Protein AF-0000000076528711 (afdb_homodimer)

Structure (mmCIF, N/CA/C/O backbone):
data_AF-0000000076528711-model_v1
#
loop_
_entity.id
_entity.type
_entity.pdbx_description
1 polymer Glycosyltransferase
#
loop_
_atom_site.group_PDB
_atom_site.id
_atom_site.type_symbol
_atom_site.label_atom_id
_atom_site.label_alt_id
_atom_site.label_comp_id
_atom_site.label_asym_id
_atom_site.label_entity_id
_atom_site.label_seq_id
_atom_site.pdbx_PDB_ins_code
_atom_site.Cartn_x
_atom_site.Cartn_y
_atom_site.Cartn_z
_atom_site.occupancy
_atom_site.B_iso_or_equiv
_atom_site.auth_seq_id
_atom_site.auth_comp_id
_atom_site.auth_asym_id
_atom_site.auth_atom_id
_atom_site.pdbx_PDB_model_num
ATOM 1 N N . MET A 1 1 ? 45 19.484 -37.75 1 29.28 1 MET A N 1
ATOM 2 C CA . MET A 1 1 ? 44.656 19.953 -36.406 1 29.28 1 MET A CA 1
ATOM 3 C C . MET A 1 1 ? 43.531 19.125 -35.812 1 29.28 1 MET A C 1
ATOM 5 O O . MET A 1 1 ? 42.469 19 -36.406 1 29.28 1 MET A O 1
ATOM 9 N N . PRO A 1 2 ? 43.688 18.109 -34.906 1 31.39 2 PRO A N 1
ATOM 10 C CA . PRO A 1 2 ? 42.781 17.031 -34.562 1 31.39 2 PRO A CA 1
ATOM 11 C C . PRO A 1 2 ? 41.531 17.516 -33.844 1 31.39 2 PRO A C 1
ATOM 13 O O . PRO A 1 2 ? 41.594 18.469 -33.062 1 31.39 2 PRO A O 1
ATOM 16 N N . GLN A 1 3 ? 40.312 17.516 -34.594 1 31.25 3 GLN A N 1
ATOM 17 C CA . GLN A 1 3 ? 38.969 17.969 -34.219 1 31.25 3 GLN A CA 1
ATOM 18 C C . GLN A 1 3 ? 38.562 17.391 -32.875 1 31.25 3 GLN A C 1
ATOM 20 O O . GLN A 1 3 ? 38.844 16.234 -32.562 1 31.25 3 GLN A O 1
ATOM 25 N N . ASP A 1 4 ? 38.375 18.328 -31.844 1 33.62 4 ASP A N 1
ATOM 26 C CA . ASP A 1 4 ? 38 18.047 -30.469 1 33.62 4 ASP A CA 1
ATOM 27 C C . ASP A 1 4 ? 36.812 17.094 -30.406 1 33.62 4 ASP A C 1
ATOM 29 O O . ASP A 1 4 ? 35.844 17.25 -31.172 1 33.62 4 ASP A O 1
ATOM 33 N N . PRO A 1 5 ? 36.938 15.836 -29.953 1 36.12 5 PRO A N 1
ATOM 34 C CA . PRO A 1 5 ? 35.875 14.82 -29.969 1 36.12 5 PRO A CA 1
ATOM 35 C C . PRO A 1 5 ? 34.531 15.344 -29.469 1 36.12 5 PRO A C 1
ATOM 37 O O . PRO A 1 5 ? 34.5 16.25 -28.625 1 36.12 5 PRO A O 1
ATOM 40 N N . ALA A 1 6 ? 33.438 15.273 -30.25 1 33.62 6 ALA A N 1
ATOM 41 C CA . ALA A 1 6 ? 32.031 15.625 -30.125 1 33.62 6 ALA A CA 1
ATOM 42 C C . ALA A 1 6 ? 31.469 15.141 -28.797 1 33.62 6 ALA A C 1
ATOM 44 O O . ALA A 1 6 ? 31.531 13.953 -28.484 1 33.62 6 ALA A O 1
ATOM 45 N N . GLN A 1 7 ? 31.391 16.047 -27.734 1 35.38 7 GLN A N 1
ATOM 46 C CA . GLN A 1 7 ? 30.766 15.789 -26.453 1 35.38 7 GLN A CA 1
ATOM 47 C C . GLN A 1 7 ? 29.406 15.125 -26.625 1 35.38 7 GLN A C 1
ATOM 49 O O . GLN A 1 7 ? 28.578 15.586 -27.422 1 35.38 7 GLN A O 1
ATOM 54 N N . ASP A 1 8 ? 29.234 13.828 -26.438 1 34.78 8 ASP A N 1
ATOM 55 C CA . ASP A 1 8 ? 28.031 13.031 -26.641 1 34.78 8 ASP A CA 1
ATOM 56 C C . ASP A 1 8 ? 26.828 13.672 -25.953 1 34.78 8 ASP A C 1
ATOM 58 O O . ASP A 1 8 ? 26.859 13.922 -24.75 1 34.78 8 ASP A O 1
ATOM 62 N N . PRO A 1 9 ? 25.906 14.328 -26.562 1 39.84 9 PRO A N 1
ATOM 63 C CA . PRO A 1 9 ? 24.734 15.055 -26.078 1 39.84 9 PRO A CA 1
ATOM 64 C C . PRO A 1 9 ? 23.938 14.266 -25.031 1 39.84 9 PRO A C 1
ATOM 66 O O . PRO A 1 9 ? 23.031 14.812 -24.391 1 39.84 9 PRO A O 1
ATOM 69 N N . GLY A 1 10 ? 23.906 12.945 -25.062 1 39.56 10 GLY A N 1
ATOM 70 C CA . GLY A 1 10 ? 23.047 12.109 -24.219 1 39.56 10 GLY A CA 1
ATOM 71 C C . GLY A 1 10 ? 23.547 11.992 -22.797 1 39.56 10 GLY A C 1
ATOM 72 O O . GLY A 1 10 ? 22.953 11.297 -21.984 1 39.56 10 GLY A O 1
ATOM 73 N N . ARG A 1 11 ? 24.859 12.156 -22.625 1 44.81 11 ARG A N 1
ATOM 74 C CA . ARG A 1 11 ? 25.391 11.883 -21.297 1 44.81 11 ARG A CA 1
ATOM 75 C C . ARG A 1 11 ? 24.984 12.977 -20.312 1 44.81 11 ARG A C 1
ATOM 77 O O . ARG A 1 11 ? 25.281 14.156 -20.531 1 44.81 11 ARG A O 1
ATOM 84 N N . ALA A 1 12 ? 24.062 12.711 -19.328 1 51.72 12 ALA A N 1
ATOM 85 C CA . ALA A 1 12 ? 23.625 13.641 -18.281 1 51.72 12 ALA A CA 1
ATOM 86 C C . ALA A 1 12 ? 24.797 14.398 -17.688 1 51.72 12 ALA A C 1
ATOM 88 O O . ALA A 1 12 ? 25.844 13.805 -17.391 1 51.72 12 ALA A O 1
ATOM 89 N N . PRO A 1 13 ? 24.875 15.734 -17.75 1 55.78 13 PRO A N 1
ATOM 90 C CA . PRO A 1 13 ? 25.984 16.484 -17.172 1 55.78 13 PRO A CA 1
ATOM 91 C C . PRO A 1 13 ? 26.266 16.078 -15.719 1 55.78 13 PRO A C 1
ATOM 93 O O . PRO A 1 13 ? 25.344 15.883 -14.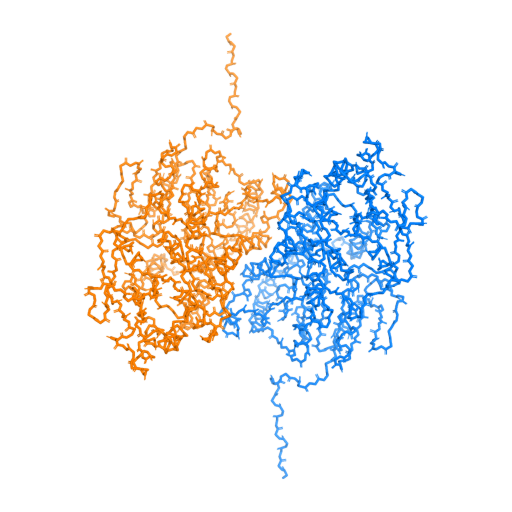938 1 55.78 13 PRO A O 1
ATOM 96 N N . THR A 1 14 ? 27.438 15.461 -15.516 1 65.44 14 THR A N 1
ATOM 97 C CA . THR A 1 14 ? 28.047 15.172 -14.227 1 65.44 14 THR A CA 1
ATOM 98 C C . THR A 1 14 ? 28.578 16.438 -13.57 1 65.44 14 THR A C 1
ATOM 100 O O . THR A 1 14 ? 29.281 17.219 -14.211 1 65.44 14 THR A O 1
ATOM 103 N N . GLY A 1 15 ? 27.688 17.312 -12.734 1 80.62 15 GLY A N 1
ATOM 104 C CA . GLY A 1 15 ? 28.078 18.469 -11.945 1 80.62 15 GLY A CA 1
ATOM 105 C C . GLY A 1 15 ? 26.906 19.203 -11.312 1 80.62 15 GLY A C 1
ATOM 106 O O . GLY A 1 15 ? 25.781 18.688 -11.312 1 80.62 15 GLY A O 1
ATOM 107 N N . PRO A 1 16 ? 27.312 20.359 -10.766 1 92.94 16 PRO A N 1
ATOM 108 C CA . PRO A 1 16 ? 26.25 21.156 -10.148 1 92.94 16 PRO A CA 1
ATOM 109 C C . PRO A 1 16 ? 25.156 21.562 -11.133 1 92.94 16 PRO A C 1
ATOM 111 O O . PRO A 1 16 ? 25.453 21.906 -12.281 1 92.94 16 PRO A O 1
ATOM 114 N N . GLN A 1 17 ? 23.891 21.359 -10.758 1 96.75 17 GLN A N 1
ATOM 115 C CA . GLN A 1 17 ? 22.719 21.688 -11.555 1 96.75 17 GLN A CA 1
ATOM 116 C C . GLN A 1 17 ? 22.125 23.016 -11.133 1 96.75 17 GLN A C 1
ATOM 118 O O . GLN A 1 17 ? 22.344 23.484 -10.008 1 96.75 17 GLN A O 1
ATOM 123 N N . ARG A 1 18 ? 21.469 23.734 -12.102 1 98.06 18 ARG A N 1
ATOM 124 C CA . ARG A 1 18 ? 20.531 24.797 -11.773 1 98.06 18 ARG A CA 1
ATOM 125 C C . ARG A 1 18 ? 19.156 24.25 -11.461 1 98.06 18 ARG A C 1
ATOM 127 O O . ARG A 1 18 ? 18.484 23.688 -12.336 1 98.06 18 ARG A O 1
ATOM 134 N N . ILE A 1 19 ? 18.734 24.375 -10.164 1 98.81 19 ILE A N 1
ATOM 135 C CA . ILE A 1 19 ? 17.5 23.719 -9.727 1 98.81 19 ILE A CA 1
ATOM 136 C C . ILE A 1 19 ? 16.484 24.781 -9.312 1 98.81 19 ILE A C 1
ATOM 138 O O . ILE A 1 19 ? 16.781 25.656 -8.508 1 98.81 19 ILE A O 1
ATOM 142 N N . LEU A 1 20 ? 15.305 24.719 -9.891 1 98.81 20 LEU A N 1
ATOM 143 C CA . LEU A 1 20 ? 14.18 25.578 -9.523 1 98.81 20 LEU A CA 1
ATOM 144 C C . LEU A 1 20 ? 13.164 24.797 -8.688 1 98.81 20 LEU A C 1
ATOM 146 O O . LEU A 1 20 ? 12.648 23.766 -9.117 1 98.81 20 LEU A O 1
ATOM 150 N N . VAL A 1 21 ? 12.93 25.234 -7.465 1 98.81 21 VAL A N 1
ATOM 151 C CA . VAL A 1 21 ? 11.883 24.703 -6.602 1 98.81 21 VAL A CA 1
ATOM 152 C C . VAL A 1 21 ? 10.711 25.688 -6.551 1 98.81 21 VAL A C 1
ATOM 154 O O . VAL A 1 21 ? 10.898 26.875 -6.301 1 98.81 21 VAL A O 1
ATOM 157 N N . VAL A 1 22 ? 9.516 25.172 -6.82 1 98.44 22 VAL A N 1
ATOM 158 C CA . VAL A 1 22 ? 8.359 26.047 -6.934 1 98.44 22 VAL A CA 1
ATOM 159 C C . VAL A 1 22 ? 7.32 25.688 -5.875 1 98.44 22 VAL A C 1
ATOM 161 O O . VAL A 1 22 ? 6.977 24.5 -5.715 1 98.44 22 VAL A O 1
ATOM 164 N N . THR A 1 23 ? 6.816 26.625 -5.133 1 96.06 23 THR A N 1
ATOM 165 C CA . THR A 1 23 ? 5.746 26.406 -4.168 1 96.06 23 THR A CA 1
ATOM 166 C C . THR A 1 23 ? 4.645 27.438 -4.328 1 96.06 23 THR A C 1
ATOM 168 O O . THR A 1 23 ? 4.863 28.5 -4.918 1 96.06 23 THR A O 1
ATOM 171 N N . LEU A 1 24 ? 3.488 27.062 -3.953 1 94.19 24 LEU A N 1
ATOM 172 C CA . LEU A 1 24 ? 2.35 27.969 -3.992 1 94.19 24 LEU A CA 1
ATOM 173 C C . LEU A 1 24 ? 2.102 28.578 -2.621 1 94.19 24 LEU A C 1
ATOM 175 O O . LEU A 1 24 ? 1.238 29.453 -2.475 1 94.19 24 LEU A O 1
ATOM 179 N N . ASP A 1 25 ? 2.893 28.219 -1.648 1 91.25 25 ASP A N 1
ATOM 180 C CA . ASP A 1 25 ? 2.656 28.625 -0.266 1 91.25 25 ASP A CA 1
ATOM 181 C C . ASP A 1 25 ? 3.521 29.828 0.11 1 91.25 25 ASP A C 1
ATOM 183 O O . ASP A 1 25 ? 4.559 30.062 -0.511 1 91.25 25 ASP A O 1
ATOM 187 N N . THR A 1 26 ? 3.084 30.469 1.143 1 90.62 26 THR A N 1
ATOM 188 C CA . THR A 1 26 ? 3.791 31.641 1.662 1 90.62 26 THR A CA 1
ATOM 189 C C . THR A 1 26 ? 5.117 31.234 2.293 1 90.62 26 THR A C 1
ATOM 191 O O . THR A 1 26 ? 5.188 30.234 3.014 1 90.62 26 THR A O 1
ATOM 194 N N . LEU A 1 27 ? 6.148 32.031 1.924 1 92.12 27 LEU A N 1
ATOM 195 C CA . LEU A 1 27 ? 7.457 31.859 2.547 1 92.12 27 LEU A CA 1
ATOM 196 C C . LEU A 1 27 ? 7.727 32.969 3.551 1 92.12 27 LEU A C 1
ATOM 198 O O . LEU A 1 27 ? 8.055 34.094 3.164 1 92.12 27 LEU A O 1
ATOM 202 N N . GLY A 1 28 ? 7.492 32.688 4.785 1 87.69 28 GLY A N 1
ATOM 203 C CA . GLY A 1 28 ? 7.676 33.656 5.859 1 87.69 28 GLY A CA 1
ATOM 204 C C . GLY A 1 28 ? 8.109 33 7.164 1 87.69 28 GLY A C 1
ATOM 205 O O . GLY A 1 28 ? 8.742 31.938 7.164 1 87.69 28 GLY A O 1
ATOM 206 N N . GLU A 1 29 ? 7.898 33.75 8.211 1 77.75 29 GLU A N 1
ATOM 207 C CA . GLU A 1 29 ? 8.242 33.219 9.539 1 77.75 29 GLU A CA 1
ATOM 208 C C . GLU A 1 29 ? 7.371 32.031 9.906 1 77.75 29 GLU A C 1
ATOM 210 O O . GLU A 1 29 ? 7.84 31.078 10.539 1 77.75 29 GLU A O 1
ATOM 215 N N . ARG A 1 30 ? 6.164 32.156 9.5 1 74.81 30 ARG A N 1
ATOM 216 C CA . ARG A 1 30 ? 5.219 31.047 9.688 1 74.81 30 ARG A CA 1
ATOM 217 C C . ARG A 1 30 ? 4.941 30.328 8.367 1 74.81 30 ARG A C 1
ATOM 219 O O . ARG A 1 30 ? 4.402 30.938 7.434 1 74.81 30 ARG A O 1
ATOM 226 N N . MET A 1 31 ? 5.41 29.172 8.32 1 79.56 31 MET A N 1
ATOM 227 C CA . MET A 1 31 ? 5.227 28.406 7.086 1 79.56 31 MET A CA 1
ATOM 228 C C . MET A 1 31 ? 4.418 27.141 7.344 1 79.56 31 MET A C 1
ATOM 230 O O . MET A 1 31 ? 4.594 26.484 8.367 1 79.56 31 MET A O 1
ATOM 234 N N . ALA A 1 32 ? 3.574 26.828 6.348 1 77.5 32 ALA A N 1
ATOM 235 C CA . ALA A 1 32 ? 2.852 25.562 6.375 1 77.5 32 ALA A CA 1
ATOM 236 C C . ALA A 1 32 ? 3.727 24.422 5.863 1 77.5 32 ALA A C 1
ATOM 238 O O . ALA A 1 32 ? 4.867 24.641 5.453 1 77.5 32 ALA A O 1
ATOM 239 N N . GLY A 1 33 ? 3.227 23.219 5.863 1 82.25 33 GLY A N 1
ATOM 240 C CA . GLY A 1 33 ? 3.938 22 5.527 1 82.25 33 GLY A CA 1
ATOM 241 C C . GLY A 1 33 ? 4.629 22.062 4.18 1 82.25 33 GLY A C 1
ATOM 242 O O . GLY A 1 33 ? 5.844 21.859 4.086 1 82.25 33 GLY A O 1
ATOM 243 N N . PRO A 1 34 ? 3.854 22.391 3.18 1 88.62 34 PRO A N 1
ATOM 244 C CA . PRO A 1 34 ? 4.453 22.422 1.844 1 88.62 34 PRO A CA 1
ATOM 245 C C . PRO A 1 34 ? 5.559 23.469 1.716 1 88.62 34 PRO A C 1
ATOM 247 O O . PRO A 1 34 ? 6.559 23.234 1.032 1 88.62 34 PRO A O 1
ATOM 250 N N . ALA A 1 35 ? 5.383 24.625 2.377 1 90.12 35 ALA A N 1
ATOM 251 C CA . ALA A 1 35 ? 6.418 25.656 2.348 1 90.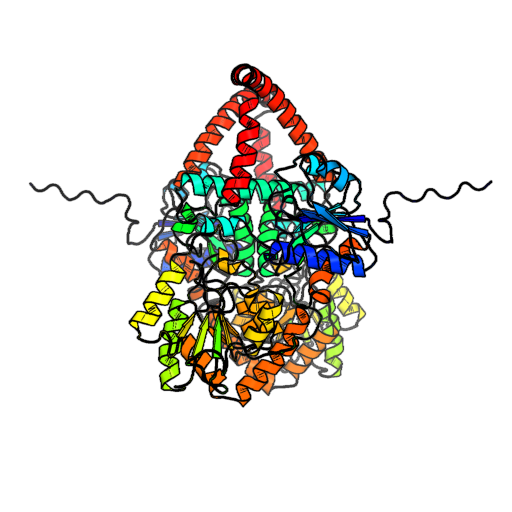12 35 ALA A CA 1
ATOM 252 C C . ALA A 1 35 ? 7.676 25.188 3.07 1 90.12 35 ALA A C 1
ATOM 254 O O . ALA A 1 35 ? 8.789 25.422 2.6 1 90.12 35 ALA A O 1
ATOM 255 N N . ILE A 1 36 ? 7.473 24.578 4.191 1 88.56 36 ILE A N 1
ATOM 256 C CA . ILE A 1 36 ? 8.609 24.047 4.938 1 88.56 36 ILE A CA 1
ATOM 257 C C . ILE A 1 36 ? 9.352 23.016 4.082 1 88.56 36 ILE A C 1
ATOM 259 O O . ILE A 1 36 ? 10.578 23.031 4.016 1 88.56 36 ILE A O 1
ATOM 263 N N . ARG A 1 37 ? 8.617 22.141 3.486 1 94.5 37 ARG A N 1
ATOM 264 C CA . ARG A 1 37 ? 9.211 21.109 2.65 1 94.5 37 ARG A CA 1
ATOM 265 C C . ARG A 1 37 ? 10.008 21.719 1.499 1 94.5 37 ARG A C 1
ATOM 267 O O . ARG A 1 37 ? 11.141 21.297 1.236 1 94.5 37 ARG A O 1
ATOM 274 N N . ALA A 1 38 ? 9.453 22.719 0.844 1 96.75 38 ALA A N 1
ATOM 275 C CA . ALA A 1 38 ? 10.148 23.391 -0.246 1 96.75 38 ALA A CA 1
ATOM 276 C C . ALA A 1 38 ? 11.453 24.016 0.245 1 96.75 38 ALA A C 1
ATOM 278 O O . ALA A 1 38 ? 12.477 23.938 -0.432 1 96.75 38 ALA A O 1
ATOM 279 N N . TRP A 1 39 ? 11.367 24.594 1.369 1 94.75 39 TRP A N 1
ATOM 280 C CA . TRP A 1 39 ? 12.539 25.25 1.95 1 94.75 39 TRP A CA 1
ATOM 281 C C . TRP A 1 39 ? 13.641 24.234 2.246 1 94.75 39 TRP A C 1
ATOM 283 O O . TRP A 1 39 ? 14.797 24.453 1.897 1 94.75 39 TRP A O 1
ATOM 293 N N . GLU A 1 40 ? 13.258 23.141 2.865 1 94.25 40 GLU A N 1
ATOM 294 C CA . GLU A 1 40 ? 14.234 22.141 3.281 1 94.25 40 GLU A CA 1
ATOM 295 C C . GLU A 1 40 ? 14.836 21.422 2.074 1 94.25 40 GLU A C 1
ATOM 297 O O . GLU A 1 40 ? 16.016 21.078 2.078 1 94.25 40 GLU A O 1
ATOM 302 N N . ILE A 1 41 ? 14.062 21.172 1.11 1 98 41 ILE A N 1
ATOM 303 C CA . ILE A 1 41 ? 14.562 20.625 -0.144 1 98 41 ILE A CA 1
ATOM 304 C C . ILE A 1 41 ? 15.609 21.578 -0.737 1 98 41 ILE A C 1
ATOM 306 O O . ILE A 1 41 ? 16.703 21.141 -1.101 1 98 41 ILE A O 1
ATOM 310 N N . SER A 1 42 ? 15.273 22.859 -0.788 1 98.25 42 SER A N 1
ATOM 311 C CA . SER A 1 42 ? 16.172 23.875 -1.343 1 98.25 42 SER A CA 1
ATOM 312 C C . SER A 1 42 ? 17.484 23.938 -0.558 1 98.25 42 SER A C 1
ATOM 314 O O . SER A 1 42 ? 18.562 23.953 -1.146 1 98.25 42 SER A O 1
ATOM 316 N N . ALA A 1 43 ? 17.328 23.938 0.694 1 96.75 43 ALA A N 1
ATOM 317 C CA . ALA A 1 43 ? 18.5 24.016 1.559 1 96.75 43 ALA A CA 1
ATOM 318 C C . ALA A 1 43 ? 19.422 22.812 1.352 1 96.75 43 ALA A C 1
ATOM 320 O O . ALA A 1 43 ? 20.641 22.969 1.253 1 96.75 43 ALA A O 1
ATOM 321 N N . ARG A 1 44 ? 18.859 21.641 1.325 1 97 44 ARG A N 1
ATOM 322 C CA . ARG A 1 44 ? 19.656 20.422 1.187 1 97 44 ARG A CA 1
ATOM 323 C C . ARG A 1 44 ? 20.344 20.375 -0.175 1 97 44 ARG A C 1
ATOM 325 O O . ARG A 1 44 ? 21.5 19.984 -0.272 1 97 44 ARG A O 1
ATOM 332 N N . LEU A 1 45 ? 19.625 20.688 -1.191 1 98.19 45 LEU A N 1
ATOM 333 C CA . LEU A 1 45 ? 20.188 20.656 -2.535 1 98.19 45 LEU A CA 1
ATOM 334 C C . LEU A 1 45 ? 21.297 21.703 -2.68 1 98.19 45 LEU A C 1
ATOM 336 O O . LEU A 1 45 ? 22.297 21.453 -3.346 1 98.19 45 LEU A O 1
ATOM 340 N N . ALA A 1 46 ? 21.109 22.859 -2.068 1 97.94 46 ALA A N 1
ATOM 341 C CA . ALA A 1 46 ? 22.172 23.875 -2.061 1 97.94 46 ALA A CA 1
ATOM 342 C C . ALA A 1 46 ? 23.406 23.375 -1.337 1 97.94 46 ALA A C 1
ATOM 344 O O . ALA A 1 46 ? 24.531 23.594 -1.791 1 97.94 46 ALA A O 1
ATOM 345 N N . ALA A 1 47 ? 23.188 22.719 -0.276 1 96 47 ALA A N 1
ATOM 346 C CA . ALA A 1 47 ? 24.281 22.172 0.51 1 96 47 ALA A CA 1
ATOM 347 C C . ALA A 1 47 ? 25.062 21.125 -0.289 1 96 47 ALA A C 1
ATOM 349 O O . ALA A 1 47 ? 26.25 20.922 -0.057 1 96 47 ALA A O 1
ATOM 350 N N . GLU A 1 48 ? 24.438 20.5 -1.208 1 95.69 48 GLU A N 1
ATOM 351 C CA . GLU A 1 48 ? 25.078 19.5 -2.062 1 95.69 48 GLU A CA 1
ATOM 352 C C . GLU A 1 48 ? 25.859 20.172 -3.193 1 95.69 48 GLU A C 1
ATOM 354 O O . GLU A 1 48 ? 26.484 19.484 -4.008 1 95.69 48 GLU A O 1
ATOM 359 N N . GLY A 1 49 ? 25.75 21.453 -3.346 1 96.19 49 GLY A N 1
ATOM 360 C CA . GLY A 1 49 ? 26.578 22.188 -4.289 1 96.19 49 GLY A CA 1
ATOM 361 C C . GLY A 1 49 ? 25.828 22.672 -5.508 1 96.19 49 GLY A C 1
ATOM 362 O O . GLY A 1 49 ? 26.391 23.297 -6.398 1 96.19 49 GLY A O 1
ATOM 363 N N . HIS A 1 50 ? 24.516 22.484 -5.543 1 98.12 50 HIS A N 1
ATOM 364 C CA . HIS A 1 50 ? 23.719 22.938 -6.676 1 98.12 50 HIS A CA 1
ATOM 365 C C . HIS A 1 50 ? 23.359 24.422 -6.555 1 98.12 50 HIS A C 1
ATOM 367 O O . HIS A 1 50 ? 23.438 24.984 -5.469 1 98.12 50 HIS A O 1
ATOM 373 N N . ARG A 1 51 ? 23.094 25.062 -7.664 1 98.19 51 ARG A N 1
ATOM 374 C CA . ARG A 1 51 ? 22.516 26.406 -7.672 1 98.19 51 ARG A CA 1
ATOM 375 C C . ARG A 1 51 ? 20.984 26.344 -7.59 1 98.19 51 ARG A C 1
ATOM 377 O O . ARG A 1 51 ? 20.328 26.031 -8.578 1 98.19 51 ARG A O 1
ATOM 384 N N . VAL A 1 52 ? 20.516 26.75 -6.422 1 98.69 52 VAL A N 1
ATOM 385 C CA . VAL A 1 52 ? 19.094 26.516 -6.16 1 98.69 52 VAL A CA 1
ATOM 386 C C . VAL A 1 52 ? 18.359 27.859 -6.094 1 98.69 52 VAL A C 1
ATOM 388 O O . VAL A 1 52 ? 18.859 28.812 -5.508 1 98.69 52 VAL A O 1
ATOM 391 N N . ARG A 1 53 ? 17.266 27.922 -6.742 1 98.5 53 ARG A N 1
ATOM 392 C CA . ARG A 1 53 ? 16.312 29.016 -6.641 1 98.5 53 ARG A CA 1
ATOM 393 C C . ARG A 1 53 ? 14.945 28.516 -6.18 1 98.5 53 ARG A C 1
ATOM 395 O O . ARG A 1 53 ? 14.398 27.578 -6.766 1 98.5 53 ARG A O 1
ATOM 402 N N . LEU A 1 54 ? 14.469 29.062 -5.082 1 98.62 54 LEU A N 1
ATOM 403 C CA . LEU A 1 54 ? 13.141 28.781 -4.562 1 98.62 54 LEU A CA 1
ATOM 404 C C . LEU A 1 54 ? 12.18 29.938 -4.871 1 98.62 54 LEU A C 1
ATOM 406 O O . LEU A 1 54 ? 12.422 31.078 -4.465 1 98.62 54 LEU A O 1
ATOM 410 N N . VAL A 1 55 ? 11.078 29.641 -5.578 1 98.19 55 VAL A N 1
ATOM 411 C CA . VAL A 1 55 ? 10.156 30.703 -5.93 1 98.19 55 VAL A CA 1
ATOM 412 C C . VAL A 1 55 ? 8.758 30.375 -5.426 1 98.19 55 VAL A C 1
ATOM 414 O O . VAL A 1 55 ? 8.391 29.188 -5.328 1 98.19 55 VAL A O 1
ATOM 417 N N . THR A 1 56 ? 7.992 31.344 -5.059 1 97.31 56 THR A N 1
ATOM 418 C CA . THR A 1 56 ? 6.605 31.203 -4.629 1 97.31 56 THR A CA 1
ATOM 419 C C . THR A 1 56 ? 5.695 32.156 -5.383 1 97.31 56 THR A C 1
ATOM 421 O O . THR A 1 56 ? 6.129 33.25 -5.789 1 97.31 56 THR A O 1
ATOM 424 N N . PHE A 1 57 ? 4.516 31.719 -5.68 1 94.44 57 PHE A N 1
ATOM 425 C CA . PHE A 1 57 ? 3.498 32.594 -6.254 1 94.44 57 PHE A CA 1
ATOM 426 C C . PHE A 1 57 ? 2.777 33.375 -5.164 1 94.44 57 PHE A C 1
ATOM 428 O O . PHE A 1 57 ? 2.02 34.312 -5.457 1 94.44 57 PHE A O 1
ATOM 435 N N . ALA A 1 58 ? 3.055 33.031 -3.904 1 93.38 58 ALA A N 1
ATOM 436 C CA . ALA A 1 58 ? 2.471 33.688 -2.748 1 93.38 58 ALA A CA 1
ATOM 437 C C . ALA A 1 58 ? 3.438 34.719 -2.168 1 93.38 58 ALA A C 1
ATOM 439 O O . ALA A 1 58 ? 4.336 35.219 -2.863 1 93.38 58 ALA A O 1
ATOM 440 N N . ASP A 1 59 ? 3.152 35.125 -0.963 1 93.31 59 ASP A N 1
ATOM 441 C CA . ASP A 1 59 ? 4.004 36.125 -0.304 1 93.31 59 ASP A CA 1
ATOM 442 C C . ASP A 1 59 ? 5.367 35.531 0.041 1 93.31 59 ASP A C 1
ATOM 444 O O . ASP A 1 59 ? 5.461 34.344 0.426 1 93.31 59 ASP A O 1
ATOM 448 N N . CYS A 1 60 ? 6.387 36.344 -0.137 1 94.56 60 CYS A N 1
ATOM 449 C CA . CYS A 1 60 ? 7.758 35.906 0.097 1 94.56 60 CYS A CA 1
ATOM 450 C C . CYS A 1 60 ? 8.492 36.875 1.002 1 94.56 60 CYS A C 1
ATOM 452 O O . CYS A 1 60 ? 8.922 37.938 0.553 1 94.56 60 CYS A O 1
ATOM 454 N N . GLN A 1 61 ? 8.68 36.5 2.217 1 92.81 61 GLN A N 1
ATOM 455 C CA . GLN A 1 61 ? 9.336 37.375 3.182 1 92.81 61 GLN A CA 1
ATOM 456 C C . GLN A 1 61 ? 10.641 36.75 3.678 1 92.81 61 GLN A C 1
ATOM 458 O O . GLN A 1 61 ? 11.523 37.469 4.156 1 92.81 61 GLN A O 1
ATOM 463 N N . ARG A 1 62 ? 10.789 35.531 3.551 1 90.88 62 ARG A N 1
ATOM 464 C CA . ARG A 1 62 ? 11.953 34.812 4.059 1 90.88 62 ARG A CA 1
ATOM 465 C C . ARG A 1 62 ? 13.102 34.875 3.061 1 90.88 62 ARG A C 1
ATOM 467 O O . ARG A 1 62 ? 12.883 34.844 1.848 1 90.88 62 ARG A O 1
ATOM 474 N N . ARG A 1 63 ? 14.367 34.906 3.619 1 93.38 63 ARG A N 1
ATOM 475 C CA . ARG A 1 63 ? 15.57 34.938 2.799 1 93.38 63 ARG A CA 1
ATOM 476 C C . ARG A 1 63 ? 16.547 33.844 3.236 1 93.38 63 ARG A C 1
ATOM 478 O O . ARG A 1 63 ? 16.438 33.281 4.332 1 93.38 63 ARG A O 1
ATOM 485 N N . SER A 1 64 ? 17.438 33.5 2.291 1 94.56 64 SER A N 1
ATOM 486 C CA . SER A 1 64 ? 18.469 32.531 2.586 1 94.56 64 SER A CA 1
ATOM 487 C C . SER A 1 64 ? 19.844 33 2.104 1 94.56 64 SER A C 1
ATOM 489 O O . SER A 1 64 ? 19.922 33.75 1.12 1 94.56 64 SER A O 1
ATOM 491 N N . ASP A 1 65 ? 20.875 32.562 2.809 1 94.19 65 ASP A N 1
ATOM 492 C CA . ASP A 1 65 ? 22.234 32.875 2.393 1 94.19 65 ASP A CA 1
ATOM 493 C C . ASP A 1 65 ? 22.781 31.781 1.45 1 94.19 65 ASP A C 1
ATOM 495 O O . ASP A 1 65 ? 23.797 32 0.779 1 94.19 65 ASP A O 1
ATOM 499 N N . SER A 1 66 ? 22.094 30.719 1.345 1 95.81 66 SER A N 1
ATOM 500 C CA . SER A 1 66 ? 22.641 29.562 0.647 1 95.81 66 SER A CA 1
ATOM 501 C C . SER A 1 66 ? 22 29.391 -0.727 1 95.81 66 SER A C 1
ATOM 503 O O . SER A 1 66 ? 22.562 28.719 -1.594 1 95.81 66 SER A O 1
ATOM 505 N N . PHE A 1 67 ? 20.797 29.953 -0.855 1 97.44 67 PHE A N 1
ATOM 506 C CA . PHE A 1 67 ? 20.109 29.859 -2.133 1 97.44 67 PHE A CA 1
ATOM 507 C C . PHE A 1 67 ? 19.203 31.062 -2.35 1 97.44 67 PHE A C 1
ATOM 509 O O . PHE A 1 67 ? 18.922 31.812 -1.41 1 97.44 67 PHE A O 1
ATOM 516 N N . LEU A 1 68 ? 18.781 31.312 -3.57 1 97.69 68 LEU A N 1
ATOM 517 C CA . LEU A 1 68 ? 17.969 32.469 -3.908 1 97.69 68 LEU A CA 1
ATOM 518 C C . LEU A 1 68 ? 16.484 32.188 -3.652 1 97.69 68 LEU A C 1
ATOM 520 O O . LEU A 1 68 ? 16 31.078 -3.949 1 97.69 68 LEU A O 1
ATOM 524 N N . VAL A 1 69 ? 15.867 33.125 -3.008 1 97.94 69 VAL A N 1
ATOM 525 C CA . VAL A 1 69 ? 14.438 33.031 -2.719 1 97.94 69 VAL A CA 1
ATOM 526 C C . VAL A 1 69 ? 13.719 34.25 -3.314 1 97.94 69 VAL A C 1
ATOM 528 O O . VAL A 1 69 ? 14.164 35.375 -3.139 1 97.94 69 VAL A O 1
ATOM 531 N N . ALA A 1 70 ? 12.602 34 -4.059 1 97.25 70 ALA A N 1
ATOM 532 C CA . ALA A 1 70 ? 11.938 35.125 -4.691 1 97.25 70 ALA A CA 1
ATOM 533 C C . ALA A 1 70 ? 10.469 34.844 -4.941 1 97.25 70 ALA A C 1
ATOM 535 O O . ALA A 1 70 ? 10.055 33.688 -4.965 1 97.25 70 ALA A O 1
ATOM 536 N N . ARG A 1 71 ? 9.75 35.875 -4.988 1 97.25 71 ARG A N 1
ATOM 537 C CA . ARG A 1 71 ? 8.398 35.781 -5.52 1 97.25 71 ARG A CA 1
ATOM 538 C C . ARG A 1 71 ? 8.406 35.75 -7.043 1 97.25 71 ARG A C 1
ATOM 540 O O . ARG A 1 71 ? 9.18 36.469 -7.676 1 97.25 71 ARG A O 1
ATOM 547 N N . THR A 1 72 ? 7.594 34.906 -7.645 1 96.75 72 THR A N 1
ATOM 548 C CA . THR A 1 72 ? 7.445 34.844 -9.094 1 96.75 72 THR A CA 1
ATOM 549 C C . THR A 1 72 ? 6.02 35.188 -9.5 1 96.75 72 THR A C 1
ATOM 551 O O . THR A 1 72 ? 5.168 35.438 -8.648 1 96.75 72 THR A O 1
ATOM 554 N N . SER A 1 73 ? 5.785 35.469 -10.773 1 94.31 73 SER A N 1
ATOM 555 C CA . SER A 1 73 ? 4.484 35.75 -11.367 1 94.31 73 SER A CA 1
ATOM 556 C C . SER A 1 73 ? 4.246 34.906 -12.617 1 94.31 73 SER A C 1
ATOM 558 O O . SER A 1 73 ? 5.148 34.219 -13.078 1 94.31 73 SER A O 1
ATOM 560 N N . VAL A 1 74 ? 2.994 34.906 -13.047 1 93.75 74 VAL A N 1
ATOM 561 C CA . VAL A 1 74 ? 2.639 34.188 -14.25 1 93.75 74 VAL A CA 1
ATOM 562 C C . VAL A 1 74 ? 3.529 34.625 -15.414 1 93.75 74 VAL A C 1
ATOM 564 O O . VAL A 1 74 ? 3.959 33.781 -16.219 1 93.75 74 VAL A O 1
ATOM 567 N N . GLU A 1 75 ? 3.91 35.844 -15.469 1 92.38 75 GLU A N 1
ATOM 568 C CA . GLU A 1 75 ? 4.672 36.438 -16.578 1 92.38 75 GLU A CA 1
ATOM 569 C C . GLU A 1 75 ? 6.133 36 -16.531 1 92.38 75 GLU A C 1
ATOM 571 O O . GLU A 1 75 ? 6.758 35.781 -17.562 1 92.38 75 GLU A O 1
ATOM 576 N N . THR A 1 76 ? 6.582 35.844 -15.359 1 95.56 76 THR A N 1
ATOM 577 C CA . THR A 1 76 ? 8.016 35.625 -15.219 1 95.56 76 THR A CA 1
ATOM 578 C C . THR A 1 76 ? 8.312 34.125 -15.078 1 95.56 76 THR A C 1
ATOM 580 O O . THR A 1 76 ? 9.461 33.719 -15.219 1 95.56 76 THR A O 1
ATOM 583 N N . PHE A 1 77 ? 7.332 33.406 -14.844 1 97.19 77 PHE A N 1
ATOM 584 C CA . PHE A 1 77 ? 7.516 32 -14.469 1 97.19 77 PHE A CA 1
ATOM 585 C C . PHE A 1 77 ? 8.203 31.219 -15.586 1 97.19 77 PHE A C 1
ATOM 587 O O . PHE A 1 77 ? 9.07 30.391 -15.328 1 97.19 77 PHE A O 1
ATOM 594 N N . ARG A 1 78 ? 7.824 31.453 -16.766 1 96.81 78 ARG A N 1
ATOM 595 C CA . ARG A 1 78 ? 8.414 30.734 -17.891 1 96.81 78 ARG A CA 1
ATOM 596 C C . ARG A 1 78 ? 9.914 30.969 -17.969 1 96.81 78 ARG A C 1
ATOM 598 O O . ARG A 1 78 ? 10.68 30.047 -18.281 1 96.81 78 ARG A O 1
ATOM 605 N N . ARG A 1 79 ? 10.32 32.188 -17.781 1 96.88 79 ARG A N 1
ATOM 606 C CA . ARG A 1 79 ? 11.742 32.5 -17.781 1 96.88 79 ARG A CA 1
ATOM 607 C C . ARG A 1 79 ? 12.469 31.797 -16.641 1 96.88 79 ARG A C 1
ATOM 609 O O . ARG A 1 79 ? 13.617 31.359 -16.797 1 96.88 79 ARG A O 1
ATOM 616 N N . GLU A 1 80 ? 11.805 31.734 -15.5 1 97.62 80 GLU A N 1
ATOM 617 C CA . GLU A 1 80 ? 12.383 31 -14.375 1 97.62 80 GLU A CA 1
ATOM 618 C C . GLU A 1 80 ? 12.641 29.547 -14.742 1 97.62 80 GLU A C 1
ATOM 620 O O . GLU A 1 80 ? 13.719 29.016 -14.453 1 97.62 80 GLU A O 1
ATOM 625 N N . VAL A 1 81 ? 11.68 28.953 -15.328 1 98.25 81 VAL A N 1
ATOM 626 C CA . VAL A 1 81 ? 11.781 27.547 -15.719 1 98.25 81 VAL A CA 1
ATOM 627 C C . VAL A 1 81 ? 12.891 27.359 -16.75 1 98.25 81 VAL A C 1
ATOM 629 O O . VAL A 1 81 ? 13.711 26.453 -16.641 1 98.25 81 VAL A O 1
ATOM 632 N N . ALA A 1 82 ? 12.992 28.266 -17.703 1 97.5 82 ALA A N 1
ATOM 633 C CA . ALA A 1 82 ? 13.961 28.172 -18.797 1 97.5 82 ALA A CA 1
ATOM 634 C C . ALA A 1 82 ? 15.391 28.266 -18.266 1 97.5 82 ALA A C 1
ATOM 636 O O . ALA A 1 82 ? 16.328 27.75 -18.891 1 97.5 82 ALA A O 1
ATOM 637 N N . SER A 1 83 ? 15.539 28.844 -17.188 1 96.88 83 SER A N 1
ATOM 638 C CA . SER A 1 83 ? 16.859 29.078 -16.641 1 96.88 83 SER A CA 1
ATOM 639 C C . SER A 1 83 ? 17.344 27.891 -15.805 1 96.88 83 SER A C 1
ATOM 641 O O . SER A 1 83 ? 18.469 27.891 -15.32 1 96.88 83 SER A O 1
ATOM 643 N N . ALA A 1 84 ? 16.5 26.875 -15.641 1 98.25 84 ALA A N 1
ATOM 644 C CA . ALA A 1 84 ? 16.828 25.75 -14.773 1 98.25 84 ALA A CA 1
ATOM 645 C C . ALA A 1 84 ? 17.109 24.5 -15.594 1 98.25 84 ALA A C 1
ATOM 647 O O . ALA A 1 84 ? 16.75 24.422 -16.766 1 98.25 84 ALA A O 1
ATOM 648 N N . ASP A 1 85 ? 17.844 23.578 -14.984 1 98 85 ASP A N 1
ATOM 649 C CA . ASP A 1 85 ? 18.031 22.234 -15.523 1 98 85 ASP A CA 1
ATOM 650 C C . ASP A 1 85 ? 16.984 21.281 -15 1 98 85 ASP A C 1
ATOM 652 O O . ASP A 1 85 ? 16.531 20.391 -15.727 1 98 85 ASP A O 1
ATOM 656 N N . VAL A 1 86 ? 16.688 21.438 -13.719 1 98.62 86 VAL A N 1
ATOM 657 C CA . VAL A 1 86 ? 15.688 20.625 -13.023 1 98.62 86 VAL A CA 1
ATOM 658 C C . VAL A 1 86 ? 14.641 21.547 -12.383 1 98.62 86 VAL A C 1
ATOM 660 O O . VAL A 1 86 ? 14.984 22.562 -11.773 1 98.62 86 VAL A O 1
ATOM 663 N N . VAL A 1 87 ? 13.391 21.219 -12.57 1 98.81 87 VAL A N 1
ATOM 664 C CA . VAL A 1 87 ? 12.281 21.938 -11.953 1 98.81 87 VAL A CA 1
ATOM 665 C C . VAL A 1 87 ? 11.508 21 -11.039 1 98.81 87 VAL A C 1
ATOM 667 O O . VAL A 1 87 ? 11.086 19.922 -11.461 1 98.81 87 VAL A O 1
ATOM 670 N N . ILE A 1 88 ? 11.328 21.375 -9.766 1 98.88 88 ILE A N 1
ATOM 671 C CA . ILE A 1 88 ? 10.555 20.609 -8.789 1 98.88 88 ILE A CA 1
ATOM 672 C C . ILE A 1 88 ? 9.25 21.328 -8.484 1 98.88 88 ILE A C 1
ATOM 674 O O . ILE A 1 88 ? 9.258 22.469 -8.008 1 98.88 88 ILE A O 1
ATOM 678 N N . ILE A 1 89 ? 8.156 20.688 -8.781 1 98.06 89 ILE A N 1
ATOM 679 C CA . ILE A 1 89 ? 6.875 21.344 -8.562 1 98.06 89 ILE A CA 1
ATOM 680 C C . ILE A 1 89 ? 6.008 20.5 -7.641 1 98.06 89 ILE A C 1
ATOM 682 O O . ILE A 1 89 ? 6.152 19.266 -7.602 1 98.06 89 ILE A O 1
ATOM 686 N N . GLN A 1 90 ? 5.188 21.125 -6.945 1 95 90 GLN A N 1
ATOM 687 C CA . GLN A 1 90 ? 4.195 20.531 -6.055 1 95 90 GLN A CA 1
ATOM 688 C C . GLN A 1 90 ? 2.865 21.266 -6.133 1 95 90 GLN A C 1
ATOM 690 O O . GLN A 1 90 ? 2.84 22.5 -6.227 1 95 90 GLN A O 1
ATOM 695 N N . GLY A 1 91 ? 1.81 20.484 -6.059 1 93.38 91 GLY A N 1
ATOM 696 C CA . GLY A 1 91 ? 0.497 21.109 -6.047 1 93.38 91 GLY A CA 1
ATOM 697 C C . GLY A 1 91 ? 0.002 21.484 -7.43 1 93.38 91 GLY A C 1
ATOM 698 O O . GLY A 1 91 ? 0.29 20.781 -8.406 1 93.38 91 GLY A O 1
ATOM 699 N N . TYR A 1 92 ? -0.8 22.516 -7.539 1 94.19 92 TYR A N 1
ATOM 700 C CA . TYR A 1 92 ? -1.564 22.875 -8.727 1 94.19 92 TYR A CA 1
ATOM 701 C C . TYR A 1 92 ? -0.754 23.781 -9.648 1 94.19 92 TYR A C 1
ATOM 703 O O . TYR A 1 92 ? -1.106 24.938 -9.852 1 94.19 92 TYR A O 1
ATOM 711 N N . ILE A 1 93 ? 0.223 23.234 -10.289 1 96.25 93 ILE A N 1
ATOM 712 C CA . ILE A 1 93 ? 1.107 24.047 -11.125 1 96.25 93 ILE A CA 1
ATOM 713 C C . ILE A 1 93 ? 1.055 23.531 -12.562 1 96.25 93 ILE A C 1
ATOM 715 O O . ILE A 1 93 ? 0.94 24.328 -13.508 1 96.25 93 ILE A O 1
ATOM 719 N N . ALA A 1 94 ? 1.066 22.266 -12.781 1 96.25 94 ALA A N 1
ATOM 720 C CA . ALA A 1 94 ? 1.194 21.672 -14.109 1 96.25 94 ALA A CA 1
ATOM 721 C C . ALA A 1 94 ? -0.014 22 -14.977 1 96.25 94 ALA A C 1
ATOM 723 O O . ALA A 1 94 ? 0.136 22.375 -16.141 1 96.25 94 ALA A O 1
ATOM 724 N N . ALA A 1 95 ? -1.186 21.844 -14.383 1 93.81 95 ALA A N 1
ATOM 725 C CA . ALA A 1 95 ? -2.398 22.141 -15.141 1 93.81 95 ALA A CA 1
ATOM 726 C C . ALA A 1 95 ? -2.541 23.641 -15.383 1 93.81 95 ALA A C 1
ATOM 728 O O . ALA A 1 95 ? -3.104 24.062 -16.406 1 93.81 95 ALA A O 1
ATOM 729 N N . THR A 1 96 ? -2.062 24.453 -14.469 1 94.06 96 THR A N 1
ATOM 730 C CA . THR A 1 96 ? -2.123 25.906 -14.578 1 94.06 96 THR A CA 1
ATOM 731 C C . THR A 1 96 ? -1.206 26.391 -15.695 1 94.06 96 THR A C 1
ATOM 733 O O . THR A 1 96 ? -1.5 27.391 -16.344 1 94.06 96 THR A O 1
ATOM 736 N N . PHE A 1 97 ? -0.128 25.75 -15.891 1 95.81 97 PHE A N 1
ATOM 737 C CA . PHE A 1 97 ? 0.837 26.109 -16.922 1 95.81 97 PHE A CA 1
ATOM 738 C C . PHE A 1 97 ? 1.075 24.953 -17.875 1 95.81 97 PHE A C 1
ATOM 740 O O . PHE A 1 97 ? 2.145 24.344 -17.859 1 95.81 97 PHE A O 1
ATOM 747 N N . PRO A 1 98 ? 0.162 24.719 -18.812 1 93.56 98 PRO A N 1
ATOM 748 C CA . PRO A 1 98 ? 0.212 23.531 -19.688 1 93.56 98 PRO A CA 1
ATOM 749 C C . PRO A 1 98 ? 1.478 23.5 -20.547 1 93.56 98 PRO A C 1
ATOM 751 O O . PRO A 1 98 ? 1.896 22.422 -20.984 1 93.56 98 PRO A O 1
ATOM 754 N N . TRP A 1 99 ? 2.131 24.688 -20.75 1 93.56 99 TRP A N 1
ATOM 755 C CA . TRP A 1 99 ? 3.352 24.734 -21.547 1 93.56 99 TRP A CA 1
ATOM 756 C C . TRP A 1 99 ? 4.473 23.953 -20.859 1 93.56 99 TRP A C 1
ATOM 758 O O . TRP A 1 99 ? 5.477 23.609 -21.5 1 93.56 99 TRP A O 1
ATOM 768 N N . LEU A 1 100 ? 4.352 23.609 -19.609 1 96 100 LEU A N 1
ATOM 769 C CA . LEU A 1 100 ? 5.336 22.812 -18.906 1 96 100 LEU A CA 1
ATOM 770 C C . LEU A 1 100 ? 5.473 21.422 -19.531 1 96 100 LEU A C 1
ATOM 772 O O . LEU A 1 100 ? 6.527 20.797 -19.438 1 96 100 LEU A O 1
ATOM 776 N N . ARG A 1 101 ? 4.41 20.938 -20.141 1 93.94 101 ARG A N 1
ATOM 777 C CA . ARG A 1 101 ? 4.41 19.625 -20.781 1 93.94 101 ARG A CA 1
ATOM 778 C C . ARG A 1 101 ? 5.488 19.531 -21.859 1 93.94 101 ARG A C 1
ATOM 780 O O . ARG A 1 101 ? 6.066 18.469 -22.062 1 93.94 101 ARG A O 1
ATOM 787 N N . GLU A 1 102 ? 5.84 20.672 -22.391 1 92.56 102 GLU A N 1
ATOM 788 C CA . GLU A 1 102 ? 6.781 20.688 -23.516 1 92.56 102 GLU A CA 1
ATOM 789 C C . GLU A 1 102 ? 8.133 21.266 -23.078 1 92.56 102 GLU A C 1
ATOM 791 O O . GLU A 1 102 ? 9.031 21.422 -23.906 1 92.56 102 GLU A O 1
ATOM 796 N N . ALA A 1 103 ? 8.195 21.578 -21.891 1 95.25 103 ALA A N 1
ATOM 797 C CA . ALA A 1 103 ? 9.445 22.156 -21.391 1 95.25 103 ALA A CA 1
ATOM 798 C C . ALA A 1 103 ? 10.602 21.172 -21.531 1 95.25 103 ALA A C 1
ATOM 800 O O . ALA A 1 103 ? 10.43 19.969 -21.344 1 95.25 103 ALA A O 1
ATOM 801 N N . GLU A 1 104 ? 11.797 21.672 -21.781 1 95 104 GLU A N 1
ATOM 802 C CA . GLU A 1 104 ? 12.969 20.828 -22 1 95 104 GLU A CA 1
ATOM 803 C C . GLU A 1 104 ? 13.594 20.375 -20.688 1 95 104 GLU A C 1
ATOM 805 O O . GLU A 1 104 ? 14.383 19.438 -20.672 1 95 104 GLU A O 1
ATOM 810 N N . GLN A 1 105 ? 13.258 21.031 -19.672 1 97.31 105 GLN A N 1
ATOM 811 C CA . GLN A 1 105 ? 13.844 20.766 -18.375 1 97.31 105 GLN A CA 1
ATOM 812 C C . GLN A 1 105 ? 13.383 19.422 -17.812 1 97.31 105 GLN A C 1
ATOM 814 O O . GLN A 1 105 ? 12.336 18.906 -18.234 1 97.31 105 GLN A O 1
ATOM 819 N N . ARG A 1 106 ? 14.164 18.781 -16.953 1 98.19 106 ARG A N 1
ATOM 820 C CA . ARG A 1 106 ? 13.695 17.641 -16.172 1 98.19 106 ARG A CA 1
ATOM 821 C C . ARG A 1 106 ? 12.758 18.094 -15.062 1 98.19 106 ARG A C 1
ATOM 823 O O . ARG A 1 106 ? 13.086 19 -14.289 1 98.19 106 ARG A O 1
ATOM 830 N N . ILE A 1 107 ? 11.617 17.5 -15 1 98.56 107 ILE A N 1
ATOM 831 C CA . ILE A 1 107 ? 10.594 17.953 -14.062 1 98.56 107 ILE A CA 1
ATOM 832 C C . ILE A 1 107 ? 10.352 16.891 -13 1 98.56 107 ILE A C 1
ATOM 834 O O . ILE A 1 107 ? 9.992 15.75 -13.328 1 98.56 107 ILE A O 1
ATOM 838 N N . VAL A 1 108 ? 10.586 17.219 -11.758 1 98.88 108 VAL A N 1
ATOM 839 C CA . VAL A 1 108 ? 10.266 16.375 -10.609 1 98.88 108 VAL A CA 1
ATOM 840 C C . VAL A 1 108 ? 8.891 16.766 -10.062 1 98.88 108 VAL A C 1
ATOM 842 O O . VAL A 1 108 ? 8.633 17.938 -9.781 1 98.88 108 VAL A O 1
ATOM 845 N N . ILE A 1 109 ? 8.016 15.828 -9.961 1 98.81 109 ILE A N 1
ATOM 846 C CA . ILE A 1 109 ? 6.68 16.031 -9.398 1 98.81 109 ILE A CA 1
ATOM 847 C C . ILE A 1 109 ? 6.641 15.539 -7.957 1 98.81 109 ILE A C 1
ATOM 849 O O . ILE A 1 109 ? 6.848 14.352 -7.695 1 98.81 109 ILE A O 1
ATOM 853 N N . ASP A 1 110 ? 6.387 16.406 -7.062 1 98.5 110 ASP A N 1
ATOM 854 C CA . ASP A 1 110 ? 6.266 16.078 -5.645 1 98.5 110 ASP A CA 1
ATOM 855 C C . ASP A 1 110 ? 4.824 15.734 -5.281 1 98.5 110 ASP A C 1
ATOM 857 O O . ASP A 1 110 ? 3.988 16.625 -5.121 1 98.5 110 ASP A O 1
ATOM 861 N N . LEU A 1 111 ? 4.586 14.438 -5.074 1 97.94 111 LEU A N 1
ATOM 862 C CA . LEU A 1 111 ? 3.25 13.914 -4.812 1 97.94 111 LEU A CA 1
ATOM 863 C C . LEU A 1 111 ? 3.096 13.523 -3.344 1 97.94 111 LEU A C 1
ATOM 865 O O . LEU A 1 111 ? 2.332 12.617 -3.012 1 97.94 111 LEU A O 1
ATOM 869 N N . TYR A 1 112 ? 3.809 14.164 -2.449 1 95.19 112 TYR A N 1
ATOM 870 C CA . TYR A 1 112 ? 3.811 13.742 -1.053 1 95.19 112 TYR A CA 1
ATOM 871 C C . TYR A 1 112 ? 2.445 13.969 -0.414 1 95.19 112 TYR A C 1
ATOM 873 O O . TYR A 1 112 ? 2.141 13.391 0.631 1 95.19 112 TYR A O 1
ATOM 881 N N . ASP A 1 113 ? 1.626 14.836 -1.016 1 92.5 113 ASP A N 1
ATOM 882 C CA . ASP A 1 113 ? 0.263 15.086 -0.554 1 92.5 113 ASP A CA 1
ATOM 883 C C . ASP A 1 113 ? -0.76 14.602 -1.58 1 92.5 113 ASP A C 1
ATOM 885 O O . ASP A 1 113 ? -0.965 15.25 -2.609 1 92.5 113 ASP A O 1
ATOM 889 N N . PRO A 1 114 ? -1.469 13.508 -1.293 1 95.5 114 PRO A N 1
ATOM 890 C CA . PRO A 1 114 ? -2.553 13.109 -2.193 1 95.5 114 PRO A CA 1
ATOM 891 C C . PRO A 1 114 ? -3.748 14.062 -2.133 1 95.5 114 PRO A C 1
ATOM 893 O O . PRO A 1 114 ? -4.781 13.719 -1.548 1 95.5 114 PRO A O 1
ATOM 896 N N . PHE A 1 115 ? -3.658 15.164 -2.822 1 92.56 115 PHE A N 1
ATOM 897 C CA . PHE A 1 115 ? -4.582 16.281 -2.639 1 92.56 115 PHE A CA 1
ATOM 898 C C . PHE A 1 115 ? -5.957 15.938 -3.197 1 92.56 115 PHE A C 1
ATOM 900 O O . PHE A 1 115 ? -6.957 16.562 -2.826 1 92.56 115 PHE A O 1
ATOM 907 N N . HIS A 1 116 ? -6.094 14.938 -4.109 1 94.75 116 HIS A N 1
ATOM 908 C CA . HIS A 1 116 ? -7.414 14.523 -4.57 1 94.75 116 HIS A CA 1
ATOM 909 C C . HIS A 1 116 ? -8.188 13.82 -3.461 1 94.75 116 HIS A C 1
ATOM 911 O O . HIS A 1 116 ? -9.406 13.969 -3.357 1 94.75 116 HIS A O 1
ATOM 917 N N . LEU A 1 117 ? -7.527 13.047 -2.66 1 94.31 117 LEU A N 1
ATOM 918 C CA . LEU A 1 117 ? -8.172 12.422 -1.512 1 94.31 117 LEU A CA 1
ATOM 919 C C . LEU A 1 117 ? -8.453 13.453 -0.419 1 94.31 117 LEU A C 1
ATOM 921 O O . LEU A 1 117 ? -9.5 13.406 0.224 1 94.31 117 LEU A O 1
ATOM 925 N N . GLU A 1 118 ? -7.488 14.383 -0.233 1 88.12 118 GLU A N 1
ATOM 926 C CA . GLU A 1 118 ? -7.648 15.453 0.748 1 88.12 118 GLU A CA 1
ATOM 927 C C . GLU A 1 118 ? -8.875 16.312 0.432 1 88.12 118 GLU A C 1
ATOM 929 O O . GLU A 1 118 ? -9.578 16.75 1.34 1 88.12 118 GLU A O 1
ATOM 934 N N . SER A 1 119 ? -9.109 16.516 -0.818 1 90.12 119 SER A N 1
ATOM 935 C CA . SER A 1 119 ? -10.227 17.344 -1.244 1 90.12 119 SER A CA 1
ATOM 936 C C . SER A 1 119 ? -11.562 16.75 -0.799 1 90.12 119 SER A C 1
ATOM 938 O O . SER A 1 119 ? -12.516 17.484 -0.537 1 90.12 119 SER A O 1
ATOM 940 N N . LEU A 1 120 ? -11.648 15.438 -0.697 1 92.25 120 LEU A N 1
ATOM 941 C CA . LEU A 1 120 ? -12.875 14.781 -0.281 1 92.25 120 LEU A CA 1
ATOM 942 C C . LEU A 1 120 ? -13.227 15.133 1.161 1 92.25 120 LEU A C 1
ATOM 944 O O . LEU A 1 120 ? -14.398 15.227 1.516 1 92.25 120 LEU A O 1
ATOM 948 N N . GLU A 1 121 ? -12.203 15.375 1.955 1 84.06 121 GLU A N 1
ATOM 949 C CA . GLU A 1 121 ? -12.414 15.75 3.35 1 84.06 121 GLU A CA 1
ATOM 950 C C . GLU A 1 121 ? -12.586 17.266 3.498 1 84.06 121 GLU A C 1
ATOM 952 O O . GLU A 1 121 ? -13.477 17.719 4.207 1 84.06 121 GLU A O 1
ATOM 957 N N . VAL A 1 122 ? -11.75 18 2.826 1 80.56 122 VAL A N 1
ATOM 958 C CA . VAL A 1 122 ? -11.727 19.453 2.943 1 80.56 122 VAL A CA 1
ATOM 959 C C . VAL A 1 122 ? -13.062 20.016 2.465 1 80.56 122 VAL A C 1
ATOM 961 O O . VAL A 1 122 ? -13.594 20.953 3.066 1 80.56 122 VAL A O 1
ATOM 964 N N . GLU A 1 123 ? -13.656 19.391 1.397 1 86 123 GLU A N 1
ATOM 965 C CA . GLU A 1 123 ? -14.859 19.922 0.776 1 86 123 GLU A CA 1
ATOM 966 C C . GLU A 1 123 ? -16.109 19.188 1.27 1 86 123 GLU A C 1
ATOM 968 O O . GLU A 1 123 ? -17.203 19.391 0.754 1 86 123 GLU A O 1
ATOM 973 N N . LYS A 1 124 ? -15.977 18.375 2.217 1 86.19 124 LYS A N 1
ATOM 974 C CA . LYS A 1 124 ? -16.984 17.406 2.621 1 86.19 124 LYS A CA 1
ATOM 975 C C . LYS A 1 124 ? -18.328 18.094 2.912 1 86.19 124 LYS A C 1
ATOM 977 O O . LYS A 1 124 ? -19.391 17.516 2.682 1 86.19 124 LYS A O 1
ATOM 982 N N . TYR A 1 125 ? -18.297 19.344 3.346 1 84.12 125 TYR A N 1
ATOM 983 C CA . TYR A 1 125 ? -19.531 19.984 3.801 1 84.12 125 TYR A CA 1
ATOM 984 C C . TYR A 1 125 ? -20.016 21.016 2.787 1 84.12 125 TYR A C 1
ATOM 986 O O . TYR A 1 125 ? -21 21.719 3.035 1 84.12 125 TYR A O 1
ATOM 994 N N . GLN A 1 126 ? -19.406 21.062 1.666 1 89.44 126 GLN A N 1
ATOM 995 C CA . GLN A 1 126 ? -19.859 21.906 0.562 1 89.44 126 GLN A CA 1
ATOM 996 C C . GLN A 1 126 ? -20.906 21.188 -0.278 1 89.44 126 GLN A C 1
ATOM 998 O O . GLN A 1 126 ? -21.062 19.969 -0.186 1 89.44 126 GLN A O 1
ATOM 1003 N N . PRO A 1 127 ? -21.672 21.984 -0.996 1 93.44 127 PRO A N 1
ATOM 1004 C CA . PRO A 1 127 ? -22.609 21.359 -1.929 1 93.44 127 PRO A CA 1
ATOM 1005 C C . PRO A 1 127 ? -21.922 20.375 -2.879 1 93.44 127 PRO A C 1
ATOM 1007 O O . PRO A 1 127 ? -20.766 20.594 -3.262 1 93.44 127 PRO A O 1
ATOM 1010 N N . LEU A 1 128 ? -22.656 19.344 -3.268 1 94.44 128 LEU A N 1
ATOM 1011 C CA . LEU A 1 128 ? -22.109 18.25 -4.066 1 94.44 128 LEU A CA 1
ATOM 1012 C C . LEU A 1 128 ? -21.453 18.781 -5.336 1 94.44 128 LEU A C 1
ATOM 1014 O O . LEU A 1 128 ? -20.406 18.297 -5.746 1 94.44 128 LEU A O 1
ATOM 1018 N N . GLU A 1 129 ? -22.047 19.734 -5.934 1 93.81 129 GLU A N 1
ATOM 1019 C CA . GLU A 1 129 ? -21.516 20.281 -7.172 1 93.81 129 GLU A CA 1
ATOM 1020 C C . GLU A 1 129 ? -20.125 20.891 -6.949 1 93.81 129 GLU A C 1
ATOM 1022 O O . GLU A 1 129 ? -19.234 20.75 -7.805 1 93.81 129 GLU A O 1
ATOM 1027 N N . ASP A 1 130 ? -19.953 21.531 -5.859 1 94.19 130 ASP A N 1
ATOM 1028 C CA . ASP A 1 130 ? -18.656 22.125 -5.516 1 94.19 130 ASP A CA 1
ATOM 1029 C C . ASP A 1 130 ? -17.625 21.047 -5.207 1 94.19 130 ASP A C 1
ATOM 1031 O O . ASP A 1 130 ? -16.453 21.172 -5.566 1 94.19 130 ASP A O 1
ATOM 1035 N N . ARG A 1 131 ? -18.062 20.016 -4.535 1 95.31 131 ARG A N 1
ATOM 1036 C CA . ARG A 1 131 ? -17.203 18.891 -4.219 1 95.31 131 ARG A CA 1
ATOM 1037 C C . ARG A 1 131 ? -16.703 18.203 -5.488 1 95.31 131 ARG A C 1
ATOM 1039 O O . ARG A 1 131 ? -15.523 17.891 -5.617 1 95.31 131 ARG A O 1
ATOM 1046 N N . ASP A 1 132 ? -17.609 18.062 -6.426 1 94.62 132 ASP A N 1
ATOM 1047 C CA . ASP A 1 132 ? -17.281 17.453 -7.707 1 94.62 132 ASP A CA 1
ATOM 1048 C C . ASP A 1 132 ? -16.281 18.328 -8.484 1 94.62 132 ASP A C 1
ATOM 1050 O O . ASP A 1 132 ? -15.367 17.812 -9.125 1 94.62 132 ASP A O 1
ATOM 1054 N N . ALA A 1 133 ? -16.531 19.562 -8.438 1 94.06 133 ALA A N 1
ATOM 1055 C CA . ALA A 1 133 ? -15.641 20.5 -9.141 1 94.06 133 ALA A CA 1
ATOM 1056 C C . ALA A 1 133 ? -14.234 20.453 -8.547 1 94.06 133 ALA A C 1
ATOM 1058 O O . ALA A 1 133 ? -13.242 20.5 -9.281 1 94.06 133 ALA A O 1
ATOM 1059 N N . ALA A 1 134 ? -14.172 20.438 -7.277 1 93.5 134 ALA A N 1
ATOM 1060 C CA . ALA A 1 134 ? -12.875 20.375 -6.602 1 93.5 134 ALA A CA 1
ATOM 1061 C C . ALA A 1 134 ? -12.125 19.109 -6.977 1 93.5 134 ALA A C 1
ATOM 1063 O O . ALA A 1 134 ? -10.922 19.141 -7.242 1 93.5 134 ALA A O 1
ATOM 1064 N N . LEU A 1 135 ? -12.828 18.016 -6.988 1 95.25 135 LEU A N 1
ATOM 1065 C CA . LEU A 1 135 ? -12.203 16.75 -7.363 1 95.25 135 LEU A CA 1
ATOM 1066 C C . LEU A 1 135 ? -11.75 16.766 -8.82 1 95.25 135 LEU A C 1
ATOM 1068 O O . LEU A 1 135 ? -10.664 16.297 -9.141 1 95.25 135 LEU A O 1
ATOM 1072 N N . ALA A 1 136 ? -12.586 17.297 -9.641 1 94.31 136 ALA A N 1
ATOM 1073 C CA . ALA A 1 136 ? -12.242 17.391 -11.055 1 94.31 136 ALA A CA 1
ATOM 1074 C C . ALA A 1 136 ? -10.969 18.203 -11.258 1 94.31 136 ALA A C 1
ATOM 1076 O O . ALA A 1 136 ? -10.125 17.859 -12.094 1 94.31 136 ALA A O 1
ATOM 1077 N N . ARG A 1 137 ? -10.844 19.25 -10.547 1 94.38 137 ARG A N 1
ATOM 1078 C CA . ARG A 1 137 ? -9.648 20.094 -10.617 1 94.38 137 ARG A CA 1
ATOM 1079 C C . ARG A 1 137 ? -8.422 19.328 -10.141 1 94.38 137 ARG A C 1
ATOM 1081 O O . ARG A 1 137 ? -7.352 19.422 -10.75 1 94.38 137 ARG A O 1
ATOM 1088 N N . ALA A 1 138 ? -8.578 18.594 -9.094 1 95.94 138 ALA A N 1
ATOM 1089 C CA . ALA A 1 138 ? -7.477 17.797 -8.555 1 95.94 138 ALA A CA 1
ATOM 1090 C C . ALA A 1 138 ? -7.027 16.75 -9.562 1 95.94 138 ALA A C 1
ATOM 1092 O O . ALA A 1 138 ? -5.828 16.562 -9.789 1 95.94 138 ALA A O 1
ATOM 1093 N N . LEU A 1 139 ? -7.984 16.094 -10.164 1 95.69 139 LEU A N 1
ATOM 1094 C CA . LEU A 1 139 ? -7.668 15.039 -11.117 1 95.69 139 LEU A CA 1
ATOM 1095 C C . LEU A 1 139 ? -7.051 15.617 -12.383 1 95.69 139 LEU A C 1
ATOM 1097 O O . LEU A 1 139 ? -6.18 14.992 -13 1 95.69 139 LEU A O 1
ATOM 1101 N N . ALA A 1 140 ? -7.547 16.797 -12.773 1 94.62 140 ALA A N 1
ATOM 1102 C CA . ALA A 1 140 ? -6.941 17.469 -13.914 1 94.62 140 ALA A CA 1
ATOM 1103 C C . ALA A 1 140 ? -5.48 17.812 -13.641 1 94.62 140 ALA A C 1
ATOM 1105 O O . ALA A 1 140 ? -4.621 17.625 -14.508 1 94.62 140 ALA A O 1
ATOM 1106 N N . GLU A 1 141 ? -5.227 18.297 -12.492 1 96.25 141 GLU A N 1
ATOM 1107 C CA . GLU A 1 141 ? -3.854 18.609 -12.094 1 96.25 141 GLU A CA 1
ATOM 1108 C C . GLU A 1 141 ? -2.988 17.344 -12.094 1 96.25 141 GLU A C 1
ATOM 1110 O O . GLU A 1 141 ? -1.887 17.344 -12.641 1 96.25 141 GLU A O 1
ATOM 1115 N N . LEU A 1 142 ? -3.506 16.266 -11.492 1 97.25 142 LEU A N 1
ATOM 1116 C CA . LEU A 1 142 ? -2.768 15.008 -11.445 1 97.25 142 LEU A CA 1
ATOM 1117 C C . LEU A 1 142 ? -2.514 14.477 -12.852 1 97.25 142 LEU A C 1
ATOM 1119 O O . LEU A 1 142 ? -1.438 13.945 -13.133 1 97.25 142 LEU A O 1
ATOM 1123 N N . GLY A 1 143 ? -3.535 14.641 -13.664 1 95.19 143 GLY A N 1
ATOM 1124 C CA . GLY A 1 143 ? -3.371 14.234 -15.047 1 95.19 143 GLY A CA 1
ATOM 1125 C C . GLY A 1 143 ? -2.252 14.961 -15.758 1 95.19 143 GLY A C 1
ATOM 1126 O O . GLY A 1 143 ? -1.443 14.352 -16.453 1 95.19 143 GLY A O 1
ATOM 1127 N N . ALA A 1 144 ? -2.193 16.266 -15.547 1 95.5 144 ALA A N 1
ATOM 1128 C CA . ALA A 1 144 ? -1.14 17.078 -16.141 1 95.5 144 ALA A CA 1
ATOM 1129 C C . ALA A 1 144 ? 0.232 16.672 -15.609 1 95.5 144 ALA A C 1
ATOM 1131 O O . ALA A 1 144 ? 1.202 16.594 -16.359 1 95.5 144 ALA A O 1
ATOM 1132 N N . GLN A 1 145 ? 0.333 16.422 -14.367 1 97.69 145 GLN A N 1
ATOM 1133 C CA . GLN A 1 145 ? 1.586 16.047 -13.719 1 97.69 145 GLN A CA 1
ATOM 1134 C C . GLN A 1 145 ? 2.07 14.68 -14.195 1 97.69 145 GLN A C 1
ATOM 1136 O O . GLN A 1 145 ? 3.229 14.531 -14.594 1 97.69 145 GLN A O 1
ATOM 1141 N N . VAL A 1 146 ? 1.168 13.711 -14.242 1 96.62 146 VAL A N 1
ATOM 1142 C CA . VAL A 1 146 ? 1.496 12.328 -14.586 1 96.62 146 VAL A CA 1
ATOM 1143 C C . VAL A 1 146 ? 1.877 12.242 -16.062 1 96.62 146 VAL A C 1
ATOM 1145 O O . VAL A 1 146 ? 2.75 11.453 -16.438 1 96.62 146 VAL A O 1
ATOM 1148 N N . SER A 1 147 ? 1.317 13.094 -16.844 1 94.75 147 SER A N 1
ATOM 1149 C CA . SER A 1 147 ? 1.545 13.039 -18.281 1 94.75 147 SER A CA 1
ATOM 1150 C C . SER A 1 147 ? 2.904 13.625 -18.641 1 94.75 147 SER A C 1
ATOM 1152 O O . SER A 1 147 ? 3.377 13.453 -19.766 1 94.75 147 SER A O 1
ATOM 1154 N N . ARG A 1 148 ? 3.555 14.219 -17.672 1 95.5 148 ARG A N 1
ATOM 1155 C CA . ARG A 1 148 ? 4.785 14.914 -18.047 1 95.5 148 ARG A CA 1
ATOM 1156 C C . ARG A 1 148 ? 5.926 14.539 -17.109 1 95.5 148 ARG A C 1
ATOM 1158 O O . ARG A 1 148 ? 7.09 14.516 -17.516 1 95.5 148 ARG A O 1
ATOM 1165 N N . GLY A 1 149 ? 5.781 14.211 -15.914 1 98.12 149 GLY A N 1
ATOM 1166 C CA . GLY A 1 149 ? 6.809 14.07 -14.898 1 98.12 149 GLY A CA 1
ATOM 1167 C C . GLY A 1 149 ? 7.938 13.148 -15.312 1 98.12 149 GLY A C 1
ATOM 1168 O O . GLY A 1 149 ? 7.707 12.125 -15.961 1 98.12 149 GLY A O 1
ATOM 1169 N N . ASP A 1 150 ? 9.164 13.547 -14.93 1 98.56 150 ASP A N 1
ATOM 1170 C CA . ASP A 1 150 ? 10.336 12.719 -15.203 1 98.56 150 ASP A CA 1
ATOM 1171 C C . ASP A 1 150 ? 10.688 11.852 -13.992 1 98.56 150 ASP A C 1
ATOM 1173 O O . ASP A 1 150 ? 11.242 10.758 -14.141 1 98.56 150 ASP A O 1
ATOM 1177 N N . PHE A 1 151 ? 10.469 12.383 -12.906 1 98.69 151 PHE A N 1
ATOM 1178 C CA . PHE A 1 151 ? 10.672 11.727 -11.617 1 98.69 151 PHE A CA 1
ATOM 1179 C C . PHE A 1 151 ? 9.609 12.156 -10.617 1 98.69 151 PHE A C 1
ATOM 1181 O O . PHE A 1 151 ? 9.258 13.328 -10.539 1 98.69 151 PHE A O 1
ATOM 1188 N N . PHE A 1 152 ? 9.031 11.188 -9.93 1 98.88 152 PHE A N 1
ATOM 1189 C CA . PHE A 1 152 ? 7.996 11.445 -8.938 1 98.88 152 PHE A CA 1
ATOM 1190 C C . PHE A 1 152 ? 8.492 11.086 -7.539 1 98.88 152 PHE A C 1
ATOM 1192 O O . PHE A 1 152 ? 9.234 10.117 -7.367 1 98.88 152 PHE A O 1
ATOM 1199 N N . ILE A 1 153 ? 8.078 11.875 -6.598 1 98.81 153 ILE A N 1
ATOM 1200 C CA . ILE A 1 153 ? 8.414 11.547 -5.215 1 98.81 153 ILE A CA 1
ATOM 1201 C C . ILE A 1 153 ? 7.148 11.555 -4.363 1 98.81 153 ILE A C 1
ATOM 1203 O O . ILE A 1 153 ? 6.195 12.273 -4.664 1 98.81 153 ILE A O 1
ATOM 1207 N N . CYS A 1 154 ? 7.109 10.711 -3.369 1 98.19 154 CYS A N 1
ATOM 1208 C CA . CYS A 1 154 ? 5.977 10.586 -2.457 1 98.19 154 CYS A CA 1
ATOM 1209 C C . CYS A 1 154 ? 6.453 10.32 -1.034 1 98.19 154 CYS A C 1
ATOM 1211 O O . CYS A 1 154 ? 7.648 10.156 -0.793 1 98.19 154 CYS A O 1
ATOM 1213 N N . ALA A 1 155 ? 5.531 10.234 -0.107 1 96.5 155 ALA A N 1
ATOM 1214 C CA . ALA A 1 155 ? 5.926 10.383 1.292 1 96.5 155 ALA A CA 1
ATOM 1215 C C . ALA A 1 155 ? 6.184 9.016 1.934 1 96.5 155 ALA A C 1
ATOM 1217 O O . ALA A 1 155 ? 6.832 8.93 2.98 1 96.5 155 ALA A O 1
ATOM 1218 N N . SER A 1 156 ? 5.645 7.969 1.403 1 94.81 156 SER A N 1
ATOM 1219 C CA . SER A 1 156 ? 5.77 6.648 2.006 1 94.81 156 SER A CA 1
ATOM 1220 C C . SER A 1 156 ? 5.617 5.547 0.959 1 94.81 156 SER A C 1
ATOM 1222 O O . SER A 1 156 ? 5.16 5.805 -0.158 1 94.81 156 SER A O 1
ATOM 1224 N N . ASP A 1 157 ? 5.992 4.344 1.37 1 93.5 157 ASP A N 1
ATOM 1225 C CA . ASP A 1 157 ? 5.793 3.205 0.477 1 93.5 157 ASP A CA 1
ATOM 1226 C C . ASP A 1 157 ? 4.305 2.951 0.232 1 93.5 157 ASP A C 1
ATOM 1228 O O . ASP A 1 157 ? 3.916 2.52 -0.854 1 93.5 157 ASP A O 1
ATOM 1232 N N . LYS A 1 158 ? 3.471 3.201 1.252 1 93.94 158 LYS A N 1
ATOM 1233 C CA . LYS A 1 158 ? 2.027 3.076 1.07 1 93.94 158 LYS A CA 1
ATOM 1234 C C . LYS A 1 158 ? 1.521 4.051 0.01 1 93.94 158 LYS A C 1
ATOM 1236 O O . LYS A 1 158 ? 0.732 3.676 -0.859 1 93.94 158 LYS A O 1
ATOM 1241 N N . GLN A 1 159 ? 1.969 5.289 0.056 1 96.81 159 GLN A N 1
ATOM 1242 C CA . GLN A 1 159 ? 1.644 6.258 -0.984 1 96.81 159 GLN A CA 1
ATOM 1243 C C . GLN A 1 159 ? 2.182 5.812 -2.34 1 96.81 159 GLN A C 1
ATOM 1245 O O . GLN A 1 159 ? 1.535 6.02 -3.369 1 96.81 159 GLN A O 1
ATOM 1250 N N . ARG A 1 160 ? 3.359 5.324 -2.266 1 97.44 160 ARG A N 1
ATOM 1251 C CA . ARG A 1 160 ? 3.957 4.879 -3.521 1 97.44 160 ARG A CA 1
ATOM 1252 C C . ARG A 1 160 ? 3.078 3.84 -4.207 1 97.44 160 ARG A C 1
ATOM 1254 O O . ARG A 1 160 ? 2.9 3.877 -5.43 1 97.44 160 ARG A O 1
ATOM 1261 N N . ASP A 1 161 ? 2.549 2.928 -3.445 1 96.62 161 ASP A N 1
ATOM 1262 C CA . ASP A 1 161 ? 1.648 1.928 -4.012 1 96.62 161 ASP A CA 1
ATOM 1263 C C . ASP A 1 161 ? 0.432 2.588 -4.656 1 96.62 161 ASP A C 1
ATOM 1265 O O . ASP A 1 161 ? 0.026 2.209 -5.758 1 96.62 161 ASP A O 1
ATOM 1269 N N . LEU A 1 162 ? -0.164 3.57 -3.986 1 97.81 162 LEU A N 1
ATOM 1270 C CA . LEU A 1 162 ? -1.273 4.348 -4.523 1 97.81 162 LEU A CA 1
ATOM 1271 C C . LEU A 1 162 ? -0.89 5 -5.848 1 97.81 162 LEU A C 1
ATOM 1273 O O . LEU A 1 162 ? -1.633 4.91 -6.828 1 97.81 162 LEU A O 1
ATOM 1277 N N . TRP A 1 163 ? 0.267 5.594 -5.84 1 98.5 163 TRP A N 1
ATOM 1278 C CA . TRP A 1 163 ? 0.684 6.363 -7.008 1 98.5 163 TRP A CA 1
ATOM 1279 C C . TRP A 1 163 ? 1.095 5.441 -8.148 1 98.5 163 TRP A C 1
ATOM 1281 O O . TRP A 1 163 ? 0.908 5.773 -9.32 1 98.5 163 TRP A O 1
ATOM 1291 N N . LEU A 1 164 ? 1.624 4.273 -7.816 1 98.19 164 LEU A N 1
ATOM 1292 C CA . LEU A 1 164 ? 1.891 3.287 -8.859 1 98.19 164 LEU A CA 1
ATOM 1293 C C . LEU A 1 164 ? 0.603 2.883 -9.57 1 98.19 164 LEU A C 1
ATOM 1295 O O . LEU A 1 164 ? 0.599 2.664 -10.781 1 98.19 164 LEU A O 1
ATOM 1299 N N . GLY A 1 165 ? -0.463 2.805 -8.773 1 97.75 165 GLY A N 1
ATOM 1300 C CA . GLY A 1 165 ? -1.756 2.568 -9.391 1 97.75 165 GLY A CA 1
ATOM 1301 C C . GLY A 1 165 ? -2.172 3.676 -10.344 1 97.75 165 GLY A C 1
ATOM 1302 O O . GLY A 1 165 ? -2.623 3.406 -11.461 1 97.75 165 GLY A O 1
ATOM 1303 N N . HIS A 1 166 ? -1.963 4.934 -9.938 1 97.38 166 HIS A N 1
ATOM 1304 C CA . HIS A 1 166 ? -2.279 6.09 -10.766 1 97.38 166 HIS A CA 1
ATOM 1305 C C . HIS A 1 166 ? -1.434 6.105 -12.031 1 97.38 166 HIS A C 1
ATOM 1307 O O . HIS A 1 166 ? -1.951 6.352 -13.125 1 97.38 166 HIS A O 1
ATOM 1313 N N . LEU A 1 167 ? -0.18 5.863 -11.875 1 98 167 LEU A N 1
ATOM 1314 C CA . LEU A 1 167 ? 0.765 5.887 -12.992 1 98 167 LEU A CA 1
ATOM 1315 C C . LEU A 1 167 ? 0.474 4.758 -13.977 1 98 167 LEU A C 1
ATOM 1317 O O . LEU A 1 167 ? 0.565 4.945 -15.188 1 98 167 LEU A O 1
ATOM 1321 N N . ALA A 1 168 ? 0.086 3.6 -13.406 1 97.19 168 ALA A N 1
ATOM 1322 C CA . ALA A 1 168 ? -0.257 2.471 -14.273 1 97.19 168 ALA A CA 1
ATOM 1323 C C . ALA A 1 168 ? -1.496 2.777 -15.109 1 97.19 168 ALA A C 1
ATOM 1325 O O . ALA A 1 168 ? -1.523 2.5 -16.312 1 97.19 168 ALA A O 1
ATOM 1326 N N . ALA A 1 169 ? -2.479 3.34 -14.453 1 95.12 169 ALA A N 1
ATOM 1327 C CA . ALA A 1 169 ? -3.713 3.693 -15.148 1 95.12 169 ALA A CA 1
ATOM 1328 C C . ALA A 1 169 ? -3.443 4.695 -16.266 1 95.12 169 ALA A C 1
ATOM 1330 O O . ALA A 1 169 ? -4.117 4.68 -17.297 1 95.12 169 ALA A O 1
ATOM 1331 N N . ALA A 1 170 ? -2.422 5.504 -16.078 1 94.5 170 ALA A N 1
ATOM 1332 C CA . ALA A 1 170 ? -2.088 6.543 -17.047 1 94.5 170 ALA A CA 1
ATOM 1333 C C . ALA A 1 170 ? -1.122 6.02 -18.109 1 94.5 170 ALA A C 1
ATOM 1335 O O . ALA A 1 170 ? -0.692 6.766 -19 1 94.5 170 ALA A O 1
ATOM 1336 N N . GLY A 1 171 ? -0.714 4.75 -18 1 94.94 171 GLY A N 1
ATOM 1337 C CA . GLY A 1 171 ? 0.156 4.137 -18.984 1 94.94 171 GLY A CA 1
ATOM 1338 C C . GLY A 1 171 ? 1.626 4.434 -18.766 1 94.94 171 GLY A C 1
ATOM 1339 O O . GLY A 1 171 ? 2.455 4.211 -19.641 1 94.94 171 GLY A O 1
ATOM 1340 N N . ARG A 1 172 ? 1.929 4.965 -17.547 1 97.38 172 ARG A N 1
ATOM 1341 C CA . ARG A 1 172 ? 3.311 5.332 -17.266 1 97.38 172 ARG A CA 1
ATOM 1342 C C . ARG A 1 172 ? 4.121 4.113 -16.844 1 97.38 172 ARG A C 1
ATOM 1344 O O . ARG A 1 172 ? 5.355 4.156 -16.828 1 97.38 172 ARG A O 1
ATOM 1351 N N . ILE A 1 173 ? 3.443 3.082 -16.344 1 97.69 173 ILE A N 1
ATOM 1352 C CA . ILE A 1 173 ? 4.094 1.792 -16.156 1 97.69 173 ILE A CA 1
ATOM 1353 C C . ILE A 1 173 ? 3.957 0.947 -17.422 1 97.69 173 ILE A C 1
ATOM 1355 O O . ILE A 1 173 ? 2.881 0.417 -17.703 1 97.69 173 ILE A O 1
ATOM 1359 N N . ASN A 1 174 ? 5.004 0.86 -18.156 1 97.12 174 ASN A N 1
ATOM 1360 C CA . ASN A 1 174 ? 5.012 0.271 -19.484 1 97.12 174 ASN A CA 1
ATOM 1361 C C . ASN A 1 174 ? 6.328 -0.446 -19.781 1 97.12 174 ASN A C 1
ATOM 1363 O O . ASN A 1 174 ? 7.246 -0.417 -18.953 1 97.12 174 ASN A O 1
ATOM 1367 N N . PRO A 1 175 ? 6.426 -1.078 -20.891 1 96.19 175 PRO A N 1
ATOM 1368 C CA . PRO A 1 175 ? 7.621 -1.882 -21.156 1 96.19 175 PRO A CA 1
ATOM 1369 C C . PRO A 1 175 ? 8.906 -1.064 -21.078 1 96.19 175 PRO A C 1
ATOM 1371 O O . PRO A 1 175 ? 9.922 -1.546 -20.562 1 96.19 175 PRO A O 1
ATOM 1374 N N . VAL A 1 176 ? 8.898 0.191 -21.469 1 96.94 176 VAL A N 1
ATOM 1375 C CA . VAL A 1 176 ? 10.109 1.006 -21.516 1 96.94 176 VAL A CA 1
ATOM 1376 C C . VAL A 1 176 ? 10.523 1.41 -20.109 1 96.94 176 VAL A C 1
ATOM 1378 O O . VAL A 1 176 ? 11.703 1.32 -19.75 1 96.94 176 VAL A O 1
ATOM 1381 N N . THR A 1 177 ? 9.594 1.872 -19.312 1 97.44 177 THR A N 1
ATOM 1382 C CA . THR A 1 177 ? 9.922 2.238 -17.938 1 97.44 177 THR A CA 1
ATOM 1383 C C . THR A 1 177 ? 10.281 1.002 -17.109 1 97.44 177 THR A C 1
ATOM 1385 O O . THR A 1 177 ? 11.148 1.059 -16.25 1 97.44 177 THR A O 1
ATOM 1388 N N . TYR A 1 178 ? 9.625 -0.118 -17.391 1 95.88 178 TYR A N 1
ATOM 1389 C CA . TYR A 1 178 ? 9.891 -1.368 -16.688 1 95.88 178 TYR A CA 1
ATOM 1390 C C . TYR A 1 178 ? 11.273 -1.908 -17.031 1 95.88 178 TYR A C 1
ATOM 1392 O O . TYR A 1 178 ? 11.984 -2.412 -16.172 1 95.88 178 TYR A O 1
ATOM 1400 N N . ASP A 1 179 ? 11.648 -1.824 -18.266 1 94.44 179 ASP A N 1
ATOM 1401 C CA . ASP A 1 179 ? 12.969 -2.281 -18.688 1 94.44 179 ASP A CA 1
ATOM 1402 C C . ASP A 1 179 ? 14.078 -1.436 -18.062 1 94.44 179 ASP A C 1
ATOM 1404 O O . ASP A 1 179 ? 15.156 -1.944 -17.75 1 94.44 179 ASP A O 1
ATOM 1408 N N . ALA A 1 180 ? 13.781 -0.136 -17.953 1 95.38 180 ALA A N 1
ATOM 1409 C CA . ALA A 1 180 ? 14.773 0.767 -17.359 1 95.38 180 ALA A CA 1
ATOM 1410 C C . ALA A 1 180 ? 15.031 0.42 -15.898 1 95.38 180 ALA A C 1
ATOM 1412 O O . ALA A 1 180 ? 16.172 0.461 -15.438 1 95.38 180 ALA A O 1
ATOM 1413 N N . ASP A 1 181 ? 14.016 0.153 -15.211 1 95.81 181 ASP A N 1
ATOM 1414 C CA . ASP A 1 181 ? 14.102 -0.205 -13.797 1 95.81 181 ASP A CA 1
ATOM 1415 C C . ASP A 1 181 ? 12.867 -0.981 -13.352 1 95.81 181 ASP A C 1
ATOM 1417 O O . ASP A 1 181 ? 11.836 -0.386 -13.031 1 95.81 181 ASP A O 1
ATOM 1421 N N . PRO A 1 182 ? 12.961 -2.234 -13.18 1 93.06 182 PRO A N 1
ATOM 1422 C CA . PRO A 1 182 ? 11.781 -3.041 -12.859 1 93.06 182 PRO A CA 1
ATOM 1423 C C . PRO A 1 182 ? 11.188 -2.707 -11.492 1 93.06 182 PRO A C 1
ATOM 1425 O O . PRO A 1 182 ? 10.023 -3.027 -11.227 1 93.06 182 PRO A O 1
ATOM 1428 N N . SER A 1 183 ? 11.945 -2.094 -10.617 1 93.19 183 SER A N 1
ATOM 1429 C CA . SER A 1 183 ? 11.406 -1.651 -9.336 1 93.19 183 SER A CA 1
ATOM 1430 C C . SER A 1 183 ? 10.617 -0.352 -9.484 1 93.19 183 SER A C 1
ATOM 1432 O O . SER A 1 183 ? 9.844 0.015 -8.602 1 93.19 183 SER A O 1
ATOM 1434 N N . LEU A 1 184 ? 10.992 0.369 -10.531 1 97.25 184 LEU A N 1
ATOM 1435 C CA . LEU A 1 184 ? 10.406 1.652 -10.898 1 97.25 184 LEU A CA 1
ATOM 1436 C C . LEU A 1 184 ? 10.805 2.74 -9.906 1 97.25 184 LEU A C 1
ATOM 1438 O O . LEU A 1 184 ? 10.195 3.811 -9.875 1 97.25 184 LEU A O 1
ATOM 1442 N N . ARG A 1 185 ? 11.797 2.514 -9.125 1 96.5 185 ARG A N 1
ATOM 1443 C CA . ARG A 1 185 ? 12.25 3.537 -8.188 1 96.5 185 ARG A CA 1
ATOM 1444 C C . ARG A 1 185 ? 12.898 4.703 -8.922 1 96.5 185 ARG A C 1
ATOM 1446 O O . ARG A 1 185 ? 12.969 5.816 -8.391 1 96.5 185 ARG A O 1
ATOM 1453 N N . SER A 1 186 ? 13.312 4.484 -10.172 1 97.25 186 SER A N 1
ATOM 1454 C CA . SER A 1 186 ? 13.844 5.566 -11 1 97.25 186 SER A CA 1
ATOM 1455 C C . SER A 1 186 ? 12.727 6.473 -11.5 1 97.25 186 SER A C 1
ATOM 1457 O O . SER A 1 186 ? 12.977 7.598 -11.945 1 97.25 186 SER A O 1
ATOM 1459 N N . LEU A 1 187 ? 11.492 5.922 -11.461 1 98.25 187 LEU A N 1
ATOM 1460 C CA . LEU A 1 187 ? 10.344 6.715 -11.883 1 98.25 187 LEU A CA 1
ATOM 1461 C C . LEU A 1 187 ? 9.68 7.383 -10.68 1 98.25 187 LEU A C 1
ATOM 1463 O O . LEU A 1 187 ? 9.289 8.555 -10.75 1 98.25 187 LEU A O 1
ATOM 1467 N N . ILE A 1 188 ? 9.531 6.664 -9.617 1 98.69 188 ILE A N 1
ATOM 1468 C CA . ILE A 1 188 ? 8.922 7.195 -8.398 1 98.69 188 ILE A CA 1
ATOM 1469 C C . ILE A 1 188 ? 9.602 6.578 -7.18 1 98.69 188 ILE A C 1
ATOM 1471 O O . ILE A 1 188 ? 9.766 5.359 -7.102 1 98.69 188 ILE A O 1
ATOM 1475 N N . ASP A 1 189 ? 9.93 7.391 -6.285 1 98.31 189 ASP A N 1
ATOM 1476 C CA . ASP A 1 189 ? 10.57 6.902 -5.062 1 98.31 189 ASP A CA 1
ATOM 1477 C C . ASP A 1 189 ? 10.047 7.645 -3.836 1 98.31 189 ASP A C 1
ATOM 1479 O O . ASP A 1 189 ? 9.203 8.539 -3.957 1 98.31 189 ASP A O 1
ATOM 1483 N N . VAL A 1 190 ? 10.484 7.25 -2.707 1 97.75 190 VAL A N 1
ATOM 1484 C CA . VAL A 1 190 ? 9.938 7.719 -1.438 1 97.75 190 VAL A CA 1
ATOM 1485 C C . VAL A 1 190 ? 10.836 8.805 -0.854 1 97.75 190 VAL A C 1
ATOM 1487 O O . VAL A 1 190 ? 12.016 8.562 -0.578 1 97.75 190 VAL A O 1
ATOM 1490 N N . VAL A 1 191 ? 10.297 9.961 -0.713 1 98.19 191 VAL A N 1
ATOM 1491 C CA . VAL A 1 191 ? 10.906 11.109 -0.051 1 98.19 191 VAL A CA 1
ATOM 1492 C C . VAL A 1 191 ? 9.945 11.688 0.983 1 98.19 191 VAL A C 1
ATOM 1494 O O . VAL A 1 191 ? 9.219 12.641 0.698 1 98.19 191 VAL A O 1
ATOM 1497 N N . PRO A 1 192 ? 10.008 11.156 2.16 1 96.38 192 PRO A N 1
ATOM 1498 C CA . PRO A 1 192 ? 9.086 11.633 3.189 1 96.38 192 PRO A CA 1
ATOM 1499 C C . PRO A 1 192 ? 9.398 13.055 3.656 1 96.38 192 PRO A C 1
ATOM 1501 O O . PRO A 1 192 ? 10.43 13.617 3.277 1 96.38 192 PRO A O 1
ATOM 1504 N N . PHE A 1 193 ? 8.375 13.625 4.398 1 94.75 193 PHE A N 1
ATOM 1505 C CA . PHE A 1 193 ? 8.688 14.805 5.191 1 94.75 193 PHE A CA 1
ATOM 1506 C C . PHE A 1 193 ? 9.75 14.492 6.234 1 94.75 193 PHE A C 1
ATOM 1508 O O . PHE A 1 193 ? 9.852 13.352 6.703 1 94.75 193 PHE A O 1
ATOM 1515 N N . GLY A 1 194 ? 10.633 15.375 6.527 1 93.56 194 GLY A N 1
ATOM 1516 C CA . GLY A 1 194 ? 11.727 15.109 7.445 1 93.56 194 GLY A CA 1
ATOM 1517 C C . GLY A 1 194 ? 11.688 15.969 8.688 1 93.56 194 GLY A C 1
ATOM 1518 O O . GLY A 1 194 ? 10.719 16.703 8.914 1 93.56 194 GLY A O 1
ATOM 1519 N N . THR A 1 195 ? 12.711 15.719 9.516 1 92.81 195 THR A N 1
ATOM 1520 C CA . THR A 1 195 ? 12.953 16.547 10.688 1 92.81 195 THR A CA 1
ATOM 1521 C C . THR A 1 195 ? 14.367 17.125 10.656 1 92.81 195 THR A C 1
ATOM 1523 O O . THR A 1 195 ? 15.211 16.672 9.883 1 92.81 195 THR A O 1
ATOM 1526 N N . SER A 1 196 ? 14.531 18.078 11.469 1 89.94 196 SER A N 1
ATOM 1527 C CA . SER A 1 196 ? 15.812 18.781 11.5 1 89.94 196 SER A CA 1
ATOM 1528 C C . SER A 1 196 ? 16.969 17.812 11.727 1 89.94 196 SER A C 1
ATOM 1530 O O . SER A 1 196 ? 16.844 16.859 12.508 1 89.94 196 SER A O 1
ATOM 1532 N N . ASP A 1 197 ? 18.078 18.062 11.07 1 91.56 197 ASP A N 1
ATOM 1533 C CA . ASP A 1 197 ? 19.281 17.266 11.25 1 91.56 197 ASP A CA 1
ATOM 1534 C C . ASP A 1 197 ? 19.938 17.562 12.594 1 91.56 197 ASP A C 1
ATOM 1536 O O . ASP A 1 197 ? 20.781 16.781 13.062 1 91.56 197 ASP A O 1
ATOM 1540 N N . GLU A 1 198 ? 19.578 18.656 13.117 1 89.88 198 GLU A N 1
ATOM 1541 C CA . GLU A 1 198 ? 20.094 19.016 14.438 1 89.88 198 GLU A CA 1
ATOM 1542 C C . GLU A 1 198 ? 19.297 18.328 15.539 1 89.88 198 GLU A C 1
ATOM 1544 O O . GLU A 1 198 ? 18.078 18.188 15.445 1 89.88 198 GLU A O 1
ATOM 1549 N N . ALA A 1 199 ? 20.031 17.984 16.562 1 90.56 199 ALA A N 1
ATOM 1550 C CA . ALA A 1 199 ? 19.359 17.359 17.719 1 90.56 199 ALA A CA 1
ATOM 1551 C C . ALA A 1 199 ? 18.406 18.344 18.391 1 90.56 199 ALA A C 1
ATOM 1553 O O . ALA A 1 199 ? 18.703 19.531 18.516 1 90.56 199 ALA A O 1
ATOM 1554 N N . PRO A 1 200 ? 17.281 17.781 18.812 1 91.94 200 PRO A N 1
ATOM 1555 C CA . PRO A 1 200 ? 16.359 18.672 19.531 1 91.94 200 PRO A CA 1
ATOM 1556 C C . PRO A 1 200 ? 16.891 19.125 20.891 1 91.94 200 PRO A C 1
ATOM 1558 O O . PRO A 1 200 ? 17.609 18.375 21.547 1 91.94 200 PRO A O 1
ATOM 1561 N N . ALA A 1 201 ? 16.594 20.375 21.219 1 92.69 201 ALA A N 1
ATOM 1562 C CA . ALA A 1 201 ? 17.016 20.938 22.5 1 92.69 201 ALA A CA 1
ATOM 1563 C C . ALA A 1 201 ? 15.883 21.719 23.141 1 92.69 201 ALA A C 1
ATOM 1565 O O . ALA A 1 201 ? 15.289 22.594 22.516 1 92.69 201 ALA A O 1
ATOM 1566 N N . GLN A 1 202 ? 15.656 21.344 24.328 1 94.75 202 GLN A N 1
ATOM 1567 C CA . GLN A 1 202 ? 14.656 22.078 25.094 1 94.75 202 GLN A CA 1
ATOM 1568 C C . GLN A 1 202 ? 15.297 23.266 25.828 1 94.75 202 GLN A C 1
ATOM 1570 O O . GLN A 1 202 ? 16.266 23.094 26.547 1 94.75 202 GLN A O 1
ATOM 1575 N N . THR A 1 203 ? 14.703 24.422 25.672 1 95.31 203 THR A N 1
ATOM 1576 C CA . THR A 1 203 ? 15.297 25.609 26.297 1 95.31 203 THR A CA 1
ATOM 1577 C C . THR A 1 203 ? 14.383 26.156 27.375 1 95.31 203 THR A C 1
ATOM 1579 O O . THR A 1 203 ? 14.812 26.984 28.188 1 95.31 203 THR A O 1
ATOM 1582 N N . ARG A 1 204 ? 13.203 25.734 27.391 1 95.69 204 ARG A N 1
ATOM 1583 C CA . ARG A 1 204 ? 12.258 26.156 28.422 1 95.69 204 ARG A CA 1
ATOM 1584 C C . ARG A 1 204 ? 11.148 25.125 28.594 1 95.69 204 ARG A C 1
ATOM 1586 O O . ARG A 1 204 ? 11.008 24.203 27.781 1 95.69 204 ARG A O 1
ATOM 1593 N N . HIS A 1 205 ? 10.383 25.297 29.672 1 96.94 205 HIS A N 1
ATOM 1594 C CA . HIS A 1 205 ? 9.227 24.469 29.969 1 96.94 205 HIS A CA 1
ATOM 1595 C C . HIS A 1 205 ? 7.922 25.234 29.797 1 96.94 205 HIS A C 1
ATOM 1597 O O . HIS A 1 205 ? 7.379 25.781 30.766 1 96.94 205 HIS A O 1
ATOM 1603 N N . PRO A 1 206 ? 7.328 25.141 28.609 1 96.25 206 PRO A N 1
ATOM 1604 C CA . PRO A 1 206 ? 6.129 25.969 28.406 1 96.25 206 PRO A CA 1
ATOM 1605 C C . PRO A 1 206 ? 4.871 25.312 28.984 1 96.25 206 PRO A C 1
ATOM 1607 O O . PRO A 1 206 ? 3.834 25.969 29.109 1 96.25 206 PRO A O 1
ATOM 1610 N N . ILE A 1 207 ? 4.926 23.984 29.312 1 97.44 207 ILE A N 1
ATOM 1611 C CA . ILE A 1 207 ? 3.748 23.281 29.812 1 97.44 207 ILE A CA 1
ATOM 1612 C C . ILE A 1 207 ? 3.904 23.016 31.297 1 97.44 207 ILE A C 1
ATOM 1614 O O . ILE A 1 207 ? 3.27 23.672 32.125 1 97.44 207 ILE A O 1
ATOM 1618 N N . LYS A 1 208 ? 4.824 22.234 31.609 1 98.06 208 LYS A N 1
ATOM 1619 C CA . LYS A 1 208 ? 5.02 21.781 33 1 98.06 208 LYS A CA 1
ATOM 1620 C C . LYS A 1 208 ? 5.492 22.922 33.875 1 98.06 208 LYS A C 1
ATOM 1622 O O . LYS A 1 208 ? 6.504 23.578 33.594 1 98.06 208 LYS A O 1
ATOM 1627 N N . GLY A 1 209 ? 4.762 23.094 34.938 1 97.44 209 GLY A N 1
ATOM 1628 C CA . GLY A 1 209 ? 5.121 24.141 35.875 1 97.44 209 GLY A CA 1
ATOM 1629 C C . GLY A 1 209 ? 4.781 25.531 35.406 1 97.44 209 GLY A C 1
ATOM 1630 O O . GLY A 1 209 ? 4.895 26.5 36.156 1 97.44 209 GLY A O 1
ATOM 1631 N N . THR A 1 210 ? 4.359 25.719 34.188 1 97.12 210 THR A N 1
ATOM 1632 C CA . THR A 1 210 ? 4.086 27.031 33.625 1 97.12 210 THR A CA 1
ATOM 1633 C C . THR A 1 210 ? 2.588 27.234 33.406 1 97.12 210 THR A C 1
ATOM 1635 O O . THR A 1 210 ? 2.049 28.297 33.75 1 97.12 210 THR A O 1
ATOM 1638 N N . ILE A 1 211 ? 1.902 26.281 32.938 1 95.81 211 ILE A N 1
ATOM 1639 C CA . ILE A 1 211 ? 0.457 26.375 32.75 1 95.81 211 ILE A CA 1
ATOM 1640 C C . ILE A 1 211 ? -0.244 26.094 34.094 1 95.81 211 ILE A C 1
ATOM 1642 O O . ILE A 1 211 ? -0.023 25.047 34.688 1 95.81 211 ILE A O 1
ATOM 1646 N N . PRO A 1 212 ? -1.071 26.984 34.469 1 96.31 212 PRO A N 1
ATOM 1647 C CA . PRO A 1 212 ? -1.814 26.703 35.719 1 96.31 212 PRO A CA 1
ATOM 1648 C C . PRO A 1 212 ? -2.59 25.391 35.656 1 96.31 212 PRO A C 1
ATOM 1650 O O . PRO A 1 212 ? -3.309 25.141 34.688 1 96.31 212 PRO A O 1
ATOM 1653 N N . GLY A 1 213 ? -2.371 24.594 36.594 1 96 213 GLY A N 1
ATOM 1654 C CA . GLY A 1 213 ? -3.072 23.328 36.656 1 96 213 GLY A CA 1
ATOM 1655 C C . GLY A 1 213 ? -2.197 22.156 36.281 1 96 213 GLY A C 1
ATOM 1656 O O . GLY A 1 213 ? -2.572 21 36.469 1 96 213 GLY A O 1
ATOM 1657 N N . ILE A 1 214 ? -1.04 22.469 35.75 1 98.19 214 ILE A N 1
ATOM 1658 C CA . ILE A 1 214 ? -0.1 21.406 35.406 1 98.19 214 ILE A CA 1
ATOM 1659 C C . ILE A 1 214 ? 1.171 21.547 36.219 1 98.19 214 ILE A C 1
ATOM 1661 O O . ILE A 1 214 ? 1.911 22.516 36.094 1 98.19 214 ILE A O 1
ATOM 1665 N N . GLY A 1 215 ? 1.432 20.562 37.031 1 97.62 215 GLY A N 1
ATOM 1666 C CA . GLY A 1 215 ? 2.617 20.578 37.875 1 97.62 215 GLY A CA 1
ATOM 1667 C C . GLY A 1 215 ? 3.889 20.234 37.125 1 97.62 215 GLY A C 1
ATOM 1668 O O . GLY A 1 215 ? 3.832 19.688 36 1 97.62 215 GLY A O 1
ATOM 1669 N N . PRO A 1 216 ? 5.043 20.516 37.688 1 97.38 216 PRO A N 1
ATOM 1670 C CA . PRO A 1 216 ? 6.328 20.281 37.031 1 97.38 216 PRO A CA 1
ATOM 1671 C C . PRO A 1 216 ? 6.613 18.797 36.781 1 97.38 216 PRO A C 1
ATOM 1673 O O . PRO A 1 216 ? 7.398 18.438 35.906 1 97.38 216 PRO A O 1
ATOM 1676 N N . ASP A 1 217 ? 5.93 17.922 37.594 1 96.81 217 ASP A N 1
ATOM 1677 C CA . ASP A 1 217 ? 6.223 16.5 37.5 1 96.81 217 ASP A CA 1
ATOM 1678 C C . ASP A 1 217 ? 5.047 15.734 36.906 1 96.81 217 ASP A C 1
ATOM 1680 O O . ASP A 1 217 ? 5.07 14.5 36.812 1 96.81 217 ASP A O 1
ATOM 1684 N N . ASP A 1 218 ? 4.016 16.453 36.5 1 98.19 218 ASP A N 1
ATOM 1685 C CA . ASP A 1 218 ? 2.836 15.789 35.938 1 98.19 218 ASP A CA 1
ATOM 1686 C C . ASP A 1 218 ? 3.156 15.125 34.594 1 98.19 218 ASP A C 1
ATOM 1688 O O . ASP A 1 218 ? 3.812 15.727 33.75 1 98.19 218 ASP A O 1
ATOM 1692 N N . PRO A 1 219 ? 2.75 13.867 34.438 1 98.5 219 PRO A N 1
ATOM 1693 C CA . PRO A 1 219 ? 2.855 13.305 33.094 1 98.5 219 PRO A CA 1
ATOM 1694 C C . PRO A 1 219 ? 1.931 13.992 32.062 1 98.5 219 PRO A C 1
ATOM 1696 O O . PRO A 1 219 ? 0.747 14.188 32.344 1 98.5 219 PRO A O 1
ATOM 1699 N N . VAL A 1 220 ? 2.461 14.352 30.969 1 98.69 220 VAL A N 1
ATOM 1700 C CA . VAL A 1 220 ? 1.709 15.109 29.969 1 98.69 220 VAL A CA 1
ATOM 1701 C C . VAL A 1 220 ? 1.601 14.305 28.672 1 98.69 220 VAL A C 1
ATOM 1703 O O . VAL A 1 220 ? 2.611 13.859 28.125 1 98.69 220 VAL A O 1
ATOM 1706 N N . VAL A 1 221 ? 0.395 14.055 28.219 1 98.81 221 VAL A N 1
ATOM 1707 C CA . VAL A 1 221 ? 0.097 13.562 26.875 1 98.81 221 VAL A CA 1
ATOM 1708 C C . VAL A 1 221 ? -0.196 14.734 25.938 1 98.81 221 VAL A C 1
ATOM 1710 O O . VAL A 1 221 ? -1.058 15.562 26.234 1 98.81 221 VAL A O 1
ATOM 1713 N N . ILE A 1 222 ? 0.501 14.789 24.828 1 98.38 222 ILE A N 1
ATOM 1714 C CA . ILE A 1 222 ? 0.369 15.977 23.984 1 98.38 222 ILE A CA 1
ATOM 1715 C C . ILE A 1 222 ? -0.265 15.594 22.656 1 98.38 222 ILE A C 1
ATOM 1717 O O . ILE A 1 222 ? 0.078 14.562 22.062 1 98.38 222 ILE A O 1
ATOM 1721 N N . TRP A 1 223 ? -1.256 16.281 22.266 1 96.81 223 TRP A N 1
ATOM 1722 C CA . TRP A 1 223 ? -1.776 16.312 20.906 1 96.81 223 TRP A CA 1
ATOM 1723 C C . TRP A 1 223 ? -1.084 17.406 20.094 1 96.81 223 TRP A C 1
ATOM 1725 O O . TRP A 1 223 ? -1.416 18.594 20.203 1 96.81 223 TRP A O 1
ATOM 1735 N N . GLY A 1 224 ? -0.125 16.844 19.203 1 89.88 224 GLY A N 1
ATOM 1736 C CA . GLY A 1 224 ? 0.744 17.766 18.484 1 89.88 224 GLY A CA 1
ATOM 1737 C C . GLY A 1 224 ? 0.174 18.219 17.156 1 89.88 224 GLY A C 1
ATOM 1738 O O . GLY A 1 224 ? 0.441 17.594 16.125 1 89.88 224 GLY A O 1
ATOM 1739 N N . GLY A 1 225 ? -0.632 19.188 17.016 1 83.5 225 GLY A N 1
ATOM 1740 C CA . GLY A 1 225 ? -1.152 19.734 15.781 1 83.5 225 GLY A CA 1
ATOM 1741 C C . GLY A 1 225 ? -2.611 20.141 15.867 1 83.5 225 GLY A C 1
ATOM 1742 O O . GLY A 1 225 ? -3.199 20.125 16.953 1 83.5 225 GLY A O 1
ATOM 1743 N N . GLY A 1 226 ? -3.129 20.469 14.711 1 81.38 226 GLY A N 1
ATOM 1744 C CA . GLY A 1 226 ? -4.504 20.938 14.688 1 81.38 226 GLY A CA 1
ATOM 1745 C C . GLY A 1 226 ? -5.516 19.828 14.875 1 81.38 226 GLY A C 1
ATOM 1746 O O . GLY A 1 226 ? -5.168 18.641 14.812 1 81.38 226 GLY A O 1
ATOM 1747 N N . VAL A 1 227 ? -6.734 20.234 15.289 1 87.69 227 VAL A N 1
ATOM 1748 C CA . VAL A 1 227 ? -7.875 19.328 15.438 1 87.69 227 VAL A CA 1
ATOM 1749 C C . VAL A 1 227 ? -8.82 19.484 14.25 1 87.69 227 VAL A C 1
ATOM 1751 O O . VAL A 1 227 ? -9.539 20.484 14.156 1 87.69 227 VAL A O 1
ATOM 1754 N N . TYR A 1 228 ? -8.75 18.469 13.383 1 82.44 228 TYR A N 1
ATOM 1755 C CA . TYR A 1 228 ? -9.57 18.5 12.172 1 82.44 228 TYR A CA 1
ATOM 1756 C C . TYR A 1 228 ? -10.656 17.422 12.227 1 82.44 228 TYR A C 1
ATOM 1758 O O . TYR A 1 228 ? -10.594 16.516 13.055 1 82.44 228 TYR A O 1
ATOM 1766 N N . ASN A 1 229 ? -11.586 17.578 11.336 1 82.62 229 ASN A N 1
ATOM 1767 C CA . ASN A 1 229 ? -12.789 16.75 11.375 1 82.62 229 ASN A CA 1
ATOM 1768 C C . ASN A 1 229 ? -12.453 15.273 11.141 1 82.62 229 ASN A C 1
ATOM 1770 O O . ASN A 1 229 ? -13.227 14.391 11.508 1 82.62 229 ASN A O 1
ATOM 1774 N N . TRP A 1 230 ? -11.359 15.008 10.633 1 82.88 230 TRP A N 1
ATOM 1775 C CA . TRP A 1 230 ? -11.039 13.617 10.297 1 82.88 230 TRP A CA 1
ATOM 1776 C C . TRP A 1 230 ? -10.172 12.984 11.383 1 82.88 230 TRP A C 1
ATOM 1778 O O . TRP A 1 230 ? -9.742 11.836 11.242 1 82.88 230 TRP A O 1
ATOM 1788 N N . PHE A 1 231 ? -9.992 13.711 12.445 1 89.75 231 PHE A N 1
ATOM 1789 C CA . PHE A 1 231 ? -9.305 13.172 13.609 1 89.75 231 PHE A CA 1
ATOM 1790 C C . PHE A 1 231 ? -10.305 12.781 14.695 1 89.75 231 PHE A C 1
ATOM 1792 O O . PHE A 1 231 ? -11.461 13.203 14.656 1 89.75 231 PHE A O 1
ATOM 1799 N N . ASP A 1 232 ? -9.805 11.938 15.633 1 94.56 232 ASP A N 1
ATOM 1800 C CA . ASP A 1 232 ? -10.648 11.461 16.719 1 94.56 232 ASP A CA 1
ATOM 1801 C C . ASP A 1 232 ? -10.102 11.906 18.078 1 94.56 232 ASP A C 1
ATOM 1803 O O . ASP A 1 232 ? -9.781 11.078 18.922 1 94.56 232 ASP A O 1
ATOM 1807 N N . PRO A 1 233 ? -10.133 13.227 18.312 1 96.12 233 PRO A N 1
ATOM 1808 C CA . PRO A 1 233 ? -9.703 13.703 19.641 1 96.12 233 PRO A CA 1
ATOM 1809 C C . PRO A 1 233 ? -10.695 13.367 20.734 1 96.12 233 PRO A C 1
ATOM 1811 O O . PRO A 1 233 ? -10.352 13.406 21.922 1 96.12 233 PRO A O 1
ATOM 1814 N N . LEU A 1 234 ? -11.914 13.047 20.391 1 97.31 234 LEU A N 1
ATOM 1815 C CA . LEU A 1 234 ? -12.93 12.711 21.375 1 97.31 234 LEU A CA 1
ATOM 1816 C C . LEU A 1 234 ? -12.547 11.445 22.141 1 97.31 234 LEU A C 1
ATOM 1818 O O . LEU A 1 234 ? -12.633 11.414 23.375 1 97.31 234 LEU A O 1
ATOM 1822 N N . SER A 1 235 ? -12.125 10.445 21.359 1 97.94 235 SER A N 1
ATOM 1823 C CA . SER A 1 235 ? -11.672 9.219 22 1 97.94 235 SER A CA 1
ATOM 1824 C C . SER A 1 235 ? -10.492 9.484 22.938 1 97.94 235 SER A C 1
ATOM 1826 O O . SER A 1 235 ? -10.352 8.828 23.969 1 97.94 235 SER A O 1
ATOM 1828 N N . VAL A 1 236 ? -9.648 10.453 22.609 1 98.5 236 VAL A N 1
ATOM 1829 C CA . VAL A 1 236 ? -8.477 10.789 23.422 1 98.5 236 VAL A CA 1
ATOM 1830 C C . VAL A 1 236 ? -8.922 11.391 24.75 1 98.5 236 VAL A C 1
ATOM 1832 O O . VAL A 1 236 ? -8.438 11 25.812 1 98.5 236 VAL A O 1
ATOM 1835 N N . VAL A 1 237 ? -9.852 12.297 24.672 1 98.56 237 VAL A N 1
ATOM 1836 C CA . VAL A 1 237 ? -10.367 12.938 25.875 1 98.56 237 VAL A CA 1
ATOM 1837 C C . VAL A 1 237 ? -11 11.898 26.781 1 98.56 237 VAL A C 1
ATOM 1839 O O . VAL A 1 237 ? -10.742 11.875 28 1 98.56 237 VAL A O 1
ATOM 1842 N N . ARG A 1 238 ? -11.734 11.039 26.25 1 98.56 238 ARG A N 1
ATOM 1843 C CA . ARG A 1 238 ? -12.406 9.992 27.016 1 98.56 238 ARG A CA 1
ATOM 1844 C C . ARG A 1 238 ? -11.391 9.023 27.609 1 98.56 238 ARG A C 1
ATOM 1846 O O . ARG A 1 238 ? -11.555 8.57 28.75 1 98.56 238 ARG A O 1
ATOM 1853 N N . ALA A 1 239 ? -10.422 8.695 26.812 1 98.75 239 ALA A N 1
ATOM 1854 C CA . ALA A 1 239 ? -9.383 7.793 27.297 1 98.75 239 ALA A CA 1
ATOM 1855 C C . ALA A 1 239 ? -8.633 8.406 28.469 1 98.75 239 ALA A C 1
ATOM 1857 O O . ALA A 1 239 ? -8.312 7.711 29.438 1 98.75 239 ALA A O 1
ATOM 1858 N N . ILE A 1 240 ? -8.336 9.672 28.406 1 98.69 240 ILE A N 1
ATOM 1859 C CA . ILE A 1 240 ? -7.609 10.352 29.469 1 98.69 240 ILE A CA 1
ATOM 1860 C C . ILE A 1 240 ? -8.438 10.344 30.75 1 98.69 240 ILE A C 1
ATOM 1862 O O . ILE A 1 240 ? -7.887 10.234 31.844 1 98.69 240 ILE A O 1
ATOM 1866 N N . ASP A 1 241 ? -9.719 10.492 30.578 1 98.44 241 ASP A N 1
ATOM 1867 C CA . ASP A 1 241 ? -10.609 10.398 31.734 1 98.44 241 ASP A CA 1
ATOM 1868 C C . ASP A 1 241 ? -10.492 9.031 32.406 1 98.44 241 ASP A C 1
ATOM 1870 O O . ASP A 1 241 ? -10.516 8.945 33.625 1 98.44 241 ASP A O 1
ATOM 1874 N N . MET A 1 242 ? -10.375 8.039 31.656 1 98.44 242 MET A N 1
ATOM 1875 C CA . MET A 1 242 ? -10.195 6.691 32.188 1 98.44 242 MET A CA 1
ATOM 1876 C C . MET A 1 242 ? -8.836 6.543 32.844 1 98.44 242 MET A C 1
ATOM 1878 O O . MET A 1 242 ? -8.719 5.934 33.906 1 98.44 242 MET A O 1
ATOM 1882 N N . VAL A 1 243 ? -7.82 7.086 32.281 1 98.69 243 VAL A N 1
ATOM 1883 C CA . VAL A 1 243 ? -6.445 6.965 32.75 1 98.69 243 VAL A CA 1
ATOM 1884 C C . VAL A 1 243 ? -6.297 7.637 34.094 1 98.69 243 VAL A C 1
ATOM 1886 O O . VAL A 1 243 ? -5.531 7.172 34.938 1 98.69 243 VAL A O 1
ATOM 1889 N N . ARG A 1 244 ? -7 8.719 34.344 1 97.38 244 ARG A N 1
ATOM 1890 C CA . ARG A 1 244 ? -6.863 9.5 35.562 1 97.38 244 ARG A CA 1
ATOM 1891 C C . ARG A 1 244 ? -7.227 8.672 36.781 1 97.38 244 ARG A C 1
ATOM 1893 O O . ARG A 1 244 ? -6.82 9 37.906 1 97.38 244 ARG A O 1
ATOM 1900 N N . ALA A 1 245 ? -7.941 7.629 36.562 1 96.69 245 ALA A N 1
ATOM 1901 C CA . ALA A 1 245 ? -8.273 6.734 37.688 1 96.69 245 ALA A CA 1
ATOM 1902 C C . ALA A 1 245 ? -7.027 6.047 38.219 1 96.69 245 ALA A C 1
ATOM 1904 O O . ALA A 1 245 ? -6.914 5.812 39.438 1 96.69 245 ALA A O 1
ATOM 1905 N N . GLU A 1 246 ? -6.117 5.762 37.406 1 97.31 246 GLU A N 1
ATOM 1906 C CA . GLU A 1 246 ? -4.887 5.078 37.812 1 97.31 246 GLU A CA 1
ATOM 1907 C C . GLU A 1 246 ? -3.725 6.055 37.938 1 97.31 246 GLU A C 1
ATOM 1909 O O . GLU A 1 246 ? -2.814 5.852 38.75 1 97.31 246 GLU A O 1
ATOM 1914 N N . VAL A 1 247 ? -3.775 7.066 37.188 1 98.19 247 VAL A N 1
ATOM 1915 C CA . VAL A 1 247 ? -2.764 8.117 37.188 1 98.19 247 VAL A CA 1
ATOM 1916 C C . VAL A 1 247 ? -3.436 9.477 37.375 1 98.19 247 VAL A C 1
ATOM 1918 O O . VAL A 1 247 ? -3.561 10.25 36.406 1 98.19 247 VAL A O 1
ATOM 1921 N N . PRO A 1 248 ? -3.709 9.828 38.469 1 97.5 248 PRO A N 1
ATOM 1922 C CA . PRO A 1 248 ? -4.566 10.984 38.75 1 97.5 248 PRO A CA 1
ATOM 1923 C C . PRO A 1 248 ? -3.949 12.305 38.281 1 97.5 248 PRO A C 1
ATOM 1925 O O . PRO A 1 248 ? -4.672 13.266 38 1 97.5 248 PRO A O 1
ATOM 1928 N N . ASN A 1 249 ? -2.678 12.391 38.188 1 98 249 ASN A N 1
ATOM 1929 C CA . ASN A 1 249 ? -2.027 13.641 37.781 1 98 249 ASN A CA 1
ATOM 1930 C C . ASN A 1 249 ? -1.755 13.695 36.281 1 98 249 ASN A C 1
ATOM 1932 O O . ASN A 1 249 ? -1.032 14.57 35.812 1 98 249 ASN A O 1
ATOM 1936 N N . VAL A 1 250 ? -2.275 12.781 35.469 1 98.69 250 VAL A N 1
ATOM 1937 C CA . VAL A 1 250 ? -2.088 12.805 34.031 1 98.69 250 VAL A CA 1
ATOM 1938 C C . VAL A 1 250 ? -2.734 14.062 33.438 1 98.69 250 VAL A C 1
ATOM 1940 O O . VAL A 1 250 ? -3.793 14.492 33.906 1 98.69 250 VAL A O 1
ATOM 1943 N N . ARG A 1 251 ? -2.109 14.703 32.5 1 98.75 251 ARG A N 1
ATOM 1944 C CA . ARG A 1 251 ? -2.625 15.875 31.797 1 98.75 251 ARG A CA 1
ATOM 1945 C C . ARG A 1 251 ? -2.611 15.656 30.281 1 98.75 251 ARG A C 1
ATOM 1947 O O . ARG A 1 251 ? -1.675 15.062 29.734 1 98.75 251 ARG A O 1
ATOM 1954 N N . LEU A 1 252 ? -3.658 16.094 29.656 1 98.75 252 LEU A N 1
ATOM 1955 C CA . LEU A 1 252 ? -3.73 16.125 28.203 1 98.75 252 LEU A CA 1
ATOM 1956 C C . LEU A 1 252 ? -3.627 17.562 27.688 1 98.75 252 LEU A C 1
ATOM 1958 O O . LEU A 1 252 ? -4.383 18.438 28.125 1 98.75 252 LEU A O 1
ATOM 1962 N N . PHE A 1 253 ? -2.715 17.781 26.828 1 97.94 253 PHE A N 1
ATOM 1963 C CA . PHE A 1 253 ? -2.469 19.125 26.328 1 97.94 253 PHE A CA 1
ATOM 1964 C C . PHE A 1 253 ? -2.619 19.156 24.812 1 97.94 253 PHE A C 1
ATOM 1966 O O . PHE A 1 253 ? -1.885 18.484 24.078 1 97.94 253 PHE A O 1
ATOM 1973 N N . PHE A 1 254 ? -3.553 19.953 24.344 1 96.31 254 PHE A N 1
ATOM 1974 C CA . PHE A 1 254 ? -3.727 20.203 22.906 1 96.31 254 PHE A CA 1
ATOM 1975 C C . PHE A 1 254 ? -2.914 21.406 22.469 1 96.31 254 PHE A C 1
ATOM 1977 O O . PHE A 1 254 ? -3.221 22.547 22.844 1 96.31 254 PHE A O 1
ATOM 1984 N N . LEU A 1 255 ? -1.923 21.188 21.625 1 91.5 255 LEU A N 1
ATOM 1985 C CA . LEU A 1 255 ? -0.962 22.203 21.219 1 91.5 255 LEU A CA 1
ATOM 1986 C C . LEU A 1 255 ? -1.6 23.203 20.266 1 91.5 255 LEU A C 1
ATOM 1988 O O . LEU A 1 255 ? -1.203 24.375 20.219 1 91.5 255 LEU A O 1
ATOM 1992 N N . GLY A 1 256 ? -2.553 22.719 19.375 1 79.69 256 GLY A N 1
ATOM 1993 C CA . GLY A 1 256 ? -3.137 23.625 18.391 1 79.69 256 GLY A CA 1
ATOM 1994 C C . GLY A 1 256 ? -4.586 23.312 18.078 1 79.69 256 GLY A C 1
ATOM 1995 O O . GLY A 1 256 ? -4.902 22.203 17.625 1 79.69 256 GLY A O 1
ATOM 1996 N N . MET A 1 257 ? -5.43 24.25 18.359 1 70.19 257 MET A N 1
ATOM 1997 C CA . MET A 1 257 ? -6.859 24.062 18.109 1 70.19 257 MET A CA 1
ATOM 1998 C C . MET A 1 257 ? -7.281 24.766 16.828 1 70.19 257 MET A C 1
ATOM 2000 O O . MET A 1 257 ? -8.289 24.406 16.219 1 70.19 257 MET A O 1
ATOM 2004 N N . LYS A 1 258 ? -6.398 25.656 16.391 1 64.06 258 LYS A N 1
ATOM 2005 C CA . LYS A 1 258 ? -6.754 26.438 15.203 1 64.06 258 LYS A CA 1
ATOM 2006 C C . LYS A 1 258 ? -5.762 26.188 14.07 1 64.06 258 LYS A C 1
ATOM 2008 O O . LYS A 1 258 ? -4.609 25.828 14.312 1 64.06 258 LYS A O 1
ATOM 2013 N N . HIS A 1 259 ? -6.34 26.266 12.828 1 62.41 259 HIS A N 1
ATOM 2014 C CA . HIS A 1 259 ? -5.438 26.203 11.688 1 62.41 259 HIS A CA 1
ATOM 2015 C C . HIS A 1 259 ? -4.562 27.438 11.602 1 62.41 259 HIS A C 1
ATOM 2017 O O . HIS A 1 259 ? -5.039 28.562 11.844 1 62.41 259 HIS A O 1
ATOM 2023 N N . PRO A 1 260 ? -3.297 27.234 11.328 1 57.72 260 PRO A N 1
ATOM 2024 C CA . PRO A 1 260 ? -2.402 28.391 11.258 1 57.72 260 PRO A CA 1
ATOM 2025 C C . PRO A 1 260 ? -2.84 29.422 10.211 1 57.72 260 PRO A C 1
ATOM 2027 O O . PRO A 1 260 ? -2.561 30.609 10.352 1 57.72 260 PRO A O 1
ATOM 2030 N N . ASN A 1 261 ? -3.512 28.781 9.242 1 55.53 261 ASN A N 1
ATOM 2031 C CA . ASN A 1 261 ? -4.102 29.688 8.25 1 55.53 261 ASN A CA 1
ATOM 2032 C C . ASN A 1 261 ? -5.43 30.25 8.734 1 55.53 261 ASN A C 1
ATOM 2034 O O . ASN A 1 261 ? -6.406 29.516 8.898 1 55.53 261 ASN A O 1
ATOM 2038 N N . PRO A 1 262 ? -5.406 31.516 9.047 1 54.38 262 PRO A N 1
ATOM 2039 C CA . PRO A 1 262 ? -6.613 32.125 9.602 1 54.38 262 PRO A CA 1
ATOM 2040 C C . PRO A 1 262 ? -7.824 31.984 8.688 1 54.38 262 PRO A C 1
ATOM 2042 O O . PRO A 1 262 ? -8.969 32.125 9.133 1 54.38 262 PRO A O 1
ATOM 2045 N N . ASP A 1 263 ? -7.531 31.672 7.469 1 51.28 263 ASP A N 1
ATOM 2046 C CA . ASP A 1 263 ? -8.617 31.594 6.492 1 51.28 263 ASP A CA 1
ATOM 2047 C C . ASP A 1 263 ? -9.32 30.25 6.562 1 51.28 263 ASP A C 1
ATOM 2049 O O . ASP A 1 263 ? -10.359 30.047 5.934 1 51.28 263 ASP A O 1
ATOM 2053 N N . VAL A 1 264 ? -8.766 29.438 7.352 1 56.75 264 VAL A N 1
ATOM 2054 C CA . VAL A 1 264 ? -9.391 28.125 7.465 1 56.75 264 VAL A CA 1
ATOM 2055 C C . VAL A 1 264 ? -10.336 28.109 8.664 1 56.75 264 VAL A C 1
ATOM 2057 O O . VAL A 1 264 ? -9.922 28.391 9.797 1 56.75 264 VAL A O 1
ATOM 2060 N N . PRO A 1 265 ? -11.656 28.047 8.414 1 59.44 265 PRO A N 1
ATOM 2061 C CA . PRO A 1 265 ? -12.617 28.031 9.516 1 59.44 265 PRO A CA 1
ATOM 2062 C C . PRO A 1 265 ? -12.328 26.938 10.539 1 59.44 265 PRO A C 1
ATOM 2064 O O . PRO A 1 265 ? -11.719 25.922 10.195 1 59.44 265 PRO A O 1
ATOM 2067 N N . GLU A 1 266 ? -12.688 27.422 11.766 1 65.25 266 GLU A N 1
ATOM 2068 C CA . GLU A 1 266 ? -12.602 26.406 12.82 1 65.25 266 GLU A CA 1
ATOM 2069 C C . GLU A 1 266 ? -13.43 25.188 12.469 1 65.25 266 GLU A C 1
ATOM 2071 O O . GLU A 1 266 ? -14.57 25.297 12.016 1 65.25 266 GLU A O 1
ATOM 2076 N N . MET A 1 267 ? -12.781 24.125 12.656 1 74.5 267 MET A N 1
ATOM 2077 C CA . MET A 1 267 ? -13.438 22.875 12.305 1 74.5 267 MET A CA 1
ATOM 2078 C C . MET A 1 267 ? -14.391 22.422 13.406 1 74.5 267 MET A C 1
ATOM 2080 O O . MET A 1 267 ? -14.148 22.688 14.586 1 74.5 267 MET A O 1
ATOM 2084 N N . ASP A 1 268 ? -15.461 21.844 13.07 1 82.88 268 ASP A N 1
ATOM 2085 C CA . ASP A 1 268 ? -16.484 21.359 13.984 1 82.88 268 ASP A CA 1
ATOM 2086 C C . ASP A 1 268 ? -15.875 20.453 15.055 1 82.88 268 ASP A C 1
ATOM 2088 O O . ASP A 1 268 ? -16.281 20.5 16.219 1 82.88 268 ASP A O 1
ATOM 2092 N N . MET A 1 269 ? -14.906 19.781 14.758 1 89.19 269 MET A N 1
ATOM 2093 C CA . MET A 1 269 ? -14.32 18.797 15.664 1 89.19 269 MET A CA 1
ATOM 2094 C C . MET A 1 269 ? -13.594 19.484 16.812 1 89.19 269 MET A C 1
ATOM 2096 O O . MET A 1 269 ? -13.562 18.969 17.938 1 89.19 269 MET A O 1
ATOM 2100 N N . ALA A 1 270 ? -13.039 20.625 16.578 1 89.5 270 ALA A N 1
ATOM 2101 C CA . ALA A 1 270 ? -12.406 21.391 17.656 1 89.5 270 ALA A CA 1
ATOM 2102 C C . ALA A 1 270 ? -13.43 21.781 18.719 1 89.5 270 ALA A C 1
ATOM 2104 O O . ALA A 1 270 ? -13.164 21.656 19.922 1 89.5 270 ALA A O 1
ATOM 2105 N N . LEU A 1 271 ? -14.539 22.203 18.234 1 90.25 271 LEU A N 1
ATOM 2106 C CA . LEU A 1 271 ? -15.617 22.578 19.141 1 90.25 271 LEU A CA 1
ATOM 2107 C C . LEU A 1 271 ? -16.125 21.375 19.922 1 90.25 271 LEU A C 1
ATOM 2109 O O . LEU A 1 271 ? -16.312 21.438 21.141 1 90.25 271 LEU A O 1
ATOM 2113 N N . ARG A 1 272 ? -16.312 20.328 19.219 1 94.12 272 ARG A N 1
ATOM 2114 C CA . ARG A 1 272 ? -16.828 19.109 19.844 1 94.12 272 ARG A CA 1
ATOM 2115 C C . ARG A 1 272 ? -15.852 18.594 20.891 1 94.12 272 ARG A C 1
ATOM 2117 O O . ARG A 1 272 ? -16.266 18.047 21.922 1 94.12 272 ARG A O 1
ATOM 2124 N N . THR A 1 273 ? -14.633 18.734 20.656 1 95.75 273 THR A N 1
ATOM 2125 C CA . THR A 1 273 ? -13.602 18.266 21.578 1 95.75 273 THR A CA 1
ATOM 2126 C C . THR A 1 273 ? -13.641 19.062 22.875 1 95.75 273 THR A C 1
ATOM 2128 O O . THR A 1 273 ? -13.586 18.5 23.969 1 95.75 273 THR A O 1
ATOM 2131 N N . ARG A 1 274 ? -13.781 20.344 22.766 1 95.38 274 ARG A N 1
ATOM 2132 C CA . ARG A 1 274 ? -13.906 21.188 23.953 1 95.38 274 ARG A CA 1
ATOM 2133 C C . ARG A 1 274 ? -15.156 20.859 24.75 1 95.38 274 ARG A C 1
ATOM 2135 O O . ARG A 1 274 ? -15.117 20.781 25.969 1 95.38 274 ARG A O 1
ATOM 2142 N N . GLN A 1 275 ? -16.172 20.641 23.969 1 96.69 275 GLN A N 1
ATOM 2143 C CA . GLN A 1 275 ? -17.438 20.312 24.609 1 96.69 275 GLN A CA 1
ATOM 2144 C C . GLN A 1 275 ? -17.359 18.984 25.344 1 96.69 275 GLN A C 1
ATOM 2146 O O . GLN A 1 275 ? -17.938 18.844 26.438 1 96.69 275 GLN A O 1
ATOM 2151 N N . GLU A 1 276 ? -16.719 18.062 24.75 1 97.56 276 GLU A N 1
ATOM 2152 C CA . GLU A 1 276 ? -16.547 16.766 25.391 1 97.56 276 GLU A CA 1
ATOM 2153 C C . GLU A 1 276 ? -15.75 16.875 26.688 1 97.56 276 GLU A C 1
ATOM 2155 O O . GLU A 1 276 ? -16.094 16.266 27.688 1 97.56 276 GLU A O 1
ATOM 2160 N N . ALA A 1 277 ? -14.695 17.625 26.703 1 97.88 277 ALA A N 1
ATOM 2161 C CA . ALA A 1 277 ? -13.883 17.859 27.906 1 97.88 277 ALA A CA 1
ATOM 2162 C C . ALA A 1 277 ? -14.703 18.562 28.984 1 97.88 277 ALA A C 1
ATOM 2164 O O . ALA A 1 277 ? -14.617 18.203 30.172 1 97.88 277 ALA A O 1
ATOM 2165 N N . ASP A 1 278 ? -15.492 19.5 28.547 1 97.75 278 ASP A N 1
ATOM 2166 C CA . ASP A 1 278 ? -16.359 20.219 29.484 1 97.75 278 ASP A CA 1
ATOM 2167 C C . ASP A 1 278 ? -17.391 19.266 30.109 1 97.75 278 ASP A C 1
ATOM 2169 O O . ASP A 1 278 ? -17.594 19.297 31.328 1 97.75 278 ASP A O 1
ATOM 2173 N N . ARG A 1 279 ? -17.969 18.578 29.25 1 98.06 279 ARG A N 1
ATOM 2174 C CA . ARG A 1 279 ? -19.016 17.641 29.688 1 98.06 279 ARG A CA 1
ATOM 2175 C C . ARG A 1 279 ? -18.484 16.703 30.75 1 98.06 279 ARG A C 1
ATOM 2177 O O . ARG A 1 279 ? -19.188 16.375 31.703 1 98.06 279 ARG A O 1
ATOM 2184 N N . LEU A 1 280 ? -17.234 16.328 30.656 1 97.81 280 LEU A N 1
ATOM 2185 C CA . LEU A 1 280 ? -16.625 15.383 31.578 1 97.81 280 LEU A CA 1
ATOM 2186 C C . LEU A 1 280 ? -15.992 16.109 32.75 1 97.81 280 LEU A C 1
ATOM 2188 O O . LEU A 1 280 ? -15.438 15.469 33.656 1 97.81 280 LEU A O 1
ATOM 2192 N N . GLY A 1 281 ? -16 17.438 32.75 1 97.44 281 GLY A N 1
ATOM 2193 C CA . GLY A 1 281 ? -15.453 18.219 33.844 1 97.44 281 GLY A CA 1
ATOM 2194 C C . GLY A 1 281 ? -13.938 18.203 33.875 1 97.44 281 GLY A C 1
ATOM 2195 O O . GLY A 1 281 ? -13.344 18.281 34.969 1 97.44 281 GLY A O 1
ATOM 2196 N N . LEU A 1 282 ? -13.359 18.109 32.719 1 98.06 282 LEU A N 1
ATOM 2197 C CA . LEU A 1 282 ? -11.914 17.906 32.688 1 98.06 282 LEU A CA 1
ATOM 2198 C C . LEU A 1 282 ? -11.188 19.188 32.312 1 98.06 282 LEU A C 1
ATOM 2200 O O . LEU A 1 282 ? -9.977 19.297 32.5 1 98.06 282 LEU A O 1
ATOM 2204 N N . THR A 1 283 ? -11.891 20.172 31.766 1 97.75 283 THR A N 1
ATOM 2205 C CA . THR A 1 283 ? -11.281 21.375 31.219 1 97.75 283 THR A CA 1
ATOM 2206 C C . THR A 1 283 ? -10.57 22.172 32.312 1 97.75 283 THR A C 1
ATOM 2208 O O . THR A 1 283 ? -11.172 22.516 33.312 1 97.75 283 THR A O 1
ATOM 2211 N N . GLY A 1 284 ? -9.312 22.375 32.094 1 96.38 284 GLY A N 1
ATOM 2212 C CA . GLY A 1 284 ? -8.547 23.203 33 1 96.38 284 GLY A CA 1
ATOM 2213 C C . GLY A 1 284 ? -8.008 22.438 34.188 1 96.38 284 GLY A C 1
ATOM 2214 O O . GLY A 1 284 ? -7.285 22.984 35.031 1 96.38 284 GLY A O 1
ATOM 2215 N N . THR A 1 285 ? -8.328 21.219 34.281 1 97.06 285 THR A N 1
ATOM 2216 C CA . THR A 1 285 ? -7.809 20.375 35.344 1 97.06 285 THR A CA 1
ATOM 2217 C C . THR A 1 285 ? -6.996 19.203 34.781 1 97.06 285 THR A C 1
ATOM 2219 O O . THR A 1 285 ? -5.848 19 35.188 1 97.06 285 THR A O 1
ATOM 2222 N N . THR A 1 286 ? -7.574 18.547 33.844 1 98.25 286 THR A N 1
ATOM 2223 C CA . THR A 1 286 ? -6.918 17.391 33.281 1 98.25 286 THR A CA 1
ATOM 2224 C C . THR A 1 286 ? -6.637 17.625 31.781 1 98.25 286 THR A C 1
ATOM 2226 O O . THR A 1 286 ? -5.648 17.109 31.25 1 98.25 286 THR A O 1
ATOM 2229 N N . VAL A 1 287 ? -7.551 18.344 31.141 1 98.38 287 VAL A N 1
ATOM 2230 C CA . VAL A 1 287 ? -7.418 18.609 29.719 1 98.38 287 VAL A CA 1
ATOM 2231 C C . VAL A 1 287 ? -7.199 20.109 29.484 1 98.38 287 VAL A C 1
ATOM 2233 O O . VAL A 1 287 ? -7.945 20.938 30.016 1 98.38 287 VAL A O 1
ATOM 2236 N N . PHE A 1 288 ? -6.23 20.469 28.703 1 97.69 288 PHE A N 1
ATOM 2237 C CA . PHE A 1 288 ? -5.844 21.859 28.469 1 97.69 288 PHE A CA 1
ATOM 2238 C C . PHE A 1 288 ? -5.734 22.141 26.969 1 97.69 288 PHE A C 1
ATOM 2240 O O . PHE A 1 288 ? -5.242 21.297 26.203 1 97.69 288 PHE A O 1
ATOM 2247 N N . PHE A 1 289 ? -6.207 23.281 26.547 1 95.31 289 PHE A N 1
ATOM 2248 C CA . PHE A 1 289 ? -6.207 23.672 25.156 1 95.31 289 PHE A CA 1
ATOM 2249 C C . PHE A 1 289 ? -5.348 24.922 24.938 1 95.31 289 PHE A C 1
ATOM 2251 O O . PHE A 1 289 ? -5.582 25.953 25.562 1 95.31 289 PHE A O 1
ATOM 2258 N N . HIS A 1 290 ? -4.395 24.703 24.094 1 90.94 290 HIS A N 1
ATOM 2259 C CA . HIS A 1 290 ? -3.633 25.875 23.672 1 90.94 290 HIS A CA 1
ATOM 2260 C C . HIS A 1 290 ? -4.305 26.562 22.484 1 90.94 290 HIS A C 1
ATOM 2262 O O . HIS A 1 290 ? -4.434 25.984 21.406 1 90.94 290 HIS A O 1
ATOM 2268 N N . GLU A 1 291 ? -4.707 27.734 22.594 1 77.69 291 GLU A N 1
ATOM 2269 C CA . GLU A 1 291 ? -5.551 28.422 21.625 1 77.69 291 GLU A CA 1
ATOM 2270 C C . GLU A 1 291 ? -4.703 29.141 20.578 1 77.69 291 GLU A C 1
ATOM 2272 O O . GLU A 1 291 ? -5.145 29.328 19.438 1 77.69 291 GLU A O 1
ATOM 2277 N N . ASP A 1 292 ? -3.52 29.516 20.922 1 72.62 292 ASP A N 1
ATOM 2278 C CA . ASP A 1 292 ? -2.725 30.344 20.016 1 72.62 292 ASP A CA 1
ATOM 2279 C C . ASP A 1 292 ? -1.773 29.484 19.188 1 72.62 292 ASP A C 1
ATOM 2281 O O . ASP A 1 292 ? -1.555 28.312 19.484 1 72.62 292 ASP A O 1
ATOM 2285 N N . TRP A 1 293 ? -1.379 30.047 18.109 1 68.69 293 TRP A N 1
ATOM 2286 C CA . TRP A 1 293 ? -0.389 29.391 17.25 1 68.69 293 TRP A CA 1
ATOM 2287 C C . TRP A 1 293 ? 0.996 29.438 17.891 1 68.69 293 TRP A C 1
ATOM 2289 O O . TRP A 1 293 ? 1.373 30.469 18.484 1 68.69 293 TRP A O 1
ATOM 2299 N N . VAL A 1 294 ? 1.656 28.297 17.953 1 76.69 294 VAL A N 1
ATOM 2300 C CA . VAL A 1 294 ? 3.025 28.188 18.438 1 76.69 294 VAL A CA 1
ATOM 2301 C C . VAL A 1 294 ? 4.008 28.406 17.297 1 76.69 294 VAL A C 1
ATOM 2303 O O . VAL A 1 294 ? 3.855 27.828 16.219 1 76.69 294 VAL A O 1
ATOM 2306 N N . VAL A 1 295 ? 4.875 29.312 17.484 1 73.56 295 VAL A N 1
ATOM 2307 C CA . VAL A 1 295 ? 5.906 29.547 16.469 1 73.56 295 VAL A CA 1
ATOM 2308 C C . VAL A 1 295 ? 6.707 28.281 16.234 1 73.56 295 VAL A C 1
ATOM 2310 O O . VAL A 1 295 ? 6.996 27.531 17.172 1 73.56 295 VAL A O 1
ATOM 2313 N N . TYR A 1 296 ? 7.07 28.047 14.977 1 72.12 296 TYR A N 1
ATOM 2314 C CA . TYR A 1 296 ? 7.727 26.828 14.531 1 72.12 296 TYR A CA 1
ATOM 2315 C C . TYR A 1 296 ? 8.961 26.531 15.375 1 72.12 296 TYR A C 1
ATOM 2317 O O . TYR A 1 296 ? 9.172 25.391 15.805 1 72.12 296 TYR A O 1
ATOM 2325 N N . GLU A 1 297 ? 9.703 27.516 15.758 1 74.75 297 GLU A N 1
ATOM 2326 C CA . GLU A 1 297 ? 10.969 27.359 16.469 1 74.75 297 GLU A CA 1
ATOM 2327 C C . GLU A 1 297 ? 10.734 26.984 17.922 1 74.75 297 GLU A C 1
ATOM 2329 O O . GLU A 1 297 ? 11.625 26.438 18.578 1 74.75 297 GLU A O 1
ATOM 2334 N N . ASP A 1 298 ? 9.547 27.266 18.391 1 85.81 298 ASP A N 1
ATOM 2335 C CA . ASP A 1 298 ? 9.258 27.047 19.812 1 85.81 298 ASP A CA 1
ATOM 2336 C C . ASP A 1 298 ? 8.523 25.719 20 1 85.81 298 ASP A C 1
ATOM 2338 O O . ASP A 1 298 ? 8.344 25.266 21.141 1 85.81 298 ASP A O 1
ATOM 2342 N N . ARG A 1 299 ? 8.148 25.125 18.969 1 86.38 299 ARG A N 1
ATOM 2343 C CA . ARG A 1 299 ? 7.359 23.906 19.016 1 86.38 299 ARG A CA 1
ATOM 2344 C C . ARG A 1 299 ? 8.102 22.797 19.75 1 86.38 299 ARG A C 1
ATOM 2346 O O . ARG A 1 299 ? 7.496 22.016 20.484 1 86.38 299 ARG A O 1
ATOM 2353 N N . ILE A 1 300 ? 9.398 22.797 19.641 1 91.5 300 ILE A N 1
ATOM 2354 C CA . ILE A 1 300 ? 10.211 21.734 20.219 1 91.5 300 ILE A CA 1
ATOM 2355 C C . ILE A 1 300 ? 10.125 21.781 21.75 1 91.5 300 ILE A C 1
ATOM 2357 O O . ILE A 1 300 ? 10.141 20.75 22.422 1 91.5 300 ILE A O 1
ATOM 2361 N N . ASN A 1 301 ? 9.977 22.969 22.297 1 95.38 301 ASN A N 1
ATOM 2362 C CA . ASN A 1 301 ? 9.875 23.109 23.75 1 95.38 301 ASN A CA 1
ATOM 2363 C C . ASN A 1 301 ? 8.586 22.484 24.297 1 95.38 301 ASN A C 1
ATOM 2365 O O . ASN A 1 301 ? 8.586 21.906 25.375 1 95.38 301 ASN A O 1
ATOM 2369 N N . TYR A 1 302 ? 7.547 22.641 23.516 1 95.38 302 TYR A N 1
ATOM 2370 C CA . TYR A 1 302 ? 6.289 22.031 23.906 1 95.38 302 TYR A CA 1
ATOM 2371 C C . TYR A 1 302 ? 6.367 20.5 23.812 1 95.38 302 TYR A C 1
ATOM 2373 O O . TYR A 1 302 ? 5.93 19.797 24.719 1 95.38 302 TYR A O 1
ATOM 2381 N N . LEU A 1 303 ? 6.953 20.047 22.781 1 96.38 303 LEU A N 1
ATOM 2382 C CA . LEU A 1 303 ? 7.035 18.609 22.531 1 96.38 303 LEU A CA 1
ATOM 2383 C C . LEU A 1 303 ? 7.906 17.922 23.578 1 96.38 303 LEU A C 1
ATOM 2385 O O . LEU A 1 303 ? 7.516 16.891 24.141 1 96.38 303 LEU A O 1
ATOM 2389 N N . MET A 1 304 ? 8.961 18.547 23.906 1 96.88 304 MET A N 1
ATOM 2390 C CA . MET A 1 304 ? 9.906 17.922 24.828 1 96.88 304 MET A CA 1
ATOM 2391 C C . MET A 1 304 ? 9.43 18.062 26.266 1 96.88 304 MET A C 1
ATOM 2393 O O . MET A 1 304 ? 9.953 17.406 27.172 1 96.88 304 MET A O 1
ATOM 2397 N N . ASP A 1 305 ? 8.43 18.859 26.422 1 97.25 305 ASP A N 1
ATOM 2398 C CA . ASP A 1 305 ? 7.844 19.016 27.75 1 97.25 305 ASP A CA 1
ATOM 2399 C C . ASP A 1 305 ? 6.77 17.969 28 1 97.25 305 ASP A C 1
ATOM 2401 O O . ASP A 1 305 ? 6.184 17.922 29.094 1 97.25 305 ASP A O 1
ATOM 2405 N N . ALA A 1 306 ? 6.516 17.125 27.047 1 98.12 306 ALA A N 1
ATOM 2406 C CA . ALA A 1 306 ? 5.508 16.078 27.156 1 98.12 306 ALA A CA 1
ATOM 2407 C C . ALA A 1 306 ? 6.152 14.703 27.359 1 98.12 306 ALA A C 1
ATOM 2409 O O . ALA A 1 306 ? 7.375 14.57 27.266 1 98.12 306 ALA A O 1
ATOM 2410 N N . ASP A 1 307 ? 5.266 13.727 27.672 1 98.38 307 ASP A N 1
ATOM 2411 C CA . ASP A 1 307 ? 5.762 12.383 27.953 1 98.38 307 ASP A CA 1
ATOM 2412 C C . ASP A 1 307 ? 5.277 11.383 26.906 1 98.38 307 ASP A C 1
ATOM 2414 O O . ASP A 1 307 ? 5.879 10.328 26.734 1 98.38 307 ASP A O 1
ATOM 2418 N N . ILE A 1 308 ? 4.184 11.695 26.312 1 98.69 308 ILE A N 1
ATOM 2419 C CA . ILE A 1 308 ? 3.598 10.867 25.266 1 98.69 308 ILE A CA 1
ATOM 2420 C C . ILE A 1 308 ? 3.051 11.75 24.156 1 98.69 308 ILE A C 1
ATOM 2422 O O . ILE A 1 308 ? 2.428 12.781 24.422 1 98.69 308 ILE A O 1
ATOM 2426 N N . GLY A 1 309 ? 3.383 11.43 22.891 1 98.5 309 GLY A N 1
ATOM 2427 C CA . GLY A 1 309 ? 2.68 12.008 21.75 1 98.5 309 GLY A CA 1
ATOM 2428 C C . GLY A 1 309 ? 1.521 11.156 21.266 1 98.5 309 GLY A C 1
ATOM 2429 O O . GLY A 1 309 ? 1.667 9.945 21.078 1 98.5 309 GLY A O 1
ATOM 2430 N N . ILE A 1 310 ? 0.357 11.789 21.062 1 98.31 310 ILE A N 1
ATOM 2431 C CA . ILE A 1 310 ? -0.827 11.008 20.719 1 98.31 310 ILE A CA 1
ATOM 2432 C C . ILE A 1 310 ? -1.42 11.508 19.406 1 98.31 310 ILE A C 1
ATOM 2434 O O . ILE A 1 310 ? -1.313 12.695 19.094 1 98.31 310 ILE A O 1
ATOM 2438 N N . SER A 1 311 ? -1.928 10.633 18.578 1 96.38 311 SER A N 1
ATOM 2439 C CA . SER A 1 311 ? -2.604 10.953 17.312 1 96.38 311 SER A CA 1
ATOM 2440 C C . SER A 1 311 ? -3.652 9.898 16.969 1 96.38 311 SER A C 1
ATOM 2442 O O . SER A 1 311 ? -3.314 8.75 16.688 1 96.38 311 SER A O 1
ATOM 2444 N N . THR A 1 312 ? -4.895 10.281 17.031 1 96.5 312 THR A N 1
ATOM 2445 C CA . THR A 1 312 ? -5.953 9.344 16.688 1 96.5 312 THR A CA 1
ATOM 2446 C C . THR A 1 312 ? -6.789 9.883 15.523 1 96.5 312 THR A C 1
ATOM 2448 O O . THR A 1 312 ? -6.988 11.094 15.398 1 96.5 312 THR A O 1
ATOM 2451 N N . HIS A 1 313 ? -7.184 9.047 14.688 1 92.62 313 HIS A N 1
ATOM 2452 C CA . HIS A 1 313 ? -7.957 9.406 13.508 1 92.62 313 HIS A CA 1
ATOM 2453 C C . HIS A 1 313 ? -9.039 8.375 13.219 1 92.62 313 HIS A C 1
ATOM 2455 O O . HIS A 1 313 ? -9.008 7.27 13.766 1 92.62 313 HIS A O 1
ATOM 2461 N N . PHE A 1 314 ? -9.953 8.75 12.414 1 90 314 PHE A N 1
ATOM 2462 C CA . PHE A 1 314 ? -10.977 7.812 11.953 1 90 314 PHE A CA 1
ATOM 2463 C C . PHE A 1 314 ? -10.477 7.008 10.758 1 90 314 PHE A C 1
ATOM 2465 O O . PHE A 1 314 ? -9.422 7.309 10.203 1 90 314 PHE A O 1
ATOM 2472 N N . ASP A 1 315 ? -11.273 5.965 10.492 1 87.69 315 ASP A N 1
ATOM 2473 C CA . ASP A 1 315 ? -10.906 5.078 9.391 1 87.69 315 ASP A CA 1
ATOM 2474 C C . ASP A 1 315 ? -11.438 5.605 8.062 1 87.69 315 ASP A C 1
ATOM 2476 O O . ASP A 1 315 ? -12.57 5.309 7.676 1 87.69 315 ASP A O 1
ATOM 2480 N N . HIS A 1 316 ? -10.625 6.355 7.367 1 88.88 316 HIS A N 1
ATOM 2481 C CA . HIS A 1 316 ? -10.969 6.809 6.023 1 88.88 316 HIS A CA 1
ATOM 2482 C C . HIS A 1 316 ? -9.727 6.898 5.141 1 88.88 316 HIS A C 1
ATOM 2484 O O . HIS A 1 316 ? -8.602 6.898 5.641 1 88.88 316 HIS A O 1
ATOM 2490 N N . ILE A 1 317 ? -9.93 6.934 3.848 1 90.25 317 ILE A N 1
ATOM 2491 C CA . ILE A 1 317 ? -8.828 6.766 2.9 1 90.25 317 ILE A CA 1
ATOM 2492 C C . ILE A 1 317 ? -7.902 7.98 2.961 1 90.25 317 ILE A C 1
ATOM 2494 O O . ILE A 1 317 ? -6.695 7.855 2.746 1 90.25 317 ILE A O 1
ATOM 2498 N N . GLU A 1 318 ? -8.422 9.125 3.24 1 87.06 318 GLU A N 1
ATOM 2499 C CA . GLU A 1 318 ? -7.547 10.289 3.387 1 87.06 318 GLU A CA 1
ATOM 2500 C C . GLU A 1 318 ? -6.496 10.062 4.469 1 87.06 318 GLU A C 1
ATOM 2502 O O . GLU A 1 318 ? -5.309 10.32 4.25 1 87.06 318 GLU A O 1
ATOM 2507 N N . THR A 1 319 ? -6.941 9.516 5.527 1 84.69 319 THR A N 1
ATOM 2508 C CA . THR A 1 319 ? -6.027 9.266 6.633 1 84.69 319 THR A CA 1
ATOM 2509 C C . THR A 1 319 ? -5.07 8.125 6.297 1 84.69 319 THR A C 1
ATOM 2511 O O . THR A 1 319 ? -3.9 8.156 6.688 1 84.69 319 THR A O 1
ATOM 2514 N N . ALA A 1 320 ? -5.574 7.203 5.574 1 89.38 320 ALA A N 1
ATOM 2515 C CA . ALA A 1 320 ? -4.762 6.031 5.258 1 89.38 320 ALA A CA 1
ATOM 2516 C C . ALA A 1 320 ? -3.535 6.418 4.441 1 89.38 320 ALA A C 1
ATOM 2518 O O . ALA A 1 320 ? -2.473 5.805 4.578 1 89.38 320 ALA A O 1
ATOM 2519 N N . PHE A 1 321 ? -3.678 7.426 3.658 1 93.38 321 PHE A N 1
ATOM 2520 C CA . PHE A 1 321 ? -2.592 7.754 2.742 1 93.38 321 PHE A CA 1
ATOM 2521 C C . PHE A 1 321 ? -1.94 9.078 3.127 1 93.38 321 PHE A C 1
ATOM 2523 O O . PHE A 1 321 ? -1.089 9.586 2.4 1 93.38 321 PHE A O 1
ATOM 2530 N N . SER A 1 322 ? -2.32 9.57 4.254 1 87.88 322 SER A N 1
ATOM 2531 C CA . SER A 1 322 ? -1.712 10.805 4.73 1 87.88 322 SER A CA 1
ATOM 2532 C C . SER A 1 322 ? -0.393 10.539 5.445 1 87.88 322 SER A C 1
ATOM 2534 O O . SER A 1 322 ? -0.193 9.453 6.004 1 87.88 322 SER A O 1
ATOM 2536 N N . PHE A 1 323 ? 0.508 11.422 5.309 1 87.94 323 PHE A N 1
ATOM 2537 C CA . PHE A 1 323 ? 1.755 11.43 6.066 1 87.94 323 PHE A CA 1
ATOM 2538 C C . PHE A 1 323 ? 1.751 12.547 7.105 1 87.94 323 PHE A C 1
ATOM 2540 O O . PHE A 1 323 ? 2.051 13.703 6.789 1 87.94 323 PHE A O 1
ATOM 2547 N N . ARG A 1 324 ? 1.466 12.195 8.281 1 85.75 324 ARG A N 1
ATOM 2548 C CA . ARG A 1 324 ? 1.188 13.188 9.312 1 85.75 324 ARG A CA 1
ATOM 2549 C C . ARG A 1 324 ? 2.477 13.672 9.969 1 85.75 324 ARG A C 1
ATOM 2551 O O . ARG A 1 324 ? 3.115 12.938 10.719 1 85.75 324 ARG A O 1
ATOM 2558 N N . THR A 1 325 ? 2.732 14.898 9.867 1 87.38 325 THR A N 1
ATOM 2559 C CA . THR A 1 325 ? 3.984 15.5 10.312 1 87.38 325 THR A CA 1
ATOM 2560 C C . THR A 1 325 ? 4.055 15.531 11.844 1 87.38 325 THR A C 1
ATOM 2562 O O . THR A 1 325 ? 5.145 15.531 12.414 1 87.38 325 THR A O 1
ATOM 2565 N N . ARG A 1 326 ? 2.91 15.5 12.508 1 90.19 326 ARG A N 1
ATOM 2566 C CA . ARG A 1 326 ? 2.936 15.516 13.961 1 90.19 326 ARG A CA 1
ATOM 2567 C C . ARG A 1 326 ? 3.656 14.289 14.516 1 90.19 326 ARG A C 1
ATOM 2569 O O . ARG A 1 326 ? 4.324 14.367 15.547 1 90.19 326 ARG A O 1
ATOM 2576 N N . ILE A 1 327 ? 3.516 13.18 13.852 1 94.31 327 ILE A N 1
ATOM 2577 C CA . ILE A 1 327 ? 4.199 11.969 14.297 1 94.31 327 ILE A CA 1
ATOM 2578 C C . ILE A 1 327 ? 5.707 12.141 14.133 1 94.31 327 ILE A C 1
ATOM 2580 O O . ILE A 1 327 ? 6.484 11.68 14.977 1 94.31 327 ILE A O 1
ATOM 2584 N N . LEU A 1 328 ? 6.098 12.805 13.094 1 93.38 328 LEU A N 1
ATOM 2585 C CA . LEU A 1 328 ? 7.512 13.094 12.898 1 93.38 328 LEU A CA 1
ATOM 2586 C C . LEU A 1 328 ? 8.039 13.984 14.023 1 93.38 328 LEU A C 1
ATOM 2588 O O . LEU A 1 328 ? 9.164 13.797 14.484 1 93.38 328 LEU A O 1
ATOM 2592 N N . ASP A 1 329 ? 7.219 14.906 14.391 1 92.62 329 ASP A N 1
ATOM 2593 C CA . ASP A 1 329 ? 7.59 15.766 15.516 1 92.62 329 ASP A CA 1
ATOM 2594 C C . ASP A 1 329 ? 7.793 14.953 16.781 1 92.62 329 ASP A C 1
ATOM 2596 O O . ASP A 1 329 ? 8.734 15.211 17.547 1 92.62 329 ASP A O 1
ATOM 2600 N N . TYR A 1 330 ? 6.918 14.023 17.016 1 96.88 330 TYR A N 1
ATOM 2601 C CA . TYR A 1 330 ? 7.043 13.156 18.188 1 96.88 330 TYR A CA 1
ATOM 2602 C C . TYR A 1 330 ? 8.336 12.352 18.141 1 96.88 330 TYR A C 1
ATOM 2604 O O . TYR A 1 330 ? 9.039 12.234 19.141 1 96.88 330 TYR A O 1
ATOM 2612 N N . LEU A 1 331 ? 8.625 11.812 16.953 1 96.19 331 LEU A N 1
ATOM 2613 C CA . LEU A 1 331 ? 9.867 11.078 16.766 1 96.19 331 LEU A CA 1
ATOM 2614 C C . LEU A 1 331 ? 11.078 11.961 17.062 1 96.19 331 LEU A C 1
ATOM 2616 O O . LEU A 1 331 ? 11.977 11.57 17.797 1 96.19 331 LEU A O 1
ATOM 2620 N N . TRP A 1 332 ? 11.039 13.117 16.562 1 94.69 332 TRP A N 1
ATOM 2621 C CA . TRP A 1 332 ? 12.148 14.047 16.719 1 94.69 332 TRP A CA 1
ATOM 2622 C C . TRP A 1 332 ? 12.352 14.398 18.188 1 94.69 332 TRP A C 1
ATOM 2624 O O . TRP A 1 332 ? 13.484 14.477 18.672 1 94.69 332 TRP A O 1
ATOM 2634 N N . ALA A 1 333 ? 11.258 14.531 18.859 1 96.12 333 ALA A N 1
ATOM 2635 C CA . ALA A 1 333 ? 11.297 14.945 20.25 1 96.12 333 ALA A CA 1
ATOM 2636 C C . ALA A 1 333 ? 11.57 13.758 21.172 1 96.12 333 ALA A C 1
ATOM 2638 O O . ALA A 1 333 ? 11.695 13.914 22.391 1 96.12 333 ALA A O 1
ATOM 2639 N N . GLY A 1 334 ? 11.539 12.555 20.656 1 96.56 334 GLY A N 1
ATOM 2640 C CA . GLY A 1 334 ? 11.836 11.359 21.422 1 96.56 334 GLY A CA 1
ATOM 2641 C C . GLY A 1 334 ? 10.664 10.875 22.25 1 96.56 334 GLY A C 1
ATOM 2642 O O . GLY A 1 334 ? 10.852 10.219 23.281 1 96.56 334 GLY A O 1
ATOM 2643 N N . LEU A 1 335 ? 9.5 11.141 21.812 1 97.88 335 LEU A N 1
ATOM 2644 C CA . LEU A 1 335 ? 8.312 10.805 22.578 1 97.88 335 LEU A CA 1
ATOM 2645 C C . LEU A 1 335 ? 7.777 9.422 22.188 1 97.88 335 LEU A C 1
ATOM 2647 O O . LEU A 1 335 ? 7.668 9.109 21 1 97.88 335 LEU A O 1
ATOM 26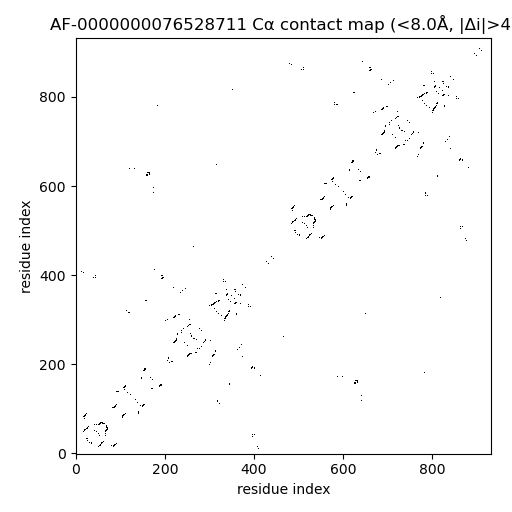51 N N . PRO A 1 336 ? 7.438 8.602 23.266 1 98.56 336 PRO A N 1
ATOM 2652 C CA . PRO A 1 336 ? 6.562 7.473 22.922 1 98.56 336 PRO A CA 1
ATOM 2653 C C . PRO A 1 336 ? 5.289 7.906 22.203 1 98.56 336 PRO A C 1
ATOM 2655 O O . PRO A 1 336 ? 4.715 8.953 22.531 1 98.56 336 PRO A O 1
ATOM 2658 N N . ILE A 1 337 ? 4.852 7.043 21.281 1 98.62 337 ILE A N 1
ATOM 2659 C CA . ILE A 1 337 ? 3.727 7.438 20.438 1 98.62 337 ILE A CA 1
ATOM 2660 C C . ILE A 1 337 ? 2.551 6.488 20.672 1 98.62 337 ILE A C 1
ATOM 2662 O O . ILE A 1 337 ? 2.709 5.27 20.609 1 98.62 337 ILE A O 1
ATOM 2666 N N . VAL A 1 338 ? 1.415 7.012 20.969 1 98.62 338 VAL A N 1
ATOM 2667 C CA . VAL A 1 338 ? 0.169 6.25 20.984 1 98.62 338 VAL A CA 1
ATOM 2668 C C . VAL A 1 338 ? -0.744 6.738 19.859 1 98.62 338 VAL A C 1
ATOM 2670 O O . VAL A 1 338 ? -1.102 7.918 19.812 1 98.62 338 VAL A O 1
ATOM 2673 N N . CYS A 1 339 ? -1.081 5.828 18.906 1 97.5 339 CYS A N 1
ATOM 2674 C CA . CYS A 1 339 ? -1.842 6.301 17.766 1 97.5 339 CYS A CA 1
ATOM 2675 C C . CYS A 1 339 ? -2.805 5.227 17.266 1 97.5 339 CYS A C 1
ATOM 2677 O O . CYS A 1 339 ? -2.719 4.07 17.688 1 97.5 339 CYS A O 1
ATOM 2679 N N . SER A 1 340 ? -3.779 5.664 16.469 1 95.06 340 SER A N 1
ATOM 2680 C CA . SER A 1 340 ? -4.668 4.734 15.781 1 95.06 340 SER A CA 1
ATOM 2681 C C . SER A 1 340 ? -3.924 3.955 14.695 1 95.06 340 SER A C 1
ATOM 2683 O O . SER A 1 340 ? -2.998 4.48 14.07 1 95.06 340 SER A O 1
ATOM 2685 N N . ALA A 1 341 ? -4.332 2.721 14.461 1 90.19 341 ALA A N 1
ATOM 2686 C CA . ALA A 1 341 ? -3.816 1.921 13.359 1 90.19 341 ALA A CA 1
ATOM 2687 C C . ALA A 1 341 ? -4.414 2.369 12.031 1 90.19 341 ALA A C 1
ATOM 2689 O O . ALA A 1 341 ? -5.379 3.137 12 1 90.19 341 ALA A O 1
ATOM 2690 N N . GLY A 1 342 ? -3.746 1.887 10.914 1 84.12 342 GLY A N 1
ATOM 2691 C CA . GLY A 1 342 ? -4.391 2.041 9.617 1 84.12 342 GLY A CA 1
ATOM 2692 C C . GLY A 1 342 ? -3.586 2.881 8.641 1 84.12 342 GLY A C 1
ATOM 2693 O O . GLY A 1 342 ? -3.822 2.836 7.434 1 84.12 342 GLY A O 1
ATOM 2694 N N . ASP A 1 343 ? -2.715 3.707 9.148 1 86.62 343 ASP A N 1
ATOM 2695 C CA . ASP A 1 343 ? -1.885 4.5 8.242 1 86.62 343 ASP A CA 1
ATOM 2696 C C . ASP A 1 343 ? -0.424 4.059 8.312 1 86.62 343 ASP A C 1
ATOM 2698 O O . ASP A 1 343 ? -0.1 3.068 8.977 1 86.62 343 ASP A O 1
ATOM 2702 N N . SER A 1 344 ? 0.415 4.711 7.547 1 87.62 344 SER A N 1
ATOM 2703 C CA . SER A 1 344 ? 1.817 4.324 7.438 1 87.62 344 SER A CA 1
ATOM 2704 C C . SER A 1 344 ? 2.533 4.457 8.781 1 87.62 344 SER A C 1
ATOM 2706 O O . SER A 1 344 ? 3.354 3.607 9.133 1 87.62 344 SER A O 1
ATOM 2708 N N . PHE A 1 345 ? 2.225 5.449 9.477 1 90.5 345 PHE A N 1
ATOM 2709 C CA . PHE A 1 345 ? 2.902 5.637 10.75 1 90.5 345 PHE A CA 1
ATOM 2710 C C . PHE A 1 345 ? 2.406 4.629 11.781 1 90.5 345 PHE A C 1
ATOM 2712 O O . PHE A 1 345 ? 3.178 4.164 12.625 1 90.5 345 PHE A O 1
ATOM 2719 N N . GLY A 1 346 ? 1.146 4.383 11.758 1 91.06 346 GLY A N 1
ATOM 2720 C CA . GLY A 1 346 ? 0.662 3.312 12.617 1 91.06 346 GLY A CA 1
ATOM 2721 C C . GLY A 1 346 ? 1.415 2.01 12.422 1 91.06 346 GLY A C 1
ATOM 2722 O O . GLY A 1 346 ? 1.772 1.346 13.398 1 91.06 346 GLY A O 1
ATOM 2723 N N . ALA A 1 347 ? 1.654 1.714 11.188 1 87.56 347 ALA A N 1
ATOM 2724 C CA . ALA A 1 347 ? 2.412 0.504 10.883 1 87.56 347 ALA A CA 1
ATOM 2725 C C . ALA A 1 347 ? 3.84 0.601 11.414 1 87.56 347 ALA A C 1
ATOM 2727 O O . ALA A 1 347 ? 4.375 -0.371 11.953 1 87.56 347 ALA A O 1
ATOM 2728 N N . LEU A 1 348 ? 4.453 1.698 11.273 1 91.56 348 LEU A N 1
ATOM 2729 C CA . LEU A 1 348 ? 5.812 1.913 11.75 1 91.56 348 LEU A CA 1
ATOM 2730 C C . LEU A 1 348 ? 5.879 1.784 13.273 1 91.56 348 LEU A C 1
ATOM 2732 O O . LEU A 1 348 ? 6.781 1.134 13.805 1 91.56 348 LEU A O 1
ATOM 2736 N N . VAL A 1 349 ? 4.918 2.383 13.938 1 95.62 349 VAL A N 1
ATOM 2737 C CA . VAL A 1 349 ? 4.879 2.365 15.398 1 95.62 349 VAL A CA 1
ATOM 2738 C C . VAL A 1 349 ? 4.742 0.928 15.898 1 95.62 349 VAL A C 1
ATOM 2740 O O . VAL A 1 349 ? 5.414 0.527 16.844 1 95.62 349 VAL A O 1
ATOM 2743 N N . GLU A 1 350 ? 3.914 0.211 15.25 1 91.75 350 GLU A N 1
ATOM 2744 C CA . GLU A 1 350 ? 3.693 -1.18 15.633 1 91.75 350 GLU A CA 1
ATOM 2745 C C . GLU A 1 350 ? 4.926 -2.033 15.352 1 91.75 350 GLU A C 1
ATOM 2747 O O . GLU A 1 350 ? 5.398 -2.762 16.219 1 91.75 350 GLU A O 1
ATOM 2752 N N . GLN A 1 351 ? 5.484 -1.89 14.188 1 86.25 351 GLN A N 1
ATOM 2753 C CA . GLN A 1 351 ? 6.586 -2.727 13.734 1 86.25 351 GLN A CA 1
ATOM 2754 C C . GLN A 1 351 ? 7.848 -2.471 14.555 1 86.25 351 GLN A C 1
ATOM 2756 O O . GLN A 1 351 ? 8.594 -3.402 14.867 1 86.25 351 GLN A O 1
ATOM 2761 N N . ARG A 1 352 ? 8.039 -1.194 14.906 1 92.88 352 ARG A N 1
ATOM 2762 C CA . ARG A 1 352 ? 9.273 -0.822 15.586 1 92.88 352 ARG A CA 1
ATOM 2763 C C . ARG A 1 352 ? 9.039 -0.652 17.094 1 92.88 352 ARG A C 1
ATOM 2765 O O . ARG A 1 352 ? 9.953 -0.273 17.828 1 92.88 352 ARG A O 1
ATOM 2772 N N . GLU A 1 353 ? 7.844 -0.91 17.5 1 94.44 353 GLU A N 1
ATOM 2773 C CA . GLU A 1 353 ? 7.473 -0.815 18.906 1 94.44 353 GLU A CA 1
ATOM 2774 C C . GLU A 1 353 ? 7.828 0.554 19.484 1 94.44 353 GLU A C 1
ATOM 2776 O O . GLU A 1 353 ? 8.492 0.647 20.516 1 94.44 353 GLU A O 1
ATOM 2781 N N . LEU A 1 354 ? 7.375 1.595 18.844 1 98.19 354 LEU A N 1
ATOM 2782 C CA . LEU A 1 354 ? 7.691 2.971 19.203 1 98.19 354 LEU A CA 1
ATOM 2783 C C . LEU A 1 354 ? 6.672 3.518 20.203 1 98.19 354 LEU A C 1
ATOM 2785 O O . LEU A 1 354 ? 6.703 4.703 20.547 1 98.19 354 LEU A O 1
ATOM 2789 N N . GLY A 1 355 ? 5.84 2.742 20.672 1 98.12 355 GLY A N 1
ATOM 2790 C CA . GLY A 1 355 ? 4.711 3.016 21.547 1 98.12 355 GLY A CA 1
ATOM 2791 C C . GLY A 1 355 ? 3.607 1.981 21.438 1 98.12 355 GLY A C 1
ATOM 2792 O O . GLY A 1 355 ? 3.84 0.791 21.656 1 98.12 355 GLY A O 1
ATOM 2793 N N . ALA A 1 356 ? 2.412 2.539 21.016 1 97.81 356 ALA A N 1
ATOM 2794 C CA . ALA A 1 356 ? 1.293 1.612 20.859 1 97.81 356 ALA A CA 1
ATOM 2795 C C . ALA A 1 356 ? 0.341 2.078 19.766 1 97.81 356 ALA A C 1
ATOM 2797 O O . ALA A 1 356 ? 0.072 3.275 19.625 1 97.81 356 ALA A O 1
ATOM 2798 N N . THR A 1 357 ? -0.019 1.087 19.047 1 96.88 357 THR A N 1
ATOM 2799 C CA . THR A 1 357 ? -1.083 1.303 18.078 1 96.88 357 THR A CA 1
ATOM 2800 C C . THR A 1 357 ? -2.373 0.621 18.516 1 96.88 357 THR A C 1
ATOM 2802 O O . THR A 1 357 ? -2.344 -0.506 19.016 1 96.88 357 THR A O 1
ATOM 2805 N N . VAL A 1 358 ? -3.502 1.38 18.359 1 97.31 358 VAL A N 1
ATOM 2806 C CA . VAL A 1 358 ? -4.777 0.832 18.812 1 97.31 358 VAL A CA 1
ATOM 2807 C C . VAL A 1 358 ? -5.789 0.869 17.672 1 97.31 358 VAL A C 1
ATOM 2809 O O . VAL A 1 358 ? -5.652 1.666 16.734 1 97.31 358 VAL A O 1
ATOM 2812 N N . PRO A 1 359 ? -6.793 -0.031 17.734 1 94.75 359 PRO A N 1
ATOM 2813 C CA . PRO A 1 359 ? -7.859 0.058 16.734 1 94.75 359 PRO A CA 1
ATOM 2814 C C . PRO A 1 359 ? -8.586 1.4 16.766 1 94.75 359 PRO A C 1
ATOM 2816 O O . PRO A 1 359 ? -8.734 2.006 17.828 1 94.75 359 PRO A O 1
ATOM 2819 N N . VAL A 1 360 ? -9.047 1.825 15.664 1 93.69 360 VAL A N 1
ATOM 2820 C CA . VAL A 1 360 ? -9.75 3.094 15.539 1 93.69 360 VAL A CA 1
ATOM 2821 C C . VAL A 1 360 ? -10.977 3.1 16.453 1 93.69 360 VAL A C 1
ATOM 2823 O O . VAL A 1 360 ? -11.734 2.127 16.484 1 93.69 360 VAL A O 1
ATOM 2826 N N . GLY A 1 361 ? -11.094 4.102 17.219 1 94.06 361 GLY A N 1
ATOM 2827 C CA . GLY A 1 361 ? -12.266 4.32 18.047 1 94.06 361 GLY A CA 1
ATOM 2828 C C . GLY A 1 361 ? -12.242 3.525 19.344 1 94.06 361 GLY A C 1
ATOM 2829 O O . GLY A 1 361 ? -13.188 3.586 20.141 1 94.06 361 GLY A O 1
ATOM 2830 N N . ASP A 1 362 ? -11.203 2.826 19.562 1 96.56 362 ASP A N 1
ATOM 2831 C CA . ASP A 1 362 ? -11.141 1.977 20.75 1 96.56 362 ASP A CA 1
ATOM 2832 C C . ASP A 1 362 ? -10.586 2.746 21.953 1 96.56 362 ASP A C 1
ATOM 2834 O O . ASP A 1 362 ? -9.406 2.621 22.281 1 96.56 362 ASP A O 1
ATOM 2838 N N . THR A 1 363 ? -11.477 3.377 22.656 1 98 363 THR A N 1
ATOM 2839 C CA . THR A 1 363 ? -11.125 4.238 23.781 1 98 363 THR A CA 1
ATOM 2840 C C . THR A 1 363 ? -10.461 3.436 24.891 1 98 363 THR A C 1
ATOM 2842 O O . THR A 1 363 ? -9.508 3.906 25.531 1 98 363 THR A O 1
ATOM 2845 N N . GLU A 1 364 ? -10.922 2.26 25.125 1 98.06 364 GLU A N 1
ATOM 2846 C CA . GLU A 1 364 ? -10.367 1.424 26.188 1 98.06 364 GLU A CA 1
ATOM 2847 C C . GLU A 1 364 ? -8.93 1.009 25.859 1 98.06 364 GLU A C 1
ATOM 2849 O O . GLU A 1 364 ? -8.062 1.034 26.734 1 98.06 364 GLU A O 1
ATOM 2854 N N . ALA A 1 365 ? -8.766 0.68 24.641 1 98.12 365 ALA A N 1
ATOM 2855 C CA . ALA A 1 365 ? -7.418 0.313 24.219 1 98.12 365 ALA A CA 1
ATOM 2856 C C . ALA A 1 365 ? -6.469 1.505 24.312 1 98.12 365 ALA A C 1
ATOM 2858 O O . ALA A 1 365 ? -5.301 1.347 24.672 1 98.12 365 ALA A O 1
ATOM 2859 N N . LEU A 1 366 ? -6.953 2.66 24.016 1 98.25 366 LEU A N 1
ATOM 2860 C CA . LEU A 1 366 ? -6.172 3.887 24.125 1 98.25 366 LEU A CA 1
ATOM 2861 C C . LEU A 1 366 ? -5.758 4.145 25.578 1 98.25 366 LEU A C 1
ATOM 2863 O O . LEU A 1 366 ? -4.59 4.422 25.844 1 98.25 366 LEU A O 1
ATOM 2867 N N . ALA A 1 367 ? -6.719 4.02 26.438 1 98.69 367 ALA A N 1
ATOM 2868 C CA . ALA A 1 367 ? -6.465 4.254 27.859 1 98.69 367 ALA A CA 1
ATOM 2869 C C . ALA A 1 367 ? -5.441 3.264 28.406 1 98.69 367 ALA A C 1
ATOM 2871 O O . ALA A 1 367 ? -4.535 3.645 29.156 1 98.69 367 ALA A O 1
ATOM 2872 N N . SER A 1 368 ? -5.637 2.07 28.016 1 98.5 368 SER A N 1
ATOM 2873 C CA . SER A 1 368 ? -4.73 1.026 28.484 1 98.5 368 SER A CA 1
ATOM 2874 C C . SER A 1 368 ? -3.307 1.273 28 1 98.5 368 SER A C 1
ATOM 2876 O O . SER A 1 368 ? -2.348 1.062 28.75 1 98.5 368 SER A O 1
ATOM 2878 N N . ALA A 1 369 ? -3.166 1.646 26.734 1 98.56 369 ALA A N 1
ATOM 2879 C CA . ALA A 1 369 ? -1.853 1.915 26.156 1 98.56 369 ALA A CA 1
ATOM 2880 C C . ALA A 1 369 ? -1.166 3.076 26.875 1 98.56 369 ALA A C 1
ATOM 2882 O O . ALA A 1 369 ? 0.017 2.994 27.219 1 98.56 369 ALA A O 1
ATOM 2883 N N . ILE A 1 370 ? -1.894 4.133 27.125 1 98.75 370 ILE A N 1
ATOM 2884 C CA . ILE A 1 370 ? -1.359 5.312 27.797 1 98.75 370 ILE A CA 1
ATOM 2885 C C . ILE A 1 370 ? -0.937 4.945 29.219 1 98.75 370 ILE A C 1
ATOM 2887 O O . ILE A 1 370 ? 0.173 5.27 29.656 1 98.75 370 ILE A O 1
ATOM 2891 N N . THR A 1 371 ? -1.764 4.238 29.906 1 98.69 371 THR A N 1
ATOM 2892 C CA . THR A 1 371 ? -1.509 3.857 31.281 1 98.69 371 THR A CA 1
ATOM 2893 C C . THR A 1 371 ? -0.245 3.008 31.391 1 98.69 371 THR A C 1
ATOM 2895 O O . THR A 1 371 ? 0.588 3.229 32.281 1 98.69 371 THR A O 1
ATOM 2898 N N . ARG A 1 372 ? -0.13 2.086 30.516 1 98.31 372 ARG A N 1
ATOM 2899 C CA . ARG A 1 372 ? 1.026 1.195 30.547 1 98.31 372 ARG A CA 1
ATOM 2900 C C . ARG A 1 372 ? 2.324 1.979 30.391 1 98.31 372 ARG A C 1
ATOM 2902 O O . ARG A 1 372 ? 3.285 1.757 31.125 1 98.31 372 ARG A O 1
ATOM 2909 N N . ILE A 1 373 ? 2.355 2.904 29.5 1 98.44 373 ILE A N 1
ATOM 2910 C CA . ILE A 1 373 ? 3.562 3.682 29.234 1 98.44 373 ILE A CA 1
ATOM 2911 C C . ILE A 1 373 ? 3.863 4.578 30.438 1 98.44 373 ILE A C 1
ATOM 2913 O O . ILE A 1 373 ? 5.027 4.766 30.797 1 98.44 373 ILE A O 1
ATOM 2917 N N . LEU A 1 374 ? 2.82 5.07 31.094 1 98.19 374 LEU A N 1
ATOM 2918 C CA . LEU A 1 374 ? 3.006 6.023 32.188 1 98.19 374 LEU A CA 1
ATOM 2919 C C . LEU A 1 374 ? 3.375 5.305 33.469 1 98.19 374 LEU A C 1
ATOM 2921 O O . LEU A 1 374 ? 3.986 5.898 34.375 1 98.19 374 LEU A O 1
ATOM 2925 N N . THR A 1 375 ? 3.082 4.023 33.594 1 97.94 375 THR A N 1
ATOM 2926 C CA . THR A 1 375 ? 3.24 3.363 34.875 1 97.94 375 THR A CA 1
ATOM 2927 C C . THR A 1 375 ? 4.383 2.354 34.844 1 97.94 375 THR A C 1
ATOM 2929 O O . THR A 1 375 ? 4.875 1.915 35.875 1 97.94 375 THR A O 1
ATOM 2932 N N . ASP A 1 376 ? 4.766 1.958 33.688 1 97.38 376 ASP A N 1
ATOM 2933 C CA . ASP A 1 376 ? 5.891 1.039 33.531 1 97.38 376 ASP A CA 1
ATOM 2934 C C . ASP A 1 376 ? 7.125 1.767 33 1 97.38 376 ASP A C 1
ATOM 2936 O O . ASP A 1 376 ? 7.371 1.777 31.781 1 97.38 376 ASP A O 1
ATOM 2940 N N . GLU A 1 377 ? 7.945 2.158 33.875 1 95.62 377 GLU A N 1
ATOM 2941 C CA . GLU A 1 377 ? 9.094 2.99 33.531 1 95.62 377 GLU A CA 1
ATOM 2942 C C . GLU A 1 377 ? 10.078 2.229 32.656 1 95.62 377 GLU A C 1
ATOM 2944 O O . GLU A 1 377 ? 10.664 2.799 31.719 1 95.62 377 GLU A O 1
ATOM 2949 N N . ALA A 1 378 ? 10.258 1.034 32.938 1 96.94 378 ALA A N 1
ATOM 2950 C CA . ALA A 1 378 ? 11.164 0.22 32.125 1 96.94 378 ALA A CA 1
ATOM 2951 C C . ALA A 1 378 ? 10.664 0.101 30.688 1 96.94 378 ALA A C 1
ATOM 2953 O O . ALA A 1 378 ? 11.453 0.187 29.75 1 96.94 378 ALA A O 1
ATOM 2954 N N . HIS A 1 379 ? 9.398 -0.093 30.609 1 96.69 379 HIS A N 1
ATOM 2955 C CA . HIS A 1 379 ? 8.773 -0.168 29.297 1 96.69 379 HIS A CA 1
ATOM 2956 C C . HIS A 1 379 ? 8.906 1.15 28.531 1 96.69 379 HIS A C 1
ATOM 2958 O O . HIS A 1 379 ? 9.258 1.161 27.359 1 96.69 379 HIS A O 1
ATOM 2964 N N . ALA A 1 380 ? 8.734 2.201 29.188 1 97.06 380 ALA A N 1
ATOM 2965 C CA . ALA A 1 380 ? 8.828 3.529 28.594 1 97.06 380 ALA A CA 1
ATOM 2966 C C . ALA A 1 380 ? 10.25 3.824 28.125 1 97.06 380 ALA A C 1
ATOM 2968 O O . ALA A 1 380 ? 10.445 4.414 27.062 1 97.06 380 ALA A O 1
ATOM 2969 N N . GLU A 1 381 ? 11.148 3.4 28.875 1 96.69 381 GLU A N 1
ATOM 2970 C CA . GLU A 1 381 ? 12.547 3.648 28.531 1 96.69 381 GLU A CA 1
ATOM 2971 C C . GLU A 1 381 ? 12.961 2.861 27.297 1 96.69 381 GLU A C 1
ATOM 2973 O O . GLU A 1 381 ? 13.711 3.363 26.453 1 96.69 381 GLU A O 1
ATOM 2978 N N . GLN A 1 382 ? 12.492 1.696 27.25 1 97.5 382 GLN A N 1
ATOM 2979 C CA . GLN A 1 382 ? 12.758 0.896 26.062 1 97.5 382 GLN A CA 1
ATOM 2980 C C . GLN A 1 382 ? 12.164 1.55 24.812 1 97.5 382 GLN A C 1
ATOM 2982 O O . GLN A 1 382 ? 12.805 1.583 23.75 1 97.5 382 GLN A O 1
ATOM 2987 N N . ILE A 1 383 ? 11.016 2.016 24.953 1 98.12 383 ILE A N 1
ATOM 2988 C CA . ILE A 1 383 ? 10.344 2.682 23.844 1 98.12 383 ILE A CA 1
ATOM 2989 C C . ILE A 1 383 ? 11.141 3.912 23.422 1 98.12 383 ILE A C 1
ATOM 2991 O O . ILE A 1 383 ? 11.367 4.129 22.219 1 98.12 383 ILE A O 1
ATOM 2995 N N . ARG A 1 384 ? 11.562 4.711 24.359 1 97.06 384 ARG A N 1
ATOM 2996 C CA . ARG A 1 384 ? 12.305 5.93 24.047 1 97.06 384 ARG A CA 1
ATOM 2997 C C . ARG A 1 384 ? 13.586 5.621 23.281 1 97.06 384 ARG A C 1
ATOM 2999 O O . ARG A 1 384 ? 13.969 6.371 22.391 1 97.06 384 ARG A O 1
ATOM 3006 N N . GLY A 1 385 ? 14.203 4.582 23.656 1 96.62 385 GLY A N 1
ATOM 3007 C CA . GLY A 1 385 ? 15.383 4.156 22.922 1 96.62 385 GLY A CA 1
ATOM 3008 C C . GLY A 1 385 ? 15.086 3.814 21.469 1 96.62 385 GLY A C 1
ATOM 3009 O O . GLY A 1 385 ? 15.828 4.207 20.578 1 96.62 385 GLY A O 1
ATOM 3010 N N . ARG A 1 386 ? 14.023 3.141 21.234 1 97.5 386 ARG A N 1
ATOM 3011 C CA . ARG A 1 386 ? 13.633 2.762 19.875 1 97.5 386 ARG A CA 1
ATOM 3012 C C . ARG A 1 386 ? 13.188 3.979 19.078 1 97.5 386 ARG A C 1
ATOM 3014 O O . ARG A 1 386 ? 13.438 4.059 17.875 1 97.5 386 ARG A O 1
ATOM 3021 N N . VAL A 1 387 ? 12.539 4.832 19.766 1 97.56 387 VAL A N 1
ATOM 3022 C CA . VAL A 1 387 ? 12.109 6.07 19.125 1 97.56 387 VAL A CA 1
ATOM 3023 C C . VAL A 1 387 ? 13.336 6.852 18.656 1 97.56 387 VAL A C 1
ATOM 3025 O O . VAL A 1 387 ? 13.352 7.367 17.531 1 97.56 387 VAL A O 1
ATOM 3028 N N . ALA A 1 388 ? 14.297 6.902 19.453 1 95.62 388 ALA A N 1
ATOM 3029 C CA . ALA A 1 388 ? 15.516 7.621 19.109 1 95.62 388 ALA A CA 1
ATOM 3030 C C . ALA A 1 388 ? 16.172 7.016 17.859 1 95.62 388 ALA A C 1
ATOM 3032 O O . ALA A 1 388 ? 16.656 7.742 16.984 1 95.62 388 ALA A O 1
ATOM 3033 N N . GLN A 1 389 ? 16.156 5.789 17.812 1 95.19 389 GLN A N 1
ATOM 3034 C CA . GLN A 1 389 ? 16.719 5.102 16.656 1 95.19 389 GLN A CA 1
ATOM 3035 C C . GLN A 1 389 ? 15.906 5.367 15.398 1 95.19 389 GLN A C 1
ATOM 3037 O O . GLN A 1 389 ? 16.469 5.645 14.336 1 95.19 389 GLN A O 1
ATOM 3042 N N . ALA A 1 390 ? 14.641 5.293 15.523 1 95.12 390 ALA A N 1
ATOM 3043 C CA . ALA A 1 390 ? 13.766 5.508 14.383 1 95.12 390 ALA A CA 1
ATOM 3044 C C . ALA A 1 390 ? 13.828 6.957 13.898 1 95.12 390 ALA A C 1
ATOM 3046 O O . ALA A 1 390 ? 13.734 7.223 12.703 1 95.12 390 ALA A O 1
ATOM 3047 N N . ALA A 1 391 ? 13.945 7.852 14.805 1 95.44 391 ALA A N 1
ATOM 3048 C CA . ALA A 1 391 ? 13.992 9.273 14.484 1 95.44 391 ALA A CA 1
ATOM 3049 C C . ALA A 1 391 ? 15.133 9.578 13.516 1 95.44 391 ALA A C 1
ATOM 3051 O O . ALA A 1 391 ? 15 10.461 12.664 1 95.44 391 ALA A O 1
ATOM 3052 N N . GLU A 1 392 ? 16.156 8.844 13.586 1 94.5 392 GLU A N 1
ATOM 3053 C CA . GLU A 1 392 ? 17.328 9.078 12.742 1 94.5 392 GLU A CA 1
ATOM 3054 C C . GLU A 1 392 ? 17 8.836 11.266 1 94.5 392 GLU A C 1
ATOM 3056 O O . GLU A 1 392 ? 17.594 9.461 10.383 1 94.5 392 GLU A O 1
ATOM 3061 N N . GLU A 1 393 ? 16.078 8.055 11.047 1 93.44 393 GLU A N 1
ATOM 3062 C CA . GLU A 1 393 ? 15.727 7.684 9.68 1 93.44 393 GLU A CA 1
ATOM 3063 C C . GLU A 1 393 ? 14.961 8.805 8.984 1 93.44 393 GLU A C 1
ATOM 3065 O O . GLU A 1 393 ? 14.867 8.828 7.754 1 93.44 393 GLU A O 1
ATOM 3070 N N . PHE A 1 394 ? 14.461 9.758 9.773 1 95.69 394 PHE A N 1
ATOM 3071 C CA . PHE A 1 394 ? 13.602 10.781 9.188 1 95.69 394 PHE A CA 1
ATOM 3072 C C . PHE A 1 394 ? 14.273 12.148 9.234 1 95.69 394 PHE A C 1
ATOM 3074 O O . PHE A 1 394 ? 13.609 13.172 9.062 1 95.69 394 PHE A O 1
ATOM 3081 N N . ARG A 1 395 ? 15.547 12.086 9.469 1 95.25 395 ARG A N 1
ATOM 3082 C CA . ARG A 1 395 ? 16.281 13.336 9.297 1 95.25 395 ARG A CA 1
ATOM 3083 C C . ARG A 1 395 ? 16.234 13.797 7.844 1 95.25 395 ARG A C 1
ATOM 3085 O O . ARG A 1 395 ? 16.297 12.977 6.926 1 95.25 395 ARG A O 1
ATOM 3092 N N . TRP A 1 396 ? 16.188 15.117 7.625 1 95.5 396 TRP A N 1
ATOM 3093 C CA . TRP A 1 396 ? 16.094 15.648 6.273 1 95.5 396 TRP A CA 1
ATOM 3094 C C . TRP A 1 396 ? 17.203 15.102 5.383 1 95.5 396 TRP A C 1
ATOM 3096 O O . TRP A 1 396 ? 16.953 14.742 4.23 1 95.5 396 TRP A O 1
ATOM 3106 N N . ARG A 1 397 ? 18.391 15.008 5.887 1 95.12 397 ARG A N 1
ATOM 3107 C CA . ARG A 1 397 ? 19.531 14.531 5.105 1 95.12 397 ARG A CA 1
ATOM 3108 C C . ARG A 1 397 ? 19.266 13.117 4.582 1 95.12 397 ARG A C 1
ATOM 3110 O O . ARG A 1 397 ? 19.703 12.773 3.479 1 95.12 397 ARG A O 1
ATOM 3117 N N . ARG A 1 398 ? 18.562 12.352 5.348 1 95.69 398 ARG A N 1
ATOM 3118 C CA . ARG A 1 398 ? 18.25 10.977 4.949 1 95.69 398 ARG A CA 1
ATOM 3119 C C . ARG A 1 398 ? 16.984 10.93 4.102 1 95.69 398 ARG A C 1
ATOM 3121 O O . ARG A 1 398 ? 16.953 10.25 3.072 1 95.69 398 ARG A O 1
ATOM 3128 N N . SER A 1 399 ? 16.016 11.633 4.543 1 96.38 399 SER A N 1
ATOM 3129 C CA . SER A 1 399 ? 14.719 11.617 3.879 1 96.38 399 SER A CA 1
ATOM 3130 C C . SER A 1 399 ? 14.828 12.102 2.438 1 96.38 399 SER A C 1
ATOM 3132 O O . SER A 1 399 ? 14.125 11.609 1.556 1 96.38 399 SER A O 1
ATOM 3134 N N . LEU A 1 400 ? 15.75 12.977 2.137 1 98.12 400 LEU A N 1
ATOM 3135 C CA . LEU A 1 400 ? 15.805 13.633 0.834 1 98.12 400 LEU A CA 1
ATOM 3136 C C . LEU A 1 400 ? 16.781 12.922 -0.091 1 98.12 400 LEU A C 1
ATOM 3138 O O . LEU A 1 400 ? 17 13.344 -1.229 1 98.12 400 LEU A O 1
ATOM 3142 N N . GLU A 1 401 ? 17.297 11.789 0.298 1 97.44 401 GLU A N 1
ATOM 3143 C CA . GLU A 1 401 ? 18.375 11.117 -0.419 1 97.44 401 GLU A CA 1
ATOM 3144 C C . GLU A 1 401 ? 17.953 10.75 -1.838 1 97.44 401 GLU A C 1
ATOM 3146 O O . GLU A 1 401 ? 18.688 10.992 -2.795 1 97.44 401 GLU A O 1
ATOM 3151 N N . PRO A 1 402 ? 16.781 10.172 -2.027 1 97.94 402 PRO A N 1
ATOM 3152 C CA . PRO A 1 402 ? 16.422 9.828 -3.404 1 97.94 402 PRO A CA 1
ATOM 3153 C C . PRO A 1 402 ? 16.328 11.055 -4.312 1 97.94 402 PRO A C 1
ATOM 3155 O O . PRO A 1 402 ? 16.688 10.984 -5.492 1 97.94 402 PRO A O 1
ATOM 3158 N N . LEU A 1 403 ? 15.891 12.133 -3.768 1 98.62 403 LEU A N 1
ATOM 3159 C CA . LEU A 1 403 ? 15.773 13.352 -4.555 1 98.62 403 LEU A CA 1
ATOM 3160 C C . LEU A 1 403 ? 17.156 13.945 -4.844 1 98.62 403 LEU A C 1
ATOM 3162 O O . LEU A 1 403 ? 17.422 14.383 -5.961 1 98.62 403 LEU A O 1
ATOM 3166 N N . THR A 1 404 ? 18.047 14 -3.814 1 97.94 404 THR A N 1
ATOM 3167 C CA . THR A 1 404 ? 19.375 14.547 -4.031 1 97.94 404 THR A CA 1
ATOM 3168 C C . THR A 1 404 ? 20.156 13.695 -5.027 1 97.94 404 THR A C 1
ATOM 3170 O O . THR A 1 404 ? 20.906 14.219 -5.855 1 97.94 404 THR A O 1
ATOM 3173 N N . SER A 1 405 ? 19.969 12.367 -4.945 1 97.38 405 SER A N 1
ATOM 3174 C CA . SER A 1 405 ? 20.594 11.461 -5.902 1 97.38 405 SER A CA 1
ATOM 3175 C C . SER A 1 405 ? 20.109 11.734 -7.32 1 97.38 405 SER A C 1
ATOM 3177 O O . SER A 1 405 ? 20.906 11.742 -8.266 1 97.38 405 SER A O 1
ATOM 3179 N N . TYR A 1 406 ? 18.859 11.953 -7.5 1 98.06 406 TYR A N 1
ATOM 3180 C CA . TYR A 1 406 ? 18.312 12.273 -8.812 1 98.06 406 TYR A CA 1
ATOM 3181 C C . TYR A 1 406 ? 18.875 13.578 -9.344 1 98.06 406 TYR A C 1
ATOM 3183 O O . TYR A 1 406 ? 19.266 13.664 -10.516 1 98.06 406 TYR A O 1
ATOM 3191 N N . CYS A 1 407 ? 18.906 14.586 -8.492 1 98.06 407 CYS A N 1
ATOM 3192 C CA . CYS A 1 407 ? 19.344 15.914 -8.922 1 98.06 407 CYS A CA 1
ATOM 3193 C C . CYS A 1 407 ? 20.828 15.914 -9.273 1 98.06 407 CYS A C 1
ATOM 3195 O O . CYS A 1 407 ? 21.281 16.766 -10.047 1 98.06 407 CYS A O 1
ATOM 3197 N N . ALA A 1 408 ? 21.562 15 -8.695 1 96.62 408 ALA A N 1
ATOM 3198 C CA . ALA A 1 408 ? 22.969 14.867 -9.031 1 96.62 408 ALA A CA 1
ATOM 3199 C C . ALA A 1 408 ? 23.156 14.32 -10.438 1 96.62 408 ALA A C 1
ATOM 3201 O O . ALA A 1 408 ? 24.156 14.625 -11.102 1 96.62 408 ALA A O 1
ATOM 3202 N N . HIS A 1 409 ? 22.219 13.477 -10.867 1 95.81 409 HIS A N 1
ATOM 3203 C CA . HIS A 1 409 ? 22.219 12.906 -12.211 1 95.81 409 HIS A CA 1
ATOM 3204 C C . HIS A 1 409 ? 20.812 12.898 -12.812 1 95.81 409 HIS A C 1
ATOM 3206 O O . HIS A 1 409 ? 20.281 11.836 -13.109 1 95.81 409 HIS A O 1
ATOM 3212 N N . PRO A 1 410 ? 20.359 14.141 -13.086 1 96.94 410 PRO A N 1
ATOM 3213 C CA . PRO A 1 410 ? 18.984 14.219 -13.57 1 96.94 410 PRO A CA 1
ATOM 3214 C C . PRO A 1 410 ? 18.797 13.539 -14.93 1 96.94 410 PRO A C 1
ATOM 3216 O O . PRO A 1 410 ? 19.672 13.617 -15.789 1 96.94 410 PRO A O 1
ATOM 3219 N N . ARG A 1 411 ? 17.734 12.883 -15.07 1 96.19 411 ARG A N 1
ATOM 3220 C CA . ARG A 1 411 ? 17.422 12.172 -16.312 1 96.19 411 ARG A CA 1
ATOM 3221 C C . ARG A 1 411 ? 15.945 12.305 -16.656 1 96.19 411 ARG A C 1
ATOM 3223 O O . ARG A 1 411 ? 15.102 12.508 -15.781 1 96.19 411 ARG A O 1
ATO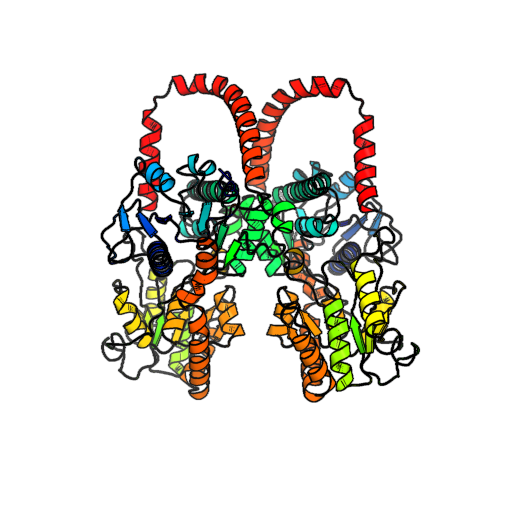M 3230 N N . ARG A 1 412 ? 15.734 12.188 -17.922 1 97.06 412 ARG A N 1
ATOM 3231 C CA . ARG A 1 412 ? 14.344 12.086 -18.375 1 97.06 412 ARG A CA 1
ATOM 3232 C C . ARG A 1 412 ? 13.766 10.711 -18.047 1 97.06 412 ARG A C 1
ATOM 3234 O O . ARG A 1 412 ? 14.508 9.727 -17.938 1 97.06 412 ARG A O 1
ATOM 3241 N N . ALA A 1 413 ? 12.422 10.75 -17.828 1 97.88 413 ALA A N 1
ATOM 3242 C CA . ALA A 1 413 ? 11.789 9.438 -17.688 1 97.88 413 ALA A CA 1
ATOM 3243 C C . ALA A 1 413 ? 12.039 8.57 -18.922 1 97.88 413 ALA A C 1
ATOM 3245 O O . ALA A 1 413 ? 12.102 9.086 -20.047 1 97.88 413 ALA A O 1
ATOM 3246 N N . ALA A 1 414 ? 12.141 7.285 -18.734 1 97.06 414 ALA A N 1
ATOM 3247 C CA . ALA A 1 414 ? 12.461 6.371 -19.812 1 97.06 414 ALA A CA 1
ATOM 3248 C C . ALA A 1 414 ? 11.438 6.484 -20.953 1 97.06 414 ALA A C 1
ATOM 3250 O O . ALA A 1 414 ? 11.773 6.301 -22.125 1 97.06 414 ALA A O 1
ATOM 3251 N N . ASP A 1 415 ? 10.227 6.863 -20.609 1 96.62 415 ASP A N 1
ATOM 3252 C CA . ASP A 1 415 ? 9.18 6.898 -21.625 1 96.62 415 ASP A CA 1
ATOM 3253 C C . ASP A 1 415 ? 8.883 8.336 -22.062 1 96.62 415 ASP A C 1
ATOM 3255 O O . ASP A 1 415 ? 7.824 8.609 -22.625 1 96.62 415 ASP A O 1
ATOM 3259 N N . HIS A 1 416 ? 9.742 9.266 -21.75 1 95.25 416 HIS A N 1
ATOM 3260 C CA . HIS A 1 416 ? 9.531 10.672 -22.078 1 95.25 416 HIS A CA 1
ATOM 3261 C C . HIS A 1 416 ? 9.25 10.859 -23.562 1 95.25 416 HIS A C 1
ATOM 3263 O O . HIS A 1 416 ? 8.32 11.57 -23.938 1 95.25 416 HIS A O 1
ATOM 3269 N N . ASP A 1 417 ? 10.039 10.242 -24.375 1 91.31 417 ASP A N 1
ATOM 3270 C CA . ASP A 1 417 ? 9.906 10.414 -25.812 1 91.31 417 ASP A CA 1
ATOM 3271 C C . ASP A 1 417 ? 8.578 9.852 -26.312 1 91.31 417 ASP A C 1
ATOM 3273 O O . ASP A 1 417 ? 7.969 10.406 -27.219 1 91.31 417 ASP A O 1
ATOM 3277 N N . ARG A 1 418 ? 8.156 8.828 -25.688 1 89.94 418 ARG A N 1
ATOM 3278 C CA . ARG A 1 418 ? 6.871 8.227 -26.031 1 89.94 418 ARG A CA 1
ATOM 3279 C C . ARG A 1 418 ? 5.715 9.156 -25.688 1 89.94 418 ARG A C 1
ATOM 3281 O O . ARG A 1 418 ? 4.746 9.258 -26.453 1 89.94 418 ARG A O 1
ATOM 3288 N N . LEU A 1 419 ? 5.809 9.75 -24.609 1 88.19 419 LEU A N 1
ATOM 3289 C CA . LEU A 1 419 ? 4.777 10.68 -24.141 1 88.19 419 LEU A CA 1
ATOM 3290 C C . LEU A 1 419 ? 4.695 11.891 -25.062 1 88.19 419 LEU A C 1
ATOM 3292 O O . LEU A 1 419 ? 3.602 12.375 -25.375 1 88.19 419 LEU A O 1
ATOM 3296 N N . ALA A 1 420 ? 5.801 12.289 -25.484 1 82.62 420 ALA A N 1
ATOM 3297 C CA . ALA A 1 420 ? 5.863 13.445 -26.375 1 82.62 420 ALA A CA 1
ATOM 3298 C C . ALA A 1 420 ? 5.23 13.125 -27.734 1 82.62 420 ALA A C 1
ATOM 3300 O O . ALA A 1 420 ? 4.527 13.961 -28.312 1 82.62 420 ALA A O 1
ATOM 3301 N N . GLU A 1 421 ? 5.445 11.938 -28.156 1 77.62 421 GLU A N 1
ATOM 3302 C CA . GLU A 1 421 ? 4.875 11.5 -29.422 1 77.62 421 GLU A CA 1
ATOM 3303 C C . GLU A 1 421 ? 3.357 11.367 -29.328 1 77.62 421 GLU A C 1
ATOM 3305 O O . GLU A 1 421 ? 2.637 11.75 -30.25 1 77.62 421 GLU A O 1
ATOM 3310 N N . ALA A 1 422 ? 2.932 10.859 -28.234 1 71.69 422 ALA A N 1
ATOM 3311 C CA . ALA A 1 422 ? 1.496 10.688 -28.031 1 71.69 422 ALA A CA 1
ATOM 3312 C C . ALA A 1 422 ? 0.792 12.039 -27.922 1 71.69 422 ALA A C 1
ATOM 3314 O O . ALA A 1 422 ? -0.321 12.203 -28.438 1 71.69 422 ALA A O 1
ATOM 3315 N N . ALA A 1 423 ? 1.388 12.914 -27.266 1 64 423 ALA A N 1
ATOM 3316 C CA . ALA A 1 423 ? 0.841 14.266 -27.141 1 64 423 ALA A CA 1
ATOM 3317 C C . ALA A 1 423 ? 0.779 14.969 -28.484 1 64 423 ALA A C 1
ATOM 3319 O O . ALA A 1 423 ? -0.181 15.688 -28.766 1 64 423 ALA A O 1
ATOM 3320 N N . GLY A 1 424 ? 1.828 14.727 -29.125 1 50.19 424 GLY A N 1
ATOM 3321 C CA . GLY A 1 424 ? 1.855 15.273 -30.469 1 50.19 424 GLY A CA 1
ATOM 3322 C C . GLY A 1 424 ? 0.792 14.688 -31.375 1 50.19 424 GLY A C 1
ATOM 3323 O O . GLY A 1 424 ? 0.153 15.406 -32.125 1 50.19 424 GLY A O 1
ATOM 3324 N N . ALA A 1 425 ? 0.556 13.43 -31.141 1 44.78 425 ALA A N 1
ATOM 3325 C CA . ALA A 1 425 ? -0.445 12.734 -31.938 1 44.78 425 ALA A CA 1
ATOM 3326 C C . ALA A 1 425 ? -1.857 13.117 -31.5 1 44.78 425 ALA A C 1
ATOM 3328 O O . ALA A 1 425 ? -2.754 13.242 -32.344 1 44.78 425 ALA A O 1
ATOM 3329 N N . ALA A 1 426 ? -1.979 13.234 -30.188 1 49.31 426 ALA A N 1
ATOM 3330 C CA . ALA A 1 426 ? -3.258 13.672 -29.641 1 49.31 426 ALA A CA 1
ATOM 3331 C C . ALA A 1 426 ? -3.535 15.133 -30 1 49.31 426 ALA A C 1
ATOM 3333 O O . ALA A 1 426 ? -4.684 15.516 -30.234 1 49.31 426 ALA A O 1
ATOM 3334 N N . GLY A 1 427 ? -2.508 15.953 -29.734 1 39.38 427 GLY A N 1
ATOM 3335 C CA . GLY A 1 427 ? -2.592 17.344 -30.172 1 39.38 427 GLY A CA 1
ATOM 3336 C C . GLY A 1 427 ? -3.004 17.484 -31.625 1 39.38 427 GLY A C 1
ATOM 3337 O O . GLY A 1 427 ? -3.77 18.391 -31.969 1 39.38 427 GLY A O 1
ATOM 3338 N N . LEU A 1 428 ? -2.443 16.625 -32.406 1 39.06 428 LEU A N 1
ATOM 3339 C CA . LEU A 1 428 ? -2.887 16.625 -33.781 1 39.06 428 LEU A CA 1
ATOM 3340 C C . LEU A 1 428 ? -4.348 16.188 -33.906 1 39.06 428 LEU A C 1
ATOM 3342 O O . LEU A 1 428 ? -5.098 16.719 -34.719 1 39.06 428 LEU A O 1
ATOM 3346 N N . SER A 1 429 ? -4.59 15.227 -33.062 1 37.09 429 SER A N 1
ATOM 3347 C CA . SER A 1 429 ? -5.977 14.773 -33.094 1 37.09 429 SER A CA 1
ATOM 3348 C C . SER A 1 429 ? -6.914 15.797 -32.469 1 37.09 429 SER A C 1
ATOM 3350 O O . SER A 1 429 ? -8 16.062 -32.969 1 37.09 429 SER A O 1
ATOM 3352 N N . LEU A 1 430 ? -6.559 16.266 -31.328 1 35.72 430 LEU A N 1
ATOM 3353 C CA . LEU A 1 430 ? -7.324 17.344 -30.703 1 35.72 430 LEU A CA 1
ATOM 3354 C C . LEU A 1 430 ? -7.25 18.625 -31.562 1 35.72 430 LEU A C 1
ATOM 3356 O O . LEU A 1 430 ? -8.227 19.359 -31.656 1 35.72 430 LEU A O 1
ATOM 3360 N N . ALA A 1 431 ? -6.191 19.031 -32.094 1 34.44 431 ALA A N 1
ATOM 3361 C CA . ALA A 1 431 ? -6.176 20.109 -33.094 1 34.44 431 ALA A CA 1
ATOM 3362 C C . ALA A 1 431 ? -7.133 19.797 -34.25 1 34.44 431 ALA A C 1
ATOM 3364 O O . ALA A 1 431 ? -7.824 20.688 -34.75 1 34.44 431 ALA A O 1
ATOM 3365 N N . ALA A 1 432 ? -7.102 18.531 -34.656 1 34.06 432 ALA A N 1
ATOM 3366 C CA . ALA A 1 432 ? -8.102 18.188 -35.656 1 34.06 432 ALA A CA 1
ATOM 3367 C C . ALA A 1 432 ? -9.508 18.25 -35.062 1 34.06 432 ALA A C 1
ATOM 3369 O O . ALA A 1 432 ? -10.445 18.734 -35.719 1 34.06 432 ALA A O 1
ATOM 3370 N N . ALA A 1 433 ? -9.57 17.906 -33.781 1 33.97 433 ALA A N 1
ATOM 3371 C CA . ALA A 1 433 ? -10.867 17.984 -33.125 1 33.97 433 ALA A CA 1
ATOM 3372 C C . ALA A 1 433 ? -11.188 19.422 -32.688 1 33.97 433 ALA A C 1
ATOM 3374 O O . ALA A 1 433 ? -12.32 19.875 -32.844 1 33.97 433 ALA A O 1
ATOM 3375 N N . ALA A 1 434 ? -10.219 20.109 -32.062 1 34.69 434 ALA A N 1
ATOM 3376 C CA . ALA A 1 434 ? -10.367 21.531 -31.766 1 34.69 434 ALA A CA 1
ATOM 3377 C C . ALA A 1 434 ? -10.594 22.328 -33.062 1 34.69 434 ALA A C 1
ATOM 3379 O O . ALA A 1 434 ? -11.391 23.266 -33.062 1 34.69 434 ALA A O 1
ATOM 3380 N N . ARG A 1 435 ? -9.914 22 -34.094 1 34.41 435 ARG A N 1
ATOM 3381 C CA . ARG A 1 435 ? -10.273 22.625 -35.344 1 34.41 435 ARG A CA 1
ATOM 3382 C C . ARG A 1 435 ? -11.742 22.406 -35.688 1 34.41 435 ARG A C 1
ATOM 3384 O O . ARG A 1 435 ? -12.406 23.297 -36.219 1 34.41 435 ARG A O 1
ATOM 3391 N N . ARG A 1 436 ? -12.141 21.203 -35.281 1 32.88 436 ARG A N 1
ATOM 3392 C CA . ARG A 1 436 ? -13.562 20.984 -35.5 1 32.88 436 ARG A CA 1
ATOM 3393 C C . ARG A 1 436 ? -14.398 21.781 -34.5 1 32.88 436 ARG A C 1
ATOM 3395 O O . ARG A 1 436 ? -15.391 22.406 -34.875 1 32.88 436 ARG A O 1
ATOM 3402 N N . ASP A 1 437 ? -13.945 21.672 -33.188 1 32.91 437 ASP A N 1
ATOM 3403 C CA . ASP A 1 437 ? -14.773 22.375 -32.219 1 32.91 437 ASP A CA 1
ATOM 3404 C C . ASP A 1 437 ? -14.43 23.859 -32.156 1 32.91 437 ASP A C 1
ATOM 3406 O O . ASP A 1 437 ? -15.266 24.688 -31.781 1 32.91 437 ASP A O 1
ATOM 3410 N N . LEU A 1 438 ? -13.188 24.234 -32.406 1 32.78 438 LEU A N 1
ATOM 3411 C CA . LEU A 1 438 ? -12.898 25.656 -32.5 1 32.78 438 LEU A CA 1
ATOM 3412 C C . LEU A 1 438 ? -13.828 26.328 -33.5 1 32.78 438 LEU A C 1
ATOM 3414 O O . LEU A 1 438 ? -14.273 27.453 -33.312 1 32.78 438 LEU A O 1
ATOM 3418 N N . ARG A 1 439 ? -14.156 25.547 -34.531 1 32.59 439 ARG A N 1
ATOM 3419 C CA . ARG A 1 439 ? -15.141 26.219 -35.375 1 32.59 439 ARG A CA 1
ATOM 3420 C C . ARG A 1 439 ? -16.422 26.531 -34.594 1 32.59 439 ARG A C 1
ATOM 3422 O O . ARG A 1 439 ? -17.016 27.594 -34.75 1 32.59 439 ARG A O 1
ATOM 3429 N N . ALA A 1 440 ? -16.703 25.469 -33.719 1 32.12 440 ALA A N 1
ATOM 3430 C CA . ALA A 1 440 ? -17.969 25.703 -33.031 1 32.12 440 ALA A CA 1
ATOM 3431 C C . ALA A 1 440 ? -17.812 26.734 -31.906 1 32.12 440 ALA A C 1
ATOM 3433 O O . ALA A 1 440 ? -18.656 27.609 -31.75 1 32.12 440 ALA A O 1
ATOM 3434 N N . ALA A 1 441 ? -16.688 26.516 -31.125 1 30.83 441 ALA A N 1
ATOM 3435 C CA . ALA A 1 441 ? -16.547 27.375 -29.969 1 30.83 441 ALA A CA 1
ATOM 3436 C C . ALA A 1 441 ? -16.125 28.781 -30.375 1 30.83 441 ALA A C 1
ATOM 3438 O O . ALA A 1 441 ? -16.469 29.766 -29.719 1 30.83 441 ALA A O 1
ATOM 3439 N N . VAL A 1 442 ? -15.367 28.906 -31.438 1 32.78 442 VAL A N 1
ATOM 3440 C CA . VAL A 1 442 ? -15.055 30.266 -31.891 1 32.78 442 VAL A CA 1
ATOM 3441 C C . VAL A 1 442 ? -16.344 31.078 -32.031 1 32.78 442 VAL A C 1
ATOM 3443 O O . VAL A 1 442 ? -16.344 32.281 -31.797 1 32.78 442 VAL A O 1
ATOM 3446 N N . ARG A 1 443 ? -17.391 30.25 -32.375 1 31.22 443 ARG A N 1
ATOM 3447 C CA . ARG A 1 443 ? -18.641 31.016 -32.5 1 31.22 443 ARG A CA 1
ATOM 3448 C C . ARG A 1 443 ? -19.062 31.578 -31.141 1 31.22 443 ARG A C 1
ATOM 3450 O O . ARG A 1 443 ? -19.516 32.719 -31.062 1 31.22 443 ARG A O 1
ATOM 3457 N N . VAL A 1 444 ? -18.891 30.594 -30.125 1 28.47 444 VAL A N 1
ATOM 3458 C CA . VAL A 1 444 ? -19.484 31.062 -28.875 1 28.47 444 VAL A CA 1
ATOM 3459 C C . VAL A 1 444 ? -18.547 32.062 -28.203 1 28.47 444 VAL A C 1
ATOM 3461 O O . VAL A 1 444 ? -19 33.031 -27.562 1 28.47 444 VAL A O 1
ATOM 3464 N N . LEU A 1 445 ? -17.219 31.812 -28.281 1 29.27 445 LEU A N 1
ATOM 3465 C CA . LEU A 1 445 ? -16.266 32.688 -27.609 1 29.27 445 LEU A CA 1
ATOM 3466 C C . LEU A 1 445 ? -16.297 34.094 -28.172 1 29.27 445 LEU A C 1
ATOM 3468 O O . LEU A 1 445 ? -15.789 35.031 -27.562 1 29.27 445 LEU A O 1
ATOM 3472 N N . ARG A 1 446 ? -16.609 34.219 -29.453 1 30.44 446 ARG A N 1
ATOM 3473 C CA . ARG A 1 446 ? -16.609 35.562 -29.953 1 30.44 446 ARG A CA 1
ATOM 3474 C C . ARG A 1 446 ? -17.438 36.5 -29.047 1 30.44 446 ARG A C 1
ATOM 3476 O O . ARG A 1 446 ? -17.312 37.719 -29.109 1 30.44 446 ARG A O 1
ATOM 3483 N N . THR A 1 447 ? -18.609 35.812 -28.641 1 28.12 447 THR A N 1
ATOM 3484 C CA . THR A 1 447 ? -19.406 36.844 -27.953 1 28.12 447 THR A CA 1
ATOM 3485 C C . THR A 1 447 ? -18.781 37.219 -26.609 1 28.12 447 THR A C 1
ATOM 3487 O O . THR A 1 447 ? -18.828 38.375 -26.203 1 28.12 447 THR A O 1
ATOM 3490 N N . ARG A 1 448 ? -18.672 36.188 -25.547 1 29.33 448 ARG A N 1
ATOM 3491 C CA . ARG A 1 448 ? -18.469 36.719 -24.203 1 29.33 448 ARG A CA 1
ATOM 3492 C C . ARG A 1 448 ? -17 37.031 -23.953 1 29.33 448 ARG A C 1
ATOM 3494 O O . ARG A 1 448 ? -16.125 36.281 -24.422 1 29.33 448 ARG A O 1
ATOM 3501 N N . GLY A 1 449 ? -16.516 38.188 -23.812 1 27.23 449 GLY A N 1
ATOM 3502 C CA . GLY A 1 449 ? -15.266 38.938 -23.703 1 27.23 449 GLY A CA 1
ATOM 3503 C C . GLY A 1 449 ? -14.25 38.25 -22.812 1 27.23 449 GLY A C 1
ATOM 3504 O O . GLY A 1 449 ? -14.594 37.344 -22.062 1 27.23 449 GLY A O 1
ATOM 3505 N N . VAL A 1 450 ? -12.891 38.312 -23.062 1 30.38 450 VAL A N 1
ATOM 3506 C CA . VAL A 1 450 ? -11.609 37.906 -22.516 1 30.38 450 VAL A CA 1
ATOM 3507 C C . VAL A 1 450 ? -11.594 38.125 -21 1 30.38 450 VAL A C 1
ATOM 3509 O O . VAL A 1 450 ? -10.695 37.625 -20.312 1 30.38 450 VAL A O 1
ATOM 3512 N N . LYS A 1 451 ? -12.406 39.031 -20.375 1 32.91 451 LYS A N 1
ATOM 3513 C CA . LYS A 1 451 ? -12.305 39.469 -19 1 32.91 451 LYS A CA 1
ATOM 3514 C C . LYS A 1 451 ? -12.648 38.344 -18.016 1 32.91 451 LYS A C 1
ATOM 3516 O O . LYS A 1 451 ? -12.297 38.438 -16.844 1 32.91 451 LYS A O 1
ATOM 3521 N N . GLY A 1 452 ? -13.375 37.375 -18.516 1 29.81 452 GLY A N 1
ATOM 3522 C CA . GLY A 1 452 ? -13.883 36.344 -17.609 1 29.81 452 GLY A CA 1
ATOM 3523 C C . GLY A 1 452 ? -12.82 35.375 -17.156 1 29.81 452 GLY A C 1
ATOM 3524 O O . GLY A 1 452 ? -13.047 34.594 -16.234 1 29.81 452 GLY A O 1
ATOM 3525 N N . VAL A 1 453 ? -11.789 35.219 -17.906 1 30.62 453 VAL A N 1
ATOM 3526 C CA . VAL A 1 453 ? -10.836 34.156 -17.531 1 30.62 453 VAL A CA 1
ATOM 3527 C C . VAL A 1 453 ? -9.969 34.656 -16.375 1 30.62 453 VAL A C 1
ATOM 3529 O O . VAL A 1 453 ? -9.641 33.875 -15.477 1 30.62 453 VAL A O 1
ATOM 3532 N N . ALA A 1 454 ? -9.508 35.938 -16.234 1 32.28 454 ALA A N 1
ATOM 3533 C CA . ALA A 1 454 ? -8.648 36.438 -15.156 1 32.28 454 ALA A CA 1
ATOM 3534 C C . ALA A 1 454 ? -9.352 36.344 -13.805 1 32.28 454 ALA A C 1
ATOM 3536 O O . ALA A 1 454 ? -8.727 36 -12.797 1 32.28 454 ALA A O 1
ATOM 3537 N N . ASP A 1 455 ? -10.617 36.719 -13.656 1 33.56 455 ASP A N 1
ATOM 3538 C CA . ASP A 1 455 ? -11.336 36.656 -12.383 1 33.56 455 ASP A CA 1
ATOM 3539 C C . ASP A 1 455 ? -11.461 35.219 -11.875 1 33.56 455 ASP A C 1
ATOM 3541 O O . ASP A 1 455 ? -11.453 35 -10.664 1 33.56 455 ASP A O 1
ATOM 3545 N N . LYS A 1 456 ? -11.383 34.219 -12.656 1 30.81 456 LYS A N 1
ATOM 3546 C CA . LYS A 1 456 ? -11.516 32.844 -12.234 1 30.81 456 LYS A CA 1
ATOM 3547 C C . LYS A 1 456 ? -10.211 32.312 -11.641 1 30.81 456 LYS A C 1
ATOM 3549 O O . LYS A 1 456 ? -10.219 31.453 -10.766 1 30.81 456 LYS A O 1
ATOM 3554 N N . ILE A 1 457 ? -9.055 32.75 -12.117 1 34.97 457 ILE A N 1
ATOM 3555 C CA . ILE A 1 457 ? -7.797 32.375 -11.484 1 34.97 457 ILE A CA 1
ATOM 3556 C C . ILE A 1 457 ? -7.707 33 -10.102 1 34.97 457 ILE A C 1
ATOM 3558 O O . ILE A 1 457 ? -7.34 32.344 -9.125 1 34.97 457 ILE A O 1
ATOM 3562 N N . SER A 1 458 ? -8.016 34.375 -9.922 1 32.91 458 SER A N 1
ATOM 3563 C CA . SER A 1 458 ? -7.996 35 -8.609 1 32.91 458 SER A CA 1
ATOM 3564 C C . SER A 1 458 ? -9.016 34.375 -7.668 1 32.91 458 SER A C 1
ATOM 3566 O O . SER A 1 458 ? -8.758 34.219 -6.473 1 32.91 458 SER A O 1
ATOM 3568 N N . TRP A 1 459 ? -10.266 34.062 -8.086 1 33.16 459 TRP A N 1
ATOM 3569 C CA . TRP A 1 459 ? -11.266 33.406 -7.238 1 33.16 459 TRP A CA 1
ATOM 3570 C C . TRP A 1 459 ? -10.828 32 -6.852 1 33.16 459 TRP A C 1
ATOM 3572 O O . TRP A 1 459 ? -10.93 31.609 -5.688 1 33.16 459 TRP A O 1
ATOM 3582 N N . ARG A 1 460 ? -10.234 31.219 -7.73 1 32.66 460 ARG A N 1
ATOM 3583 C CA . ARG A 1 460 ? -9.773 29.875 -7.379 1 32.66 460 ARG A CA 1
ATOM 3584 C C . ARG A 1 460 ? -8.609 29.953 -6.395 1 32.66 460 ARG A C 1
ATOM 3586 O O . ARG A 1 460 ? -8.531 29.141 -5.469 1 32.66 460 ARG A O 1
ATOM 3593 N N . LEU A 1 461 ? -7.68 30.844 -6.559 1 33.72 461 LEU A N 1
ATOM 3594 C CA . LEU A 1 461 ? -6.617 31.078 -5.586 1 33.72 461 LEU A CA 1
ATOM 3595 C C . LEU A 1 461 ? -7.184 31.672 -4.297 1 33.72 461 LEU A C 1
ATOM 3597 O O . LEU A 1 461 ? -6.711 31.359 -3.205 1 33.72 461 LEU A O 1
ATOM 3601 N N . ALA A 1 462 ? -8.109 32.562 -4.328 1 31.78 462 ALA A N 1
ATOM 3602 C CA . ALA A 1 462 ? -8.734 33.188 -3.16 1 31.78 462 ALA A CA 1
ATOM 3603 C C . ALA A 1 462 ? -9.586 32.188 -2.402 1 31.78 462 ALA A C 1
ATOM 3605 O O . ALA A 1 462 ? -9.766 32.281 -1.188 1 31.78 462 ALA A O 1
ATOM 3606 N N . ARG A 1 463 ? -10.297 31.281 -3.102 1 30.88 463 ARG A N 1
ATOM 3607 C CA . ARG A 1 463 ? -11.109 30.312 -2.377 1 30.88 463 ARG A CA 1
ATOM 3608 C C . ARG A 1 463 ? -10.242 29.281 -1.675 1 30.88 463 ARG A C 1
ATOM 3610 O O . ARG A 1 463 ? -10.727 28.5 -0.847 1 30.88 463 ARG A O 1
ATOM 3617 N N . TYR A 1 464 ? -9.094 29 -2.191 1 28.94 464 TYR A N 1
ATOM 3618 C CA . TYR A 1 464 ? -8.188 28.234 -1.34 1 28.94 464 TYR A CA 1
ATOM 3619 C C . TYR A 1 464 ? -7.656 29.094 -0.203 1 28.94 464 TYR A C 1
ATOM 3621 O O . TYR A 1 464 ? -6.926 28.609 0.663 1 28.94 464 TYR A O 1
ATOM 3629 N N . ARG A 1 465 ? -7.688 30.438 -0.332 1 26.97 465 ARG A N 1
ATOM 3630 C CA . ARG A 1 465 ? -7.297 31.297 0.776 1 26.97 465 ARG A CA 1
ATOM 3631 C C . ARG A 1 465 ? -8.375 31.344 1.85 1 26.97 465 ARG A C 1
ATOM 3633 O O . ARG A 1 465 ? -8.203 31.969 2.893 1 26.97 465 ARG A O 1
ATOM 3640 N N . ARG A 1 466 ? -9.727 31.078 1.386 1 25.59 466 ARG A N 1
ATOM 3641 C CA . ARG A 1 466 ? -10.602 30.984 2.553 1 25.59 466 ARG A CA 1
ATOM 3642 C C . ARG A 1 466 ? -10.555 29.594 3.154 1 25.59 466 ARG A C 1
ATOM 3644 O O . ARG A 1 466 ? -10.609 28.594 2.428 1 25.59 466 ARG A O 1
ATOM 3651 N N . MET B 1 1 ? -60.969 -2.77 0.89 1 28.72 1 MET B N 1
ATOM 3652 C CA . MET B 1 1 ? -60 -3.863 0.878 1 28.72 1 MET B CA 1
ATOM 3653 C C . MET B 1 1 ? -58.594 -3.328 0.877 1 28.72 1 MET B C 1
ATOM 3655 O O . MET B 1 1 ? -58.219 -2.529 0.013 1 28.72 1 MET B O 1
ATOM 3659 N N . PRO B 1 2 ? -57.781 -3.268 1.993 1 30.84 2 PRO B N 1
ATOM 3660 C CA . PRO B 1 2 ? -56.594 -2.441 2.223 1 30.84 2 PRO B CA 1
ATOM 3661 C C . PRO B 1 2 ? -55.406 -2.867 1.364 1 30.84 2 PRO B C 1
ATOM 3663 O O . PRO B 1 2 ? -55.219 -4.059 1.096 1 30.84 2 PRO B O 1
ATOM 3666 N N . GLN B 1 3 ? -55.094 -2.029 0.269 1 31.19 3 GLN B N 1
ATOM 3667 C CA . GLN B 1 3 ? -54.062 -2.217 -0.751 1 31.19 3 GLN B CA 1
ATOM 3668 C C . GLN B 1 3 ? -52.719 -2.543 -0.119 1 31.19 3 GLN B C 1
ATOM 3670 O O . GLN B 1 3 ? -52.344 -1.986 0.922 1 31.19 3 GLN B O 1
ATOM 3675 N N . ASP B 1 4 ? -52.219 -3.807 -0.377 1 33.84 4 ASP B N 1
ATOM 3676 C CA . ASP B 1 4 ? -50.969 -4.387 0.106 1 33.84 4 ASP B CA 1
ATOM 3677 C C . ASP B 1 4 ? -49.812 -3.422 -0.098 1 33.84 4 ASP B C 1
ATOM 3679 O O . ASP B 1 4 ? -49.688 -2.814 -1.163 1 33.84 4 ASP B O 1
ATOM 3683 N N . PRO B 1 5 ? -49.219 -2.838 0.97 1 36.06 5 PRO B N 1
ATOM 3684 C CA . PRO B 1 5 ? -48.188 -1.81 0.865 1 36.06 5 PRO B CA 1
ATOM 3685 C C . PRO B 1 5 ? -47.094 -2.18 -0.129 1 36.06 5 PRO B C 1
ATOM 3687 O O . PRO B 1 5 ? -46.781 -3.363 -0.313 1 36.06 5 PRO B O 1
ATOM 3690 N N . ALA B 1 6 ? -46.844 -1.384 -1.18 1 33.59 6 ALA B N 1
ATOM 3691 C CA . ALA B 1 6 ? -45.906 -1.382 -2.295 1 33.59 6 ALA B CA 1
ATOM 3692 C C . ALA B 1 6 ? -44.5 -1.682 -1.814 1 33.59 6 ALA B C 1
ATOM 3694 O O . ALA B 1 6 ? -43.969 -1.007 -0.92 1 33.59 6 ALA B O 1
ATOM 3695 N N . GLN B 1 7 ? -44 -2.971 -1.953 1 35.28 7 GLN B N 1
ATOM 3696 C CA . GLN B 1 7 ? -42.656 -3.42 -1.671 1 35.28 7 GLN B CA 1
ATOM 3697 C C . GLN B 1 7 ? -41.625 -2.449 -2.24 1 35.28 7 GLN B C 1
ATOM 3699 O O . GLN B 1 7 ? -41.688 -2.062 -3.408 1 35.28 7 GLN B O 1
ATOM 3704 N N . ASP B 1 8 ? -41 -1.577 -1.458 1 34.66 8 ASP B N 1
ATOM 3705 C CA . ASP B 1 8 ? -40.031 -0.542 -1.846 1 34.66 8 ASP B CA 1
ATOM 3706 C C . ASP B 1 8 ? -38.938 -1.112 -2.742 1 34.66 8 ASP B C 1
ATOM 3708 O O . ASP B 1 8 ? -38.25 -2.055 -2.357 1 34.66 8 ASP B O 1
ATOM 3712 N N . PRO B 1 9 ? -38.906 -0.97 -4.02 1 40.06 9 PRO B N 1
ATOM 3713 C CA . PRO B 1 9 ? -37.969 -1.491 -5.031 1 40.06 9 PRO B CA 1
ATOM 3714 C C . PRO B 1 9 ? -36.531 -1.355 -4.613 1 40.06 9 PRO B C 1
ATOM 3716 O O . PRO B 1 9 ? -35.625 -1.898 -5.277 1 40.06 9 PRO B O 1
ATOM 3719 N N . GLY B 1 10 ? -36.094 -0.385 -3.82 1 39.44 10 GLY B N 1
ATOM 3720 C CA . GLY B 1 10 ? -34.719 -0.085 -3.486 1 39.44 10 GLY B CA 1
ATOM 3721 C C . GLY B 1 10 ? -34.125 -1.05 -2.477 1 39.44 10 GLY B C 1
ATOM 3722 O O . GLY B 1 10 ? -32.969 -0.892 -2.061 1 39.44 10 GLY B O 1
ATOM 3723 N N . ARG B 1 11 ? -35 -1.66 -1.67 1 44.56 11 ARG B N 1
ATOM 3724 C CA . ARG B 1 11 ? -34.438 -2.463 -0.589 1 44.56 11 ARG B CA 1
ATOM 3725 C C . ARG B 1 11 ? -33.844 -3.752 -1.127 1 44.56 11 ARG B C 1
ATOM 3727 O O . ARG B 1 11 ? -34.5 -4.527 -1.81 1 44.56 11 ARG B O 1
ATOM 3734 N N . ALA B 1 12 ? -32.469 -3.941 -1.127 1 51.56 12 ALA B N 1
ATOM 3735 C CA . ALA B 1 12 ? -31.734 -5.137 -1.554 1 51.56 12 ALA B CA 1
ATOM 3736 C C . ALA B 1 12 ? -32.406 -6.402 -1.02 1 51.56 12 ALA B C 1
ATOM 3738 O O . ALA B 1 12 ? -32.781 -6.461 0.15 1 51.56 12 ALA B O 1
ATOM 3739 N N . PRO B 1 13 ? -32.875 -7.301 -1.857 1 55.12 13 PRO B N 1
ATOM 3740 C CA . PRO B 1 13 ? -33.5 -8.539 -1.382 1 55.12 13 PRO B CA 1
ATOM 3741 C C . PRO B 1 13 ? -32.656 -9.25 -0.324 1 55.12 13 PRO B C 1
ATOM 3743 O O . PRO B 1 13 ? -31.438 -9.344 -0.455 1 55.12 13 PRO B O 1
ATOM 3746 N N . THR B 1 14 ? -33.156 -9.242 0.91 1 65.44 14 THR B N 1
ATOM 3747 C CA . THR B 1 14 ? -32.688 -10.031 2.043 1 65.44 14 THR B CA 1
ATOM 3748 C C . THR B 1 14 ? -33 -11.508 1.851 1 65.44 14 THR B C 1
ATOM 3750 O O . THR B 1 14 ? -34.156 -11.867 1.624 1 65.44 14 THR B O 1
ATOM 3753 N N . GLY B 1 15 ? -32.156 -12.391 0.973 1 80.44 15 GLY B N 1
ATOM 3754 C CA . GLY B 1 15 ? -32.281 -13.836 0.82 1 80.44 15 GLY B CA 1
ATOM 3755 C C . GLY B 1 15 ? -31.25 -14.422 -0.123 1 80.44 15 GLY B C 1
ATOM 3756 O O . GLY B 1 15 ? -30.312 -13.734 -0.522 1 80.44 15 GLY B O 1
ATOM 3757 N N . PRO B 1 16 ? -31.5 -15.719 -0.364 1 92.88 16 PRO B N 1
ATOM 3758 C CA . PRO B 1 16 ? -30.578 -16.391 -1.295 1 92.88 16 PRO B CA 1
ATOM 3759 C C . PRO B 1 16 ? -30.562 -15.734 -2.674 1 92.88 16 PRO B C 1
ATOM 3761 O O . PRO B 1 16 ? -31.609 -15.32 -3.18 1 92.88 16 PRO B O 1
ATOM 3764 N N . GLN B 1 17 ? -29.375 -15.438 -3.191 1 96.81 17 GLN B N 1
ATOM 3765 C CA . GLN B 1 17 ? -29.141 -14.82 -4.492 1 96.81 17 GLN B CA 1
ATOM 3766 C C . GLN B 1 17 ? -28.828 -15.867 -5.555 1 96.81 17 GLN B C 1
ATOM 3768 O O . GLN B 1 17 ? -28.406 -16.984 -5.238 1 96.81 17 GLN B O 1
ATOM 3773 N N . ARG B 1 18 ? -29.203 -15.555 -6.84 1 98.12 18 ARG B N 1
ATOM 3774 C CA . ARG B 1 18 ? -28.656 -16.25 -7.988 1 98.12 18 ARG B CA 1
ATOM 3775 C C . ARG B 1 18 ? -27.312 -15.656 -8.398 1 98.12 18 ARG B C 1
ATOM 3777 O O . ARG B 1 18 ? -27.234 -14.508 -8.828 1 98.12 18 ARG B O 1
ATOM 3784 N N . ILE B 1 19 ? -26.219 -16.453 -8.211 1 98.81 19 ILE B N 1
ATOM 3785 C CA . ILE B 1 19 ? -24.875 -15.922 -8.406 1 98.81 19 ILE B CA 1
ATOM 3786 C C . ILE B 1 19 ? -24.188 -16.641 -9.57 1 98.81 19 ILE B C 1
ATOM 3788 O O . ILE B 1 19 ? -24.141 -17.875 -9.602 1 98.81 19 ILE B O 1
ATOM 3792 N N . LEU B 1 20 ? -23.703 -15.883 -10.523 1 98.81 20 LEU B N 1
ATOM 3793 C CA . LEU B 1 20 ? -22.922 -16.391 -11.641 1 98.81 20 LEU B CA 1
ATOM 3794 C C . LEU B 1 20 ? -21.438 -16.094 -11.445 1 98.81 20 LEU B C 1
ATOM 3796 O O . LEU B 1 20 ? -21.062 -14.93 -11.305 1 98.81 20 LEU B O 1
ATOM 3800 N N . VAL B 1 21 ? -20.625 -17.125 -11.359 1 98.81 21 VAL B N 1
ATOM 3801 C CA . VAL B 1 21 ? -19.172 -17 -11.344 1 98.81 21 VAL B CA 1
ATOM 3802 C C . VAL B 1 21 ? -18.594 -17.375 -12.703 1 98.81 21 VAL B C 1
ATOM 3804 O O . VAL B 1 21 ? -18.922 -18.438 -13.234 1 98.81 21 VAL B O 1
ATOM 3807 N N . VAL B 1 22 ? -17.766 -16.484 -13.258 1 98.44 22 VAL B N 1
ATOM 3808 C CA . VAL B 1 22 ? -17.266 -16.703 -14.617 1 98.44 22 VAL B CA 1
ATOM 3809 C C . VAL B 1 22 ? -15.75 -16.828 -14.602 1 98.44 22 VAL B C 1
ATOM 3811 O O . VAL B 1 22 ? -15.062 -15.992 -14.008 1 98.44 22 VAL B O 1
ATOM 3814 N N . THR B 1 23 ? -15.195 -17.828 -15.227 1 96.06 23 THR B N 1
ATOM 3815 C CA . THR B 1 23 ? -13.75 -17.984 -15.367 1 96.06 23 THR B CA 1
ATOM 3816 C C . THR B 1 23 ? -13.375 -18.297 -16.812 1 96.06 23 THR B C 1
ATOM 3818 O O . THR B 1 23 ? -14.219 -18.719 -17.594 1 96.06 23 THR B O 1
ATOM 3821 N N . LEU B 1 24 ? -12.203 -17.922 -17.156 1 94.19 24 LEU B N 1
ATOM 3822 C CA . LEU B 1 24 ? -11.688 -18.203 -18.5 1 94.19 24 LEU B CA 1
ATOM 3823 C C . LEU B 1 24 ? -10.805 -19.453 -18.484 1 94.19 24 LEU B C 1
ATOM 3825 O O . LEU B 1 24 ? -10.352 -19.922 -19.531 1 94.19 24 LEU B O 1
ATOM 3829 N N . ASP B 1 25 ? -10.641 -20.047 -17.328 1 91.25 25 ASP B N 1
ATOM 3830 C CA . ASP B 1 25 ? -9.695 -21.156 -17.156 1 91.25 25 ASP B CA 1
ATOM 3831 C C . ASP B 1 25 ? -10.422 -22.5 -17.203 1 91.25 25 ASP B C 1
ATOM 3833 O O . ASP B 1 25 ? -11.625 -22.578 -16.953 1 91.25 25 ASP B O 1
ATOM 3837 N N . THR B 1 26 ? -9.633 -23.5 -17.484 1 90.69 26 THR B N 1
ATOM 3838 C CA . THR B 1 26 ? -10.141 -24.859 -17.562 1 90.69 26 THR B CA 1
ATOM 3839 C C . THR B 1 26 ? -10.555 -25.359 -16.188 1 90.69 26 THR B C 1
ATOM 3841 O O . THR B 1 26 ? -9.852 -25.141 -15.203 1 90.69 26 THR B O 1
ATOM 3844 N N . LEU B 1 27 ? -11.75 -25.984 -16.172 1 92.19 27 LEU B N 1
ATOM 3845 C CA . LEU B 1 27 ? -12.227 -26.641 -14.961 1 92.19 27 LEU B CA 1
ATOM 3846 C C . LEU B 1 27 ? -12.102 -28.156 -15.086 1 92.19 27 LEU B C 1
ATOM 3848 O O . LEU B 1 27 ? -12.906 -28.812 -15.758 1 92.19 27 LEU B O 1
ATOM 3852 N N . GLY B 1 28 ? -11.062 -28.672 -14.539 1 87.75 28 GLY B N 1
ATOM 3853 C CA . GLY B 1 28 ? -10.781 -30.109 -14.586 1 87.75 28 GLY B CA 1
ATOM 3854 C C . GLY B 1 28 ? -10.062 -30.609 -13.344 1 87.75 28 GLY B C 1
ATOM 3855 O O . GLY B 1 28 ? -10.203 -30.047 -12.266 1 87.75 28 GLY B O 1
ATOM 3856 N N . GLU B 1 29 ? -9.453 -31.734 -13.508 1 77.62 29 GLU B N 1
ATOM 3857 C CA . GLU B 1 29 ? -8.695 -32.312 -12.398 1 77.62 29 GLU B CA 1
ATOM 3858 C C . GLU B 1 29 ? -7.492 -31.453 -12.047 1 77.62 29 GLU B C 1
ATOM 3860 O O . GLU B 1 29 ? -7.137 -31.328 -10.867 1 77.62 29 GLU B O 1
ATOM 3865 N N . ARG B 1 30 ? -6.941 -30.922 -13.07 1 74.69 30 ARG B N 1
ATOM 3866 C CA . ARG B 1 30 ? -5.836 -29.984 -12.898 1 74.69 30 ARG B CA 1
ATOM 3867 C C . ARG B 1 30 ? -6.281 -28.562 -13.164 1 74.69 30 ARG B C 1
ATOM 3869 O O . ARG B 1 30 ? -6.691 -28.234 -14.281 1 74.69 30 ARG B O 1
ATOM 3876 N N . MET B 1 31 ? -6.293 -27.828 -12.133 1 79.5 31 MET B N 1
ATOM 3877 C CA . MET B 1 31 ? -6.738 -26.453 -12.273 1 79.5 31 MET B CA 1
ATOM 3878 C C . MET B 1 31 ? -5.633 -25.469 -11.883 1 79.5 31 MET B C 1
ATOM 3880 O O . MET B 1 31 ? -4.906 -25.719 -10.914 1 79.5 31 MET B O 1
ATOM 3884 N N . ALA B 1 32 ? -5.582 -24.375 -12.641 1 77.12 32 ALA B N 1
ATOM 3885 C CA . ALA B 1 32 ? -4.684 -23.281 -12.289 1 77.12 32 ALA B CA 1
ATOM 3886 C C . ALA B 1 32 ? -5.297 -22.391 -11.203 1 77.12 32 ALA B C 1
ATOM 3888 O O . ALA B 1 32 ? -6.422 -22.641 -10.766 1 77.12 32 ALA B O 1
ATOM 3889 N N . GLY B 1 33 ? -4.594 -21.406 -10.773 1 82.25 33 GLY B N 1
ATOM 3890 C CA . GLY B 1 33 ? -4.957 -20.531 -9.672 1 82.25 33 GLY B CA 1
ATOM 3891 C C . GLY B 1 33 ? -6.332 -19.906 -9.828 1 82.25 33 GLY B C 1
ATOM 3892 O O . GLY B 1 33 ? -7.191 -20.062 -8.953 1 82.25 33 GLY B O 1
ATOM 3893 N N . PRO B 1 34 ? -6.52 -19.281 -10.961 1 88.56 34 PRO B N 1
ATOM 3894 C CA . PRO B 1 34 ? -7.812 -18.625 -11.148 1 88.56 34 PRO B CA 1
ATOM 3895 C C . PRO B 1 34 ? -8.984 -19.609 -11.156 1 88.56 34 PRO B C 1
ATOM 3897 O O . PRO B 1 34 ? -10.062 -19.297 -10.656 1 88.56 34 PRO B O 1
ATOM 3900 N N . ALA B 1 35 ? -8.766 -20.797 -11.734 1 90.06 35 ALA B N 1
ATOM 3901 C CA . ALA B 1 35 ? -9.812 -21.812 -11.734 1 90.06 35 ALA B CA 1
ATOM 3902 C C . ALA B 1 35 ? -10.102 -22.297 -10.32 1 90.06 35 ALA B C 1
ATOM 3904 O O . ALA B 1 35 ? -11.266 -22.484 -9.953 1 90.06 35 ALA B O 1
ATOM 3905 N N . ILE B 1 36 ? -9.062 -22.531 -9.602 1 88.56 36 ILE B N 1
ATOM 3906 C CA . ILE B 1 36 ? -9.227 -22.953 -8.219 1 88.56 36 ILE B CA 1
ATOM 3907 C C . ILE B 1 36 ? -10.008 -21.891 -7.438 1 88.56 36 ILE B C 1
ATOM 3909 O O . ILE B 1 36 ? -10.922 -22.219 -6.68 1 88.56 36 ILE B O 1
ATOM 3913 N N . ARG B 1 37 ? -9.625 -20.688 -7.602 1 94.44 37 ARG B N 1
ATOM 3914 C CA . ARG B 1 37 ? -10.273 -19.578 -6.902 1 94.44 37 ARG B CA 1
ATOM 3915 C C . ARG B 1 37 ? -11.75 -19.516 -7.258 1 94.44 37 ARG B C 1
ATOM 3917 O O . ARG B 1 37 ? -12.602 -19.391 -6.375 1 94.44 37 ARG B O 1
ATOM 3924 N N . ALA B 1 38 ? -12.07 -19.641 -8.531 1 96.69 38 ALA B N 1
ATOM 3925 C CA . ALA B 1 38 ? -13.469 -19.625 -8.969 1 96.69 38 ALA B CA 1
ATOM 3926 C C . ALA B 1 38 ? -14.25 -20.766 -8.328 1 96.69 38 ALA B C 1
ATOM 3928 O O . ALA B 1 38 ? -15.391 -20.578 -7.895 1 96.69 38 ALA B O 1
ATOM 3929 N N . TRP B 1 39 ? -13.633 -21.859 -8.281 1 94.75 39 TRP B N 1
ATOM 3930 C CA . TRP B 1 39 ? -14.273 -23.031 -7.711 1 94.75 39 TRP B CA 1
ATOM 3931 C C . TRP B 1 39 ? -14.57 -22.828 -6.23 1 94.75 39 TRP B C 1
ATOM 3933 O O . TRP B 1 39 ? -15.68 -23.094 -5.766 1 94.75 39 TRP B O 1
ATOM 3943 N N . GLU B 1 40 ? -13.578 -22.344 -5.512 1 94.25 40 GLU B N 1
ATOM 3944 C CA . GLU B 1 40 ? -13.711 -22.172 -4.066 1 94.25 40 GLU B CA 1
ATOM 3945 C C . GLU B 1 40 ? -14.711 -21.078 -3.725 1 94.25 40 GLU B C 1
ATOM 3947 O O . GLU B 1 40 ? -15.445 -21.172 -2.738 1 94.25 40 GLU B O 1
ATOM 3952 N N . ILE B 1 41 ? -14.711 -20.062 -4.465 1 98 41 ILE B N 1
ATOM 3953 C CA . ILE B 1 41 ? -15.711 -19.016 -4.312 1 98 41 ILE B CA 1
ATOM 3954 C C . ILE B 1 41 ? -17.109 -19.609 -4.488 1 98 41 ILE B C 1
ATOM 3956 O O . ILE B 1 41 ? -17.984 -19.391 -3.654 1 98 41 ILE B O 1
ATOM 3960 N N . SER B 1 42 ? -17.281 -20.391 -5.559 1 98.19 42 SER B N 1
ATOM 3961 C CA . SER B 1 42 ? -18.562 -21.016 -5.848 1 98.19 42 SER B CA 1
ATOM 3962 C C . SER B 1 42 ? -19 -21.938 -4.719 1 98.19 42 SER B C 1
ATOM 3964 O O . SER B 1 42 ? -20.156 -21.891 -4.277 1 98.19 42 SER B O 1
ATOM 3966 N N . ALA B 1 43 ? -18.094 -22.703 -4.293 1 96.69 43 ALA B N 1
ATOM 3967 C CA . ALA B 1 43 ? -18.391 -23.656 -3.23 1 96.69 43 ALA B CA 1
ATOM 3968 C C . ALA B 1 43 ? -18.828 -22.938 -1.954 1 96.69 43 ALA B C 1
ATOM 3970 O O . ALA B 1 43 ? -19.797 -23.328 -1.311 1 96.69 43 ALA B O 1
ATOM 3971 N N . ARG B 1 44 ? -18.109 -21.938 -1.575 1 96.94 44 ARG B N 1
ATOM 3972 C CA . ARG B 1 44 ? -18.406 -21.203 -0.343 1 96.94 44 ARG B CA 1
ATOM 3973 C C . ARG B 1 44 ? -19.75 -20.484 -0.432 1 96.94 44 ARG B C 1
ATOM 3975 O O . ARG B 1 44 ? -20.516 -20.484 0.526 1 96.94 44 ARG B O 1
ATOM 3982 N N . LEU B 1 45 ? -19.969 -19.859 -1.531 1 98.19 45 LEU B N 1
ATOM 3983 C CA . LEU B 1 45 ? -21.234 -19.141 -1.71 1 98.19 45 LEU B CA 1
ATOM 3984 C C . LEU B 1 45 ? -22.406 -20.109 -1.723 1 98.19 45 LEU B C 1
ATOM 3986 O O . LEU B 1 45 ? -23.484 -19.797 -1.192 1 98.19 45 LEU B O 1
ATOM 3990 N N . ALA B 1 46 ? -22.234 -21.281 -2.328 1 97.94 46 ALA B N 1
ATOM 3991 C CA . ALA B 1 46 ? -23.266 -22.312 -2.295 1 97.94 46 ALA B CA 1
ATOM 3992 C C . ALA B 1 46 ? -23.531 -22.766 -0.866 1 97.94 46 ALA B C 1
ATOM 3994 O O . ALA B 1 46 ? -24.688 -22.969 -0.475 1 97.94 46 ALA B O 1
ATOM 3995 N N . ALA B 1 47 ? -22.516 -22.922 -0.151 1 96 47 ALA B N 1
ATOM 3996 C CA . ALA B 1 47 ? -22.625 -23.359 1.24 1 96 47 ALA B CA 1
ATOM 3997 C C . ALA B 1 47 ? -23.391 -22.328 2.072 1 96 47 ALA B C 1
ATOM 3999 O O . ALA B 1 47 ? -24.016 -22.672 3.068 1 96 47 ALA B O 1
ATOM 4000 N N . GLU B 1 48 ? -23.344 -21.109 1.684 1 95.69 48 GLU B N 1
ATOM 4001 C CA . GLU B 1 48 ? -24.062 -20.031 2.375 1 95.69 48 GLU B CA 1
ATOM 4002 C C . GLU B 1 48 ? -25.531 -20.016 1.977 1 95.69 48 GLU B C 1
ATOM 4004 O O . GLU B 1 48 ? -26.297 -19.172 2.469 1 95.69 48 GLU B O 1
ATOM 4009 N N . GLY B 1 49 ? -25.938 -20.812 1.021 1 96.12 49 GLY B N 1
ATOM 4010 C CA . GLY B 1 49 ? -27.344 -20.953 0.696 1 96.12 49 GLY B CA 1
ATOM 4011 C C . GLY B 1 49 ? -27.734 -20.297 -0.618 1 96.12 49 GLY B C 1
ATOM 4012 O O . GLY B 1 49 ? -28.891 -20.344 -1.022 1 96.12 49 GLY B O 1
ATOM 4013 N N . HIS B 1 50 ? -26.766 -19.766 -1.348 1 98.12 50 HIS B N 1
ATOM 4014 C CA . HIS B 1 50 ? -27.062 -19.125 -2.623 1 98.12 50 HIS B CA 1
ATOM 4015 C C . HIS B 1 50 ? -27.172 -20.156 -3.748 1 98.12 50 HIS B C 1
ATOM 4017 O O . HIS B 1 50 ? -26.688 -21.281 -3.613 1 98.12 50 HIS B O 1
ATOM 4023 N N . ARG B 1 51 ? -27.891 -19.828 -4.801 1 98.19 51 ARG B N 1
ATOM 4024 C CA . ARG B 1 51 ? -27.875 -20.594 -6.039 1 98.19 51 ARG B CA 1
ATOM 4025 C C . ARG B 1 51 ? -26.719 -20.172 -6.945 1 98.19 51 ARG B C 1
ATOM 4027 O O . ARG B 1 51 ? -26.812 -19.125 -7.602 1 98.19 51 ARG B O 1
ATOM 4034 N N . VAL B 1 52 ? -25.75 -21.062 -7.016 1 98.69 52 VAL B N 1
ATOM 4035 C CA . VAL B 1 52 ? -24.516 -20.656 -7.672 1 98.69 52 VAL B CA 1
ATOM 4036 C C . VAL B 1 52 ? -24.344 -21.422 -8.977 1 98.69 52 VAL B C 1
ATOM 4038 O O . VAL B 1 52 ? -24.594 -22.641 -9.023 1 98.69 52 VAL B O 1
ATOM 4041 N N . ARG B 1 53 ? -24 -20.75 -9.992 1 98.5 53 ARG B N 1
ATOM 4042 C CA . ARG B 1 53 ? -23.578 -21.312 -11.266 1 98.5 53 ARG B CA 1
ATOM 4043 C C . ARG B 1 53 ? -22.172 -20.859 -11.633 1 98.5 53 ARG B C 1
ATOM 4045 O O . ARG B 1 53 ? -21.875 -19.656 -11.625 1 98.5 53 ARG B O 1
ATOM 4052 N N . LEU B 1 54 ? -21.297 -21.812 -11.828 1 98.62 54 LEU B N 1
ATOM 4053 C CA . LEU B 1 54 ? -19.938 -21.562 -12.297 1 98.62 54 LEU B CA 1
ATOM 4054 C C . LEU B 1 54 ? -19.797 -21.906 -13.773 1 98.62 54 LEU B C 1
ATOM 4056 O O . LEU B 1 54 ? -20.031 -23.047 -14.18 1 98.62 54 LEU B O 1
ATOM 4060 N N . VAL B 1 55 ? -19.375 -20.906 -14.586 1 98.19 55 VAL B N 1
ATOM 4061 C CA . VAL B 1 55 ? -19.25 -21.172 -16.016 1 98.19 55 VAL B CA 1
ATOM 4062 C C . VAL B 1 55 ? -17.844 -20.844 -16.484 1 98.19 55 VAL B C 1
ATOM 4064 O O . VAL B 1 55 ? -17.188 -19.969 -15.93 1 98.19 55 VAL B O 1
ATOM 4067 N N . THR B 1 56 ? -17.344 -21.562 -17.453 1 97.31 56 THR B N 1
ATOM 4068 C CA . THR B 1 56 ? -16.047 -21.328 -18.062 1 97.31 56 THR B CA 1
ATOM 4069 C C . THR B 1 56 ? -16.172 -21.266 -19.594 1 97.31 56 THR B C 1
ATOM 4071 O O . THR B 1 56 ? -17.047 -21.906 -20.172 1 97.31 56 THR B O 1
ATOM 4074 N N . PHE B 1 57 ? -15.406 -20.406 -20.188 1 94.56 57 PHE B N 1
ATOM 4075 C CA . PHE B 1 57 ? -15.312 -20.359 -21.641 1 94.56 57 PHE B CA 1
ATOM 4076 C C . PHE B 1 57 ? -14.328 -21.406 -22.156 1 94.56 57 PHE B C 1
ATOM 4078 O O . PHE B 1 57 ? -14.258 -21.656 -23.359 1 94.56 57 PHE B O 1
ATOM 4085 N N . ALA B 1 58 ? -13.602 -22.047 -21.234 1 93.38 58 ALA B N 1
ATOM 4086 C CA . ALA B 1 58 ? -12.648 -23.094 -21.562 1 93.38 58 ALA B CA 1
ATOM 4087 C C . ALA B 1 58 ? -13.266 -24.484 -21.359 1 93.38 58 ALA B C 1
ATOM 4089 O O . ALA B 1 58 ? -14.484 -24.625 -21.375 1 93.38 58 ALA B O 1
ATOM 4090 N N . ASP B 1 59 ? -12.414 -25.453 -21.297 1 93.31 59 ASP B N 1
ATOM 4091 C CA . ASP B 1 59 ? -12.883 -26.828 -21.109 1 93.31 59 ASP B CA 1
ATOM 4092 C C . ASP B 1 59 ? -13.445 -27.016 -19.703 1 93.31 59 ASP B C 1
ATOM 4094 O O . ASP B 1 59 ? -12.922 -26.469 -18.734 1 93.31 59 ASP B O 1
ATOM 4098 N N . CYS B 1 60 ? -14.523 -27.781 -19.656 1 94.56 60 CYS B N 1
ATOM 4099 C CA . CYS B 1 60 ? -15.211 -28.031 -18.391 1 94.56 60 CYS B CA 1
ATOM 4100 C C . CYS B 1 60 ? -15.43 -29.516 -18.172 1 94.56 60 CYS B C 1
ATOM 4102 O O . CYS B 1 60 ? -16.328 -30.109 -18.766 1 94.56 60 CYS B O 1
ATOM 4104 N N . GLN B 1 61 ? -14.656 -30.078 -17.297 1 92.62 61 GLN B N 1
ATOM 4105 C CA . GLN B 1 61 ? -14.75 -31.5 -17.031 1 92.62 61 GLN B CA 1
ATOM 4106 C C . GLN B 1 61 ? -15.172 -31.781 -15.586 1 92.62 61 GLN B C 1
ATOM 4108 O O . GLN B 1 61 ? -15.68 -32.844 -15.273 1 92.62 61 GLN B O 1
ATOM 4113 N N . ARG B 1 62 ? -15.016 -30.859 -14.758 1 90.81 62 ARG B N 1
ATOM 4114 C CA . ARG B 1 62 ? -15.305 -31.016 -13.336 1 90.81 62 ARG B CA 1
ATOM 4115 C C . ARG B 1 62 ? -16.766 -30.75 -13.039 1 90.81 62 ARG B C 1
ATOM 4117 O O . ARG B 1 62 ? -17.391 -29.891 -13.68 1 90.81 62 ARG B O 1
ATOM 4124 N N . ARG B 1 63 ? -17.312 -31.5 -12.016 1 93.31 63 ARG B N 1
ATOM 4125 C CA . ARG B 1 63 ? -18.703 -31.344 -11.594 1 93.31 63 ARG B CA 1
ATOM 4126 C C . ARG B 1 63 ? -18.797 -31.141 -10.086 1 93.31 63 ARG B C 1
ATOM 4128 O O . ARG B 1 63 ? -17.844 -31.422 -9.359 1 93.31 63 ARG B O 1
ATOM 4135 N N . SER B 1 64 ? -19.922 -30.562 -9.695 1 94.56 64 SER B N 1
ATOM 4136 C CA . SER B 1 64 ? -20.188 -30.359 -8.273 1 94.56 64 SER B CA 1
ATOM 4137 C C . SER B 1 64 ? -21.609 -30.781 -7.91 1 94.56 64 SER B C 1
ATOM 4139 O O . SER B 1 64 ? -22.516 -30.719 -8.734 1 94.56 64 SER B O 1
ATOM 4141 N N . ASP B 1 65 ? -21.766 -31.219 -6.656 1 94.19 65 ASP B N 1
ATOM 4142 C CA . ASP B 1 65 ? -23.078 -31.562 -6.145 1 94.19 65 ASP B CA 1
ATOM 4143 C C . ASP B 1 65 ? -23.75 -30.344 -5.5 1 94.19 65 ASP B C 1
ATOM 4145 O O . ASP B 1 65 ? -24.969 -30.359 -5.258 1 94.19 65 ASP B O 1
ATOM 4149 N N . SER B 1 66 ? -23.016 -29.312 -5.312 1 95.81 66 SER B N 1
ATOM 4150 C CA . SER B 1 66 ? -23.516 -28.203 -4.504 1 95.81 66 SER B CA 1
ATOM 4151 C C . SER B 1 66 ? -23.906 -27.016 -5.379 1 95.81 66 SER B C 1
ATOM 4153 O O . SER B 1 66 ? -24.656 -26.141 -4.949 1 95.81 66 SER B O 1
ATOM 4155 N N . PHE B 1 67 ? -23.297 -26.984 -6.562 1 97.44 67 PHE B N 1
ATOM 4156 C CA . PHE B 1 67 ? -23.609 -25.891 -7.484 1 97.44 67 PHE B CA 1
ATOM 4157 C C . PHE B 1 67 ? -23.453 -26.359 -8.93 1 97.44 67 PHE B C 1
ATOM 4159 O O . PHE B 1 67 ? -22.875 -27.406 -9.195 1 97.44 67 PHE B O 1
ATOM 4166 N N . LEU B 1 68 ? -24.016 -25.609 -9.859 1 97.69 68 LEU B N 1
ATOM 4167 C CA . LEU B 1 68 ? -23.984 -25.984 -11.273 1 97.69 68 LEU B CA 1
ATOM 4168 C C . LEU B 1 68 ? -22.688 -25.516 -11.938 1 97.69 68 LEU B C 1
ATOM 4170 O O . LEU B 1 68 ? -22.219 -24.406 -11.672 1 97.69 68 LEU B O 1
ATOM 4174 N N . VAL B 1 69 ? -22.125 -26.422 -12.664 1 97.94 69 VAL B N 1
ATOM 4175 C CA . VAL B 1 69 ? -20.906 -26.141 -13.414 1 97.94 69 VAL B CA 1
ATOM 4176 C C . VAL B 1 69 ? -21.125 -26.406 -14.898 1 97.94 69 VAL B C 1
ATOM 4178 O O . VAL B 1 69 ? -21.672 -27.453 -15.273 1 97.94 69 VAL B O 1
ATOM 4181 N N . ALA B 1 70 ? -20.734 -25.406 -15.773 1 97.25 70 ALA B N 1
ATOM 4182 C CA . ALA B 1 70 ? -21 -25.625 -17.188 1 97.25 70 ALA B CA 1
ATOM 4183 C C . ALA B 1 70 ? -20.031 -24.812 -18.062 1 97.25 70 ALA B C 1
ATOM 4185 O O . ALA B 1 70 ? -19.422 -23.859 -17.578 1 97.25 70 ALA B O 1
ATOM 4186 N N . ARG B 1 71 ? -19.859 -25.312 -19.203 1 97.25 71 ARG B N 1
ATOM 4187 C CA . ARG B 1 71 ? -19.219 -24.516 -20.234 1 97.25 71 ARG B CA 1
ATOM 4188 C C . ARG B 1 71 ? -20.203 -23.516 -20.844 1 97.25 71 ARG B C 1
ATOM 4190 O O . ARG B 1 71 ? -21.375 -23.844 -21.062 1 97.25 71 ARG B O 1
ATOM 4197 N N . THR B 1 72 ? -19.766 -22.297 -21.078 1 96.75 72 THR B N 1
ATOM 4198 C CA . THR B 1 72 ? -20.594 -21.297 -21.734 1 96.75 72 THR B CA 1
ATOM 4199 C C . THR B 1 72 ? -19.953 -20.859 -23.062 1 96.75 72 THR B C 1
ATOM 4201 O O . THR B 1 72 ? -18.875 -21.344 -23.422 1 96.75 72 THR B O 1
ATOM 4204 N N . SER B 1 73 ? -20.672 -20.172 -23.906 1 94.38 73 SER B N 1
ATOM 4205 C CA . SER B 1 73 ? -20.234 -19.625 -25.172 1 94.38 73 SER B CA 1
ATOM 4206 C C . SER B 1 73 ? -20.609 -18.156 -25.312 1 94.38 73 SER B C 1
ATOM 4208 O O . SER B 1 73 ? -21.344 -17.625 -24.469 1 94.38 73 SER B O 1
ATOM 4210 N N . VAL B 1 74 ? -20.016 -17.5 -26.281 1 93.75 74 VAL B N 1
ATOM 4211 C CA . VAL B 1 74 ? -20.312 -16.094 -26.531 1 93.75 74 VAL B CA 1
ATOM 4212 C C . VAL B 1 74 ? -21.828 -15.922 -26.719 1 93.75 74 VAL B C 1
ATOM 4214 O O . VAL B 1 74 ? -22.406 -14.945 -26.25 1 93.75 74 VAL B O 1
ATOM 4217 N N . GLU B 1 75 ? -22.484 -16.875 -27.312 1 92.31 75 GLU B N 1
ATOM 4218 C CA . GLU B 1 75 ? -23.906 -16.797 -27.641 1 92.31 75 GLU B CA 1
ATOM 4219 C C . GLU B 1 75 ? -24.781 -16.953 -26.406 1 92.31 75 GLU B C 1
ATOM 4221 O O . GLU B 1 75 ? -25.828 -16.312 -26.297 1 92.31 75 GLU B O 1
ATOM 4226 N N . THR B 1 76 ? -24.312 -17.719 -25.547 1 95.62 76 THR B N 1
ATOM 4227 C CA . THR B 1 76 ? -25.172 -18.062 -24.422 1 95.62 76 THR B CA 1
ATOM 4228 C C . THR B 1 76 ? -24.844 -17.188 -23.219 1 95.62 76 THR B C 1
ATOM 4230 O O . THR B 1 76 ? -25.625 -17.141 -22.266 1 95.62 76 THR B O 1
ATOM 4233 N N . PHE B 1 77 ? -23.781 -16.531 -23.297 1 97.12 77 PHE B N 1
ATOM 4234 C CA . PHE B 1 77 ? -23.266 -15.836 -22.125 1 97.12 77 PHE B CA 1
ATOM 4235 C C . PHE B 1 77 ? -24.234 -14.773 -21.656 1 97.12 77 PHE B C 1
ATOM 4237 O O . PHE B 1 77 ? -24.438 -14.594 -20.453 1 97.12 77 PHE B O 1
ATOM 4244 N N . ARG B 1 78 ? -24.812 -14.062 -22.516 1 96.81 78 ARG B N 1
ATOM 4245 C CA . ARG B 1 78 ? -25.734 -13 -22.156 1 96.81 78 ARG B CA 1
ATOM 4246 C C . ARG B 1 78 ? -26.922 -13.555 -21.359 1 96.81 78 ARG B C 1
ATOM 4248 O O . ARG B 1 78 ? -27.391 -12.93 -20.422 1 96.81 78 ARG B O 1
ATOM 4255 N N . ARG B 1 79 ? -27.438 -14.656 -21.797 1 96.88 79 ARG B N 1
ATOM 4256 C CA . ARG B 1 79 ? -28.531 -15.305 -21.094 1 96.88 79 ARG B CA 1
ATOM 4257 C C . ARG B 1 79 ? -28.109 -15.742 -19.703 1 96.88 79 ARG B C 1
ATOM 4259 O O . ARG B 1 79 ? -28.906 -15.672 -18.75 1 96.88 79 ARG B O 1
ATOM 4266 N N . GLU B 1 80 ? -26.891 -16.25 -19.609 1 97.62 80 GLU B N 1
ATOM 4267 C CA . GLU B 1 80 ? -26.359 -16.625 -18.297 1 97.62 80 GLU B CA 1
ATOM 4268 C C . GLU B 1 80 ? -26.359 -15.43 -17.344 1 97.62 80 GLU B C 1
ATOM 4270 O O . GLU B 1 80 ? -26.766 -15.547 -16.188 1 97.62 80 GLU B O 1
ATOM 4275 N N . VAL B 1 81 ? -25.891 -14.344 -17.828 1 98.25 81 VAL B N 1
ATOM 4276 C CA . VAL B 1 81 ? -25.797 -13.133 -17.016 1 98.25 81 VAL B CA 1
ATOM 4277 C C . VAL B 1 81 ? -27.188 -12.664 -16.625 1 98.25 81 VAL B C 1
ATOM 4279 O O . VAL B 1 81 ? -27.438 -12.336 -15.461 1 98.25 81 VAL B O 1
ATOM 4282 N N . ALA B 1 82 ? -28.141 -12.727 -17.531 1 97.5 82 ALA B N 1
ATOM 4283 C CA . ALA B 1 82 ? -29.5 -12.234 -17.297 1 97.5 82 ALA B CA 1
ATOM 4284 C C . ALA B 1 82 ? -30.203 -13.062 -16.219 1 97.5 82 ALA B C 1
ATOM 4286 O O . ALA B 1 82 ? -31.109 -12.57 -15.547 1 97.5 82 ALA B O 1
ATOM 4287 N N . SER B 1 83 ? -29.766 -14.195 -16.047 1 96.88 83 SER B N 1
ATOM 4288 C CA . SER B 1 83 ? -30.422 -15.109 -15.117 1 96.88 83 SER B CA 1
ATOM 4289 C C . SER B 1 83 ? -29.875 -14.945 -13.703 1 96.88 83 SER B C 1
ATOM 4291 O O . SER B 1 83 ? -30.375 -15.578 -12.766 1 96.88 83 SER B O 1
ATOM 4293 N N . ALA B 1 84 ? -28.891 -14.078 -13.531 1 98.25 84 ALA B N 1
ATOM 4294 C CA . ALA B 1 84 ? -28.234 -13.93 -12.234 1 98.25 84 ALA B CA 1
ATOM 4295 C C . ALA B 1 84 ? -28.609 -12.602 -11.586 1 98.25 84 ALA B C 1
ATOM 4297 O O . ALA B 1 84 ? -29.078 -11.68 -12.258 1 98.25 84 ALA B O 1
ATOM 4298 N N . ASP B 1 85 ? -28.453 -12.547 -10.273 1 98 85 ASP B N 1
ATOM 4299 C CA . ASP B 1 85 ? -28.547 -11.305 -9.508 1 98 85 ASP B CA 1
ATOM 4300 C C . ASP B 1 85 ? -27.188 -10.648 -9.359 1 98 85 ASP B C 1
ATOM 4302 O O . ASP B 1 85 ? -27.062 -9.422 -9.383 1 98 85 ASP B O 1
ATOM 4306 N N . VAL B 1 86 ? -26.203 -11.508 -9.117 1 98.62 86 VAL B N 1
ATOM 4307 C CA . VAL B 1 86 ? -24.812 -11.086 -8.953 1 98.62 86 VAL B CA 1
ATOM 4308 C C . VAL B 1 86 ? -23.922 -11.844 -9.945 1 98.62 86 VAL B C 1
ATOM 4310 O O . VAL B 1 86 ? -24.078 -13.055 -10.125 1 98.62 86 VAL B O 1
ATOM 4313 N N . VAL B 1 87 ? -23.062 -11.125 -10.625 1 98.81 87 VAL B N 1
ATOM 4314 C CA . VAL B 1 87 ? -22.094 -11.711 -11.547 1 98.81 87 VAL B CA 1
ATOM 4315 C C . VAL B 1 87 ? -20.672 -11.398 -11.062 1 98.81 87 VAL B C 1
ATOM 4317 O O . VAL B 1 87 ? -20.344 -10.242 -10.812 1 98.81 87 VAL B O 1
ATOM 4320 N N . ILE B 1 88 ? -19.844 -12.438 -10.883 1 98.88 88 ILE B N 1
ATOM 4321 C CA . ILE B 1 88 ? -18.438 -12.289 -10.484 1 98.88 88 ILE B CA 1
ATOM 4322 C C . ILE B 1 88 ? -17.531 -12.617 -11.664 1 98.88 88 ILE B C 1
ATOM 4324 O O . ILE B 1 88 ? -17.562 -13.734 -12.18 1 98.88 88 ILE B O 1
ATOM 4328 N N . ILE B 1 89 ? -16.766 -11.648 -12.078 1 98.06 89 ILE B N 1
ATOM 4329 C CA . ILE B 1 89 ? -15.914 -11.883 -13.234 1 98.06 89 ILE B CA 1
ATOM 4330 C C . ILE B 1 89 ? -14.453 -11.609 -12.867 1 98.06 89 ILE B C 1
ATOM 4332 O O . ILE B 1 89 ? -14.18 -10.797 -11.977 1 98.06 89 ILE B O 1
ATOM 4336 N N . GLN B 1 90 ? -13.609 -12.273 -13.5 1 94.94 90 GLN B N 1
ATOM 4337 C CA . GLN B 1 90 ? -12.164 -12.133 -13.375 1 94.94 90 GLN B CA 1
ATOM 4338 C C . GLN B 1 90 ? -11.484 -12.227 -14.742 1 94.94 90 GLN B C 1
ATOM 4340 O O . GLN B 1 90 ? -11.883 -13.031 -15.586 1 94.94 90 GLN B O 1
ATOM 4345 N N . GLY B 1 91 ? -10.461 -11.398 -14.891 1 93.38 91 GLY B N 1
ATOM 4346 C CA . GLY B 1 91 ? -9.703 -11.469 -16.125 1 93.38 91 GLY B CA 1
ATOM 4347 C C . GLY B 1 91 ? -10.352 -10.695 -17.266 1 93.38 91 GLY B C 1
ATOM 4348 O O . GLY B 1 91 ? -10.977 -9.656 -17.047 1 93.38 91 GLY B O 1
ATOM 4349 N N . TYR B 1 92 ? -10.156 -11.133 -18.5 1 94.19 92 TYR B N 1
ATOM 4350 C CA . TYR B 1 92 ? -10.492 -10.398 -19.719 1 94.19 92 TYR B CA 1
ATOM 4351 C C . TYR B 1 92 ? -11.914 -10.695 -20.156 1 94.19 92 TYR B C 1
ATOM 4353 O O . TYR B 1 92 ? -12.133 -11.305 -21.203 1 94.19 92 TYR B O 1
ATOM 4361 N N . ILE B 1 93 ? -12.859 -10.172 -19.453 1 96.31 93 ILE B N 1
ATOM 4362 C CA . ILE B 1 93 ? -14.258 -10.469 -19.75 1 96.31 93 ILE B CA 1
ATOM 4363 C C . ILE B 1 93 ? -15.008 -9.172 -20.062 1 96.31 93 ILE B C 1
ATOM 4365 O O . ILE B 1 93 ? -15.758 -9.102 -21.031 1 96.31 93 ILE B O 1
ATOM 4369 N N . ALA B 1 94 ? -14.789 -8.148 -19.312 1 96.25 94 ALA B N 1
ATOM 4370 C CA . ALA B 1 94 ? -15.57 -6.91 -19.406 1 96.25 94 ALA B CA 1
ATOM 4371 C C . ALA B 1 94 ? -15.375 -6.234 -20.766 1 96.25 94 ALA B C 1
ATOM 4373 O O . ALA B 1 94 ? -16.344 -5.797 -21.391 1 96.25 94 ALA B O 1
ATOM 4374 N N . ALA B 1 95 ? -14.117 -6.156 -21.172 1 93.69 95 ALA B N 1
ATOM 4375 C CA . ALA B 1 95 ? -13.836 -5.523 -22.453 1 93.69 95 ALA B CA 1
ATOM 4376 C C . ALA B 1 95 ? -14.32 -6.391 -23.609 1 93.69 95 ALA B C 1
ATOM 4378 O O . ALA B 1 95 ? -14.703 -5.875 -24.672 1 93.69 95 ALA B O 1
ATOM 4379 N N . THR B 1 96 ? -14.297 -7.691 -23.438 1 94.06 96 THR B N 1
ATOM 4380 C CA . THR B 1 96 ? -14.742 -8.633 -24.453 1 94.06 96 THR B CA 1
ATOM 4381 C C . THR B 1 96 ? -16.25 -8.539 -24.656 1 94.06 96 THR B C 1
ATOM 4383 O O . THR B 1 96 ? -16.766 -8.742 -25.75 1 94.06 96 THR B O 1
ATOM 4386 N N . PHE B 1 97 ? -16.953 -8.266 -23.609 1 95.88 97 PHE B N 1
ATOM 4387 C CA . PHE B 1 97 ? -18.406 -8.148 -23.656 1 95.88 97 PHE B CA 1
ATOM 4388 C C . PHE B 1 97 ? -18.859 -6.781 -23.172 1 95.88 97 PHE B C 1
ATOM 4390 O O . PHE B 1 97 ? -19.422 -6.668 -22.078 1 95.88 97 PHE B O 1
ATOM 4397 N N . PRO B 1 98 ? -18.75 -5.75 -23.984 1 93.5 98 PRO B N 1
ATOM 4398 C CA . PRO B 1 98 ? -19 -4.367 -23.578 1 93.5 98 PRO B CA 1
ATOM 4399 C C . PRO B 1 98 ? -20.438 -4.156 -23.078 1 93.5 98 PRO B C 1
ATOM 4401 O O . PRO B 1 98 ? -20.688 -3.236 -22.297 1 93.5 98 PRO B O 1
ATOM 4404 N N . TRP B 1 99 ? -21.375 -5.066 -23.5 1 93.56 99 TRP B N 1
ATOM 4405 C CA . TRP B 1 99 ? -22.766 -4.941 -23.078 1 93.56 99 TRP B CA 1
ATOM 4406 C C . TRP B 1 99 ? -22.891 -5.148 -21.578 1 93.56 99 TRP B C 1
ATOM 4408 O O . TRP B 1 99 ? -23.906 -4.801 -20.984 1 93.56 99 TRP B O 1
ATOM 4418 N N . LEU B 1 100 ? -21.906 -5.676 -20.906 1 96 100 LEU B N 1
ATOM 4419 C CA . LEU B 1 100 ? -21.906 -5.844 -19.453 1 96 100 LEU B CA 1
ATOM 4420 C C . LEU B 1 100 ? -22.016 -4.496 -18.75 1 96 100 LEU B C 1
ATOM 4422 O O . LEU B 1 100 ? -22.516 -4.418 -17.625 1 96 100 LEU B O 1
ATOM 4426 N N . ARG B 1 101 ? -21.5 -3.447 -19.375 1 93.94 101 ARG B N 1
ATOM 4427 C CA . ARG B 1 101 ? -21.531 -2.107 -18.797 1 93.94 101 ARG B CA 1
ATOM 4428 C C . ARG B 1 101 ? -22.969 -1.669 -18.5 1 93.94 101 ARG B C 1
ATOM 4430 O O . ARG B 1 101 ? -23.203 -0.941 -17.531 1 93.94 101 ARG B O 1
ATOM 4437 N N . GLU B 1 102 ? -23.891 -2.232 -19.219 1 92.5 102 GLU B N 1
ATOM 4438 C CA . GLU B 1 102 ? -25.281 -1.808 -19.094 1 92.5 102 GLU B CA 1
ATOM 4439 C C . GLU B 1 102 ? -26.125 -2.883 -18.422 1 92.5 102 GLU B C 1
ATOM 4441 O O . GLU B 1 102 ? -27.344 -2.727 -18.281 1 92.5 102 GLU B O 1
ATOM 4446 N N . ALA B 1 103 ? -25.5 -3.896 -18.078 1 95.25 103 ALA B N 1
ATOM 4447 C CA . ALA B 1 103 ? -26.234 -4.988 -17.453 1 95.25 103 ALA B CA 1
ATOM 4448 C C . ALA B 1 103 ? -26.859 -4.539 -16.125 1 95.25 103 ALA B C 1
ATOM 4450 O O . ALA B 1 103 ? -26.266 -3.754 -15.391 1 95.25 103 ALA B O 1
ATOM 4451 N N . GLU B 1 104 ? -28 -5.074 -15.773 1 95 104 GLU B N 1
ATOM 4452 C CA . GLU B 1 104 ? -28.734 -4.672 -14.578 1 95 104 GLU B CA 1
ATOM 4453 C C . GLU B 1 104 ? -28.188 -5.371 -13.336 1 95 104 GLU B C 1
ATOM 4455 O O . GLU B 1 104 ? -28.469 -4.953 -12.211 1 95 104 GLU B O 1
ATOM 4460 N N . GLN B 1 105 ? -27.5 -6.383 -13.547 1 97.38 105 GLN B N 1
ATOM 4461 C CA . GLN B 1 105 ? -27 -7.207 -12.453 1 97.38 105 GLN B CA 1
ATOM 4462 C C . GLN B 1 105 ? -25.922 -6.469 -11.664 1 97.38 105 GLN B C 1
ATOM 4464 O O . GLN B 1 105 ? -25.297 -5.531 -12.164 1 97.38 105 GLN B O 1
ATOM 4469 N N . ARG B 1 106 ? -25.734 -6.812 -10.391 1 98.19 106 ARG B N 1
ATOM 4470 C CA . ARG B 1 106 ? -24.562 -6.371 -9.633 1 98.19 106 ARG B CA 1
ATOM 4471 C C . ARG B 1 106 ? -23.312 -7.129 -10.07 1 98.19 106 ARG B C 1
ATOM 4473 O O . ARG B 1 106 ? -23.312 -8.359 -10.109 1 98.19 106 ARG B O 1
ATOM 4480 N N . ILE B 1 107 ? -22.281 -6.406 -10.398 1 98.56 107 ILE B N 1
ATOM 4481 C CA . ILE B 1 107 ? -21.094 -7.035 -10.953 1 98.56 107 ILE B CA 1
ATOM 4482 C C . ILE B 1 107 ? -19.922 -6.887 -9.984 1 98.56 107 ILE B C 1
ATOM 4484 O O . ILE B 1 107 ? -19.547 -5.77 -9.625 1 98.56 107 ILE B O 1
ATOM 4488 N N . VAL B 1 108 ? -19.391 -7.984 -9.516 1 98.88 108 VAL B N 1
ATOM 4489 C CA . VAL B 1 108 ? -18.188 -8.039 -8.711 1 98.88 108 VAL B CA 1
ATOM 4490 C C . VAL B 1 108 ? -16.969 -8.258 -9.617 1 98.88 108 VAL B C 1
ATOM 4492 O O . VAL B 1 108 ? -16.953 -9.195 -10.422 1 98.88 108 VAL B O 1
ATOM 4495 N N . ILE B 1 109 ? -16 -7.398 -9.539 1 98.81 109 ILE B N 1
ATOM 4496 C CA . ILE B 1 109 ? -14.766 -7.52 -10.305 1 98.81 109 ILE B CA 1
ATOM 4497 C C . ILE B 1 109 ? -13.664 -8.078 -9.406 1 98.81 109 ILE B C 1
ATOM 4499 O O . ILE B 1 109 ? -13.297 -7.465 -8.406 1 98.81 109 ILE B O 1
ATOM 4503 N N . ASP B 1 110 ? -13.156 -9.203 -9.758 1 98.5 110 ASP B N 1
ATOM 4504 C CA . ASP B 1 110 ? -12.062 -9.836 -9.031 1 98.5 110 ASP B CA 1
ATOM 4505 C C . ASP B 1 110 ? -10.703 -9.406 -9.586 1 98.5 110 ASP B C 1
ATOM 4507 O O . ASP B 1 110 ? -10.266 -9.898 -10.625 1 98.5 110 ASP B O 1
ATOM 4511 N N . LEU B 1 111 ? -10.031 -8.547 -8.812 1 97.94 111 LEU B N 1
ATOM 4512 C CA . LEU B 1 111 ? -8.766 -7.949 -9.227 1 97.94 111 LEU B CA 1
ATOM 4513 C C . LEU B 1 111 ? -7.598 -8.57 -8.461 1 97.94 111 LEU B C 1
ATOM 4515 O O . LEU B 1 111 ? -6.586 -7.91 -8.227 1 97.94 111 LEU B O 1
ATOM 4519 N N . TYR B 1 112 ? -7.699 -9.805 -8.055 1 95.31 112 TYR B N 1
ATOM 4520 C CA . TYR B 1 112 ? -6.68 -10.406 -7.199 1 95.31 112 TYR B CA 1
ATOM 4521 C C . TYR B 1 112 ? -5.367 -10.57 -7.949 1 95.31 112 TYR B C 1
ATOM 4523 O O . TYR B 1 112 ? -4.312 -10.75 -7.336 1 95.31 112 TYR B O 1
ATOM 4531 N N . ASP B 1 113 ? -5.426 -10.562 -9.281 1 92.5 113 ASP B N 1
ATOM 4532 C CA . ASP B 1 113 ? -4.238 -10.641 -10.125 1 92.5 113 ASP B CA 1
ATOM 4533 C C . ASP B 1 113 ? -4.035 -9.344 -10.906 1 92.5 113 ASP B C 1
ATOM 4535 O O . ASP B 1 113 ? -4.742 -9.086 -11.883 1 92.5 113 ASP B O 1
ATOM 4539 N N . PRO B 1 114 ? -3.041 -8.539 -10.539 1 95.56 114 PRO B N 1
ATOM 4540 C CA . PRO B 1 114 ? -2.74 -7.363 -11.359 1 95.56 114 PRO B CA 1
ATOM 4541 C C . PRO B 1 114 ? -2.133 -7.73 -12.711 1 95.56 114 PRO B C 1
ATOM 4543 O O . PRO B 1 114 ? -0.927 -7.566 -12.914 1 95.56 114 PRO B O 1
ATOM 4546 N N . PHE B 1 115 ? -2.961 -8.094 -13.656 1 92.5 115 PHE B N 1
ATOM 4547 C CA . PHE B 1 115 ? -2.516 -8.734 -14.891 1 92.5 115 PHE B CA 1
ATOM 4548 C C . PHE B 1 115 ? -1.802 -7.73 -15.789 1 92.5 115 PHE B C 1
ATOM 4550 O O . PHE B 1 115 ? -1.036 -8.117 -16.672 1 92.5 115 PHE B O 1
ATOM 4557 N N . HIS B 1 116 ? -2.004 -6.406 -15.617 1 94.75 116 HIS B N 1
ATOM 4558 C CA . HIS B 1 116 ? -1.249 -5.426 -16.391 1 94.75 116 HIS B CA 1
ATOM 4559 C C . HIS B 1 116 ? 0.219 -5.406 -15.977 1 94.75 116 HIS B C 1
ATOM 4561 O O . HIS B 1 116 ? 1.103 -5.223 -16.812 1 94.75 116 HIS B O 1
ATOM 4567 N N . LEU B 1 117 ? 0.488 -5.562 -14.727 1 94.31 117 LEU B N 1
ATOM 4568 C CA . LEU B 1 117 ? 1.867 -5.664 -14.258 1 94.31 117 LEU B CA 1
ATOM 4569 C C . LEU B 1 117 ? 2.471 -7.012 -14.641 1 94.31 117 LEU B C 1
ATOM 4571 O O . LEU B 1 117 ? 3.641 -7.086 -15.031 1 94.31 117 LEU B O 1
ATOM 4575 N N . GLU B 1 118 ? 1.643 -8.078 -14.547 1 88.19 118 GLU B N 1
ATOM 4576 C CA . GLU B 1 118 ? 2.078 -9.414 -14.93 1 88.19 118 GLU B CA 1
ATOM 4577 C C . GLU B 1 118 ? 2.488 -9.461 -16.391 1 88.19 118 GLU B C 1
ATOM 4579 O O . GLU B 1 118 ? 3.445 -10.148 -16.766 1 88.19 118 GLU B O 1
ATOM 4584 N N . SER B 1 119 ? 1.792 -8.742 -17.203 1 90 119 SER B N 1
ATOM 4585 C CA . SER B 1 119 ? 2.061 -8.734 -18.625 1 90 119 SER B CA 1
ATOM 4586 C C . SER B 1 119 ? 3.463 -8.211 -18.922 1 90 119 SER B C 1
ATOM 4588 O O . SER B 1 119 ? 4.09 -8.625 -19.906 1 90 119 SER B O 1
ATOM 4590 N N . LEU B 1 120 ? 3.965 -7.32 -18.094 1 92.19 120 LEU B N 1
ATOM 4591 C CA . LEU B 1 120 ? 5.297 -6.758 -18.297 1 92.19 120 LEU B CA 1
ATOM 4592 C C . LEU B 1 120 ? 6.367 -7.836 -18.156 1 92.19 120 LEU B C 1
ATOM 4594 O O . LEU B 1 120 ? 7.395 -7.793 -18.844 1 92.19 120 LEU B O 1
ATOM 4598 N N . GLU B 1 121 ? 6.094 -8.797 -17.312 1 84 121 GLU B N 1
ATOM 4599 C CA . GLU B 1 121 ? 7.035 -9.898 -17.094 1 84 121 GLU B CA 1
ATOM 4600 C C . GLU B 1 121 ? 6.812 -11.016 -18.109 1 84 121 GLU B C 1
ATOM 4602 O O . GLU B 1 121 ? 7.77 -11.531 -18.703 1 84 121 GLU B O 1
ATOM 4607 N N . VAL B 1 122 ? 5.57 -11.352 -18.328 1 80.5 122 VAL B N 1
ATOM 4608 C CA . VAL B 1 122 ? 5.211 -12.469 -19.203 1 80.5 122 VAL B CA 1
ATOM 4609 C C . VAL B 1 122 ? 5.68 -12.18 -20.625 1 80.5 122 VAL B C 1
ATOM 4611 O O . VAL B 1 122 ? 6.176 -13.07 -21.312 1 80.5 122 VAL B O 1
ATOM 4614 N N . GLU B 1 123 ? 5.59 -10.883 -21.047 1 85.75 123 GLU B N 1
ATOM 4615 C CA . GLU B 1 123 ? 5.887 -10.508 -22.422 1 85.75 123 GLU B CA 1
ATOM 4616 C C . GLU B 1 123 ? 7.297 -9.938 -22.547 1 85.75 123 GLU B C 1
ATOM 4618 O O . GLU B 1 123 ? 7.68 -9.438 -23.609 1 85.75 123 GLU B O 1
ATOM 4623 N N . LYS B 1 124 ? 8.062 -10.008 -21.547 1 86.25 124 LYS B N 1
ATOM 4624 C CA . LYS B 1 124 ? 9.32 -9.273 -21.406 1 86.25 124 LYS B CA 1
ATOM 4625 C C . LYS B 1 124 ? 10.25 -9.562 -22.578 1 86.25 124 LYS B C 1
ATOM 4627 O O . LYS B 1 124 ? 11.023 -8.703 -23 1 86.25 124 LYS B O 1
ATOM 4632 N N . TYR B 1 125 ? 10.148 -10.734 -23.203 1 83.94 125 TYR B N 1
ATOM 4633 C CA . TYR B 1 125 ? 11.117 -11.133 -24.203 1 83.94 125 TYR B CA 1
ATOM 4634 C C . TYR B 1 125 ? 10.516 -11.07 -25.609 1 83.94 125 TYR B C 1
ATOM 4636 O O . TYR B 1 125 ? 11.156 -11.445 -26.594 1 83.94 125 TYR B O 1
ATOM 4644 N N . GLN B 1 126 ? 9.344 -10.57 -25.719 1 89.25 126 GLN B N 1
ATOM 4645 C CA . GLN B 1 126 ? 8.711 -10.328 -27 1 89.25 126 GLN B CA 1
ATOM 4646 C C . GLN B 1 126 ? 9.125 -8.977 -27.562 1 89.25 126 GLN B C 1
ATOM 4648 O O . GLN B 1 126 ? 9.641 -8.125 -26.844 1 89.25 126 GLN B O 1
ATOM 4653 N N . PRO B 1 127 ? 8.961 -8.852 -28.875 1 93.25 127 PRO B N 1
ATOM 4654 C CA . PRO B 1 127 ? 9.203 -7.531 -29.469 1 93.25 127 PRO B CA 1
ATOM 4655 C C . PRO B 1 127 ? 8.391 -6.43 -28.797 1 93.25 127 PRO B C 1
ATOM 4657 O O . PRO B 1 127 ? 7.266 -6.676 -28.344 1 93.25 127 PRO B O 1
ATOM 4660 N N . LEU B 1 128 ? 8.961 -5.23 -28.766 1 94.38 128 LEU B N 1
ATOM 4661 C CA . LEU B 1 128 ? 8.383 -4.098 -28.047 1 94.38 128 LEU B CA 1
ATOM 4662 C C . LEU B 1 128 ? 6.945 -3.852 -28.5 1 94.38 128 LEU B C 1
ATOM 4664 O O . LEU B 1 128 ? 6.078 -3.549 -27.672 1 94.38 128 LEU B O 1
ATOM 4668 N N . GLU B 1 129 ? 6.699 -3.975 -29.734 1 93.69 129 GLU B N 1
ATOM 4669 C CA . GLU B 1 129 ? 5.359 -3.734 -30.266 1 93.69 129 GLU B CA 1
ATOM 4670 C C . GLU B 1 129 ? 4.348 -4.703 -29.656 1 93.69 129 GLU B C 1
ATOM 4672 O O . GLU B 1 129 ? 3.213 -4.32 -29.359 1 93.69 129 GLU B O 1
ATOM 4677 N N . ASP B 1 130 ? 4.734 -5.918 -29.516 1 94.12 130 ASP B N 1
ATOM 4678 C CA . ASP B 1 130 ? 3.867 -6.93 -28.922 1 94.12 130 ASP B CA 1
ATOM 4679 C C . ASP B 1 130 ? 3.65 -6.664 -27.438 1 94.12 130 ASP B C 1
ATOM 4681 O O . ASP B 1 130 ? 2.551 -6.867 -26.906 1 94.12 130 ASP B O 1
ATOM 4685 N N . ARG B 1 131 ? 4.691 -6.234 -26.781 1 95.19 131 ARG B N 1
ATOM 4686 C CA . ARG B 1 131 ? 4.605 -5.895 -25.359 1 95.19 131 ARG B CA 1
ATOM 4687 C C . ARG B 1 131 ? 3.645 -4.73 -25.141 1 95.19 131 ARG B C 1
ATOM 4689 O O . ARG B 1 131 ? 2.812 -4.773 -24.234 1 95.19 131 ARG B O 1
ATOM 4696 N N . ASP B 1 132 ? 3.727 -3.771 -26.016 1 94.5 132 ASP B N 1
ATOM 4697 C CA . ASP B 1 132 ? 2.838 -2.615 -25.938 1 94.5 132 ASP B CA 1
ATOM 4698 C C . ASP B 1 132 ? 1.386 -3.021 -26.188 1 94.5 132 ASP B C 1
ATOM 4700 O O . ASP B 1 132 ? 0.475 -2.514 -25.531 1 94.5 132 ASP B O 1
ATOM 4704 N N . ALA B 1 133 ? 1.224 -3.865 -27.125 1 94.06 133 ALA B N 1
ATOM 4705 C CA . ALA B 1 133 ? -0.123 -4.336 -27.438 1 94.06 133 ALA B CA 1
ATOM 4706 C C . ALA B 1 133 ? -0.726 -5.102 -26.266 1 94.06 133 ALA B C 1
ATOM 4708 O O . ALA B 1 133 ? -1.911 -4.949 -25.953 1 94.06 133 ALA B O 1
ATOM 4709 N N . ALA B 1 134 ? 0.056 -5.918 -25.688 1 93.44 134 ALA B N 1
ATOM 4710 C CA . ALA B 1 134 ? -0.406 -6.688 -24.531 1 93.44 134 ALA B CA 1
ATOM 4711 C C . ALA B 1 134 ? -0.807 -5.762 -23.375 1 93.44 134 ALA B C 1
ATOM 4713 O O . ALA B 1 134 ? -1.841 -5.973 -22.734 1 93.44 134 ALA B O 1
ATOM 4714 N N . LEU B 1 135 ? 0.004 -4.766 -23.141 1 95.12 135 LEU B N 1
ATOM 4715 C CA . LEU B 1 135 ? -0.308 -3.811 -22.078 1 95.12 135 LEU B CA 1
ATOM 4716 C C . LEU B 1 135 ? -1.574 -3.029 -22.406 1 95.12 135 LEU B C 1
ATOM 4718 O O . LEU B 1 135 ? -2.418 -2.809 -21.531 1 95.12 135 LEU B O 1
ATOM 4722 N N . ALA B 1 136 ? -1.679 -2.629 -23.609 1 94.31 136 ALA B N 1
ATOM 4723 C CA . ALA B 1 136 ? -2.863 -1.89 -24.047 1 94.31 136 ALA B CA 1
ATOM 4724 C C . ALA B 1 136 ? -4.129 -2.713 -23.828 1 94.31 136 ALA B C 1
ATOM 4726 O O . ALA B 1 136 ? -5.16 -2.182 -23.422 1 94.31 136 ALA B O 1
ATOM 4727 N N . ARG B 1 137 ? -4.059 -3.949 -24.141 1 94.31 137 ARG B N 1
ATOM 4728 C CA . ARG B 1 137 ? -5.191 -4.848 -23.922 1 94.31 137 ARG B CA 1
ATOM 4729 C C . ARG B 1 137 ? -5.527 -4.965 -22.453 1 94.31 137 ARG B C 1
ATOM 4731 O O . ARG B 1 137 ? -6.703 -4.949 -22.062 1 94.31 137 ARG B O 1
ATOM 4738 N N . ALA B 1 138 ? -4.527 -5.078 -21.656 1 95.94 138 ALA B N 1
ATOM 4739 C CA . ALA B 1 138 ? -4.727 -5.176 -20.203 1 95.94 138 ALA B CA 1
ATOM 4740 C C . ALA B 1 138 ? -5.379 -3.914 -19.656 1 95.94 138 ALA B C 1
ATOM 4742 O O . ALA B 1 138 ? -6.32 -3.99 -18.859 1 95.94 138 ALA B O 1
ATOM 4743 N N . LEU B 1 139 ? -4.906 -2.779 -20.109 1 95.69 139 LEU B N 1
ATOM 4744 C CA . LEU B 1 139 ? -5.434 -1.51 -19.625 1 95.69 139 LEU B CA 1
ATOM 4745 C C . LEU B 1 139 ? -6.859 -1.29 -20.125 1 95.69 139 LEU B C 1
ATOM 4747 O O . LEU B 1 139 ? -7.688 -0.708 -19.422 1 95.69 139 LEU B O 1
ATOM 4751 N N . ALA B 1 140 ? -7.105 -1.736 -21.359 1 94.56 140 ALA B N 1
ATOM 4752 C CA . ALA B 1 140 ? -8.469 -1.665 -21.875 1 94.56 140 ALA B CA 1
ATOM 4753 C C . ALA B 1 140 ? -9.422 -2.504 -21.031 1 94.56 140 ALA B C 1
ATOM 4755 O O . ALA B 1 140 ? -10.539 -2.072 -20.734 1 94.56 140 ALA B O 1
ATOM 4756 N N . GLU B 1 141 ? -9.008 -3.666 -20.719 1 96.19 141 GLU B N 1
ATOM 4757 C CA . GLU B 1 141 ? -9.805 -4.535 -19.859 1 96.19 141 GLU B CA 1
ATOM 4758 C C . GLU B 1 141 ? -10.047 -3.896 -18.484 1 96.19 141 GLU B C 1
ATOM 4760 O O . GLU B 1 141 ? -11.18 -3.861 -18 1 96.19 141 GLU B O 1
ATOM 4765 N N . LEU B 1 142 ? -8.984 -3.361 -17.891 1 97.25 142 LEU B N 1
ATOM 4766 C CA . LEU B 1 142 ? -9.109 -2.713 -16.594 1 97.25 142 LEU B CA 1
ATOM 4767 C C . LEU B 1 142 ? -10.039 -1.508 -16.672 1 97.25 142 LEU B C 1
ATOM 4769 O O . LEU B 1 142 ? -10.828 -1.267 -15.75 1 97.25 142 LEU B O 1
ATOM 4773 N N . GLY B 1 143 ? -9.891 -0.809 -17.766 1 95.19 143 GLY B N 1
ATOM 4774 C CA . GLY B 1 143 ? -10.781 0.323 -17.969 1 95.19 143 GLY B CA 1
ATOM 4775 C C . GLY B 1 143 ? -12.242 -0.069 -18.016 1 95.19 143 GLY B C 1
ATOM 4776 O O . GLY B 1 143 ? -13.086 0.58 -17.391 1 95.19 143 GLY B O 1
ATOM 4777 N N . ALA B 1 144 ? -12.523 -1.147 -18.719 1 95.5 144 ALA B N 1
ATOM 4778 C CA . ALA B 1 144 ? -13.891 -1.65 -18.812 1 95.5 144 ALA B CA 1
ATOM 4779 C C . ALA B 1 144 ? -14.398 -2.115 -17.453 1 95.5 144 ALA B C 1
ATOM 4781 O O . ALA B 1 144 ? -15.547 -1.854 -17.078 1 95.5 144 ALA B O 1
ATOM 4782 N N . GLN B 1 145 ? -13.594 -2.748 -16.703 1 97.69 145 GLN B N 1
ATOM 4783 C CA . GLN B 1 145 ? -13.945 -3.264 -15.383 1 97.69 145 GLN B CA 1
ATOM 4784 C C . GLN B 1 145 ? -14.203 -2.127 -14.398 1 97.69 145 GLN B C 1
ATOM 4786 O O . GLN B 1 145 ? -15.234 -2.105 -13.727 1 97.69 145 GLN B O 1
ATOM 4791 N N . VAL B 1 146 ? -13.305 -1.147 -14.383 1 96.62 146 VAL B N 1
ATOM 4792 C CA . VAL B 1 146 ? -13.359 -0.044 -13.43 1 96.62 146 VAL B CA 1
ATOM 4793 C C . VAL B 1 146 ? -14.547 0.856 -13.742 1 96.62 146 VAL B C 1
ATOM 4795 O O . VAL B 1 146 ? -15.18 1.402 -12.836 1 96.62 146 VAL B O 1
ATOM 4798 N N . SER B 1 147 ? -14.914 0.911 -14.969 1 94.69 147 SER B N 1
ATOM 4799 C CA . SER B 1 147 ? -15.984 1.806 -15.391 1 94.69 147 SER B CA 1
ATOM 4800 C C . SER B 1 147 ? -17.359 1.229 -15.039 1 94.69 147 SER B C 1
ATOM 4802 O O . SER B 1 147 ? -18.359 1.935 -15.094 1 94.69 147 SER B O 1
ATOM 4804 N N . ARG B 1 148 ? -17.359 -0.004 -14.602 1 95.5 148 ARG B N 1
ATOM 4805 C CA . ARG B 1 148 ? -18.672 -0.619 -14.406 1 95.5 148 ARG B CA 1
ATOM 4806 C C . ARG B 1 148 ? -18.766 -1.285 -13.039 1 95.5 148 ARG B C 1
ATOM 4808 O O . ARG B 1 148 ? -19.844 -1.343 -12.445 1 95.5 148 ARG B O 1
ATOM 4815 N N . GLY B 1 149 ? -17.797 -1.779 -12.422 1 98.12 149 GLY B N 1
ATOM 4816 C CA . GLY B 1 149 ? -17.828 -2.637 -11.25 1 98.12 149 GLY B CA 1
ATOM 4817 C C . GLY B 1 149 ? -18.625 -2.049 -10.102 1 98.12 149 GLY B C 1
ATOM 4818 O O . GLY B 1 149 ? -18.578 -0.84 -9.859 1 98.12 149 GLY B O 1
ATOM 4819 N N . ASP B 1 150 ? -19.359 -2.924 -9.414 1 98.56 150 ASP B N 1
ATOM 4820 C CA . ASP B 1 150 ? -20.109 -2.504 -8.234 1 98.56 150 ASP B CA 1
ATOM 4821 C C . ASP B 1 150 ? -19.328 -2.771 -6.953 1 98.56 150 ASP B C 1
ATOM 4823 O O . ASP B 1 150 ? -19.5 -2.062 -5.957 1 98.56 150 ASP B O 1
ATOM 4827 N N . PHE B 1 151 ? -18.641 -3.785 -6.984 1 98.69 151 PHE B N 1
ATOM 4828 C CA . PHE B 1 151 ? -17.766 -4.199 -5.895 1 98.69 151 PHE B CA 1
ATOM 4829 C C . PHE B 1 151 ? -16.5 -4.836 -6.438 1 98.69 151 PHE B C 1
ATOM 4831 O O . PHE B 1 151 ? -16.547 -5.613 -7.395 1 98.69 151 PHE B O 1
ATOM 4838 N N . PHE B 1 152 ? -15.375 -4.422 -5.902 1 98.88 152 PHE B N 1
ATOM 4839 C CA . PHE B 1 152 ? -14.07 -4.938 -6.32 1 98.88 152 PHE B CA 1
ATOM 4840 C C . PHE B 1 152 ? -13.414 -5.723 -5.191 1 98.88 152 PHE B C 1
ATOM 4842 O O . PHE B 1 152 ? -13.555 -5.371 -4.02 1 98.88 152 PHE B O 1
ATOM 4849 N N . ILE B 1 153 ? -12.727 -6.762 -5.566 1 98.81 153 ILE B N 1
ATOM 4850 C CA . ILE B 1 153 ? -11.984 -7.512 -4.566 1 98.81 153 ILE B CA 1
ATOM 4851 C C . ILE B 1 153 ? -10.539 -7.699 -5.031 1 98.81 153 ILE B C 1
ATOM 4853 O O . ILE B 1 153 ? -10.266 -7.738 -6.234 1 98.81 153 ILE B O 1
ATOM 4857 N N . CYS B 1 154 ? -9.633 -7.734 -4.102 1 98.12 154 CYS B N 1
ATOM 4858 C CA . CYS B 1 154 ? -8.211 -7.906 -4.375 1 98.12 154 CYS B CA 1
ATOM 4859 C C . CYS B 1 154 ? -7.551 -8.766 -3.301 1 98.12 154 CYS B C 1
ATOM 4861 O O . CYS B 1 154 ? -8.195 -9.148 -2.326 1 98.12 154 CYS B O 1
ATOM 4863 N N . ALA B 1 155 ? -6.281 -9.031 -3.449 1 96.5 155 ALA B N 1
ATOM 4864 C CA . ALA B 1 155 ? -5.703 -10.148 -2.703 1 96.5 155 ALA B CA 1
ATOM 4865 C C . ALA B 1 155 ? -5.074 -9.664 -1.399 1 96.5 155 ALA B C 1
ATOM 4867 O O . ALA B 1 155 ? -4.824 -10.461 -0.492 1 96.5 155 ALA B O 1
ATOM 4868 N N . SER B 1 156 ? -4.734 -8.422 -1.291 1 94.81 156 SER B N 1
ATOM 4869 C CA . SER B 1 156 ? -4.047 -7.902 -0.114 1 94.81 156 SER B CA 1
ATOM 4870 C C . SER B 1 156 ? -4.289 -6.41 0.056 1 94.81 156 SER B C 1
ATOM 4872 O O . SER B 1 156 ? -4.762 -5.742 -0.868 1 94.81 156 SER B O 1
ATOM 4874 N N . ASP B 1 157 ? -3.934 -5.922 1.241 1 93.56 157 ASP B N 1
ATOM 4875 C CA . ASP B 1 157 ? -4.035 -4.484 1.47 1 93.56 157 ASP B CA 1
ATOM 4876 C C . ASP B 1 157 ? -3.07 -3.715 0.573 1 93.56 157 ASP B C 1
ATOM 4878 O O . ASP B 1 157 ? -3.367 -2.598 0.144 1 93.56 157 ASP B O 1
ATOM 4882 N N . LYS B 1 158 ? -1.896 -4.297 0.306 1 94.06 158 LYS B N 1
ATOM 4883 C CA . LYS B 1 158 ? -0.956 -3.674 -0.62 1 94.06 158 LYS B CA 1
ATOM 4884 C C . LYS B 1 158 ? -1.563 -3.541 -2.014 1 94.06 158 LYS B C 1
ATOM 4886 O O . LYS B 1 158 ? -1.457 -2.486 -2.645 1 94.06 158 LYS B O 1
ATOM 4891 N N . GLN B 1 159 ? -2.213 -4.578 -2.496 1 96.81 159 GLN B N 1
ATOM 4892 C CA . GLN B 1 159 ? -2.934 -4.508 -3.764 1 96.81 159 GLN B CA 1
ATOM 4893 C C . GLN B 1 159 ? -4.059 -3.477 -3.699 1 96.81 159 GLN B C 1
ATOM 4895 O O . GLN B 1 159 ? -4.32 -2.773 -4.676 1 96.81 159 GLN B O 1
ATOM 4900 N N . ARG B 1 160 ? -4.699 -3.51 -2.598 1 97.44 160 ARG B N 1
ATOM 4901 C CA . ARG B 1 160 ? -5.801 -2.564 -2.453 1 97.44 160 ARG B CA 1
ATOM 4902 C C . ARG B 1 160 ? -5.32 -1.13 -2.639 1 97.44 160 ARG B C 1
ATOM 4904 O O . ARG B 1 160 ? -5.992 -0.323 -3.285 1 97.44 160 ARG B O 1
ATOM 4911 N N . ASP B 1 161 ? -4.184 -0.817 -2.07 1 96.62 161 ASP B N 1
ATOM 4912 C CA . ASP B 1 161 ? -3.623 0.519 -2.246 1 96.62 161 ASP B CA 1
ATOM 4913 C C . ASP B 1 161 ? -3.371 0.819 -3.721 1 96.62 161 ASP B C 1
ATOM 4915 O O . ASP B 1 161 ? -3.68 1.913 -4.199 1 96.62 161 ASP B O 1
ATOM 4919 N N . LEU B 1 162 ? -2.803 -0.139 -4.457 1 97.81 162 LEU B N 1
ATOM 4920 C CA . LEU B 1 162 ? -2.594 -0.024 -5.898 1 97.81 162 LEU B CA 1
ATOM 4921 C C . LEU B 1 162 ? -3.908 0.253 -6.617 1 97.81 162 LEU B C 1
ATOM 4923 O O . LEU B 1 162 ? -3.986 1.159 -7.449 1 97.81 162 LEU B O 1
ATOM 4927 N N . TRP B 1 163 ? -4.891 -0.509 -6.262 1 98.5 163 TRP B N 1
ATOM 4928 C CA . TRP B 1 163 ? -6.164 -0.426 -6.973 1 98.5 163 TRP B CA 1
ATOM 4929 C C . TRP B 1 163 ? -6.918 0.841 -6.59 1 98.5 163 TRP B C 1
ATOM 4931 O O . TRP B 1 163 ? -7.637 1.415 -7.41 1 98.5 163 TRP B O 1
ATOM 4941 N N . LEU B 1 164 ? -6.742 1.304 -5.355 1 98.19 164 LEU B N 1
ATOM 4942 C CA . LEU B 1 164 ? -7.312 2.594 -4.984 1 98.19 164 LEU B CA 1
ATOM 4943 C C . LEU B 1 164 ? -6.742 3.711 -5.852 1 98.19 164 LEU B C 1
ATOM 4945 O O . LEU B 1 164 ? -7.453 4.648 -6.215 1 98.19 164 LEU B O 1
ATOM 4949 N N . GLY B 1 165 ? -5.449 3.562 -6.152 1 97.81 165 GLY B N 1
ATOM 4950 C CA . GLY B 1 165 ? -4.867 4.508 -7.09 1 97.81 165 GLY B CA 1
ATOM 4951 C C . GLY B 1 165 ? -5.508 4.457 -8.469 1 97.81 165 GLY B C 1
ATOM 4952 O O . GLY B 1 165 ? -5.828 5.496 -9.047 1 97.81 165 GLY B O 1
ATOM 4953 N N . HIS B 1 166 ? -5.762 3.244 -8.969 1 97.38 166 HIS B N 1
ATOM 4954 C CA . HIS B 1 166 ? -6.406 3.047 -10.258 1 97.38 166 HIS B CA 1
ATOM 4955 C C . HIS B 1 166 ? -7.828 3.598 -10.258 1 97.38 166 HIS B C 1
ATOM 4957 O O . HIS B 1 166 ? -8.234 4.277 -11.203 1 97.38 166 HIS B O 1
ATOM 4963 N N . LEU B 1 167 ? -8.539 3.307 -9.227 1 98.06 167 LEU B N 1
ATOM 4964 C CA . LEU B 1 167 ? -9.93 3.725 -9.102 1 98.06 167 LEU B CA 1
ATOM 4965 C C . LEU B 1 167 ? -10.031 5.242 -8.969 1 98.06 167 LEU B C 1
ATOM 4967 O O . LEU B 1 167 ? -10.938 5.859 -9.539 1 98.06 167 LEU B O 1
ATOM 4971 N N . ALA B 1 168 ? -9.055 5.809 -8.242 1 97.31 168 ALA B N 1
ATOM 4972 C CA . ALA B 1 168 ? -9.039 7.262 -8.094 1 97.31 168 ALA B CA 1
ATOM 4973 C C . ALA B 1 168 ? -8.797 7.945 -9.438 1 97.31 168 ALA B C 1
ATOM 4975 O O . ALA B 1 168 ? -9.469 8.922 -9.773 1 97.31 168 ALA B O 1
ATOM 4976 N N . ALA B 1 169 ? -7.844 7.418 -10.164 1 95.19 169 ALA B N 1
ATOM 4977 C CA . ALA B 1 169 ? -7.523 7.977 -11.477 1 95.19 169 ALA B CA 1
ATOM 4978 C C . ALA B 1 169 ? -8.727 7.906 -12.414 1 95.19 169 ALA B C 1
ATOM 4980 O O . ALA B 1 169 ? -8.906 8.773 -13.266 1 95.19 169 ALA B O 1
ATOM 4981 N N . ALA B 1 170 ? -9.562 6.914 -12.195 1 94.56 170 ALA B N 1
ATOM 4982 C CA . ALA B 1 170 ? -10.727 6.699 -13.055 1 94.56 170 ALA B CA 1
ATOM 4983 C C . ALA B 1 170 ? -11.938 7.469 -12.539 1 94.56 170 ALA B C 1
ATOM 4985 O O . ALA B 1 170 ? -13.023 7.379 -13.109 1 94.56 170 ALA B O 1
ATOM 4986 N N . GLY B 1 171 ? -11.797 8.172 -11.406 1 94.94 171 GLY B N 1
ATOM 4987 C CA . GLY B 1 171 ? -12.867 8.992 -10.867 1 94.94 171 GLY B CA 1
ATOM 4988 C C . GLY B 1 171 ? -13.844 8.203 -10.016 1 94.94 171 GLY B C 1
ATOM 4989 O O . GLY B 1 171 ? -14.938 8.688 -9.703 1 94.94 171 GLY B O 1
ATOM 4990 N N . ARG B 1 172 ? -13.43 6.957 -9.656 1 97.38 172 ARG B N 1
ATOM 4991 C CA . ARG B 1 172 ? -14.328 6.105 -8.883 1 97.38 172 ARG B CA 1
ATOM 4992 C C . ARG B 1 172 ? -14.273 6.465 -7.398 1 97.38 172 ARG B C 1
ATOM 4994 O O . ARG B 1 172 ? -15.141 6.059 -6.625 1 97.38 172 ARG B O 1
ATOM 5001 N N . ILE B 1 173 ? -13.18 7.082 -6.977 1 97.69 173 ILE B N 1
ATOM 5002 C CA . ILE B 1 173 ? -13.133 7.688 -5.648 1 97.69 173 ILE B CA 1
ATOM 5003 C C . ILE B 1 173 ? -13.609 9.133 -5.723 1 97.69 173 ILE B C 1
ATOM 5005 O O . ILE B 1 173 ? -12.875 10.008 -6.199 1 97.69 173 ILE B O 1
ATOM 5009 N N . ASN B 1 174 ? -14.789 9.367 -5.293 1 97.19 174 ASN B N 1
ATOM 5010 C CA . ASN B 1 174 ? -15.484 10.641 -5.465 1 97.19 174 ASN B CA 1
ATOM 5011 C C . ASN B 1 174 ? -16.391 10.945 -4.277 1 97.19 174 ASN B C 1
ATOM 5013 O O . ASN B 1 174 ? -16.531 10.133 -3.363 1 97.19 174 ASN B O 1
ATOM 5017 N N . PRO B 1 175 ? -17 12.078 -4.277 1 96.25 175 PRO B N 1
ATOM 5018 C CA . PRO B 1 175 ? -17.766 12.469 -3.1 1 96.25 175 PRO B CA 1
ATOM 5019 C C . PRO B 1 175 ? -18.875 11.461 -2.764 1 96.25 175 PRO B C 1
ATOM 5021 O O . PRO B 1 175 ? -19.109 11.172 -1.589 1 96.25 175 PRO B O 1
ATOM 5024 N N . VAL B 1 176 ? -19.484 10.836 -3.736 1 96.94 176 VAL B N 1
ATOM 5025 C CA . VAL B 1 176 ? -20.609 9.938 -3.506 1 96.94 176 VAL B CA 1
ATOM 5026 C C . VAL B 1 176 ? -20.125 8.625 -2.906 1 96.94 176 VAL B C 1
ATOM 5028 O O . VAL B 1 176 ? -20.703 8.117 -1.943 1 96.94 176 VAL B O 1
ATOM 5031 N N . THR B 1 177 ? -19.078 8.062 -3.469 1 97.44 177 THR B N 1
ATOM 5032 C CA . THR B 1 177 ? -18.531 6.82 -2.92 1 97.44 177 THR B CA 1
ATOM 5033 C C . THR B 1 177 ? -17.906 7.066 -1.554 1 97.44 177 THR B C 1
ATOM 5035 O O . THR B 1 177 ? -17.969 6.211 -0.668 1 97.44 177 THR B O 1
ATOM 5038 N N . TYR B 1 178 ? -17.297 8.234 -1.363 1 95.88 178 TYR B N 1
ATOM 5039 C CA . TYR B 1 178 ? -16.656 8.594 -0.097 1 95.88 178 TYR B CA 1
ATOM 5040 C C . TYR B 1 178 ? -17.703 8.789 0.995 1 95.88 178 TYR B C 1
ATOM 5042 O O . TYR B 1 178 ? -17.5 8.383 2.139 1 95.88 178 TYR B O 1
ATOM 5050 N N . ASP B 1 179 ? -18.797 9.398 0.667 1 94.5 179 ASP B N 1
ATOM 5051 C CA . ASP B 1 179 ? -19.875 9.609 1.632 1 94.5 179 ASP B CA 1
ATOM 5052 C C . ASP B 1 179 ? -20.5 8.281 2.062 1 94.5 179 ASP B C 1
ATOM 5054 O O . ASP B 1 179 ? -20.906 8.133 3.213 1 94.5 179 ASP B O 1
ATOM 5058 N N . ALA B 1 180 ? -20.594 7.383 1.085 1 95.38 180 ALA B N 1
ATOM 5059 C CA . ALA B 1 180 ? -21.172 6.078 1.385 1 95.38 180 ALA B CA 1
ATOM 5060 C C . ALA B 1 180 ? -20.312 5.309 2.381 1 95.38 180 ALA B C 1
ATOM 5062 O O . ALA B 1 180 ? -20.828 4.648 3.283 1 95.38 180 ALA B O 1
ATOM 5063 N N . ASP B 1 181 ? -19.078 5.352 2.188 1 95.88 181 ASP B N 1
ATOM 5064 C CA . ASP B 1 181 ? -18.125 4.672 3.061 1 95.88 181 ASP B CA 1
ATOM 5065 C C . ASP B 1 181 ? -16.734 5.301 2.951 1 95.88 181 ASP B C 1
ATOM 5067 O O . ASP B 1 181 ? -15.969 4.98 2.035 1 95.88 181 ASP B O 1
ATOM 5071 N N . PRO B 1 182 ? -16.328 6.043 3.887 1 93.12 182 PRO B N 1
ATOM 5072 C CA . PRO B 1 182 ? -15.055 6.758 3.781 1 93.12 182 PRO B CA 1
ATOM 5073 C C . PRO B 1 182 ? -13.844 5.82 3.75 1 93.12 182 PRO B C 1
ATOM 5075 O O . PRO B 1 182 ? -12.766 6.215 3.314 1 93.12 182 PRO B O 1
ATOM 5078 N N . SER B 1 183 ? -13.992 4.602 4.219 1 93.19 183 SER B N 1
ATOM 5079 C CA . SER B 1 183 ? -12.914 3.623 4.117 1 93.19 183 SER B CA 1
ATOM 5080 C C . SER B 1 183 ? -12.836 3.027 2.717 1 93.19 183 SER B C 1
ATOM 5082 O O . SER B 1 183 ? -11.82 2.426 2.35 1 93.19 183 SER B O 1
ATOM 5084 N N . LEU B 1 184 ? -13.977 3.082 2.049 1 97.25 184 LEU B N 1
ATOM 5085 C CA . LEU B 1 184 ? -14.172 2.578 0.695 1 97.25 184 LEU B CA 1
ATOM 5086 C C . LEU B 1 184 ? -14.141 1.055 0.669 1 97.25 184 LEU B C 1
ATOM 5088 O O . LEU B 1 184 ? -14 0.451 -0.396 1 97.25 184 LEU B O 1
ATOM 5092 N N . ARG B 1 185 ? -14.273 0.418 1.776 1 96.5 185 ARG B N 1
ATOM 5093 C CA . ARG B 1 185 ? -14.281 -1.041 1.801 1 96.5 185 ARG B CA 1
ATOM 5094 C C . ARG B 1 185 ? -15.562 -1.587 1.168 1 96.5 185 ARG B C 1
ATOM 5096 O O . ARG B 1 185 ? -15.594 -2.734 0.715 1 96.5 185 ARG B O 1
ATOM 5103 N N . SER B 1 186 ? -16.594 -0.748 1.055 1 97.25 186 SER B N 1
ATOM 5104 C CA . SER B 1 186 ? -17.812 -1.146 0.356 1 97.25 186 SER B CA 1
ATOM 5105 C C . SER B 1 186 ? -17.609 -1.138 -1.155 1 97.25 186 SER B C 1
ATOM 5107 O O . SER B 1 186 ? -18.406 -1.725 -1.896 1 97.25 186 SER B O 1
ATOM 5109 N N . LEU B 1 187 ? -16.562 -0.415 -1.577 1 98.25 187 LEU B N 1
ATOM 5110 C CA . LEU B 1 187 ? -16.25 -0.372 -3.002 1 98.25 187 LEU B CA 1
ATOM 5111 C C . LEU B 1 187 ? -15.195 -1.42 -3.359 1 98.25 187 LEU B C 1
ATOM 5113 O O . LEU B 1 187 ? -15.312 -2.096 -4.387 1 98.25 187 LEU B O 1
ATOM 5117 N N . ILE B 1 188 ? -14.195 -1.554 -2.553 1 98.69 188 ILE B N 1
ATOM 5118 C CA . ILE B 1 188 ? -13.141 -2.537 -2.773 1 98.69 188 ILE B CA 1
ATOM 5119 C C . ILE B 1 188 ? -12.648 -3.08 -1.434 1 98.69 188 ILE B C 1
ATOM 5121 O O . ILE B 1 188 ? -12.359 -2.312 -0.513 1 98.69 188 ILE B O 1
ATOM 5125 N N . ASP B 1 189 ? -12.539 -4.328 -1.366 1 98.31 189 ASP B N 1
ATOM 5126 C CA . ASP B 1 189 ? -12.062 -4.949 -0.134 1 98.31 189 ASP B CA 1
ATOM 5127 C C . ASP B 1 189 ? -11.117 -6.113 -0.435 1 98.31 189 ASP B C 1
ATOM 5129 O O . ASP B 1 189 ? -10.859 -6.426 -1.599 1 98.31 189 ASP B O 1
ATOM 5133 N N . VAL B 1 190 ? -10.586 -6.684 0.576 1 97.75 190 VAL B N 1
ATOM 5134 C CA . VAL B 1 190 ? -9.523 -7.672 0.453 1 97.75 190 VAL B CA 1
ATOM 5135 C C . VAL B 1 190 ? -10.102 -9.078 0.577 1 97.75 190 VAL B C 1
ATOM 5137 O O . VAL B 1 190 ? -10.688 -9.43 1.605 1 97.75 190 VAL B O 1
ATOM 5140 N N . VAL B 1 191 ? -9.953 -9.828 -0.458 1 98.19 191 VAL B N 1
ATOM 5141 C CA . VAL B 1 191 ? -10.297 -11.242 -0.521 1 98.19 191 VAL B CA 1
ATOM 5142 C C . VAL B 1 191 ? -9.117 -12.039 -1.079 1 98.19 191 VAL B C 1
ATOM 5144 O O . VAL B 1 191 ? -9.062 -12.32 -2.277 1 98.19 191 VAL B O 1
ATOM 5147 N N . PRO B 1 192 ? -8.258 -12.43 -0.198 1 96.25 192 PRO B N 1
ATOM 5148 C CA . PRO B 1 192 ? -7.078 -13.164 -0.669 1 96.25 192 PRO B CA 1
ATOM 5149 C C . PRO B 1 192 ? -7.414 -14.562 -1.182 1 96.25 192 PRO B C 1
ATOM 5151 O O . PRO B 1 192 ? -8.555 -15.016 -1.04 1 96.25 192 PRO B O 1
ATOM 5154 N N . PHE B 1 193 ? -6.379 -15.148 -1.903 1 94.62 193 PHE B N 1
ATOM 5155 C CA . PHE B 1 193 ? -6.438 -16.578 -2.129 1 94.62 193 PHE B CA 1
ATOM 5156 C C . PHE B 1 193 ? -6.426 -17.344 -0.807 1 94.62 193 PHE B C 1
ATOM 5158 O O . PHE B 1 193 ? -5.871 -16.859 0.184 1 94.62 193 PHE B O 1
ATOM 5165 N N . GLY B 1 194 ? -7.109 -18.422 -0.696 1 93.5 194 GLY B N 1
ATOM 5166 C CA . GLY B 1 194 ? -7.223 -19.141 0.563 1 93.5 194 GLY B CA 1
ATOM 5167 C C . GLY B 1 194 ? -6.648 -20.531 0.502 1 93.5 194 GLY B C 1
ATOM 5168 O O . GLY B 1 194 ? -6.039 -20.922 -0.499 1 93.5 194 GLY B O 1
ATOM 5169 N N . THR B 1 195 ? -6.762 -21.172 1.679 1 92.69 195 THR B N 1
ATOM 5170 C CA . THR B 1 195 ? -6.422 -22.594 1.791 1 92.69 195 THR B CA 1
ATOM 5171 C C . THR B 1 195 ? -7.609 -23.391 2.32 1 92.69 195 THR B C 1
ATOM 5173 O O . THR B 1 195 ? -8.57 -22.812 2.838 1 92.69 195 THR B O 1
ATOM 5176 N N . SER B 1 196 ? -7.473 -24.625 2.146 1 89.75 196 SER B N 1
ATOM 5177 C CA . SER B 1 196 ? -8.555 -25.516 2.537 1 89.75 196 SER B CA 1
ATOM 5178 C C . SER B 1 196 ? -8.945 -25.312 3.996 1 89.75 196 SER B C 1
ATOM 5180 O O . SER B 1 196 ? -8.086 -25.109 4.852 1 89.75 196 SER B O 1
ATOM 5182 N N . ASP B 1 197 ? -10.227 -25.406 4.273 1 91.44 197 ASP B N 1
ATOM 5183 C CA . ASP B 1 197 ? -10.734 -25.312 5.637 1 91.44 197 ASP B CA 1
ATOM 5184 C C . ASP B 1 197 ? -10.414 -26.562 6.438 1 91.44 197 ASP B C 1
ATOM 5186 O O . ASP B 1 197 ? -10.477 -26.562 7.672 1 91.44 197 ASP B O 1
ATOM 5190 N N . GLU B 1 198 ? -10.141 -27.578 5.719 1 89.56 198 GLU B N 1
ATOM 5191 C CA . GLU B 1 198 ? -9.75 -28.828 6.371 1 89.56 198 GLU B CA 1
ATOM 5192 C C . GLU B 1 198 ? -8.281 -28.812 6.762 1 89.56 198 GLU B C 1
ATOM 5194 O O . GLU B 1 198 ? -7.438 -28.297 6.023 1 89.56 198 GLU B O 1
ATOM 5199 N N . ALA B 1 199 ? -8.031 -29.438 7.879 1 90.38 199 ALA B N 1
ATOM 5200 C CA . ALA B 1 199 ? -6.648 -29.531 8.328 1 90.38 199 ALA B CA 1
ATOM 5201 C C . ALA B 1 199 ? -5.82 -30.375 7.367 1 90.38 199 ALA B C 1
ATOM 5203 O O . ALA B 1 199 ? -6.301 -31.391 6.855 1 90.38 199 ALA B O 1
ATOM 5204 N N . PRO B 1 200 ? -4.574 -29.938 7.172 1 91.81 200 PRO B N 1
ATOM 5205 C CA . PRO B 1 200 ? -3.725 -30.75 6.305 1 91.81 200 PRO B CA 1
ATOM 5206 C C . PRO B 1 200 ? -3.369 -32.094 6.93 1 91.81 200 PRO B C 1
ATOM 5208 O O . PRO B 1 200 ? -3.223 -32.188 8.148 1 91.81 200 PRO B O 1
ATOM 5211 N N . ALA B 1 201 ? -3.309 -33.094 6.074 1 92.62 201 ALA B N 1
ATOM 5212 C CA . ALA B 1 201 ? -2.934 -34.438 6.527 1 92.62 201 ALA B CA 1
ATOM 5213 C C . ALA B 1 201 ? -1.942 -35.094 5.566 1 92.62 201 ALA B C 1
ATOM 5215 O O . ALA B 1 201 ? -2.18 -35.125 4.355 1 92.62 201 ALA B O 1
ATOM 5216 N N . GLN B 1 202 ? -0.911 -35.531 6.152 1 94.69 202 GLN B N 1
ATOM 5217 C CA . GLN B 1 202 ? 0.072 -36.25 5.359 1 94.69 202 GLN B CA 1
ATOM 5218 C C . GLN B 1 202 ? -0.247 -37.75 5.32 1 94.69 202 GLN B C 1
ATOM 5220 O O . GLN B 1 202 ? -0.417 -38.375 6.363 1 94.69 202 GLN B O 1
ATOM 5225 N N . THR B 1 203 ? -0.252 -38.281 4.137 1 95.31 203 THR B N 1
ATOM 5226 C CA . THR B 1 203 ? -0.618 -39.688 4.016 1 95.31 203 THR B CA 1
ATOM 5227 C C . THR B 1 203 ? 0.569 -40.531 3.531 1 95.31 203 THR B C 1
ATOM 5229 O O . THR B 1 203 ? 0.548 -41.75 3.609 1 95.31 203 THR B O 1
ATOM 5232 N N . ARG B 1 204 ? 1.527 -39.875 3.045 1 95.62 204 ARG B N 1
ATOM 5233 C CA . ARG B 1 204 ? 2.738 -40.562 2.602 1 95.62 204 ARG B CA 1
ATOM 5234 C C . ARG B 1 204 ? 3.938 -39.625 2.625 1 95.62 204 ARG B C 1
ATOM 5236 O O . ARG B 1 204 ? 3.777 -38.406 2.768 1 95.62 204 ARG B O 1
ATOM 5243 N N . HIS B 1 205 ? 5.125 -40.188 2.471 1 97 205 HIS B N 1
ATOM 5244 C CA . HIS B 1 205 ? 6.379 -39.469 2.391 1 97 205 HIS B CA 1
ATOM 5245 C C . HIS B 1 205 ? 6.961 -39.531 0.982 1 97 205 HIS B C 1
ATOM 5247 O O . HIS B 1 205 ? 7.805 -40.375 0.69 1 97 205 HIS B O 1
ATOM 5253 N N . PRO B 1 206 ? 6.648 -38.531 0.155 1 96.25 206 PRO B N 1
ATOM 5254 C CA . PRO B 1 206 ? 7.133 -38.625 -1.225 1 96.25 206 PRO B CA 1
ATOM 5255 C C . PRO B 1 206 ? 8.578 -38.156 -1.376 1 96.25 206 PRO B C 1
ATOM 5257 O O . PRO B 1 206 ? 9.211 -38.406 -2.408 1 96.25 206 PRO B O 1
ATOM 5260 N N . ILE B 1 207 ? 9.133 -37.438 -0.354 1 97.44 207 ILE B N 1
ATOM 5261 C CA . ILE B 1 207 ? 10.484 -36.906 -0.45 1 97.44 207 ILE B CA 1
ATOM 5262 C C . ILE B 1 207 ? 11.422 -37.719 0.45 1 97.44 207 ILE B C 1
ATOM 5264 O O . ILE B 1 207 ? 12.211 -38.531 -0.034 1 97.44 207 ILE B O 1
ATOM 5268 N N . LYS B 1 208 ? 11.195 -37.625 1.672 1 98.06 208 LYS B N 1
ATOM 5269 C CA . LYS B 1 208 ? 12.078 -38.25 2.66 1 98.06 208 LYS B CA 1
ATOM 5270 C C . LYS B 1 208 ? 11.984 -39.781 2.604 1 98.06 208 LYS B C 1
ATOM 5272 O O . LYS B 1 208 ? 10.898 -40.344 2.715 1 98.06 208 LYS B O 1
ATOM 5277 N N . GLY B 1 209 ? 13.133 -40.344 2.471 1 97.44 209 GLY B N 1
ATOM 5278 C CA . GLY B 1 209 ? 13.195 -41.812 2.438 1 97.44 209 GLY B CA 1
ATOM 5279 C C . GLY B 1 209 ? 12.727 -42.375 1.121 1 97.44 209 GLY B C 1
ATOM 5280 O O . GLY B 1 209 ? 12.852 -43.594 0.891 1 97.44 209 GLY B O 1
ATOM 5281 N N . THR B 1 210 ? 12.195 -41.625 0.225 1 97.12 210 THR B N 1
ATOM 5282 C CA . THR B 1 210 ? 11.641 -42.125 -1.032 1 97.12 210 THR B CA 1
ATOM 5283 C C . THR B 1 210 ? 12.508 -41.719 -2.209 1 97.12 210 THR B C 1
ATOM 5285 O O . THR B 1 210 ? 12.797 -42.5 -3.1 1 97.12 210 THR B O 1
ATOM 5288 N N . ILE B 1 211 ? 12.961 -40.5 -2.258 1 95.81 211 ILE B N 1
ATOM 5289 C CA . ILE B 1 211 ? 13.844 -40.031 -3.316 1 95.81 211 ILE B CA 1
ATOM 5290 C C . ILE B 1 211 ? 15.273 -40.469 -3.033 1 95.8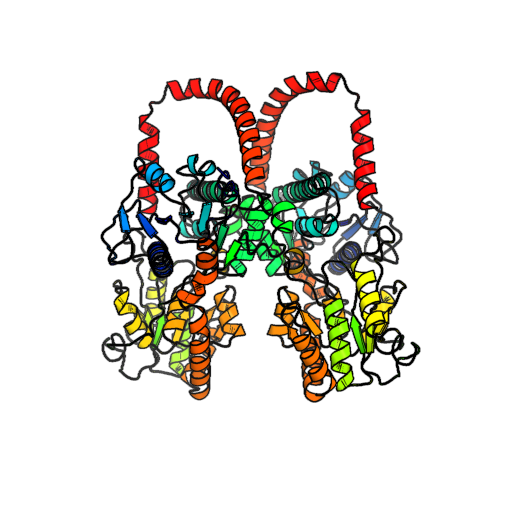1 211 ILE B C 1
ATOM 5292 O O . ILE B 1 211 ? 15.82 -40.188 -1.964 1 95.81 211 ILE B O 1
ATOM 5296 N N . PRO B 1 212 ? 15.859 -41.125 -3.959 1 96.25 212 PRO B N 1
ATOM 5297 C CA . PRO B 1 212 ? 17.266 -41.5 -3.742 1 96.25 212 PRO B CA 1
ATOM 5298 C C . PRO B 1 212 ? 18.141 -40.281 -3.424 1 96.25 212 PRO B C 1
ATOM 5300 O O . PRO B 1 212 ? 18.109 -39.281 -4.137 1 96.25 212 PRO B O 1
ATOM 5303 N N . GLY B 1 213 ? 18.828 -40.406 -2.375 1 95.94 213 GLY B N 1
ATOM 5304 C CA . GLY B 1 213 ? 19.734 -39.312 -1.983 1 95.94 213 GLY B CA 1
ATOM 5305 C C . GLY B 1 213 ? 19.203 -38.5 -0.828 1 95.94 213 GLY B C 1
ATOM 5306 O O . GLY B 1 213 ? 19.938 -37.719 -0.234 1 95.94 213 GLY B O 1
ATOM 5307 N N . ILE B 1 214 ? 17.953 -38.719 -0.514 1 98.12 214 ILE B N 1
ATOM 5308 C CA . ILE B 1 214 ? 17.359 -38.031 0.623 1 98.12 214 ILE B CA 1
ATOM 5309 C C . ILE B 1 214 ? 16.969 -39.031 1.699 1 98.12 214 ILE B C 1
ATOM 5311 O O . ILE B 1 214 ? 16.062 -39.844 1.488 1 98.12 214 ILE B O 1
ATOM 5315 N N . GLY B 1 215 ? 17.578 -38.906 2.836 1 97.62 215 GLY B N 1
ATOM 5316 C CA . GLY B 1 215 ? 17.266 -39.812 3.943 1 97.62 215 GLY B CA 1
ATOM 5317 C C . GLY B 1 215 ? 15.984 -39.469 4.66 1 97.62 215 GLY B C 1
ATOM 5318 O O . GLY B 1 215 ? 15.469 -38.344 4.512 1 97.62 215 GLY B O 1
ATOM 5319 N N . PRO B 1 216 ? 15.453 -40.375 5.461 1 97.31 216 PRO B N 1
ATOM 5320 C CA . PRO B 1 216 ? 14.18 -40.156 6.156 1 97.31 216 PRO B CA 1
ATOM 5321 C C . PRO B 1 216 ? 14.258 -39.031 7.195 1 97.31 216 PRO B C 1
ATOM 5323 O O . PRO B 1 216 ? 13.234 -38.469 7.562 1 97.31 216 PRO B O 1
ATOM 5326 N N . ASP B 1 217 ? 15.508 -38.719 7.648 1 96.81 217 ASP B N 1
ATOM 5327 C CA . ASP B 1 217 ? 15.648 -37.719 8.711 1 96.81 217 ASP B CA 1
ATOM 5328 C C . ASP B 1 217 ? 16.312 -36.469 8.195 1 96.81 217 ASP B C 1
ATOM 5330 O O . ASP B 1 217 ? 16.609 -35.562 8.969 1 96.81 217 ASP B O 1
ATOM 5334 N N . ASP B 1 218 ? 16.594 -36.406 6.906 1 98.19 218 ASP B N 1
ATOM 5335 C CA . ASP B 1 218 ? 17.25 -35.25 6.344 1 98.19 218 ASP B CA 1
ATOM 5336 C C . ASP B 1 218 ? 16.359 -34 6.414 1 98.19 218 ASP B C 1
ATOM 5338 O O . ASP B 1 218 ? 15.172 -34.094 6.086 1 98.19 218 ASP B O 1
ATOM 5342 N N . PRO B 1 219 ? 16.891 -32.906 6.883 1 98.44 219 PRO B N 1
ATOM 5343 C CA . PRO B 1 219 ? 16.109 -31.656 6.75 1 98.44 219 PRO B CA 1
ATOM 5344 C C . PRO B 1 219 ? 15.922 -31.234 5.297 1 98.44 219 PRO B C 1
ATOM 5346 O O . PRO B 1 219 ? 16.875 -31.203 4.527 1 98.44 219 PRO B O 1
ATOM 5349 N N . VAL B 1 220 ? 14.711 -30.938 4.949 1 98.69 220 VAL B N 1
ATOM 5350 C CA . VAL B 1 220 ? 14.391 -30.609 3.562 1 98.69 220 VAL B CA 1
ATOM 5351 C C . VAL B 1 220 ? 13.859 -29.188 3.471 1 98.69 220 VAL B C 1
ATOM 5353 O O . VAL B 1 220 ? 12.922 -28.812 4.176 1 98.69 220 VAL B O 1
ATOM 5356 N N . VAL B 1 221 ? 14.5 -28.359 2.664 1 98.81 221 VAL B N 1
ATOM 5357 C CA . VAL B 1 221 ? 13.992 -27.062 2.229 1 98.81 221 VAL B CA 1
ATOM 5358 C C . VAL B 1 221 ? 13.258 -27.219 0.897 1 98.81 221 VAL B C 1
ATOM 5360 O O . VAL B 1 221 ? 13.812 -27.75 -0.066 1 98.81 221 VAL B O 1
ATOM 5363 N N . ILE B 1 222 ? 12.023 -26.734 0.829 1 98.38 222 ILE B N 1
ATOM 5364 C CA . ILE B 1 222 ? 11.234 -27 -0.368 1 98.38 222 ILE B CA 1
ATOM 5365 C C . ILE B 1 222 ? 10.93 -25.688 -1.092 1 98.38 222 ILE B C 1
ATOM 5367 O O . ILE B 1 222 ? 10.609 -24.688 -0.456 1 98.38 222 ILE B O 1
ATOM 5371 N N . TRP B 1 223 ? 11.188 -25.656 -2.332 1 96.75 223 TRP B N 1
ATOM 5372 C CA . TRP B 1 223 ? 10.664 -24.672 -3.262 1 96.75 223 TRP B CA 1
ATOM 5373 C C . TRP B 1 223 ? 9.328 -25.125 -3.854 1 96.75 223 TRP B C 1
ATOM 5375 O O . TRP B 1 223 ? 9.305 -25.938 -4.773 1 96.75 223 TRP B O 1
ATOM 5385 N N . GLY B 1 224 ? 8.227 -24.438 -3.258 1 89.75 224 GLY B N 1
ATOM 5386 C CA . GLY B 1 224 ? 6.891 -24.922 -3.562 1 89.75 224 GLY B CA 1
ATOM 5387 C C . GLY B 1 224 ? 6.281 -24.25 -4.781 1 89.75 224 GLY B C 1
ATOM 5388 O O . GLY B 1 224 ? 5.434 -23.359 -4.652 1 89.75 224 GLY B O 1
ATOM 5389 N N . GLY B 1 225 ? 6.574 -24.484 -5.965 1 83.31 225 GLY B N 1
ATOM 5390 C CA . GLY B 1 225 ? 5.973 -23.953 -7.176 1 83.31 225 GLY B CA 1
ATOM 5391 C C . GLY B 1 225 ? 6.938 -23.875 -8.344 1 83.31 225 GLY B C 1
ATOM 5392 O O . GLY B 1 225 ? 8.062 -24.375 -8.25 1 83.31 225 GLY B O 1
ATOM 5393 N N . GLY B 1 226 ? 6.434 -23.266 -9.375 1 81.25 226 GLY B N 1
ATOM 5394 C CA . GLY B 1 226 ? 7.258 -23.172 -10.57 1 81.25 226 GLY B CA 1
ATOM 5395 C C . GLY B 1 226 ? 8.414 -22.203 -10.438 1 81.25 226 GLY B C 1
ATOM 5396 O O . GLY B 1 226 ? 8.461 -21.422 -9.484 1 81.25 226 GLY B O 1
ATOM 5397 N N . VAL B 1 227 ? 9.43 -22.406 -11.297 1 87.5 227 VAL B N 1
ATOM 5398 C CA . VAL B 1 227 ? 10.586 -21.516 -11.383 1 87.5 227 VAL B CA 1
ATOM 5399 C C . VAL B 1 227 ? 10.445 -20.609 -12.602 1 87.5 227 VAL B C 1
ATOM 5401 O O . VAL B 1 227 ? 10.594 -21.047 -13.742 1 87.5 227 VAL B O 1
ATOM 5404 N N . TYR B 1 228 ? 10.133 -19.328 -12.266 1 82.19 228 TYR B N 1
ATOM 5405 C CA . TYR B 1 228 ? 9.93 -18.344 -13.32 1 82.19 228 TYR B CA 1
ATOM 5406 C C . TYR B 1 228 ? 11.039 -17.297 -13.312 1 82.19 228 TYR B C 1
ATOM 5408 O O . TYR B 1 228 ? 11.797 -17.203 -12.344 1 82.19 228 TYR B O 1
ATOM 5416 N N . ASN B 1 229 ? 11.078 -16.562 -14.375 1 82.31 229 ASN B N 1
ATOM 5417 C CA . ASN B 1 229 ? 12.188 -15.641 -14.602 1 82.31 229 ASN B CA 1
ATOM 5418 C C . ASN B 1 229 ? 12.234 -14.547 -13.539 1 82.31 229 ASN B C 1
ATOM 5420 O O . ASN B 1 229 ? 13.273 -13.93 -13.32 1 82.31 229 ASN B O 1
ATOM 5424 N N . TRP B 1 230 ? 11.203 -14.352 -12.883 1 82.62 230 TRP B N 1
ATOM 5425 C CA . TRP B 1 230 ? 11.172 -13.25 -11.93 1 82.62 230 TRP B CA 1
ATOM 5426 C C . TRP B 1 230 ? 11.438 -13.742 -10.516 1 82.62 230 TRP B C 1
ATOM 5428 O O . TRP B 1 230 ? 11.367 -12.961 -9.555 1 82.62 230 TRP B O 1
ATOM 5438 N N . PHE B 1 231 ? 11.773 -14.992 -10.414 1 89.75 231 PHE B N 1
ATOM 5439 C CA . PHE B 1 231 ? 12.195 -15.555 -9.133 1 89.75 231 PHE B CA 1
ATOM 5440 C C . PHE B 1 231 ? 13.711 -15.68 -9.07 1 89.75 231 PHE B C 1
ATOM 5442 O O . PHE B 1 231 ? 14.383 -15.617 -10.102 1 89.75 231 PHE B O 1
ATOM 5449 N N . ASP B 1 232 ? 14.211 -15.812 -7.812 1 94.5 232 ASP B N 1
ATOM 5450 C CA . ASP B 1 232 ? 15.648 -15.93 -7.598 1 94.5 232 ASP B CA 1
ATOM 5451 C C . ASP B 1 232 ? 16 -17.281 -6.965 1 94.5 232 ASP B C 1
ATOM 5453 O O . ASP B 1 232 ? 16.562 -17.328 -5.863 1 94.5 232 ASP B O 1
ATOM 5457 N N . PRO B 1 233 ? 15.805 -18.359 -7.723 1 96.06 233 PRO B N 1
ATOM 5458 C CA . PRO B 1 233 ? 16.203 -19.672 -7.203 1 96.06 233 PRO B CA 1
ATOM 5459 C C . PRO B 1 233 ? 17.719 -19.844 -7.164 1 96.06 233 PRO B C 1
ATOM 5461 O O . PRO B 1 233 ? 18.234 -20.734 -6.469 1 96.06 233 PRO B O 1
ATOM 5464 N N . LEU B 1 234 ? 18.453 -19.031 -7.891 1 97.31 234 LEU B N 1
ATOM 5465 C CA . LEU B 1 234 ? 19.906 -19.125 -7.914 1 97.31 234 LEU B CA 1
ATOM 5466 C C . LEU B 1 234 ? 20.5 -18.828 -6.535 1 97.31 234 LEU B C 1
ATOM 5468 O O . LEU B 1 234 ? 21.359 -19.562 -6.051 1 97.31 234 LEU B O 1
ATOM 5472 N N . SER B 1 235 ? 19.969 -17.734 -5.953 1 98 235 SER B N 1
ATOM 5473 C CA . SER B 1 235 ? 20.422 -17.406 -4.605 1 98 235 SER B CA 1
ATOM 5474 C C . SER B 1 235 ? 20.109 -18.547 -3.627 1 98 235 SER B C 1
ATOM 5476 O O . SER B 1 235 ? 20.859 -18.781 -2.682 1 98 235 SER B O 1
ATOM 5478 N N . VAL B 1 236 ? 19.016 -19.266 -3.838 1 98.5 236 VAL B N 1
ATOM 5479 C CA . VAL B 1 236 ? 18.625 -20.359 -2.959 1 98.5 236 VAL B CA 1
ATOM 5480 C C . VAL B 1 236 ? 19.625 -21.5 -3.078 1 98.5 236 VAL B C 1
ATOM 5482 O O . VAL B 1 236 ? 20.078 -22.047 -2.066 1 98.5 236 VAL B O 1
ATOM 5485 N N . VAL B 1 237 ? 19.969 -21.844 -4.277 1 98.56 237 VAL B N 1
ATOM 5486 C CA . VAL B 1 237 ? 20.922 -22.922 -4.52 1 98.56 237 VAL B CA 1
ATOM 5487 C C . VAL B 1 237 ? 22.266 -22.578 -3.875 1 98.56 237 VAL B C 1
ATOM 5489 O O . VAL B 1 237 ? 22.859 -23.406 -3.186 1 98.56 237 VAL B O 1
ATOM 5492 N N . ARG B 1 238 ? 22.688 -21.391 -4.031 1 98.56 238 ARG B N 1
ATOM 5493 C CA . ARG B 1 238 ? 23.953 -20.953 -3.467 1 98.56 238 ARG B CA 1
ATOM 5494 C C . ARG B 1 238 ? 23.906 -20.938 -1.942 1 98.56 238 ARG B C 1
ATOM 5496 O O . ARG B 1 238 ? 24.875 -21.297 -1.281 1 98.56 238 ARG B O 1
ATOM 5503 N N . ALA B 1 239 ? 22.797 -20.484 -1.453 1 98.69 239 ALA B N 1
ATOM 5504 C CA . ALA B 1 239 ? 22.625 -20.453 -0.001 1 98.69 239 ALA B CA 1
ATOM 5505 C C . ALA B 1 239 ? 22.688 -21.859 0.584 1 98.69 239 ALA B C 1
ATOM 5507 O O . ALA B 1 239 ? 23.281 -22.078 1.64 1 98.69 239 ALA B O 1
ATOM 5508 N N . ILE B 1 240 ? 22.062 -22.797 -0.059 1 98.69 240 ILE B N 1
ATOM 5509 C CA . ILE B 1 240 ? 22.031 -24.188 0.416 1 98.69 240 ILE B CA 1
ATOM 5510 C C . ILE B 1 240 ? 23.453 -24.75 0.429 1 98.69 240 ILE B C 1
ATOM 5512 O O . ILE B 1 240 ? 23.797 -25.531 1.315 1 98.69 240 ILE B O 1
ATOM 5516 N N . ASP B 1 241 ? 24.203 -24.375 -0.564 1 98.38 241 ASP B N 1
ATOM 5517 C CA . ASP B 1 241 ? 25.609 -24.781 -0.596 1 98.38 241 ASP B CA 1
ATOM 5518 C C . ASP B 1 241 ? 26.359 -24.281 0.639 1 98.38 241 ASP B C 1
ATOM 5520 O O . ASP B 1 241 ? 27.188 -25 1.195 1 98.38 241 ASP B O 1
ATOM 5524 N N . MET B 1 242 ? 26.078 -23.125 1.03 1 98.38 242 MET B N 1
ATOM 5525 C CA . MET B 1 242 ? 26.688 -22.547 2.232 1 98.38 242 MET B CA 1
ATOM 5526 C C . MET B 1 242 ? 26.188 -23.266 3.482 1 98.38 242 MET B C 1
ATOM 5528 O O . MET B 1 242 ? 26.969 -23.547 4.395 1 98.38 242 MET B O 1
ATOM 5532 N N . VAL B 1 243 ? 24.938 -23.594 3.541 1 98.62 243 VAL B N 1
ATOM 5533 C CA . VAL B 1 243 ? 24.297 -24.203 4.699 1 98.62 243 VAL B CA 1
ATOM 5534 C C . VAL B 1 243 ? 24.875 -25.594 4.938 1 98.62 243 VAL B C 1
ATOM 5536 O O . VAL B 1 243 ? 25.016 -26.031 6.082 1 98.62 243 VAL B O 1
ATOM 5539 N N . ARG B 1 244 ? 25.219 -26.312 3.898 1 97.25 244 ARG B N 1
ATOM 5540 C CA . ARG B 1 244 ? 25.688 -27.688 3.992 1 97.25 244 ARG B CA 1
ATOM 5541 C C . ARG B 1 244 ? 26.969 -27.781 4.812 1 97.25 244 ARG B C 1
ATOM 5543 O O . ARG B 1 244 ? 27.312 -28.844 5.332 1 97.25 244 ARG B O 1
ATOM 5550 N N . ALA B 1 245 ? 27.641 -26.672 4.934 1 96.56 245 ALA B N 1
ATOM 5551 C CA . ALA B 1 245 ? 28.844 -26.656 5.762 1 96.56 245 ALA B CA 1
ATOM 5552 C C . ALA B 1 245 ? 28.5 -26.891 7.23 1 96.56 245 ALA B C 1
ATOM 5554 O O . ALA B 1 245 ? 29.266 -27.516 7.961 1 96.56 245 ALA B O 1
ATOM 5555 N N . GLU B 1 246 ? 27.422 -26.438 7.668 1 97.25 246 GLU B N 1
ATOM 5556 C CA . GLU B 1 246 ? 27 -26.562 9.062 1 97.25 246 GLU B CA 1
ATOM 5557 C C . GLU B 1 246 ? 25.969 -27.672 9.227 1 97.25 246 GLU B C 1
ATOM 5559 O O . GLU B 1 246 ? 25.906 -28.312 10.281 1 97.25 246 GLU B O 1
ATOM 5564 N N . VAL B 1 247 ? 25.234 -27.891 8.211 1 98.19 247 VAL B N 1
ATOM 5565 C CA . VAL B 1 247 ? 24.219 -28.938 8.188 1 98.19 247 VAL B CA 1
ATOM 5566 C C . VAL B 1 247 ? 24.422 -29.828 6.965 1 98.19 247 VAL B C 1
ATOM 5568 O O . VAL B 1 247 ? 23.672 -29.734 5.988 1 98.19 247 VAL B O 1
ATOM 5571 N N . PRO B 1 248 ? 25.234 -30.719 7.039 1 97.5 248 PRO B N 1
ATOM 5572 C CA . PRO B 1 248 ? 25.688 -31.453 5.859 1 97.5 248 PRO B CA 1
ATOM 5573 C C . PRO B 1 248 ? 24.562 -32.281 5.211 1 97.5 248 PRO B C 1
ATOM 5575 O O . PRO B 1 248 ? 24.641 -32.562 4.016 1 97.5 248 PRO B O 1
ATOM 5578 N N . ASN B 1 249 ? 23.578 -32.656 5.922 1 98 249 ASN B N 1
ATOM 5579 C CA . ASN B 1 249 ? 22.516 -33.469 5.375 1 98 249 ASN B CA 1
ATOM 5580 C C . ASN B 1 249 ? 21.328 -32.625 4.883 1 98 249 ASN B C 1
ATOM 5582 O O . ASN B 1 249 ? 20.266 -33.156 4.582 1 98 249 ASN B O 1
ATOM 5586 N N . VAL B 1 250 ? 21.438 -31.312 4.789 1 98.69 250 VAL B N 1
ATOM 5587 C CA . VAL B 1 250 ? 20.359 -30.453 4.285 1 98.69 250 VAL B CA 1
ATOM 5588 C C . VAL B 1 250 ? 20.078 -30.781 2.822 1 98.69 250 VAL B C 1
ATOM 5590 O O . VAL B 1 250 ? 21 -31.078 2.059 1 98.69 2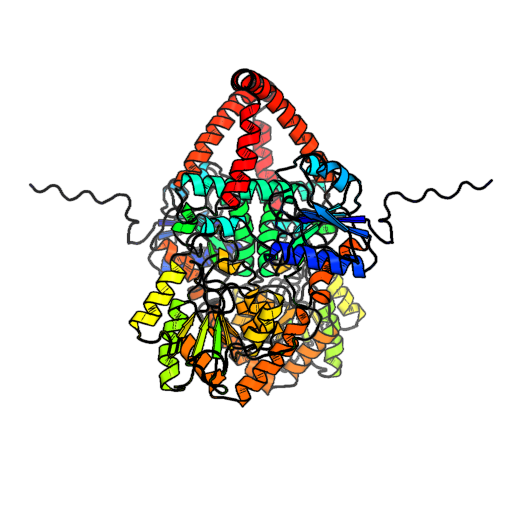50 VAL B O 1
ATOM 5593 N N . ARG B 1 251 ? 18.844 -30.812 2.426 1 98.75 251 ARG B N 1
ATOM 5594 C CA . ARG B 1 251 ? 18.422 -31.047 1.049 1 98.75 251 ARG B CA 1
ATOM 5595 C C . ARG B 1 251 ? 17.5 -29.938 0.564 1 98.75 251 ARG B C 1
ATOM 5597 O O . ARG B 1 251 ? 16.656 -29.438 1.32 1 98.75 251 ARG B O 1
ATOM 5604 N N . LEU B 1 252 ? 17.703 -29.547 -0.644 1 98.75 252 LEU B N 1
ATOM 5605 C CA . LEU B 1 252 ? 16.797 -28.609 -1.325 1 98.75 252 LEU B CA 1
ATOM 5606 C C . LEU B 1 252 ? 15.984 -29.344 -2.393 1 98.75 252 LEU B C 1
ATOM 5608 O O . LEU B 1 252 ? 16.547 -30.016 -3.258 1 98.75 252 LEU B O 1
ATOM 5612 N N . PHE B 1 253 ? 14.734 -29.219 -2.303 1 97.94 253 PHE B N 1
ATOM 5613 C CA . PHE B 1 253 ? 13.844 -29.922 -3.221 1 97.94 253 PHE B CA 1
ATOM 5614 C C . PHE B 1 253 ? 12.961 -28.938 -3.98 1 97.94 253 PHE B C 1
ATOM 5616 O O . PHE B 1 253 ? 12.172 -28.203 -3.375 1 97.94 253 PHE B O 1
ATOM 5623 N N . PHE B 1 254 ? 13.094 -28.922 -5.285 1 96.31 254 PHE B N 1
ATOM 5624 C CA . PHE B 1 254 ? 12.227 -28.125 -6.148 1 96.31 254 PHE B CA 1
ATOM 5625 C C . PHE B 1 254 ? 11.016 -28.938 -6.59 1 96.31 254 PHE B C 1
ATOM 5627 O O . PHE B 1 254 ? 11.148 -29.891 -7.363 1 96.31 254 PHE B O 1
ATOM 5634 N N . LEU B 1 255 ? 9.828 -28.547 -6.168 1 91.38 255 LEU B N 1
ATOM 5635 C CA . LEU B 1 255 ? 8.602 -29.297 -6.375 1 91.38 255 LEU B CA 1
ATOM 5636 C C . LEU B 1 255 ? 8.148 -29.203 -7.828 1 91.38 255 LEU B C 1
ATOM 5638 O O . LEU B 1 255 ? 7.512 -30.125 -8.344 1 91.38 255 LEU B O 1
ATOM 5642 N N . GLY B 1 256 ? 8.383 -28.016 -8.508 1 79.44 256 GLY B N 1
ATOM 5643 C CA . GLY B 1 256 ? 7.906 -27.859 -9.867 1 79.44 256 GLY B CA 1
ATOM 5644 C C . GLY B 1 256 ? 8.82 -27 -10.734 1 79.44 256 GLY B C 1
ATOM 5645 O O . GLY B 1 256 ? 9.062 -25.828 -10.422 1 79.44 256 GLY B O 1
ATOM 5646 N N . MET B 1 257 ? 9.344 -27.609 -11.758 1 69.56 257 MET B N 1
ATOM 5647 C CA . MET B 1 257 ? 10.242 -26.906 -12.664 1 69.56 257 MET B CA 1
ATOM 5648 C C . MET B 1 257 ? 9.508 -26.453 -13.93 1 69.56 257 MET B C 1
ATOM 5650 O O . MET B 1 257 ? 9.93 -25.516 -14.602 1 69.56 257 MET B O 1
ATOM 5654 N N . LYS B 1 258 ? 8.336 -27.078 -14.125 1 63.66 258 LYS B N 1
ATOM 5655 C CA . LYS B 1 258 ? 7.598 -26.766 -15.344 1 63.66 258 LYS B CA 1
ATOM 5656 C C . LYS B 1 258 ? 6.238 -26.141 -15.031 1 63.66 258 LYS B C 1
ATOM 5658 O O . LYS B 1 258 ? 5.688 -26.359 -13.953 1 63.66 258 LYS B O 1
ATOM 5663 N N . HIS B 1 259 ? 5.844 -25.219 -15.961 1 61.81 259 HIS B N 1
ATOM 5664 C CA . HIS B 1 259 ? 4.488 -24.703 -15.82 1 61.81 259 HIS B CA 1
ATOM 5665 C C . HIS B 1 259 ? 3.453 -25.781 -16.094 1 61.81 259 HIS B C 1
ATOM 5667 O O . HIS B 1 259 ? 3.613 -26.594 -17.016 1 61.81 259 HIS B O 1
ATOM 5673 N N . PRO B 1 260 ? 2.436 -25.812 -15.258 1 56.84 260 PRO B N 1
ATOM 5674 C CA . PRO B 1 260 ? 1.421 -26.859 -15.453 1 56.84 260 PRO B CA 1
ATOM 5675 C C . PRO B 1 260 ? 0.758 -26.781 -16.828 1 56.84 260 PRO B C 1
ATOM 5677 O O . PRO B 1 260 ? 0.296 -27.797 -17.359 1 56.84 260 PRO B O 1
ATOM 5680 N N . ASN B 1 261 ? 0.792 -25.516 -17.281 1 55.09 261 ASN B N 1
ATOM 5681 C CA . ASN B 1 261 ? 0.312 -25.344 -18.641 1 55.09 261 ASN B CA 1
ATOM 5682 C C . ASN B 1 261 ? 1.399 -25.656 -19.656 1 55.09 261 ASN B C 1
ATOM 5684 O O . ASN B 1 261 ? 2.408 -24.953 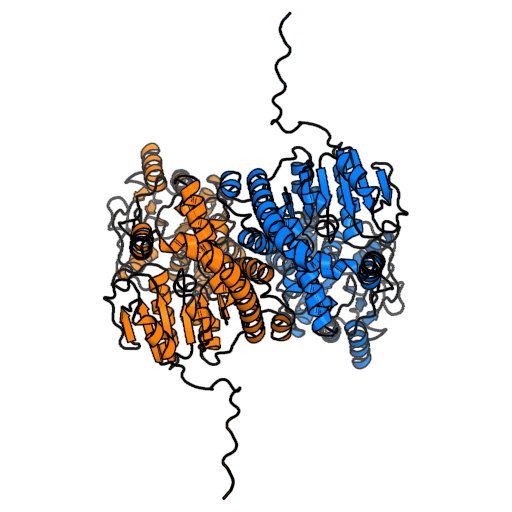-19.75 1 55.09 261 ASN B O 1
ATOM 5688 N N . PRO B 1 262 ? 1.223 -26.781 -20.328 1 53.75 262 PRO B N 1
ATOM 5689 C CA . PRO B 1 262 ? 2.256 -27.203 -21.266 1 53.75 262 PRO B CA 1
ATOM 5690 C C . PRO B 1 262 ? 2.561 -26.156 -22.344 1 53.75 262 PRO B C 1
ATOM 5692 O O . PRO B 1 262 ? 3.617 -26.203 -22.969 1 53.75 262 PRO B O 1
ATOM 5695 N N . ASP B 1 263 ? 1.644 -25.234 -22.453 1 50.88 263 ASP B N 1
ATOM 5696 C CA . ASP B 1 263 ? 1.801 -24.234 -23.516 1 50.88 263 ASP B CA 1
ATOM 5697 C C . ASP B 1 263 ? 2.732 -23.109 -23.062 1 50.88 263 ASP B C 1
ATOM 5699 O O . ASP B 1 263 ? 3.115 -22.266 -23.875 1 50.88 263 ASP B O 1
ATOM 5703 N N . VAL B 1 264 ? 3.09 -23.219 -21.859 1 56.41 264 VAL B N 1
ATOM 5704 C CA . VAL B 1 264 ? 3.986 -22.172 -21.375 1 56.41 264 VAL B CA 1
ATOM 5705 C C . VAL B 1 264 ? 5.434 -22.641 -21.469 1 56.41 264 VAL B C 1
ATOM 5707 O O . VAL B 1 264 ? 5.789 -23.688 -20.922 1 56.41 264 VAL B O 1
ATOM 5710 N N . PRO B 1 265 ? 6.215 -22.062 -22.391 1 58.97 265 PRO B N 1
ATOM 5711 C CA . PRO B 1 265 ? 7.613 -22.469 -22.547 1 58.97 265 PRO B CA 1
ATOM 5712 C C . PRO B 1 265 ? 8.391 -22.438 -21.234 1 58.97 265 PRO B C 1
ATOM 5714 O O . PRO B 1 265 ? 8.039 -21.672 -20.328 1 58.97 265 PRO B O 1
ATOM 5717 N N . GLU B 1 266 ? 9.266 -23.484 -21.25 1 64.5 266 GLU B N 1
ATOM 5718 C CA . GLU B 1 266 ? 10.188 -23.484 -20.109 1 64.5 266 GLU B CA 1
ATOM 5719 C C . GLU B 1 266 ? 10.906 -22.141 -20 1 64.5 266 GLU B C 1
ATOM 5721 O O . GLU B 1 266 ? 11.375 -21.594 -21 1 64.5 266 GLU B O 1
ATOM 5726 N N . MET B 1 267 ? 10.867 -21.703 -18.797 1 74 267 MET B N 1
ATOM 5727 C CA . MET B 1 267 ? 11.469 -20.391 -18.562 1 74 267 MET B CA 1
ATOM 5728 C C . MET B 1 267 ? 12.984 -20.516 -18.422 1 74 267 MET B C 1
ATOM 5730 O O . MET B 1 267 ? 13.492 -21.531 -17.953 1 74 267 MET B O 1
ATOM 5734 N N . ASP B 1 268 ? 13.703 -19.578 -18.891 1 82.69 268 ASP B N 1
ATOM 5735 C CA . ASP B 1 268 ? 15.164 -19.516 -18.844 1 82.69 268 ASP B CA 1
ATOM 5736 C C . ASP B 1 268 ? 15.68 -19.734 -17.422 1 82.69 268 ASP B C 1
ATOM 5738 O O . ASP B 1 268 ? 16.703 -20.391 -17.234 1 82.69 268 ASP B O 1
ATOM 5742 N N . MET B 1 269 ? 14.992 -19.344 -16.5 1 89.12 269 MET B N 1
ATOM 5743 C CA . MET B 1 269 ? 15.445 -19.406 -15.102 1 89.12 269 MET B CA 1
ATOM 5744 C C . MET B 1 269 ? 15.477 -20.844 -14.602 1 89.12 269 MET B C 1
ATOM 5746 O O . MET B 1 269 ? 16.328 -21.188 -13.773 1 89.12 269 MET B O 1
ATOM 5750 N N . ALA B 1 270 ? 14.602 -21.656 -15.07 1 89.44 270 ALA B N 1
ATOM 5751 C CA . ALA B 1 270 ? 14.633 -23.078 -14.703 1 89.44 270 ALA B CA 1
ATOM 5752 C C . ALA B 1 270 ? 15.93 -23.734 -15.164 1 89.44 270 ALA B C 1
ATOM 5754 O O . ALA B 1 270 ? 16.547 -24.484 -14.414 1 89.44 270 ALA B O 1
ATOM 5755 N N . LEU B 1 271 ? 16.281 -23.406 -16.344 1 90.12 271 LEU B N 1
ATOM 5756 C CA . LEU B 1 271 ? 17.516 -23.938 -16.906 1 90.12 271 LEU B CA 1
ATOM 5757 C C . LEU B 1 271 ? 18.734 -23.422 -16.141 1 90.12 271 LEU B C 1
ATOM 5759 O O . LEU B 1 271 ? 19.625 -24.203 -15.781 1 90.12 271 LEU B O 1
ATOM 5763 N N . ARG B 1 272 ? 18.719 -22.172 -15.883 1 94.06 272 ARG B N 1
ATOM 5764 C CA . ARG B 1 272 ? 19.828 -21.562 -15.164 1 94.06 272 ARG B CA 1
ATOM 5765 C C . ARG B 1 272 ? 19.969 -22.141 -13.766 1 94.06 272 ARG B C 1
ATOM 5767 O O . ARG B 1 272 ? 21.094 -22.297 -13.258 1 94.06 272 ARG B O 1
ATOM 5774 N N . THR B 1 273 ? 18.922 -22.453 -13.18 1 95.69 273 THR B N 1
ATOM 5775 C CA . THR B 1 273 ? 18.922 -23.016 -11.828 1 95.69 273 THR B CA 1
ATOM 5776 C C . THR B 1 273 ? 19.562 -24.391 -11.82 1 95.69 273 THR B C 1
ATOM 5778 O O . THR B 1 273 ? 20.391 -24.703 -10.969 1 95.69 273 THR B O 1
ATOM 5781 N N . ARG B 1 274 ? 19.219 -25.203 -12.766 1 95.31 274 ARG B N 1
ATOM 5782 C CA . ARG B 1 274 ? 19.828 -26.516 -12.891 1 95.31 274 ARG B CA 1
ATOM 5783 C C . ARG B 1 274 ? 21.328 -26.422 -13.148 1 95.31 274 ARG B C 1
ATOM 5785 O O . ARG B 1 274 ? 22.109 -27.172 -12.562 1 95.31 274 ARG B O 1
ATOM 5792 N N . GLN B 1 275 ? 21.594 -25.469 -14 1 96.62 275 GLN B N 1
ATOM 5793 C CA . GLN B 1 275 ? 23 -25.281 -14.344 1 96.62 275 GLN B CA 1
ATOM 5794 C C . GLN B 1 275 ? 23.797 -24.828 -13.125 1 96.62 275 GLN B C 1
ATOM 5796 O O . GLN B 1 275 ? 24.953 -25.25 -12.945 1 96.62 275 GLN B O 1
ATOM 5801 N N . GLU B 1 276 ? 23.219 -23.984 -12.367 1 97.5 276 GLU B N 1
ATOM 5802 C CA . GLU B 1 276 ? 23.906 -23.516 -11.164 1 97.5 276 GLU B CA 1
ATOM 5803 C C . GLU B 1 276 ? 24.125 -24.656 -10.18 1 97.5 276 GLU B C 1
ATOM 5805 O O . GLU B 1 276 ? 25.203 -24.766 -9.578 1 97.5 276 GLU B O 1
ATOM 5810 N N . ALA B 1 277 ? 23.188 -25.516 -9.961 1 97.88 277 ALA B N 1
ATOM 5811 C CA . ALA B 1 277 ? 23.312 -26.688 -9.094 1 97.88 277 ALA B CA 1
ATOM 5812 C C . ALA B 1 277 ? 24.391 -27.625 -9.609 1 97.88 277 ALA B C 1
ATOM 5814 O O . ALA B 1 277 ? 25.203 -28.156 -8.828 1 97.88 277 ALA B O 1
ATOM 5815 N N . ASP B 1 278 ? 24.406 -27.781 -10.906 1 97.75 278 ASP B N 1
ATOM 5816 C CA . ASP B 1 278 ? 25.406 -28.641 -11.531 1 97.75 278 ASP B CA 1
ATOM 5817 C C . ASP B 1 278 ? 26.812 -28.062 -11.32 1 97.75 278 ASP B C 1
ATOM 5819 O O . ASP B 1 278 ? 27.734 -28.797 -10.969 1 97.75 278 ASP B O 1
ATOM 5823 N N . ARG B 1 279 ? 26.875 -26.844 -11.609 1 98.06 279 ARG B N 1
ATOM 5824 C CA . ARG B 1 279 ? 28.156 -26.156 -11.492 1 98.06 279 ARG B CA 1
ATOM 5825 C C . ARG B 1 279 ? 28.75 -26.328 -10.094 1 98.06 279 ARG B C 1
ATOM 5827 O O . ARG B 1 279 ? 29.953 -26.5 -9.945 1 98.06 279 ARG B O 1
ATOM 5834 N N . LEU B 1 280 ? 27.906 -26.359 -9.117 1 97.81 280 LEU B N 1
ATOM 5835 C CA . LEU B 1 280 ? 28.344 -26.453 -7.727 1 97.81 280 LEU B CA 1
ATOM 5836 C C . LEU B 1 280 ? 28.438 -27.906 -7.285 1 97.81 280 LEU B C 1
ATOM 5838 O O . LEU B 1 280 ? 28.812 -28.188 -6.145 1 97.81 280 LEU B O 1
ATOM 5842 N N . GLY B 1 281 ? 28.062 -28.844 -8.133 1 97.44 281 GLY B N 1
ATOM 5843 C CA . GLY B 1 281 ? 28.141 -30.266 -7.84 1 97.44 281 GLY B CA 1
ATOM 5844 C C . GLY B 1 281 ? 27.109 -30.734 -6.832 1 97.44 281 GLY B C 1
ATOM 5845 O O . GLY B 1 281 ? 27.359 -31.641 -6.047 1 97.44 281 GLY B O 1
ATOM 5846 N N . LEU B 1 282 ? 25.969 -30.094 -6.891 1 98.06 282 LEU B N 1
ATOM 5847 C CA . LEU B 1 282 ? 24.984 -30.344 -5.84 1 98.06 282 LEU B CA 1
ATOM 5848 C C . LEU B 1 282 ? 23.859 -31.234 -6.355 1 98.06 282 LEU B C 1
ATOM 5850 O O . LEU B 1 282 ? 23.094 -31.797 -5.57 1 98.06 282 LEU B O 1
ATOM 5854 N N . THR B 1 283 ? 23.734 -31.375 -7.672 1 97.69 283 THR B N 1
ATOM 5855 C CA . THR B 1 283 ? 22.594 -32.062 -8.281 1 97.69 283 THR B CA 1
ATOM 5856 C C . THR B 1 283 ? 22.562 -33.531 -7.883 1 97.69 283 THR B C 1
ATOM 5858 O O . THR B 1 283 ? 23.562 -34.25 -8.055 1 97.69 283 THR B O 1
ATOM 5861 N N . GLY B 1 284 ? 21.484 -33.906 -7.293 1 96.31 284 GLY B N 1
ATOM 5862 C CA . GLY B 1 284 ? 21.281 -35.312 -6.949 1 96.31 284 GLY B CA 1
ATOM 5863 C C . GLY B 1 284 ? 21.891 -35.688 -5.609 1 96.31 284 GLY B C 1
ATOM 5864 O O . GLY B 1 284 ? 21.766 -36.812 -5.156 1 96.31 284 GLY B O 1
ATOM 5865 N N . THR B 1 285 ? 22.516 -34.75 -5.004 1 97 285 THR B N 1
ATOM 5866 C CA . THR B 1 285 ? 23.094 -35 -3.682 1 97 285 THR B CA 1
ATOM 5867 C C . THR B 1 285 ? 22.484 -34.062 -2.65 1 97 285 THR B C 1
ATOM 5869 O O . THR B 1 285 ? 21.984 -34.5 -1.615 1 97 285 THR B O 1
ATOM 5872 N N . THR B 1 286 ? 22.5 -32.844 -2.982 1 98.25 286 THR B N 1
ATOM 5873 C CA . THR B 1 286 ? 21.984 -31.828 -2.061 1 98.25 286 THR B CA 1
ATOM 5874 C C . THR B 1 286 ? 20.766 -31.125 -2.646 1 98.25 286 THR B C 1
ATOM 5876 O O . THR B 1 286 ? 19.859 -30.703 -1.911 1 98.25 286 THR B O 1
ATOM 5879 N N . VAL B 1 287 ? 20.781 -30.953 -3.965 1 98.38 287 VAL B N 1
ATOM 5880 C CA . VAL B 1 287 ? 19.688 -30.281 -4.656 1 98.38 287 VAL B CA 1
ATOM 5881 C C . VAL B 1 287 ? 18.953 -31.266 -5.566 1 98.38 287 VAL B C 1
ATOM 5883 O O . VAL B 1 287 ? 19.594 -31.969 -6.355 1 98.38 287 VAL B O 1
ATOM 5886 N N . PHE B 1 288 ? 17.672 -31.281 -5.504 1 97.62 288 PHE B N 1
ATOM 5887 C CA . PHE B 1 288 ? 16.844 -32.219 -6.242 1 97.62 288 PHE B CA 1
ATOM 5888 C C . PHE B 1 288 ? 15.711 -31.5 -6.977 1 97.62 288 PHE B C 1
ATOM 5890 O O . PHE B 1 288 ? 15.117 -30.578 -6.441 1 97.62 288 PHE B O 1
ATOM 5897 N N . PHE B 1 289 ? 15.445 -31.922 -8.188 1 95.25 289 PHE B N 1
ATOM 5898 C CA . PHE B 1 289 ? 14.422 -31.312 -9.031 1 95.25 289 PHE B CA 1
ATOM 5899 C C . PHE B 1 289 ? 13.32 -32.312 -9.359 1 95.25 289 PHE B C 1
ATOM 5901 O O . PHE B 1 289 ? 13.594 -33.375 -9.906 1 95.25 289 PHE B O 1
ATOM 5908 N N . HIS B 1 290 ? 12.156 -31.891 -8.969 1 90.94 290 HIS B N 1
ATOM 5909 C CA . HIS B 1 290 ? 11.008 -32.688 -9.406 1 90.94 290 HIS B CA 1
ATOM 5910 C C . HIS B 1 290 ? 10.523 -32.219 -10.781 1 90.94 290 HIS B C 1
ATOM 5912 O O . HIS B 1 290 ? 10.094 -31.094 -10.945 1 90.94 290 HIS B O 1
ATOM 5918 N N . GLU B 1 291 ? 10.539 -33 -11.75 1 77.62 291 GLU B N 1
ATOM 5919 C CA . GLU B 1 291 ? 10.312 -32.625 -13.141 1 77.62 291 GLU B CA 1
ATOM 5920 C C . GLU B 1 291 ? 8.828 -32.719 -13.5 1 77.62 291 GLU B C 1
ATOM 5922 O O . GLU B 1 291 ? 8.352 -32.031 -14.383 1 77.62 291 GLU B O 1
ATOM 5927 N N . ASP B 1 292 ? 8.109 -33.562 -12.828 1 72.75 292 ASP B N 1
ATOM 5928 C CA . ASP B 1 292 ? 6.727 -33.812 -13.227 1 72.75 292 ASP B CA 1
ATOM 5929 C C . ASP B 1 292 ? 5.762 -32.938 -12.422 1 72.75 292 ASP B C 1
ATOM 5931 O O . ASP B 1 292 ? 6.145 -32.344 -11.406 1 72.75 292 ASP B O 1
ATOM 5935 N N . TRP B 1 293 ? 4.625 -32.781 -12.984 1 68.69 293 TRP B N 1
ATOM 5936 C CA . TRP B 1 293 ? 3.566 -32.031 -12.281 1 68.69 293 TRP B CA 1
ATOM 5937 C C . TRP B 1 293 ? 2.98 -32.906 -11.164 1 68.69 293 TRP B C 1
ATOM 5939 O O . TRP B 1 293 ? 2.805 -34.094 -11.312 1 68.69 293 TRP B O 1
ATOM 5949 N N . VAL B 1 294 ? 2.881 -32.312 -9.969 1 76.69 294 VAL B N 1
ATOM 5950 C CA . VAL B 1 294 ? 2.264 -32.938 -8.812 1 76.69 294 VAL B CA 1
ATOM 5951 C C . VAL B 1 294 ? 0.764 -32.656 -8.805 1 76.69 294 VAL B C 1
ATOM 5953 O O . VAL B 1 294 ? 0.343 -31.516 -8.984 1 76.69 294 VAL B O 1
ATOM 5956 N N . VAL B 1 295 ? 0.001 -33.656 -8.758 1 73.56 295 VAL B N 1
ATOM 5957 C CA . VAL B 1 295 ? -1.445 -33.469 -8.672 1 73.56 295 VAL B CA 1
ATOM 5958 C C . VAL B 1 295 ? -1.798 -32.656 -7.438 1 73.56 295 VAL B C 1
ATOM 5960 O O . VAL B 1 295 ? -1.182 -32.812 -6.383 1 73.56 295 VAL B O 1
ATOM 5963 N N . TYR B 1 296 ? -2.801 -31.797 -7.586 1 72 296 TYR B N 1
ATOM 5964 C CA . TYR B 1 296 ? -3.193 -30.828 -6.562 1 72 296 TYR B CA 1
ATOM 5965 C C . TYR B 1 296 ? -3.439 -31.516 -5.227 1 72 296 TYR B C 1
ATOM 5967 O O . TYR B 1 296 ? -2.982 -31.047 -4.184 1 72 296 TYR B O 1
ATOM 5975 N N . GLU B 1 297 ? -4.012 -32.688 -5.23 1 74.5 297 GLU B N 1
ATOM 5976 C CA . GLU B 1 297 ? -4.402 -33.375 -4.012 1 74.5 297 GLU B CA 1
ATOM 5977 C C . GLU B 1 297 ? -3.189 -34 -3.314 1 74.5 297 GLU B C 1
ATOM 5979 O O . GLU B 1 297 ? -3.232 -34.281 -2.115 1 74.5 297 GLU B O 1
ATOM 5984 N N . ASP B 1 298 ? -2.131 -34.156 -4.055 1 85.81 298 ASP B N 1
ATOM 5985 C CA . ASP B 1 298 ? -0.95 -34.812 -3.504 1 85.81 298 ASP B CA 1
ATOM 5986 C C . ASP B 1 298 ? 0.078 -33.781 -3.033 1 85.81 298 ASP B C 1
ATOM 5988 O O . ASP B 1 298 ? 1.063 -34.125 -2.383 1 85.81 298 ASP B O 1
ATOM 5992 N N . ARG B 1 299 ? -0.148 -32.594 -3.342 1 86.19 299 ARG B N 1
ATOM 5993 C CA . ARG B 1 299 ? 0.797 -31.516 -3.045 1 86.19 299 ARG B CA 1
ATOM 5994 C C . ARG B 1 299 ? 1.061 -31.422 -1.547 1 86.19 299 ARG B C 1
ATOM 5996 O O . ARG B 1 299 ? 2.188 -31.156 -1.125 1 86.19 299 ARG B O 1
ATOM 6003 N N . ILE B 1 300 ? 0.08 -31.719 -0.756 1 91.44 300 ILE B N 1
ATOM 6004 C CA . ILE B 1 300 ? 0.184 -31.578 0.692 1 91.44 300 ILE B CA 1
ATOM 6005 C C . ILE B 1 300 ? 1.21 -32.562 1.237 1 91.44 300 ILE B C 1
ATOM 6007 O O . ILE B 1 300 ? 1.926 -32.281 2.195 1 91.44 300 ILE B O 1
ATOM 6011 N N . ASN B 1 301 ? 1.341 -33.719 0.622 1 95.31 301 ASN B N 1
ATOM 6012 C CA . ASN B 1 301 ? 2.303 -34.719 1.064 1 95.31 301 ASN B CA 1
ATOM 6013 C C . ASN B 1 301 ? 3.738 -34.25 0.865 1 95.31 301 ASN B C 1
ATOM 6015 O O . ASN B 1 301 ? 4.609 -34.531 1.692 1 95.31 301 ASN B O 1
ATOM 6019 N N . TYR B 1 302 ? 3.932 -33.562 -0.22 1 95.31 302 TYR B N 1
ATOM 6020 C CA . TYR B 1 302 ? 5.258 -33 -0.465 1 95.31 302 TYR B CA 1
ATOM 6021 C C . TYR B 1 302 ? 5.578 -31.891 0.521 1 95.31 302 TYR B C 1
ATOM 6023 O O . TYR B 1 302 ? 6.676 -31.828 1.076 1 95.31 302 TYR B O 1
ATOM 6031 N N . LEU B 1 303 ? 4.629 -31.062 0.75 1 96.31 303 LEU B N 1
ATOM 6032 C CA . LEU B 1 303 ? 4.824 -29.906 1.616 1 96.31 303 LEU B CA 1
ATOM 6033 C C . LEU B 1 303 ? 5.078 -30.344 3.055 1 96.31 303 LEU B C 1
ATOM 6035 O O . LEU B 1 303 ? 6.012 -29.859 3.699 1 96.31 303 LEU B O 1
ATOM 6039 N N . MET B 1 304 ? 4.371 -31.297 3.477 1 96.81 304 MET B N 1
ATOM 6040 C CA . MET B 1 304 ? 4.477 -31.719 4.871 1 96.81 304 MET B CA 1
ATOM 6041 C C . MET B 1 304 ? 5.703 -32.594 5.078 1 96.81 304 MET B C 1
ATOM 6043 O O . MET B 1 304 ? 6.094 -32.875 6.215 1 96.81 304 MET B O 1
ATOM 6047 N N . ASP B 1 305 ? 6.27 -32.969 3.99 1 97.25 305 ASP B N 1
ATOM 6048 C CA . ASP B 1 305 ? 7.496 -33.75 4.062 1 97.25 305 ASP B CA 1
ATOM 6049 C C . ASP B 1 305 ? 8.727 -32.875 4.156 1 97.25 305 ASP B C 1
ATOM 6051 O O . ASP B 1 305 ? 9.852 -33.344 4.258 1 97.25 305 ASP B O 1
ATOM 6055 N N . ALA B 1 306 ? 8.531 -31.578 4.133 1 98.12 306 ALA B N 1
ATOM 6056 C CA . ALA B 1 306 ? 9.617 -30.609 4.199 1 98.12 306 ALA B CA 1
ATOM 6057 C C . ALA B 1 306 ? 9.688 -29.953 5.578 1 98.12 306 ALA B C 1
ATOM 6059 O O . ALA B 1 306 ? 8.805 -30.156 6.414 1 98.12 306 ALA B O 1
ATOM 6060 N N . ASP B 1 307 ? 10.797 -29.188 5.77 1 98.38 307 ASP B N 1
ATOM 6061 C CA . ASP B 1 307 ? 11.023 -28.578 7.07 1 98.38 307 ASP B CA 1
ATOM 6062 C C . ASP B 1 307 ? 10.984 -27.047 6.961 1 98.38 307 ASP B C 1
ATOM 6064 O O . ASP B 1 307 ? 10.75 -26.359 7.953 1 98.38 307 ASP B O 1
ATOM 6068 N N . ILE B 1 308 ? 11.273 -26.578 5.805 1 98.69 308 ILE B N 1
ATOM 6069 C CA . ILE B 1 308 ? 11.25 -25.141 5.523 1 98.69 308 ILE B CA 1
ATOM 6070 C C . ILE B 1 308 ? 10.664 -24.891 4.133 1 98.69 308 ILE B C 1
ATOM 6072 O O . ILE B 1 308 ? 10.984 -25.609 3.184 1 98.69 308 ILE B O 1
ATOM 6076 N N . GLY B 1 309 ? 9.703 -23.953 4.023 1 98.5 309 GLY B N 1
ATOM 6077 C CA . GLY B 1 309 ? 9.305 -23.438 2.727 1 98.5 309 GLY B CA 1
ATOM 6078 C C . GLY B 1 309 ? 10.062 -22.188 2.33 1 98.5 309 GLY B C 1
ATOM 6079 O O . GLY B 1 309 ? 10.195 -21.25 3.123 1 98.5 309 GLY B O 1
ATOM 6080 N N . ILE B 1 310 ? 10.562 -22.156 1.089 1 98.31 310 ILE B N 1
ATOM 6081 C CA . ILE B 1 310 ? 11.414 -21.047 0.688 1 98.31 310 ILE B CA 1
ATOM 6082 C C . ILE B 1 310 ? 10.844 -20.391 -0.568 1 98.31 310 ILE B C 1
ATOM 6084 O O . ILE B 1 310 ? 10.219 -21.062 -1.397 1 98.31 310 ILE B O 1
ATOM 6088 N N . SER B 1 311 ? 10.914 -19.078 -0.683 1 96.31 311 SER B N 1
ATOM 6089 C CA . SER B 1 311 ? 10.492 -18.312 -1.847 1 96.31 311 SER B CA 1
ATOM 6090 C C . SER B 1 311 ? 11.32 -17.031 -1.99 1 96.31 311 SER B C 1
ATOM 6092 O O . SER B 1 311 ? 11.234 -16.141 -1.149 1 96.31 311 SER B O 1
ATOM 6094 N N . THR B 1 312 ? 12.125 -16.969 -3.016 1 96.5 312 THR B N 1
ATOM 6095 C CA . THR B 1 312 ? 12.922 -15.773 -3.242 1 96.5 312 THR B CA 1
ATOM 6096 C C . THR B 1 312 ? 12.609 -15.164 -4.609 1 96.5 312 THR B C 1
ATOM 6098 O O . THR B 1 312 ? 12.32 -15.891 -5.562 1 96.5 312 THR B O 1
ATOM 6101 N N . HIS B 1 313 ? 12.602 -13.93 -4.676 1 92.62 313 HIS B N 1
ATOM 6102 C CA . HIS B 1 313 ? 12.281 -13.195 -5.898 1 92.62 313 HIS B CA 1
ATOM 6103 C C . HIS B 1 313 ? 13.156 -11.961 -6.047 1 92.62 313 HIS B C 1
ATOM 6105 O O . HIS B 1 313 ? 13.805 -11.531 -5.09 1 92.62 313 HIS B O 1
ATOM 6111 N N . PHE B 1 314 ? 13.188 -11.445 -7.211 1 90 314 PHE B N 1
ATOM 6112 C CA . PHE B 1 314 ? 13.883 -10.188 -7.461 1 90 314 PHE B CA 1
ATOM 6113 C C . PHE B 1 314 ? 12.984 -9 -7.125 1 90 314 PHE B C 1
ATOM 6115 O O . PHE B 1 314 ? 11.789 -9.164 -6.871 1 90 314 PHE B O 1
ATOM 6122 N N . ASP B 1 315 ? 13.68 -7.852 -7.074 1 87.62 315 ASP B N 1
ATOM 6123 C CA . ASP B 1 315 ? 12.961 -6.629 -6.727 1 87.62 315 ASP B CA 1
ATOM 6124 C C . ASP B 1 315 ? 12.32 -5.996 -7.965 1 87.62 315 ASP B C 1
ATOM 6126 O O . ASP B 1 315 ? 12.961 -5.203 -8.664 1 87.62 315 ASP B O 1
ATOM 6130 N N . HIS B 1 316 ? 11.086 -6.328 -8.227 1 88.94 316 HIS B N 1
ATOM 6131 C CA . HIS B 1 316 ? 10.336 -5.695 -9.297 1 88.94 316 HIS B CA 1
ATOM 6132 C C . HIS B 1 316 ? 8.859 -5.547 -8.922 1 88.94 316 HIS B C 1
ATOM 6134 O O . HIS B 1 316 ? 8.383 -6.195 -7.992 1 88.94 316 HIS B O 1
ATOM 6140 N N . ILE B 1 317 ? 8.164 -4.691 -9.617 1 90.31 317 ILE B N 1
ATOM 6141 C CA . ILE B 1 317 ? 6.824 -4.281 -9.203 1 90.31 317 ILE B CA 1
ATOM 6142 C C . ILE B 1 317 ? 5.855 -5.449 -9.352 1 90.31 317 ILE B C 1
ATOM 6144 O O . ILE B 1 317 ? 4.898 -5.574 -8.586 1 90.31 317 ILE B O 1
ATOM 6148 N N . GLU B 1 318 ? 6.066 -6.301 -10.305 1 87.25 318 GLU B N 1
ATOM 6149 C CA . GLU B 1 318 ? 5.203 -7.473 -10.43 1 87.25 318 GLU B CA 1
ATOM 6150 C C . GLU B 1 318 ? 5.219 -8.305 -9.148 1 87.25 318 GLU B C 1
ATOM 6152 O O . GLU B 1 318 ? 4.164 -8.695 -8.641 1 87.25 318 GLU B O 1
ATOM 6157 N N . THR B 1 319 ? 6.379 -8.477 -8.656 1 84.75 319 THR B N 1
ATOM 6158 C CA . THR B 1 319 ? 6.516 -9.281 -7.441 1 84.75 319 THR B CA 1
ATOM 6159 C C . THR B 1 319 ? 5.949 -8.531 -6.234 1 84.75 319 THR B C 1
ATOM 6161 O O . THR B 1 319 ? 5.355 -9.148 -5.344 1 84.75 319 THR B O 1
ATOM 6164 N N . ALA B 1 320 ? 6.121 -7.262 -6.27 1 89.31 320 ALA B N 1
ATOM 6165 C CA . ALA B 1 320 ? 5.676 -6.465 -5.129 1 89.31 320 ALA B CA 1
ATOM 6166 C C . ALA B 1 320 ? 4.168 -6.582 -4.93 1 89.31 320 ALA B C 1
ATOM 6168 O O . ALA B 1 320 ? 3.68 -6.547 -3.799 1 89.31 320 ALA B O 1
ATOM 6169 N N . PHE B 1 321 ? 3.479 -6.754 -5.996 1 93.44 321 PHE B N 1
ATOM 6170 C CA . PHE B 1 321 ? 2.023 -6.719 -5.891 1 93.44 321 PHE B CA 1
ATOM 6171 C C . PHE B 1 321 ? 1.427 -8.094 -6.156 1 93.44 321 PHE B C 1
ATOM 6173 O O . PHE B 1 321 ? 0.205 -8.242 -6.234 1 93.44 321 PHE B O 1
ATOM 6180 N N . SER B 1 322 ? 2.279 -9.039 -6.246 1 87.69 322 SER B N 1
ATOM 6181 C CA . SER B 1 322 ? 1.794 -10.406 -6.453 1 87.69 322 SER B CA 1
ATOM 6182 C C . SER B 1 322 ? 1.411 -11.062 -5.133 1 87.69 322 SER B C 1
ATOM 6184 O O . SER B 1 322 ? 1.961 -10.719 -4.082 1 87.69 322 SER B O 1
ATOM 6186 N N . PHE B 1 323 ? 0.405 -11.844 -5.215 1 87.94 323 PHE B N 1
ATOM 6187 C CA . PHE B 1 323 ? 0.013 -12.695 -4.102 1 87.94 323 PHE B CA 1
ATOM 6188 C C . PHE B 1 323 ? 0.361 -14.148 -4.383 1 87.94 323 PHE B C 1
ATOM 6190 O O . PHE B 1 323 ? -0.387 -14.852 -5.07 1 87.94 323 PHE B O 1
ATOM 6197 N N . ARG B 1 324 ? 1.422 -14.594 -3.814 1 85.56 324 ARG B N 1
ATOM 6198 C CA . ARG B 1 324 ? 1.993 -15.875 -4.203 1 85.56 324 ARG B CA 1
ATOM 6199 C C . ARG B 1 324 ? 1.364 -17.016 -3.408 1 85.56 324 ARG B C 1
ATOM 6201 O O . ARG B 1 324 ? 1.613 -17.156 -2.211 1 85.56 324 ARG B O 1
ATOM 6208 N N . THR B 1 325 ? 0.773 -17.906 -4.074 1 87.12 325 THR B N 1
ATOM 6209 C CA . THR B 1 325 ? 0 -18.984 -3.471 1 87.12 325 THR B CA 1
ATOM 6210 C C . THR B 1 325 ? 0.922 -20.016 -2.807 1 87.12 325 THR B C 1
ATOM 6212 O O . THR B 1 325 ? 0.521 -20.688 -1.864 1 87.12 325 THR B O 1
ATOM 6215 N N . ARG B 1 326 ? 2.178 -20.078 -3.242 1 90.06 326 ARG B N 1
ATOM 6216 C CA . ARG B 1 326 ? 3.092 -21.031 -2.627 1 90.06 326 ARG B CA 1
ATOM 6217 C C . ARG B 1 326 ? 3.289 -20.719 -1.146 1 90.06 326 ARG B C 1
ATOM 6219 O O . ARG B 1 326 ? 3.451 -21.641 -0.335 1 90.06 326 ARG B O 1
ATOM 6226 N N . ILE B 1 327 ? 3.293 -19.469 -0.799 1 94.12 327 ILE B N 1
ATOM 6227 C CA . ILE B 1 327 ? 3.441 -19.094 0.603 1 94.12 327 ILE B CA 1
ATOM 6228 C C . ILE B 1 327 ? 2.219 -19.547 1.394 1 94.12 327 ILE B C 1
ATOM 6230 O O . ILE B 1 327 ? 2.342 -19.984 2.541 1 94.12 327 ILE B O 1
ATOM 6234 N N . LEU B 1 328 ? 1.078 -19.469 0.786 1 93.19 328 LEU B N 1
ATOM 6235 C CA . LEU B 1 328 ? -0.135 -19.969 1.426 1 93.19 328 LEU B CA 1
ATOM 6236 C C . LEU B 1 328 ? -0.041 -21.469 1.67 1 93.19 328 LEU B C 1
ATOM 6238 O O . LEU B 1 328 ? -0.483 -21.953 2.711 1 93.19 328 LEU B O 1
ATOM 6242 N N . ASP B 1 329 ? 0.514 -22.125 0.705 1 92.56 329 ASP B N 1
ATOM 6243 C CA . ASP B 1 329 ? 0.724 -23.562 0.858 1 92.56 329 ASP B CA 1
ATOM 6244 C C . ASP B 1 329 ? 1.635 -23.859 2.047 1 92.56 329 ASP B C 1
ATOM 6246 O O . ASP B 1 329 ? 1.387 -24.797 2.805 1 92.56 329 ASP B O 1
ATOM 6250 N N . TYR B 1 330 ? 2.668 -23.078 2.176 1 96.81 330 TYR B N 1
ATOM 6251 C CA . TYR B 1 330 ? 3.582 -23.25 3.301 1 96.81 330 TYR B CA 1
ATOM 6252 C C . TYR B 1 330 ? 2.863 -23.016 4.625 1 96.81 330 TYR B C 1
ATOM 6254 O O . TYR B 1 330 ? 3.049 -23.781 5.578 1 96.81 330 TYR B O 1
ATOM 6262 N N . LEU B 1 331 ? 2.062 -21.969 4.664 1 96.12 331 LEU B N 1
ATOM 6263 C CA . LEU B 1 331 ? 1.275 -21.688 5.859 1 96.12 331 LEU B CA 1
ATOM 6264 C C . LEU B 1 331 ? 0.35 -22.859 6.188 1 96.12 331 LEU B C 1
ATOM 6266 O O . LEU B 1 331 ? 0.303 -23.312 7.332 1 96.12 331 LEU B O 1
ATOM 6270 N N . TRP B 1 332 ? -0.275 -23.344 5.207 1 94.62 332 TRP B N 1
ATOM 6271 C CA . TRP B 1 332 ? -1.224 -24.438 5.395 1 94.62 332 TRP B CA 1
ATOM 6272 C C . TRP B 1 332 ? -0.521 -25.688 5.914 1 94.62 332 TRP B C 1
ATOM 6274 O O . TRP B 1 332 ? -1.036 -26.375 6.801 1 94.62 332 TRP B O 1
ATOM 6284 N N . ALA B 1 333 ? 0.639 -25.891 5.406 1 96.06 333 ALA B N 1
ATOM 6285 C CA . ALA B 1 333 ? 1.394 -27.094 5.758 1 96.06 333 ALA B CA 1
ATOM 6286 C C . ALA B 1 333 ? 2.131 -26.906 7.082 1 96.06 333 ALA B C 1
ATOM 6288 O O . ALA B 1 333 ? 2.779 -27.828 7.57 1 96.06 333 ALA B O 1
ATOM 6289 N N . GLY B 1 334 ? 2.168 -25.703 7.613 1 96.5 334 GLY B N 1
ATOM 6290 C CA . GLY B 1 334 ? 2.799 -25.453 8.898 1 96.5 334 GLY B CA 1
ATOM 6291 C C . GLY B 1 334 ? 4.305 -25.281 8.797 1 96.5 334 GLY B C 1
ATOM 6292 O O . GLY B 1 334 ? 5.023 -25.531 9.766 1 96.5 334 GLY B O 1
ATOM 6293 N N . LEU B 1 335 ? 4.762 -24.844 7.699 1 97.81 335 LEU B N 1
ATOM 6294 C CA . LEU B 1 335 ? 6.199 -24.75 7.473 1 97.81 335 LEU B CA 1
ATOM 6295 C C . LEU B 1 335 ? 6.723 -23.375 7.852 1 97.81 335 LEU B C 1
ATOM 6297 O O . LEU B 1 335 ? 6.125 -22.359 7.484 1 97.81 335 LEU B O 1
ATOM 6301 N N . PRO B 1 336 ? 7.891 -23.359 8.602 1 98.56 336 PRO B N 1
ATOM 6302 C CA . PRO B 1 336 ? 8.625 -22.094 8.625 1 98.56 336 PRO B CA 1
ATOM 6303 C C . PRO B 1 336 ? 8.938 -21.562 7.227 1 98.56 336 PRO B C 1
ATOM 6305 O O . PRO B 1 336 ? 9.242 -22.344 6.32 1 98.56 336 PRO B O 1
ATOM 6308 N N . ILE B 1 337 ? 8.898 -20.234 7.113 1 98.62 337 ILE B N 1
ATOM 6309 C CA . ILE B 1 337 ? 9.039 -19.641 5.785 1 98.62 337 ILE B CA 1
ATOM 6310 C C . ILE B 1 337 ? 10.289 -18.781 5.734 1 98.62 337 ILE B C 1
ATOM 6312 O O . ILE B 1 337 ? 10.492 -17.922 6.594 1 98.62 337 ILE B O 1
ATOM 6316 N N . VAL B 1 338 ? 11.133 -19 4.793 1 98.62 338 VAL B N 1
ATOM 6317 C CA . VAL B 1 338 ? 12.242 -18.109 4.484 1 98.62 338 VAL B CA 1
ATOM 6318 C C . VAL B 1 338 ? 12.023 -17.469 3.115 1 98.62 338 VAL B C 1
ATOM 6320 O O . VAL B 1 338 ? 11.906 -18.172 2.107 1 98.62 338 VAL B O 1
ATOM 6323 N N . CYS B 1 339 ? 11.914 -16.125 3.082 1 97.5 339 CYS B N 1
ATOM 6324 C CA . CYS B 1 339 ? 11.578 -15.5 1.807 1 97.5 339 CYS B CA 1
ATOM 6325 C C . CYS B 1 339 ? 12.25 -14.141 1.67 1 97.5 339 CYS B C 1
ATOM 6327 O O . CYS B 1 339 ? 12.789 -13.609 2.641 1 97.5 339 CYS B O 1
ATOM 6329 N N . SER B 1 340 ? 12.305 -13.648 0.43 1 95 340 SER B N 1
ATOM 6330 C CA . SER B 1 340 ? 12.758 -12.289 0.166 1 95 340 SER B CA 1
ATOM 6331 C C . SER B 1 340 ? 11.758 -11.258 0.686 1 95 340 SER B C 1
ATOM 6333 O O . SER B 1 340 ? 10.547 -11.508 0.684 1 95 340 SER B O 1
ATOM 6335 N N . ALA B 1 341 ? 12.25 -10.117 1.107 1 90.19 341 ALA B N 1
ATOM 6336 C CA . ALA B 1 341 ? 11.406 -8.992 1.49 1 90.19 341 ALA B CA 1
ATOM 6337 C C . ALA B 1 341 ? 10.844 -8.281 0.26 1 90.19 341 ALA B C 1
ATOM 6339 O O . ALA B 1 341 ? 11.289 -8.531 -0.863 1 90.19 341 ALA B O 1
ATOM 6340 N N . GLY B 1 342 ? 9.781 -7.418 0.535 1 83.94 342 GLY B N 1
ATOM 6341 C CA . GLY B 1 342 ? 9.359 -6.512 -0.521 1 83.94 342 GLY B CA 1
ATOM 6342 C C . GLY B 1 342 ? 7.918 -6.719 -0.945 1 83.94 342 GLY B C 1
ATOM 6343 O O . GLY B 1 342 ? 7.316 -5.844 -1.568 1 83.94 342 GLY B O 1
ATOM 6344 N N . ASP B 1 343 ? 7.398 -7.895 -0.708 1 86.56 343 ASP B N 1
ATOM 6345 C CA . ASP B 1 343 ? 6 -8.125 -1.058 1 86.56 343 ASP B CA 1
ATOM 6346 C C . ASP B 1 343 ? 5.141 -8.281 0.194 1 86.56 343 ASP B C 1
ATOM 6348 O O . ASP B 1 343 ? 5.621 -8.094 1.312 1 86.56 343 ASP B O 1
ATOM 6352 N N . SER B 1 344 ? 3.867 -8.508 -0.007 1 87.31 344 SER B N 1
ATOM 6353 C CA . SER B 1 344 ? 2.914 -8.578 1.096 1 87.31 344 SER B CA 1
ATOM 6354 C C . SER B 1 344 ? 3.236 -9.734 2.035 1 87.31 344 SER B C 1
ATOM 6356 O O . SER B 1 344 ? 3.133 -9.602 3.256 1 87.31 344 SER B O 1
ATOM 6358 N N . PHE B 1 345 ? 3.619 -10.789 1.493 1 90.25 345 PHE B N 1
ATOM 6359 C CA . PHE B 1 345 ? 3.91 -11.938 2.344 1 90.25 345 PHE B CA 1
ATOM 6360 C C . PHE B 1 345 ? 5.215 -11.734 3.104 1 90.25 345 PHE B C 1
ATOM 6362 O O . PHE B 1 345 ? 5.348 -12.164 4.25 1 90.25 345 PHE B O 1
ATOM 6369 N N . GLY B 1 346 ? 6.164 -11.172 2.443 1 90.94 346 GLY B N 1
ATOM 6370 C CA . GLY B 1 346 ? 7.367 -10.812 3.178 1 90.94 346 GLY B CA 1
ATOM 6371 C C . GLY B 1 346 ? 7.086 -9.984 4.418 1 90.94 346 GLY B C 1
ATOM 6372 O O . GLY B 1 346 ? 7.656 -10.242 5.484 1 90.94 346 GLY B O 1
ATOM 6373 N N . ALA B 1 347 ? 6.199 -9.062 4.238 1 87.38 347 ALA B N 1
ATOM 6374 C CA . ALA B 1 347 ? 5.812 -8.234 5.371 1 87.38 347 ALA B CA 1
ATOM 6375 C C . ALA B 1 347 ? 5.121 -9.062 6.453 1 87.38 347 ALA B C 1
ATOM 6377 O O . ALA B 1 347 ? 5.379 -8.875 7.645 1 87.38 347 ALA B O 1
ATOM 6378 N N . LEU B 1 348 ? 4.281 -9.922 6.082 1 91.44 348 LEU B N 1
ATOM 6379 C CA . LEU B 1 348 ? 3.566 -10.781 7.02 1 91.44 348 LEU B CA 1
ATOM 6380 C C . LEU B 1 348 ? 4.535 -11.68 7.777 1 91.44 348 LEU B C 1
ATOM 6382 O O . LEU B 1 348 ? 4.426 -11.828 9 1 91.44 348 LEU B O 1
ATOM 6386 N N . VAL B 1 349 ? 5.469 -12.258 7.062 1 95.56 349 VAL B N 1
ATOM 6387 C CA . VAL B 1 349 ? 6.441 -13.164 7.66 1 95.56 349 VAL B CA 1
ATOM 6388 C C . VAL B 1 349 ? 7.273 -12.422 8.703 1 95.56 349 VAL B C 1
ATOM 6390 O O . VAL B 1 349 ? 7.523 -12.945 9.789 1 95.56 349 VAL B O 1
ATOM 6393 N N . GLU B 1 350 ? 7.656 -11.258 8.359 1 91.69 350 GLU B N 1
ATOM 6394 C CA . GLU B 1 350 ? 8.461 -10.453 9.273 1 91.69 350 GLU B CA 1
ATOM 6395 C C . GLU B 1 350 ? 7.648 -10.023 10.492 1 91.69 350 GLU B C 1
ATOM 6397 O O . GLU B 1 350 ? 8.086 -10.211 11.633 1 91.69 350 GLU B O 1
ATOM 6402 N N . GLN B 1 351 ? 6.457 -9.547 10.266 1 86.12 351 GLN B N 1
ATOM 6403 C CA . GLN B 1 351 ? 5.621 -8.984 11.32 1 86.12 351 GLN B CA 1
ATOM 6404 C C . GLN B 1 351 ? 5.188 -10.062 12.312 1 86.12 351 GLN B C 1
ATOM 6406 O O . GLN B 1 351 ? 5.129 -9.82 13.516 1 86.12 351 GLN B O 1
ATOM 6411 N N . ARG B 1 352 ? 4.906 -11.242 11.773 1 92.81 352 ARG B N 1
ATOM 6412 C CA . ARG B 1 352 ? 4.367 -12.312 12.609 1 92.81 352 ARG B CA 1
ATOM 6413 C C . ARG B 1 352 ? 5.449 -13.32 12.977 1 92.81 352 ARG B C 1
ATOM 6415 O O . ARG B 1 352 ? 5.168 -14.328 13.625 1 92.81 352 ARG B O 1
ATOM 6422 N N . GLU B 1 353 ? 6.633 -13.047 12.555 1 94.38 353 GLU B N 1
ATOM 6423 C CA . GLU B 1 353 ? 7.777 -13.906 12.844 1 94.38 353 GLU B CA 1
ATOM 6424 C C . GLU B 1 353 ? 7.5 -15.352 12.43 1 94.38 353 GLU B C 1
ATOM 6426 O O . GLU B 1 353 ? 7.664 -16.266 13.234 1 94.38 353 GLU B O 1
ATOM 6431 N N . LEU B 1 354 ? 7.105 -15.547 11.203 1 98.19 354 LEU B N 1
ATOM 6432 C CA . LEU B 1 354 ? 6.719 -16.859 10.68 1 98.19 354 LEU B CA 1
ATOM 6433 C C . LEU B 1 354 ? 7.926 -17.578 10.086 1 98.19 354 LEU B C 1
ATOM 6435 O O . LEU B 1 354 ? 7.781 -18.641 9.484 1 98.19 354 LEU B O 1
ATOM 6439 N N . GLY B 1 355 ? 9.047 -17.078 10.242 1 98.12 355 GLY B N 1
ATOM 6440 C CA . GLY B 1 355 ? 10.328 -17.5 9.711 1 98.12 355 GLY B CA 1
ATOM 6441 C C . GLY B 1 355 ? 11.336 -16.375 9.617 1 98.12 355 GLY B C 1
ATOM 6442 O O . GLY B 1 355 ? 11.648 -15.734 10.625 1 98.12 355 GLY B O 1
ATOM 6443 N N . ALA B 1 356 ? 11.75 -16.156 8.312 1 97.81 356 ALA B N 1
ATOM 6444 C CA . ALA B 1 356 ? 12.703 -15.062 8.125 1 97.81 356 ALA B CA 1
ATOM 6445 C C . ALA B 1 356 ? 12.539 -14.414 6.758 1 97.81 356 ALA B C 1
ATOM 6447 O O . ALA B 1 356 ? 12.312 -15.102 5.762 1 97.81 356 ALA B O 1
ATOM 6448 N N . THR B 1 357 ? 12.617 -13.156 6.859 1 96.88 357 THR B N 1
ATOM 6449 C CA . THR B 1 357 ? 12.68 -12.375 5.629 1 96.88 357 THR B CA 1
ATOM 6450 C C . THR B 1 357 ? 14.078 -11.797 5.426 1 96.88 357 THR B C 1
ATOM 6452 O O . THR B 1 357 ? 14.703 -11.32 6.375 1 96.88 357 THR B O 1
ATOM 6455 N N . VAL B 1 358 ? 14.555 -11.883 4.152 1 97.25 358 VAL B N 1
ATOM 6456 C CA . VAL B 1 358 ? 15.906 -11.406 3.869 1 97.25 358 VAL B CA 1
ATOM 6457 C C . VAL B 1 358 ? 15.875 -10.414 2.713 1 97.25 358 VAL B C 1
ATOM 6459 O O . VAL B 1 358 ? 14.945 -10.422 1.901 1 97.25 358 VAL B O 1
ATOM 6462 N N . PRO B 1 359 ? 16.891 -9.523 2.658 1 94.75 359 PRO B N 1
ATOM 6463 C CA . PRO B 1 359 ? 16.969 -8.641 1.493 1 94.75 359 PRO B CA 1
ATOM 6464 C C . PRO B 1 359 ? 17.109 -9.406 0.18 1 94.75 359 PRO B C 1
ATOM 6466 O O . PRO B 1 359 ? 17.719 -10.484 0.152 1 94.75 359 PRO B O 1
ATOM 6469 N N . VAL B 1 360 ? 16.609 -8.875 -0.851 1 93.69 360 VAL B N 1
ATOM 6470 C CA . VAL B 1 360 ? 16.656 -9.484 -2.172 1 93.69 360 VAL B CA 1
ATOM 6471 C C . VAL B 1 360 ? 18.109 -9.719 -2.574 1 93.69 360 VAL B C 1
ATOM 6473 O O . VAL B 1 360 ? 18.953 -8.836 -2.42 1 93.69 360 VAL B O 1
ATOM 6476 N N . GLY B 1 361 ? 18.406 -10.891 -2.965 1 94 361 GLY B N 1
ATOM 6477 C CA . GLY B 1 361 ? 19.703 -11.242 -3.508 1 94 361 GLY B CA 1
ATOM 6478 C C . GLY B 1 361 ? 20.75 -11.508 -2.439 1 94 361 GLY B C 1
ATOM 6479 O O . GLY B 1 361 ? 21.906 -11.781 -2.75 1 94 361 GLY B O 1
ATOM 6480 N N . ASP B 1 362 ? 20.359 -11.453 -1.231 1 96.56 362 ASP B N 1
ATOM 6481 C CA . ASP B 1 362 ? 21.328 -11.625 -0.148 1 96.56 362 ASP B CA 1
ATOM 6482 C C . ASP B 1 362 ? 21.484 -13.102 0.217 1 96.56 362 ASP B C 1
ATOM 6484 O O . ASP B 1 362 ? 20.891 -13.57 1.19 1 96.56 362 ASP B O 1
ATOM 6488 N N . THR B 1 363 ? 22.391 -13.734 -0.462 1 97.94 363 THR B N 1
ATOM 6489 C CA . THR B 1 363 ? 22.625 -15.172 -0.319 1 97.94 363 THR B CA 1
ATOM 6490 C C . THR B 1 363 ? 23.094 -15.508 1.092 1 97.94 363 THR B C 1
ATOM 6492 O O . THR B 1 363 ? 22.688 -16.516 1.665 1 97.94 363 THR B O 1
ATOM 6495 N N . GLU B 1 364 ? 23.906 -14.68 1.643 1 98 364 GLU B N 1
ATOM 6496 C CA . GLU B 1 364 ? 24.438 -14.922 2.98 1 98 364 GLU B CA 1
ATOM 6497 C C . GLU B 1 364 ? 23.344 -14.844 4.035 1 98 364 GLU B C 1
ATOM 6499 O O . GLU B 1 364 ? 23.281 -15.68 4.941 1 98 364 GLU B O 1
ATOM 6504 N N . ALA B 1 365 ? 22.516 -13.875 3.832 1 98.12 365 ALA B N 1
ATOM 6505 C CA . ALA B 1 365 ? 21.406 -13.742 4.762 1 98.12 365 ALA B CA 1
ATOM 6506 C C . ALA B 1 365 ? 20.453 -14.93 4.648 1 98.12 365 ALA B C 1
ATOM 6508 O O . ALA B 1 365 ? 19.906 -15.398 5.652 1 98.12 365 ALA B O 1
ATOM 6509 N N . LEU B 1 366 ? 20.281 -15.422 3.477 1 98.25 366 LEU B N 1
ATOM 6510 C CA . LEU B 1 366 ? 19.438 -16.594 3.24 1 98.25 366 LEU B CA 1
ATOM 6511 C C . LEU B 1 366 ? 20 -17.812 3.949 1 98.25 366 LEU B C 1
ATOM 6513 O O . LEU B 1 366 ? 19.281 -18.531 4.641 1 98.25 366 LEU B O 1
ATOM 6517 N N . ALA B 1 367 ? 21.281 -18 3.777 1 98.69 367 ALA B N 1
ATOM 6518 C CA . ALA B 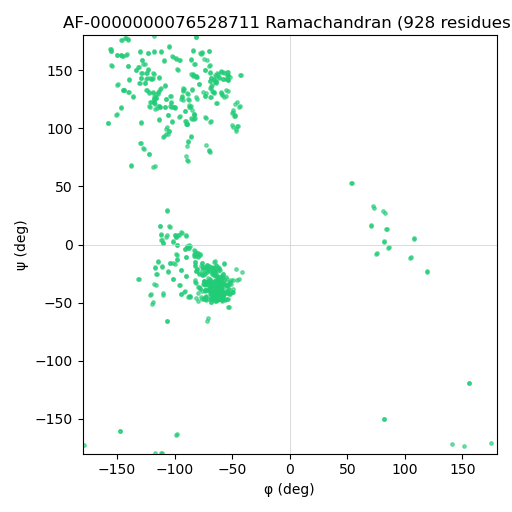1 367 ? 21.953 -19.156 4.383 1 98.69 367 ALA B CA 1
ATOM 6519 C C . ALA B 1 367 ? 21.859 -19.094 5.906 1 98.69 367 ALA B C 1
ATOM 6521 O O . ALA B 1 367 ? 21.578 -20.109 6.559 1 98.69 367 ALA B O 1
ATOM 6522 N N . SER B 1 368 ? 22.094 -17.938 6.379 1 98.5 368 SER B N 1
ATOM 6523 C CA . SER B 1 368 ? 22.047 -17.766 7.828 1 98.5 368 SER B CA 1
ATOM 6524 C C . SER B 1 368 ? 20.656 -18.047 8.383 1 98.5 368 SER B C 1
ATOM 6526 O O . SER B 1 368 ? 20.516 -18.656 9.445 1 98.5 368 SER B O 1
ATOM 6528 N N . ALA B 1 369 ? 19.641 -17.547 7.695 1 98.5 369 ALA B N 1
ATOM 6529 C CA . ALA B 1 369 ? 18.25 -17.75 8.125 1 98.5 369 ALA B CA 1
ATOM 6530 C C . ALA B 1 369 ? 17.891 -19.234 8.117 1 98.5 369 ALA B C 1
ATOM 6532 O O . ALA B 1 369 ? 17.297 -19.75 9.078 1 98.5 369 ALA B O 1
ATOM 6533 N N . ILE B 1 370 ? 18.281 -19.938 7.086 1 98.69 370 ILE B N 1
ATOM 6534 C CA . ILE B 1 370 ? 18 -21.359 6.953 1 98.69 370 ILE B CA 1
ATOM 6535 C C . ILE B 1 370 ? 18.719 -22.125 8.055 1 98.69 370 ILE B C 1
ATOM 6537 O O . ILE B 1 370 ? 18.109 -22.969 8.742 1 98.69 370 ILE B O 1
ATOM 6541 N N . THR B 1 371 ? 19.953 -21.812 8.266 1 98.69 371 THR B N 1
ATOM 6542 C CA . THR B 1 371 ? 20.766 -22.5 9.258 1 98.69 371 THR B CA 1
ATOM 6543 C C . THR B 1 371 ? 20.188 -22.344 10.656 1 98.69 371 THR B C 1
ATOM 6545 O O . THR B 1 371 ? 20.094 -23.312 11.414 1 98.69 371 THR B O 1
ATOM 6548 N N . ARG B 1 372 ? 19.797 -21.156 10.953 1 98.31 372 ARG B N 1
ATOM 6549 C CA . ARG B 1 372 ? 19.25 -20.891 12.281 1 98.31 372 ARG B CA 1
ATOM 6550 C C . ARG B 1 372 ? 18 -21.719 12.547 1 98.31 372 ARG B C 1
ATOM 6552 O O . ARG B 1 372 ? 17.859 -22.312 13.617 1 98.31 372 ARG B O 1
ATOM 6559 N N . ILE B 1 373 ? 17.141 -21.812 11.602 1 98.38 373 ILE B N 1
ATOM 6560 C CA . ILE B 1 373 ? 15.898 -22.547 11.766 1 98.38 373 ILE B CA 1
ATOM 6561 C C . ILE B 1 373 ? 16.203 -24.047 11.891 1 98.38 373 ILE B C 1
ATOM 6563 O O . ILE B 1 373 ? 15.555 -24.75 12.672 1 98.38 373 ILE B O 1
ATOM 6567 N N . LEU B 1 374 ? 17.219 -24.516 11.18 1 98.12 374 LEU B N 1
ATOM 6568 C CA . LEU B 1 374 ? 17.516 -25.953 11.148 1 98.12 374 LEU B CA 1
ATOM 6569 C C . LEU B 1 374 ? 18.297 -26.375 12.383 1 98.12 374 LEU B C 1
ATOM 6571 O O . LEU B 1 374 ? 18.266 -27.547 12.766 1 98.12 374 LEU B O 1
ATOM 6575 N N . THR B 1 375 ? 18.953 -25.453 13.062 1 97.94 375 THR B N 1
ATOM 6576 C CA . THR B 1 375 ? 19.859 -25.844 14.133 1 97.94 375 THR B CA 1
ATOM 6577 C C . THR B 1 375 ? 19.312 -25.438 15.492 1 97.94 375 THR B C 1
ATOM 6579 O O . THR B 1 375 ? 19.766 -25.938 16.531 1 97.94 375 THR B O 1
ATOM 6582 N N . ASP B 1 376 ? 18.391 -24.531 15.516 1 97.31 376 ASP B N 1
ATOM 6583 C CA . ASP B 1 376 ? 17.766 -24.109 16.75 1 97.31 376 ASP B CA 1
ATOM 6584 C C . ASP B 1 376 ? 16.328 -24.641 16.859 1 97.31 376 ASP B C 1
ATOM 6586 O O . ASP B 1 376 ? 15.383 -23.953 16.5 1 97.31 376 ASP B O 1
ATOM 6590 N N . GLU B 1 377 ? 16.234 -25.734 17.516 1 95.56 377 GLU B N 1
ATOM 6591 C CA . GLU B 1 377 ? 14.953 -26.438 17.562 1 95.56 377 GLU B CA 1
ATOM 6592 C C . GLU B 1 377 ? 13.906 -25.609 18.312 1 95.56 377 GLU B C 1
ATOM 6594 O O . GLU B 1 377 ? 12.734 -25.609 17.938 1 95.56 377 GLU B O 1
ATOM 6599 N N . ALA B 1 378 ? 14.312 -25.016 19.312 1 96.94 378 ALA B N 1
ATOM 6600 C CA . ALA B 1 378 ? 13.391 -24.188 20.094 1 96.94 378 ALA B CA 1
ATOM 6601 C C . ALA B 1 378 ? 12.852 -23.031 19.234 1 96.94 378 ALA B C 1
ATOM 6603 O O . ALA B 1 378 ? 11.656 -22.719 19.297 1 96.94 378 ALA B O 1
ATOM 6604 N N . HIS B 1 379 ? 13.742 -22.469 18.516 1 96.69 379 HIS B N 1
ATOM 6605 C CA . HIS B 1 379 ? 13.359 -21.391 17.609 1 96.69 379 HIS B CA 1
ATOM 6606 C C . HIS B 1 379 ? 12.398 -21.891 16.531 1 96.69 379 HIS B C 1
ATOM 6608 O O . HIS B 1 379 ? 11.391 -21.234 16.266 1 96.69 379 HIS B O 1
ATOM 6614 N N . ALA B 1 380 ? 12.641 -23 16.031 1 97.06 380 ALA B N 1
ATOM 6615 C CA . ALA B 1 380 ? 11.812 -23.578 14.984 1 97.06 380 ALA B CA 1
ATOM 6616 C C . ALA B 1 380 ? 10.414 -23.906 15.516 1 97.06 380 ALA B C 1
ATOM 6618 O O . ALA B 1 380 ? 9.422 -23.703 14.812 1 97.06 380 ALA B O 1
ATOM 6619 N N . GLU B 1 381 ? 10.383 -24.344 16.672 1 96.62 381 GLU B N 1
ATOM 6620 C CA . GLU B 1 381 ? 9.102 -24.719 17.266 1 96.62 381 GLU B CA 1
ATOM 6621 C C . GLU B 1 381 ? 8.234 -23.484 17.516 1 96.62 381 GLU B C 1
ATOM 6623 O O . GLU B 1 381 ? 7.02 -23.531 17.328 1 96.62 381 GLU B O 1
ATOM 6628 N N . GLN B 1 382 ? 8.867 -22.5 17.938 1 97.44 382 GLN B N 1
ATOM 6629 C CA . GLN B 1 382 ? 8.148 -21.25 18.125 1 97.44 382 GLN B CA 1
ATOM 6630 C C . GLN B 1 382 ? 7.574 -20.75 16.812 1 97.44 382 GLN B C 1
ATOM 6632 O O . GLN B 1 382 ? 6.434 -20.281 16.75 1 97.44 382 GLN B O 1
ATOM 6637 N N . ILE B 1 383 ? 8.344 -20.828 15.836 1 98.12 383 ILE B N 1
ATOM 6638 C CA . ILE B 1 383 ? 7.914 -20.391 14.508 1 98.12 383 ILE B CA 1
ATOM 6639 C C . ILE B 1 383 ? 6.723 -21.219 14.055 1 98.12 383 ILE B C 1
ATOM 6641 O O . ILE B 1 383 ? 5.73 -20.688 13.555 1 98.12 383 ILE B O 1
ATOM 6645 N N . ARG B 1 384 ? 6.801 -22.516 14.203 1 97 384 ARG B N 1
ATOM 6646 C CA . ARG B 1 384 ? 5.73 -23.406 13.766 1 97 384 ARG B CA 1
ATOM 6647 C C . ARG B 1 384 ? 4.418 -23.062 14.469 1 97 384 ARG B C 1
ATOM 6649 O O . ARG B 1 384 ? 3.348 -23.141 13.859 1 97 384 ARG B O 1
ATOM 6656 N N . GLY B 1 385 ? 4.523 -22.766 15.695 1 96.56 385 GLY B N 1
ATOM 6657 C CA . GLY B 1 385 ? 3.336 -22.328 16.422 1 96.56 385 GLY B CA 1
ATOM 6658 C C . GLY B 1 385 ? 2.711 -21.062 15.836 1 96.56 385 GLY B C 1
ATOM 6659 O O . GLY B 1 385 ? 1.49 -21 15.68 1 96.56 385 GLY B O 1
ATOM 6660 N N . ARG B 1 386 ? 3.498 -20.125 15.492 1 97.44 386 ARG B N 1
ATOM 6661 C CA . ARG B 1 386 ? 3.018 -18.875 14.914 1 97.44 386 ARG B CA 1
ATOM 6662 C C . ARG B 1 386 ? 2.461 -19.094 13.508 1 97.44 386 ARG B C 1
ATOM 6664 O O . ARG B 1 386 ? 1.482 -18.453 13.117 1 97.44 386 ARG B O 1
ATOM 6671 N N . VAL B 1 387 ? 3.115 -19.953 12.836 1 97.5 387 VAL B N 1
ATOM 6672 C CA . VAL B 1 387 ? 2.646 -20.297 11.492 1 97.5 387 VAL B CA 1
ATOM 6673 C C . VAL B 1 387 ? 1.247 -20.906 11.578 1 97.5 387 VAL B C 1
ATOM 6675 O O . VAL B 1 387 ? 0.365 -20.562 10.789 1 97.5 387 VAL B O 1
ATOM 6678 N N . ALA B 1 388 ? 1.075 -21.75 12.5 1 95.5 388 ALA B N 1
ATOM 6679 C CA . ALA B 1 388 ? -0.226 -22.391 12.68 1 95.5 388 ALA B CA 1
ATOM 6680 C C . ALA B 1 388 ? -1.311 -21.344 12.969 1 95.5 388 ALA B C 1
ATOM 6682 O O . ALA B 1 388 ? -2.422 -21.438 12.445 1 95.5 388 ALA B O 1
ATOM 6683 N N . GLN B 1 389 ? -0.975 -20.438 13.719 1 95.12 389 GLN B N 1
ATOM 6684 C CA . GLN B 1 389 ? -1.924 -19.391 14.047 1 95.12 389 GLN B CA 1
ATOM 6685 C C . GLN B 1 389 ? -2.234 -18.531 12.82 1 95.12 389 GLN B C 1
ATOM 6687 O O . GLN B 1 389 ? -3.396 -18.203 12.562 1 95.12 389 GLN B O 1
ATOM 6692 N N . ALA B 1 390 ? -1.238 -18.188 12.109 1 95.12 390 ALA B N 1
ATOM 6693 C CA . ALA B 1 390 ? -1.413 -17.344 10.922 1 95.12 390 ALA B CA 1
ATOM 6694 C C . ALA B 1 390 ? -2.189 -18.094 9.844 1 95.12 390 ALA B C 1
ATOM 6696 O O . ALA B 1 390 ? -2.971 -17.484 9.102 1 95.12 390 ALA B O 1
ATOM 6697 N N . ALA B 1 391 ? -1.95 -19.344 9.727 1 95.38 391 ALA B N 1
ATOM 6698 C CA . ALA B 1 391 ? -2.604 -20.156 8.711 1 95.38 391 ALA B CA 1
ATOM 6699 C C . ALA B 1 391 ? -4.121 -20.078 8.836 1 95.38 391 ALA B C 1
ATOM 6701 O O . ALA B 1 391 ? -4.836 -20.125 7.836 1 95.38 391 ALA B O 1
ATOM 6702 N N . GLU B 1 392 ? -4.586 -19.906 10 1 94.38 392 GLU B N 1
ATOM 6703 C CA . GLU B 1 392 ? -6.023 -19.875 10.25 1 94.38 392 GLU B CA 1
ATOM 6704 C C . GLU B 1 392 ? -6.672 -18.672 9.586 1 94.38 392 GLU B C 1
ATOM 6706 O O . GLU B 1 392 ? -7.84 -18.719 9.188 1 94.38 392 GLU B O 1
ATOM 6711 N N . GLU B 1 393 ? -5.945 -17.703 9.398 1 93.31 393 GLU B N 1
ATOM 6712 C CA . GLU B 1 393 ? -6.469 -16.469 8.836 1 93.31 393 GLU B CA 1
ATOM 6713 C C . GLU B 1 393 ? -6.695 -16.594 7.332 1 93.31 393 GLU B C 1
ATOM 6715 O O . GLU B 1 393 ? -7.422 -15.781 6.742 1 93.31 393 GLU B O 1
ATOM 6720 N N . PHE B 1 394 ? -6.105 -17.625 6.734 1 95.56 394 PHE B N 1
ATOM 6721 C CA . PHE B 1 394 ? -6.172 -17.719 5.281 1 95.56 394 PHE B CA 1
ATOM 6722 C C . PHE B 1 394 ? -7.012 -18.922 4.855 1 95.56 394 PHE B C 1
ATOM 6724 O O . PHE B 1 394 ? -6.953 -19.344 3.701 1 95.56 394 PHE B O 1
ATOM 6731 N N . ARG B 1 395 ? -7.742 -19.391 5.816 1 95.19 395 ARG B N 1
ATOM 6732 C CA . ARG B 1 395 ? -8.727 -20.375 5.41 1 95.19 395 ARG B CA 1
ATOM 6733 C C . ARG B 1 395 ? -9.773 -19.766 4.488 1 95.19 395 ARG B C 1
ATOM 6735 O O . ARG B 1 395 ? -10.172 -18.609 4.668 1 95.19 395 ARG B O 1
ATOM 6742 N N . TRP B 1 396 ? -10.273 -20.547 3.518 1 95.44 396 TRP B N 1
ATOM 6743 C CA . TRP B 1 396 ? -11.227 -20.031 2.543 1 95.44 396 TRP B CA 1
ATOM 6744 C C . TRP B 1 396 ? -12.43 -19.406 3.24 1 95.44 396 TRP B C 1
ATOM 6746 O O . TRP B 1 396 ? -12.898 -18.328 2.84 1 95.44 396 TRP B O 1
ATOM 6756 N N . ARG B 1 397 ? -12.914 -20 4.281 1 95.12 397 ARG B N 1
ATOM 6757 C CA . ARG B 1 397 ? -14.078 -19.5 4.996 1 95.12 397 ARG B CA 1
ATOM 6758 C C . ARG B 1 397 ? -13.828 -18.078 5.52 1 95.12 397 ARG B C 1
ATOM 6760 O O . ARG B 1 397 ? -14.742 -17.25 5.559 1 95.12 397 ARG B O 1
ATOM 6767 N N . ARG B 1 398 ? -12.609 -17.812 5.863 1 95.69 398 ARG B N 1
ATOM 6768 C CA . ARG B 1 398 ? -12.25 -16.5 6.375 1 95.69 398 ARG B CA 1
ATOM 6769 C C . ARG B 1 398 ? -11.883 -15.547 5.238 1 95.69 398 ARG B C 1
ATOM 6771 O O . ARG B 1 398 ? -12.328 -14.398 5.219 1 95.69 398 ARG B O 1
ATOM 6778 N N . SER B 1 399 ? -11.117 -16.047 4.352 1 96.38 399 SER B N 1
ATOM 6779 C CA . SER B 1 399 ? -10.617 -15.242 3.246 1 96.38 399 SER B CA 1
ATOM 6780 C C . SER B 1 399 ? -11.766 -14.695 2.404 1 96.38 399 SER B C 1
ATOM 6782 O O . SER B 1 399 ? -11.695 -13.57 1.9 1 96.38 399 SER B O 1
ATOM 6784 N N . LEU B 1 400 ? -12.867 -15.383 2.309 1 98.12 400 LEU B N 1
ATOM 6785 C CA . LEU B 1 400 ? -13.93 -15.023 1.38 1 98.12 400 LEU B CA 1
ATOM 6786 C C . LEU B 1 400 ? -15.016 -14.211 2.082 1 98.12 400 LEU B C 1
ATOM 6788 O O . LEU B 1 400 ? -16.016 -13.844 1.467 1 98.12 400 LEU B O 1
ATOM 6792 N N . GLU B 1 401 ? -14.797 -13.805 3.305 1 97.44 401 GLU B N 1
ATOM 6793 C CA . GLU B 1 401 ? -15.828 -13.18 4.133 1 97.44 401 GLU B CA 1
ATOM 6794 C C . GLU B 1 401 ? -16.328 -11.891 3.502 1 97.44 401 GLU B C 1
ATOM 6796 O O . GLU B 1 401 ? -17.531 -11.664 3.422 1 97.44 401 GLU B O 1
ATOM 6801 N N . PRO B 1 402 ? -15.453 -11.016 3.037 1 97.94 402 PRO B N 1
ATOM 6802 C CA . PRO B 1 402 ? -15.992 -9.789 2.449 1 97.94 402 PRO B CA 1
ATOM 6803 C C . PRO B 1 402 ? -16.859 -10.047 1.227 1 97.94 402 PRO B C 1
ATOM 6805 O O . PRO B 1 402 ? -17.859 -9.344 1.011 1 97.94 402 PRO B O 1
ATOM 6808 N N . LEU B 1 403 ? -16.516 -11.031 0.479 1 98.62 403 LEU B N 1
ATOM 6809 C CA . LEU B 1 403 ? -17.297 -11.359 -0.707 1 98.62 403 LEU B CA 1
ATOM 6810 C C . LEU B 1 403 ? -18.625 -11.992 -0.322 1 98.62 403 LEU B C 1
ATOM 6812 O O . LEU B 1 403 ? -19.672 -11.664 -0.898 1 98.62 403 LEU B O 1
ATOM 6816 N N . THR B 1 404 ? -18.625 -12.961 0.635 1 97.94 404 THR B N 1
ATOM 6817 C CA . THR B 1 404 ? -19.859 -13.602 1.057 1 97.94 404 THR B CA 1
ATOM 6818 C C . THR B 1 404 ? -20.812 -12.586 1.688 1 97.94 404 THR B C 1
ATOM 6820 O O . THR B 1 404 ? -22.016 -12.641 1.482 1 97.94 404 THR B O 1
ATOM 6823 N N . SER B 1 405 ? -20.219 -11.633 2.471 1 97.38 405 SER B N 1
ATOM 6824 C CA . SER B 1 405 ? -21.016 -10.57 3.055 1 97.38 405 SER B CA 1
ATOM 6825 C C . SER B 1 405 ? -21.672 -9.711 1.976 1 97.38 405 SER B C 1
ATOM 6827 O O . SER B 1 405 ? -22.844 -9.344 2.086 1 97.38 405 SER B O 1
ATOM 6829 N N . TYR B 1 406 ? -20.984 -9.383 0.947 1 98.06 406 TYR B N 1
ATOM 6830 C CA . TYR B 1 406 ? -21.531 -8.609 -0.16 1 98.06 406 TYR B CA 1
ATOM 6831 C C . TYR B 1 406 ? -22.656 -9.359 -0.852 1 98.06 406 TYR B C 1
ATOM 6833 O O . TYR B 1 406 ? -23.719 -8.789 -1.148 1 98.06 406 TYR B O 1
ATOM 6841 N N . CYS B 1 407 ? -22.422 -10.641 -1.137 1 98.06 407 CYS B N 1
ATOM 6842 C CA . CYS B 1 407 ? -23.391 -11.43 -1.89 1 98.06 407 CYS B CA 1
ATOM 6843 C C . CYS B 1 407 ? -24.656 -11.641 -1.082 1 98.06 407 CYS B C 1
ATOM 6845 O O . CYS B 1 407 ? -25.734 -11.875 -1.65 1 98.06 407 CYS B O 1
ATOM 6847 N N . ALA B 1 408 ? -24.547 -11.57 0.227 1 96.69 408 ALA B N 1
ATOM 6848 C CA . ALA B 1 408 ? -25.719 -11.68 1.081 1 96.69 408 ALA B CA 1
ATOM 6849 C C . ALA B 1 408 ? -26.609 -10.438 0.966 1 96.69 408 ALA B C 1
ATOM 6851 O O . ALA B 1 408 ? -27.828 -10.516 1.133 1 96.69 408 ALA B O 1
ATOM 6852 N N . HIS B 1 409 ? -25.953 -9.281 0.719 1 95.88 409 HIS B N 1
ATOM 6853 C CA . HIS B 1 409 ? -26.656 -8.016 0.532 1 95.88 409 HIS B CA 1
ATOM 6854 C C . HIS B 1 409 ? -26.062 -7.219 -0.617 1 95.88 409 HIS B C 1
ATOM 6856 O O . HIS B 1 409 ? -25.562 -6.109 -0.412 1 95.88 409 HIS B O 1
ATOM 6862 N N . PRO B 1 410 ? -26.266 -7.801 -1.816 1 97 410 PRO B N 1
ATOM 6863 C CA . PRO B 1 410 ? -25.625 -7.141 -2.953 1 97 410 PRO B CA 1
ATOM 6864 C C . PRO B 1 410 ? -26.172 -5.734 -3.205 1 97 410 PRO B C 1
ATOM 6866 O O . PRO B 1 410 ? -27.375 -5.496 -3.051 1 97 410 PRO B O 1
ATOM 6869 N N . ARG B 1 411 ? -25.312 -4.852 -3.537 1 96.25 411 ARG B N 1
ATOM 6870 C CA . ARG B 1 411 ? -25.688 -3.467 -3.797 1 96.25 411 ARG B CA 1
ATOM 6871 C C . ARG B 1 411 ? -24.906 -2.904 -4.984 1 96.25 411 ARG B C 1
ATOM 6873 O O . ARG B 1 411 ? -23.812 -3.373 -5.293 1 96.25 411 ARG B O 1
ATOM 6880 N N . ARG B 1 412 ? -25.531 -1.962 -5.566 1 97.06 412 ARG B N 1
ATOM 6881 C CA . ARG B 1 412 ? -24.812 -1.2 -6.578 1 97.06 412 ARG B CA 1
ATOM 6882 C C . ARG B 1 412 ? -23.797 -0.264 -5.934 1 97.06 412 ARG B C 1
ATOM 6884 O O . ARG B 1 412 ? -23.953 0.139 -4.781 1 97.06 412 ARG B O 1
ATOM 6891 N N . ALA B 1 413 ? -22.719 -0.029 -6.727 1 97.88 413 ALA B N 1
ATOM 6892 C CA . ALA B 1 413 ? -21.797 0.994 -6.234 1 97.88 413 ALA B CA 1
ATOM 6893 C C . ALA B 1 413 ? -22.516 2.326 -6.031 1 97.88 413 ALA B C 1
ATOM 6895 O O . ALA B 1 413 ? -23.438 2.662 -6.781 1 97.88 413 ALA B O 1
ATOM 6896 N N . ALA B 1 414 ? -22.078 3.086 -5.07 1 97.19 414 ALA B N 1
ATOM 6897 C CA . ALA B 1 414 ? -22.75 4.344 -4.73 1 97.19 414 ALA B CA 1
ATOM 6898 C C . ALA B 1 414 ? -22.781 5.285 -5.93 1 97.19 414 ALA B C 1
ATOM 6900 O O . ALA B 1 414 ? -23.719 6.07 -6.082 1 97.19 414 ALA B O 1
ATOM 6901 N N . ASP B 1 415 ? -21.828 5.145 -6.805 1 96.75 415 ASP B N 1
ATOM 6902 C CA . ASP B 1 415 ? -21.75 6.074 -7.922 1 96.75 415 ASP B CA 1
ATOM 6903 C C . ASP B 1 415 ? -22.234 5.422 -9.219 1 96.75 415 ASP B C 1
ATOM 6905 O O . ASP B 1 415 ? -21.938 5.902 -10.312 1 96.75 415 ASP B O 1
ATOM 6909 N N . HIS B 1 416 ? -22.922 4.312 -9.125 1 95.38 416 HIS B N 1
ATOM 6910 C CA . HIS B 1 416 ? -23.375 3.578 -10.297 1 95.38 416 HIS B CA 1
ATOM 6911 C C . HIS B 1 416 ? -24.188 4.477 -11.227 1 95.38 416 HIS B C 1
ATOM 6913 O O . HIS B 1 416 ? -23.984 4.477 -12.438 1 95.38 416 HIS B O 1
ATOM 6919 N N . ASP B 1 417 ? -25.094 5.199 -10.656 1 91.31 417 ASP B N 1
ATOM 6920 C CA . ASP B 1 417 ? -25.984 6.039 -11.461 1 91.31 417 ASP B CA 1
ATOM 6921 C C . ASP B 1 417 ? -25.203 7.148 -12.164 1 91.31 417 ASP B C 1
ATOM 6923 O O . ASP B 1 417 ? -25.516 7.52 -13.289 1 91.31 417 ASP B O 1
ATOM 6927 N N . ARG B 1 418 ? -24.188 7.605 -11.531 1 90 418 ARG B N 1
ATOM 6928 C CA . ARG B 1 418 ? -23.344 8.633 -12.125 1 90 418 ARG B CA 1
ATOM 6929 C C . ARG B 1 418 ? -22.562 8.086 -13.32 1 90 418 ARG B C 1
ATOM 6931 O O . ARG B 1 418 ? -22.391 8.781 -14.32 1 90 418 ARG B O 1
ATOM 6938 N N . LEU B 1 419 ? -22.094 6.938 -13.172 1 88.31 419 LEU B N 1
ATOM 6939 C CA . LEU B 1 419 ? -21.344 6.285 -14.242 1 88.31 419 LEU B CA 1
ATOM 6940 C C . LEU B 1 419 ? -22.234 6.043 -15.461 1 88.31 419 LEU B C 1
ATOM 6942 O O . LEU B 1 419 ? -21.781 6.211 -16.594 1 88.31 419 LEU B O 1
ATOM 6946 N N . ALA B 1 420 ? -23.391 5.707 -15.172 1 82.69 420 ALA B N 1
ATOM 6947 C CA . ALA B 1 420 ? -24.344 5.445 -16.25 1 82.69 420 ALA B CA 1
ATOM 6948 C C . ALA B 1 420 ? -24.672 6.723 -17.016 1 82.69 420 ALA B C 1
ATOM 6950 O O . ALA B 1 420 ? -24.781 6.703 -18.25 1 82.69 420 ALA B O 1
ATOM 6951 N N . GLU B 1 421 ? -24.75 7.77 -16.281 1 77.94 421 GLU B N 1
ATOM 6952 C CA . GLU B 1 421 ? -25.031 9.062 -16.906 1 77.94 421 GLU B CA 1
ATOM 6953 C C . GLU B 1 421 ? -23.859 9.539 -17.75 1 77.94 421 GLU B C 1
ATOM 6955 O O . GLU B 1 421 ? -24.062 10.07 -18.844 1 77.94 421 GLU B O 1
ATOM 6960 N N . ALA B 1 422 ? -22.703 9.32 -17.266 1 72.19 422 ALA B N 1
ATOM 6961 C CA . ALA B 1 422 ? -21.516 9.734 -17.984 1 72.19 422 ALA B CA 1
ATOM 6962 C C . ALA B 1 422 ? -21.344 8.914 -19.266 1 72.19 422 ALA B C 1
ATOM 6964 O O . ALA B 1 422 ? -20.938 9.445 -20.297 1 72.19 422 ALA B O 1
ATOM 6965 N N . ALA B 1 423 ? -21.578 7.699 -19.156 1 64.19 423 ALA B N 1
ATOM 6966 C CA . ALA B 1 423 ? -21.5 6.82 -20.328 1 64.19 423 ALA B CA 1
ATOM 6967 C C . ALA B 1 423 ? -22.531 7.211 -21.375 1 64.19 423 ALA B C 1
ATOM 6969 O O . ALA B 1 423 ? -22.25 7.176 -22.578 1 64.19 423 ALA B O 1
ATOM 6970 N N . GLY B 1 424 ? -23.625 7.484 -20.812 1 50.34 424 GLY B N 1
ATOM 6971 C CA . GLY B 1 424 ? -24.656 7.961 -21.703 1 50.34 424 GLY B CA 1
ATOM 6972 C C . GLY B 1 424 ? -24.312 9.266 -22.391 1 50.34 424 GLY B C 1
ATOM 6973 O O . GLY B 1 424 ? -24.562 9.438 -23.578 1 50.34 424 GLY B O 1
ATOM 6974 N N . ALA B 1 425 ? -23.641 10.07 -21.609 1 45.56 425 ALA B N 1
ATOM 6975 C CA . ALA B 1 425 ? -23.234 11.367 -22.141 1 45.56 425 ALA B CA 1
ATOM 6976 C C . ALA B 1 425 ? -22.078 11.227 -23.125 1 45.56 425 ALA B C 1
ATOM 6978 O O . ALA B 1 425 ? -22.031 11.93 -24.141 1 45.56 425 ALA B O 1
ATOM 6979 N N . ALA B 1 426 ? -21.172 10.328 -22.75 1 49.78 426 ALA B N 1
ATOM 6980 C CA . ALA B 1 426 ? -20.047 10.031 -23.641 1 49.78 426 ALA B CA 1
ATOM 6981 C C . ALA B 1 426 ? -20.531 9.32 -24.891 1 49.78 426 ALA B C 1
ATOM 6983 O O . ALA B 1 426 ? -20 9.547 -25.984 1 49.78 426 ALA B O 1
ATOM 6984 N N . GLY B 1 427 ? -21.344 8.258 -24.641 1 39.66 427 GLY B N 1
ATOM 6985 C CA . GLY B 1 427 ? -21.984 7.598 -25.766 1 39.66 427 GLY B CA 1
ATOM 6986 C C . GLY B 1 427 ? -22.688 8.562 -26.703 1 39.66 427 GLY B C 1
ATOM 6987 O O . GLY B 1 427 ? -22.641 8.398 -27.922 1 39.66 427 GLY B O 1
ATOM 6988 N N . LEU B 1 428 ? -23.328 9.492 -26.078 1 39.16 428 LEU B N 1
ATOM 6989 C CA . LEU B 1 428 ? -23.938 10.531 -26.906 1 39.16 428 LEU B CA 1
ATOM 6990 C C . LEU B 1 428 ? -22.859 11.359 -27.609 1 39.16 428 LEU B C 1
ATOM 6992 O O . LEU B 1 428 ? -23.047 11.75 -28.766 1 39.16 428 LEU B O 1
ATOM 6996 N N . SER B 1 429 ? -21.859 11.555 -26.797 1 38.31 429 SER B N 1
ATOM 6997 C CA . SER B 1 429 ? -20.781 12.328 -27.422 1 38.31 429 SER B CA 1
ATOM 6998 C C . SER B 1 429 ? -20.047 11.492 -28.469 1 38.31 429 SER B C 1
ATOM 7000 O O . SER B 1 429 ? -19.719 11.977 -29.547 1 38.31 429 SER B O 1
ATOM 7002 N N . LEU B 1 430 ? -19.719 10.289 -28.078 1 37.5 430 LEU B N 1
ATOM 7003 C CA . LEU B 1 430 ? -19.141 9.383 -29.062 1 37.5 430 LEU B CA 1
ATOM 7004 C C . LEU B 1 430 ? -20.141 9.07 -30.172 1 37.5 430 LEU B C 1
ATOM 7006 O O . LEU B 1 430 ? -19.766 8.961 -31.344 1 37.5 430 LEU B O 1
ATOM 7010 N N . ALA B 1 431 ? -21.328 8.805 -29.922 1 34.59 431 ALA B N 1
ATOM 7011 C CA . ALA B 1 431 ? -22.328 8.695 -30.984 1 34.59 431 ALA B CA 1
ATOM 7012 C C . ALA B 1 431 ? -22.359 9.969 -31.828 1 34.59 431 ALA B C 1
ATOM 7014 O O . ALA B 1 431 ? -22.469 9.898 -33.062 1 34.59 431 ALA B O 1
ATOM 7015 N N . ALA B 1 432 ? -22.25 11.102 -31.125 1 35.38 432 ALA B N 1
ATOM 7016 C CA . ALA B 1 432 ? -22.141 12.32 -31.922 1 35.38 432 ALA B CA 1
ATOM 7017 C C . ALA B 1 432 ? -20.812 12.375 -32.656 1 35.38 432 ALA B C 1
ATOM 7019 O O . ALA B 1 432 ? -20.766 12.781 -33.844 1 35.38 432 ALA B O 1
ATOM 7020 N N . ALA B 1 433 ? -19.859 11.805 -32 1 35.09 433 ALA B N 1
ATOM 7021 C CA . ALA B 1 433 ? -18.562 11.742 -32.656 1 35.09 433 ALA B CA 1
ATOM 7022 C C . ALA B 1 433 ? -18.5 10.602 -33.688 1 35.09 433 ALA B C 1
ATOM 7024 O O . ALA B 1 433 ? -18 10.766 -34.781 1 35.09 433 ALA B O 1
ATOM 7025 N N . ALA B 1 434 ? -18.938 9.398 -33.281 1 35.75 434 ALA B N 1
ATOM 7026 C CA . ALA B 1 434 ? -19.109 8.305 -34.219 1 35.75 434 ALA B CA 1
ATOM 7027 C C . ALA B 1 434 ? -20.047 8.703 -35.344 1 35.75 434 ALA B C 1
ATOM 7029 O O . ALA B 1 434 ? -19.797 8.359 -36.531 1 35.75 434 ALA B O 1
ATOM 7030 N N . ARG B 1 435 ? -21.062 9.367 -35 1 34.97 435 ARG B N 1
ATOM 7031 C CA . ARG B 1 435 ? -21.859 9.906 -36.094 1 34.97 435 ARG B CA 1
ATOM 7032 C C . ARG B 1 435 ? -21.031 10.797 -37.031 1 34.97 435 ARG B C 1
ATOM 7034 O O . ARG B 1 435 ? -21.203 10.781 -38.25 1 34.97 435 ARG B O 1
ATOM 7041 N N . ARG B 1 436 ? -20.141 11.484 -36.312 1 34.06 436 ARG B N 1
ATOM 7042 C CA . ARG B 1 436 ? -19.25 12.281 -37.156 1 34.06 436 ARG B CA 1
ATOM 7043 C C . ARG B 1 436 ? -18.234 11.398 -37.875 1 34.06 436 ARG B C 1
ATOM 7045 O O . ARG B 1 436 ? -18 11.57 -39.062 1 34.06 436 ARG B O 1
ATOM 7052 N N . ASP B 1 437 ? -17.641 10.453 -37.062 1 33.62 437 ASP B N 1
ATOM 7053 C CA . ASP B 1 437 ? -16.641 9.617 -37.719 1 33.62 437 ASP B CA 1
ATOM 7054 C C . ASP B 1 437 ? -17.312 8.5 -38.531 1 33.62 437 ASP B C 1
ATOM 7056 O O . ASP B 1 437 ? -16.766 8.047 -39.531 1 33.62 437 ASP B O 1
ATOM 7060 N N . LEU B 1 438 ? -18.406 7.949 -38.031 1 33.25 438 LEU B N 1
ATOM 7061 C CA . LEU B 1 438 ? -19.109 7 -38.906 1 33.25 438 LEU B CA 1
ATOM 7062 C C . LEU B 1 438 ? -19.375 7.605 -40.281 1 33.25 438 LEU B C 1
ATOM 7064 O O . LEU B 1 438 ? -19.281 6.918 -41.281 1 33.25 438 LEU B O 1
ATOM 7068 N N . ARG B 1 439 ? -19.609 8.891 -40.25 1 32.88 439 ARG B N 1
ATOM 7069 C CA . ARG B 1 439 ? -19.703 9.406 -41.594 1 32.88 439 ARG B CA 1
ATOM 7070 C C . ARG B 1 439 ? -18.391 9.211 -42.375 1 32.88 439 ARG B C 1
ATOM 7072 O O . ARG B 1 439 ? -18.406 8.859 -43.531 1 32.88 439 ARG B O 1
ATOM 7079 N N . ALA B 1 440 ? -17.312 9.438 -41.531 1 32.94 440 ALA B N 1
ATOM 7080 C CA . ALA B 1 440 ? -16.047 9.289 -42.25 1 32.94 440 ALA B CA 1
ATOM 7081 C C . ALA B 1 440 ? -15.711 7.82 -42.469 1 32.94 440 ALA B C 1
ATOM 7083 O O . ALA B 1 440 ? -15.297 7.434 -43.562 1 32.94 440 ALA B O 1
ATOM 7084 N N . ALA B 1 441 ? -15.859 7.012 -41.344 1 31.11 441 ALA B N 1
ATOM 7085 C CA . ALA B 1 441 ? -15.43 5.617 -41.469 1 31.11 441 ALA B CA 1
ATOM 7086 C C . ALA B 1 441 ? -16.422 4.805 -42.281 1 31.11 441 ALA B C 1
ATOM 7088 O O . ALA B 1 441 ? -16.047 3.84 -42.969 1 31.11 441 ALA B O 1
ATOM 7089 N N . VAL B 1 442 ? -17.688 5.109 -42.219 1 32.84 442 VAL B N 1
ATOM 7090 C CA . VAL B 1 442 ? -18.594 4.395 -43.125 1 32.84 442 VAL B CA 1
ATOM 7091 C C . VAL B 1 442 ? -18.047 4.438 -44.562 1 32.84 442 VAL B C 1
ATOM 7093 O O . VAL B 1 442 ? -18.266 3.51 -45.344 1 32.84 442 VAL B O 1
ATOM 7096 N N . ARG B 1 443 ? -17.328 5.582 -44.781 1 31.34 443 ARG B N 1
ATOM 7097 C CA . ARG B 1 443 ? -16.781 5.594 -46.125 1 31.34 443 ARG B CA 1
ATOM 7098 C C . ARG B 1 443 ? -15.742 4.488 -46.312 1 31.34 443 ARG B C 1
ATOM 7100 O O . ARG B 1 443 ? -15.703 3.83 -47.344 1 31.34 443 ARG B O 1
ATOM 7107 N N . VAL B 1 444 ? -14.898 4.41 -45.156 1 28.88 444 VAL B N 1
ATOM 7108 C CA . VAL B 1 444 ? -13.781 3.5 -45.406 1 28.88 444 VAL B CA 1
ATOM 7109 C C . VAL B 1 444 ? -14.25 2.055 -45.25 1 28.88 444 VAL B C 1
ATOM 7111 O O . VAL B 1 444 ? -13.828 1.174 -46 1 28.88 444 VAL B O 1
ATOM 7114 N N . LEU B 1 445 ? -15.078 1.775 -44.219 1 29.3 445 LEU B N 1
ATOM 7115 C CA . LEU B 1 445 ? -15.484 0.401 -43.938 1 29.3 445 LEU B CA 1
ATOM 7116 C C . LEU B 1 445 ? -16.312 -0.161 -45.094 1 29.3 445 LEU B C 1
ATOM 7118 O O . LEU B 1 445 ? -16.562 -1.366 -45.156 1 29.3 445 LEU B O 1
ATOM 7122 N N . ARG B 1 446 ? -17 0.668 -45.844 1 30.75 446 ARG B N 1
ATOM 7123 C CA . ARG B 1 446 ? -17.734 0.025 -46.906 1 30.75 446 ARG B CA 1
ATOM 7124 C C . ARG B 1 446 ? -16.844 -0.93 -47.688 1 30.75 446 ARG B C 1
ATOM 7126 O O . ARG B 1 446 ? -17.328 -1.754 -48.469 1 30.75 446 ARG B O 1
ATOM 7133 N N . THR B 1 447 ? -15.562 -0.401 -47.844 1 28.45 447 THR B N 1
ATOM 7134 C CA . THR B 1 447 ? -14.867 -1.301 -48.781 1 28.45 447 THR B CA 1
ATOM 7135 C C . THR B 1 447 ? -14.547 -2.625 -48.094 1 28.45 447 THR B C 1
ATOM 7137 O O . THR B 1 447 ? -14.625 -3.688 -48.719 1 28.45 447 THR B O 1
ATOM 7140 N N . ARG B 1 448 ? -13.57 -2.66 -46.938 1 29.61 448 ARG B N 1
ATOM 7141 C CA . ARG B 1 448 ? -12.992 -3.977 -46.688 1 29.61 448 ARG B CA 1
ATOM 7142 C C . ARG B 1 448 ? -13.906 -4.812 -45.812 1 29.61 448 ARG B C 1
ATOM 7144 O O . ARG B 1 448 ? -14.586 -4.277 -44.938 1 29.61 448 ARG B O 1
ATOM 7151 N N . GLY B 1 449 ? -14.484 -5.895 -46.188 1 27.2 449 GLY B N 1
ATOM 7152 C CA . GLY B 1 449 ? -15.477 -6.887 -45.781 1 27.2 449 GLY B CA 1
ATOM 7153 C C . GLY B 1 449 ? -15.359 -7.309 -44.344 1 27.2 449 GLY B C 1
ATOM 7154 O O . GLY B 1 449 ? -14.344 -7.062 -43.688 1 27.2 449 GLY B O 1
ATOM 7155 N N . VAL B 1 450 ? -16.469 -7.633 -43.594 1 30.36 450 VAL B N 1
ATOM 7156 C CA . VAL B 1 450 ? -16.891 -8.078 -42.25 1 30.36 450 VAL B CA 1
ATOM 7157 C C . VAL B 1 450 ? -16 -9.234 -41.812 1 30.36 450 VAL B C 1
ATOM 7159 O O . VAL B 1 450 ? -16.047 -9.656 -40.625 1 30.36 450 VAL B O 1
ATOM 7162 N N . LYS B 1 451 ? -15.281 -10.016 -42.688 1 33.06 451 LYS B N 1
ATOM 7163 C CA . LYS B 1 451 ? -14.656 -11.305 -42.375 1 33.06 451 LYS B CA 1
ATOM 7164 C C . LYS B 1 451 ? -13.477 -11.133 -41.438 1 33.06 451 LYS B C 1
ATOM 7166 O O . LYS B 1 451 ? -13.07 -12.078 -40.75 1 33.06 451 LYS B O 1
ATOM 7171 N N . GLY B 1 452 ? -12.914 -9.922 -41.406 1 29.75 452 GLY B N 1
ATOM 7172 C CA . GLY B 1 452 ? -11.656 -9.742 -40.719 1 29.75 452 GLY B CA 1
ATOM 7173 C C . GLY B 1 452 ? -11.828 -9.711 -39.188 1 29.75 452 GLY B C 1
ATOM 7174 O O . GLY B 1 452 ? -10.844 -9.727 -38.469 1 29.75 452 GLY B O 1
ATOM 7175 N N . VAL B 1 453 ? -12.992 -9.414 -38.719 1 30.3 453 VAL B N 1
ATOM 7176 C CA . VAL B 1 453 ? -13.102 -9.211 -37.281 1 30.3 453 VAL B CA 1
ATOM 7177 C C . VAL B 1 453 ? -13.141 -10.57 -36.562 1 30.3 453 VAL B C 1
ATOM 7179 O O . VAL B 1 453 ? -12.562 -10.727 -35.5 1 30.3 453 VAL B O 1
ATOM 7182 N N . ALA B 1 454 ? -13.781 -11.711 -37.062 1 32.16 454 ALA B N 1
ATOM 7183 C CA . ALA B 1 454 ? -13.898 -13 -36.406 1 32.16 454 ALA B CA 1
ATOM 7184 C C . ALA B 1 454 ? -12.531 -13.656 -36.219 1 32.16 454 ALA B C 1
ATOM 7186 O O . ALA B 1 454 ? -12.258 -14.242 -35.156 1 32.16 454 ALA B O 1
ATOM 7187 N N . ASP B 1 455 ? -11.633 -13.656 -37.188 1 33.62 455 ASP B N 1
ATOM 7188 C CA . ASP B 1 455 ? -10.328 -14.297 -37.094 1 33.62 455 ASP B CA 1
ATOM 7189 C C . ASP B 1 455 ? -9.477 -13.633 -36 1 33.62 455 ASP B C 1
ATOM 7191 O O . ASP B 1 455 ? -8.641 -14.289 -35.375 1 33.62 455 ASP B O 1
ATOM 7195 N N . LYS B 1 456 ? -9.734 -12.445 -35.594 1 30.92 456 LYS B N 1
ATOM 7196 C CA . LYS B 1 456 ? -8.93 -11.758 -34.594 1 30.92 456 LYS B CA 1
ATOM 7197 C C . LYS B 1 456 ? -9.336 -12.18 -33.188 1 30.92 456 LYS B C 1
ATOM 7199 O O . LYS B 1 456 ? -8.516 -12.172 -32.281 1 30.92 456 LYS B O 1
ATOM 7204 N N . ILE B 1 457 ? -10.578 -12.508 -32.906 1 34.44 457 ILE B N 1
ATOM 7205 C CA . ILE B 1 457 ? -10.969 -13.016 -31.609 1 34.44 457 ILE B CA 1
ATOM 7206 C C . ILE B 1 457 ? -10.359 -14.398 -31.375 1 34.44 457 ILE B C 1
ATOM 7208 O O . ILE B 1 457 ? -9.812 -14.672 -30.312 1 34.44 457 ILE B O 1
ATOM 7212 N N . SER B 1 458 ? -10.422 -15.398 -32.406 1 32.81 458 SER B N 1
ATOM 7213 C CA . SER B 1 458 ? -9.82 -16.719 -32.25 1 32.81 458 SER B CA 1
ATOM 7214 C C . SER B 1 458 ? -8.312 -16.625 -32.062 1 32.81 458 SER B C 1
ATOM 7216 O O . SER B 1 458 ? -7.727 -17.375 -31.281 1 32.81 458 SER B O 1
ATOM 7218 N N . TRP B 1 459 ? -7.543 -15.766 -32.812 1 33.5 459 TRP B N 1
ATOM 7219 C CA . TRP B 1 459 ? -6.102 -15.602 -32.656 1 33.5 459 TRP B CA 1
ATOM 7220 C C . TRP B 1 459 ? -5.77 -15.008 -31.281 1 33.5 459 TRP B C 1
ATOM 7222 O O . TRP B 1 459 ? -4.855 -15.477 -30.609 1 33.5 459 TRP B O 1
ATOM 7232 N N . ARG B 1 460 ? -6.527 -14.086 -30.703 1 31.77 460 ARG B N 1
ATOM 7233 C CA . ARG B 1 460 ? -6.254 -13.523 -29.391 1 31.77 460 ARG B CA 1
ATOM 7234 C C . ARG B 1 460 ? -6.492 -14.547 -28.281 1 31.77 460 ARG B C 1
ATOM 7236 O O . ARG B 1 460 ? -5.742 -14.602 -27.312 1 31.77 460 ARG B O 1
ATOM 7243 N N . LEU B 1 461 ? -7.5 -15.367 -28.344 1 34.25 461 LEU B N 1
ATOM 7244 C CA . LEU B 1 461 ? -7.703 -16.469 -27.406 1 34.25 461 LEU B CA 1
ATOM 7245 C C . LEU B 1 461 ? -6.645 -17.547 -27.609 1 34.25 461 LEU B C 1
ATOM 7247 O O . LEU B 1 461 ? -6.199 -18.172 -26.641 1 34.25 461 LEU B O 1
ATOM 7251 N N . ALA B 1 462 ? -6.215 -17.953 -28.828 1 30.12 462 ALA B N 1
ATOM 7252 C CA . ALA B 1 462 ? -5.176 -18.953 -29.109 1 30.12 462 ALA B CA 1
ATOM 7253 C C . ALA B 1 462 ? -3.807 -18.453 -28.656 1 30.12 462 ALA B C 1
ATOM 7255 O O . ALA B 1 462 ? -2.91 -19.25 -28.375 1 30.12 462 ALA B O 1
ATOM 7256 N N . ARG B 1 463 ? -3.514 -17.172 -28.812 1 32.94 463 ARG B N 1
ATOM 7257 C CA . ARG B 1 463 ? -2.195 -16.703 -28.391 1 32.94 463 ARG B CA 1
ATOM 7258 C C . ARG B 1 463 ? -2.078 -16.688 -26.875 1 32.94 463 ARG B C 1
ATOM 7260 O O . ARG B 1 463 ? -0.99 -16.484 -26.328 1 32.94 463 ARG B O 1
ATOM 7267 N N . TYR B 1 464 ? -3.141 -16.453 -26.188 1 28.89 464 TYR B N 1
ATOM 7268 C CA . TYR B 1 464 ? -3.041 -16.719 -24.75 1 28.89 464 TYR B CA 1
ATOM 7269 C C . TYR B 1 464 ? -2.957 -18.219 -24.484 1 28.89 464 TYR B C 1
ATOM 7271 O O . TYR B 1 464 ? -2.787 -18.641 -23.344 1 28.89 464 TYR B O 1
ATOM 7279 N N . ARG B 1 465 ? -3.418 -19.047 -25.375 1 27.14 465 ARG B N 1
ATOM 7280 C CA . ARG B 1 465 ? -3.248 -20.484 -25.203 1 27.14 465 ARG B CA 1
ATOM 7281 C C . ARG B 1 465 ? -1.806 -20.906 -25.469 1 27.14 465 ARG B C 1
ATOM 7283 O O . ARG B 1 465 ? -1.456 -22.078 -25.328 1 27.14 465 ARG B O 1
ATOM 7290 N N . ARG B 1 466 ? -1.081 -20.016 -26.359 1 25.59 466 ARG B N 1
ATOM 7291 C CA . ARG B 1 466 ? 0.31 -20.453 -26.375 1 25.59 466 ARG B CA 1
ATOM 7292 C C . ARG B 1 466 ? 1.076 -19.875 -25.188 1 25.59 466 ARG B C 1
ATOM 7294 O O . ARG B 1 466 ? 0.936 -18.703 -24.859 1 25.59 466 ARG B O 1
#

Nearest PDB structures (foldseek):
  6n1x-assembly1_A  TM=7.596E-01  e=1.300E-15  Staphylococcus aureus subsp. aureus CN1
  4n9w-assembly1_A  TM=7.017E-01  e=6.281E-12  Mycolicibacterium smegmatis MC2 155
  4nc9-assembly5_A  TM=6.287E-01  e=8.741E-12  Mycolicibacterium smegmatis MC2 155
  4nc9-assembly6_D  TM=6.860E-01  e=6.075E-10  Mycolicibacterium smegmatis MC2 155
  4nc9-assembly6_C  TM=5.880E-01  e=4.413E-09  Mycolicibacterium smegmatis MC2 155

pLDDT: mean 86.23, std 20.6, range [25.59, 98.88]

Radius of gyration: 30.07 Å; Cα contacts (8 Å, |Δi|>4): 1641; chains: 2; bounding box: 105×82×88 Å

Solvent-accessible surface area (backbone atoms only — not comparable to full-atom values): 48551 Å² total; per-residue (Å²): 131,88,77,78,79,78,78,67,86,80,62,60,70,87,52,73,39,36,35,34,39,45,40,68,42,41,37,44,90,74,54,54,68,70,33,46,49,53,49,51,54,45,52,52,44,25,73,74,57,26,50,31,36,40,34,18,69,33,58,64,72,51,81,58,94,72,38,49,58,43,62,50,46,86,84,49,41,62,59,56,54,69,71,26,50,33,37,38,40,45,77,82,46,42,52,75,40,60,68,59,67,72,47,86,47,36,34,34,36,48,50,48,64,60,56,52,50,44,43,52,63,75,33,59,87,48,60,67,68,57,37,51,50,51,40,49,51,36,51,47,25,50,49,41,39,70,67,48,46,17,29,36,35,15,42,33,71,68,38,41,33,22,47,49,17,34,35,40,71,70,57,61,63,36,69,57,33,38,70,73,31,46,57,35,54,77,46,42,39,60,39,34,83,54,40,71,80,62,80,76,70,69,86,55,54,70,44,41,60,57,38,85,67,37,48,72,80,43,52,26,37,28,34,60,45,63,40,44,72,67,41,35,61,55,44,51,54,53,13,49,60,56,30,31,76,82,38,70,61,48,32,39,38,34,53,20,50,48,56,90,51,78,42,43,73,80,37,69,40,36,55,50,38,53,49,52,32,48,74,70,69,25,60,63,59,35,35,42,77,35,73,55,86,70,56,75,88,51,44,52,20,52,52,53,49,36,57,30,31,45,53,45,36,53,78,27,51,49,52,37,54,46,75,65,62,46,58,52,52,24,27,59,52,37,30,29,34,42,30,26,48,74,26,60,62,26,49,48,29,52,75,59,43,22,50,40,55,29,62,59,85,40,30,67,54,46,21,52,50,54,44,48,47,74,70,32,62,69,61,35,50,54,17,30,54,40,18,48,58,53,31,59,62,32,16,38,80,54,17,42,39,63,57,52,55,38,58,48,53,56,58,71,31,74,46,47,68,58,46,52,49,50,46,51,51,44,47,50,46,42,47,54,44,39,56,54,41,41,59,55,44,50,59,56,55,67,66,64,67,82,70,63,61,63,57,50,55,54,48,58,56,45,56,69,52,69,131,87,76,76,80,78,78,66,84,80,62,58,67,87,53,73,39,37,34,35,38,45,41,71,41,40,38,44,91,73,52,55,71,70,32,47,50,52,50,53,50,45,51,53,44,24,72,72,58,27,51,32,36,40,35,18,68,35,58,63,72,52,81,58,95,69,37,50,59,44,62,51,46,88,84,49,42,61,60,56,53,69,70,25,50,34,37,37,43,44,76,82,45,44,52,75,40,59,69,58,67,72,47,87,48,35,34,34,37,48,51,49,64,59,56,51,48,43,44,51,63,75,34,57,86,48,59,67,68,57,36,50,51,52,39,50,50,37,50,48,27,49,49,40,39,69,68,49,46,16,30,36,34,15,40,33,72,66,40,41,34,21,47,49,16,34,36,40,69,71,59,63,62,37,68,56,34,38,72,74,31,45,56,33,55,77,46,41,39,58,39,35,84,55,39,71,79,61,78,76,71,70,85,56,53,70,44,38,59,56,36,83,66,38,49,72,80,43,51,26,37,29,34,60,46,63,42,45,72,66,43,35,62,56,45,50,53,54,13,51,62,58,31,32,77,82,38,68,62,46,30,38,39,35,52,20,50,47,57,89,52,80,49,46,73,79,38,69,39,35,56,51,37,53,49,51,32,49,75,69,69,25,61,63,59,34,35,43,77,35,72,56,86,70,54,75,85,53,44,52,19,51,52,55,48,37,58,31,30,44,54,46,37,52,79,27,51,49,52,38,54,44,74,64,62,44,60,53,52,26,27,57,52,38,28,29,34,43,30,27,50,74,26,60,61,24,50,49,30,53,76,58,42,23,50,39,55,29,63,60,83,40,32,66,54,47,20,50,50,53,44,48,47,76,70,32,61,70,60,34,51,54,18,29,54,39,18,48,59,56,31,60,62,32,16,38,79,55,17,40,39,64,58,54,56,38,57,49,52,54,56,70,30,73,47,46,69,57,45,53,50,48,47,51,51,43,46,49,46,42,46,53,42,40,55,52,40,42,58,55,43,51,61,55,57,66,65,67,70,81,71,66,60,63,61,51,56,56,50,57,57,49,56,70,58,72

Secondary structure (DSSP, 8-state):
--------TTS---S--EEEEEESS-BSSS--HHHHHHHHHHHHHHHTT-EEEEEESS-B----SSSEEEE--HHHHHHHHHT-SEEEEESTTTTT-GGGGG-SSEEEEE-SS-HHHHHHHHTTTS-HHHHHHHHHHHHHHHHHHHTT-SEEEESSHHHHHHHHHHHHHTT-SSHHHHHH-TT-TTTEEE----B-SSPP-----SSTTTSTT--TT--EEEE-S---TTB-HHHHHHHHHHHTTT-TT-EEEES-SS-SSTTSPPPHHHHHHHHHHHHTT-BTTTEEE--SPPPGGGHHHHHHT-SEEEE-B-S-HHHHT---HHHHHHHHHT--EEEESSSHHHHHHHHHTSEEEE-TT-HHHHHHHHHHHHH-HHHHHHHHHHHHHHHGGGBHHHHTHHHHHHHHS----TTHHHHHHHHHHHHHHHHHHHHHHHHHHHHHHTTS-THHHHHHHHHHHHHS--/--------TTS---S--EEEEEESS-BSSS--HHHHHHHHHHHHHHHTT-EEEEEESS-B----SSSEEEE--HHHHHHHHHT-SEEEEESTTTTT-GGGGG-SSEEEEE-SS-HHHHHHHHTTTS-HHHHHHHHHHHHHHHHHHHTT-SEEEES-HHHHHHHHHHHHHTT-SSHHHHHH-TT-TTTEEE----B-SSPP-----SSTTTSTT--TT--EEEE-S---TTB-HHHHHHHHHHHTTT-TT-EEEES-SS-SSTTSPPPHHHHHHHHHHHHTT-BTTTEEE--SPPPGGGHHHHHHT-SEEEE-B-S-HHHHT---HHHHHHHHHT--EEEESSSHHHHHHHHHTSEEEE-TT-HHHHHHHHHHHHH-HHHHHHHHHHHHHHHGGGBHHHHTHHHHHHHHS----TTHHHHHHHHHHHHHHHHHHHHHHHHHHHHHHTTS-THHHHHHHHHHHHHS--

Foldseek 3Di:
DDPDPDPDPAAFDQDAWEEEEEDAWEADLDGDQRNVVSVLLQVLLLVVPHAYEYEYCDHYDDADPRYHYYYDDPVCVVVVLLVGQEYEYEDQDQLVCVCVQVRPHAYEYEPQALVLQVLCQLCVPPPPVVSVVSNVSSVSSVLRCLLRHQAYEYADVLLVVVVVVVNVVSVVPDPQCCVVPVVSVSRYNYQHAFDAPDAFDADDACAAPNQPQHHNPAAEEEAQDEFAPFFDCLLVLLLLVVLCVVVVRYAYEYQEHDDPQPLRDRHPRSVVNVVSCVVSPNYSHRYYYDYDDDRPVNSLNHLLNHAEYETEGADDVSQQSHDDCSVLSNLSSLHQYEYEDRHPVLVVCVVLVLFDYDHHPPSNVSNVSVNCCVPPVVSVVVNSVSSPVVSNCRHNNNSCVSVSVCSSRPDGHSCNVVSVVVCVVVCVVVCVVCVVCVVVVVVVVVPDDPVVVVVVVVVVSVVVSD/DDPDPDPDPAAFDQDAWFEEEEDAWEADLDGDDRNVVSVLLQVLLLVVPHAYEYEYCDHYDDADPRYHYYYDDPVCVVVVLLVGQEYEYEDQDQLVPVCLQVRPHAYEYEPQALVLQVLCQLCVPPPPVVSVVSNVSSVSSVLRCLLRHFAYEYADVLLVVVVVVVNVVSVVPDPQCCVVPVVSVSRYNYQHAFDAPDAFDADDACAAPNQPQHHNPAAEEEAQDEFAPFFCCLLVLLLLVVLCVVVVRYAYEYQEHDDPQPLRDRHPRSVVNVVSCVVSPNYSHRYYYDYDDDRPVNSLNHLLNHAEYETEGADDPSQQSHDDCSVLSNLSSLHQYEYEDRHPVLVVCVVLVLFDYDHHPPSNVSNVSVNCCVPPVVSVVVNSVSSPVVSNCRHNNNSCVSVSVCSSRPDGHSCNVVSVVVCVVVCVVVCVVCVVCVVVVVVVVVPDDPVPPVVVVVVVSVVVSD

Organism: NCBI:txid131109

Sequence (932 aa):
MPQDPAQDPGRAPTGPQRILVVTLDTLGERMAGPAIRAWEISARLAAEGHRVRLVTFADCQRRSDSFLVARTSVETFRREVASADVVIIQGYIAATFPWLREAEQRIVIDLYDPFHLESLEVEKYQPLEDRDAALARALAELGAQVSRGDFFICASDKQRDLWLGHLAAAGRINPVTYDADPSLRSLIDVVPFGTSDEAPAQTRHPIKGTIPGIGPDDPVVIWGGGVYNWFDPLSVVRAIDMVRAEVPNVRLFFLGMKHPNPDVPEMDMALRTRQEADRLGLTGTTVFFHEDWVVYEDRINYLMDADIGISTHFDHIETAFSFRTRILDYLWAGLPIVCSAGDSFGALVEQRELGATVPVGDTEALASAITRILTDEAHAEQIRGRVAQAAEEFRWRRSLEPLTSYCAHPRRAADHDRLAEAAGAAGLSLAAAARRDLRAAVRVLRTRGVKGVADKISWRLARYRRMPQDPAQDPGRAPTGPQRILVVTLDTLGERMAGPAIRAWEISARLAAEGHRVRLVTFADCQRRSDSFLVARTSVETFRREVASADVVIIQGYIAATFPWLREAEQRIVIDLYDPFHLESLEVEKYQPLEDRDAALARALAELGAQVSRGDFFICASDKQRDLWLGHLAAAGRINPVTYDADPSLRSLIDVVPFGTSDEAPAQTRHPIKGTIPGIGPDDPVVIWGGGVYNWFDPLSVVRAIDMVRAEVPNVRLFFLGMKHPNPDVPEMDMALRTRQEADRLGLTGTTVFFHEDWVVYEDRINYLMDADIGISTHFDHIETAFSFRTRILDYLWAGLPIVCSAGDSFGALVEQRELGATVPVGDTEALASAITRILTDEAHAEQIRGRVAQAAEEFRWRRSLEPLTSYCAHPRRAADHDRLAEAAGAAGLSLAAAARRDLRAAVRVLRTRGVKGVADKISWRLARYRR